Protein 3VK9 (pdb70)

Nearest PDB structures (foldseek):
  3vk9-assembly3_D  TM=1.005E+00  e=9.314E-35  Bombyx mori
  8z3b-assembly1_A  TM=9.893E-01  e=1.493E-28  Plutella xylostella
  3wyw-assembly1_A  TM=9.748E-01  e=7.069E-23  Nilaparvata lugens
  7rhp-assembly1_A  TM=9.775E-01  e=2.392E-22  Apis mellifera
  1jlv-assembly1_A  TM=9.761E-01  e=9.369E-22  Anopheles cracens

CATH classification: 3.40.30.10 (+1 more: 1.20.1050.10)

Secondary structure (DSSP, 8-state):
---EEEE-TT-HHHHHHHHHHHHHT---EEEE--GGGTGGGSHHHHHH-TT--S-EEEETTEEE--HHHHHHHHHHHH-TT-TTS--SHHHHHHHHHHHHHIIIIIHHHHHHHHHHHHHS-PPPPHHHHHHHHHHHHHHHHHTTT-SBTTBSS--HHHHHHHHHHHHGGGTT--GGGSHHHHHHHHHHHHHSTTHIIIIIHHHHHHHHHHHHH-/--EEEE-TT-HHHHHHHHHHHHHT---EEEE--GGGTGGGSHHHHHH-TT--S-EEEETTEEE--HHHHHHHHHHHH-TT-TTS--SHHHHHHHHHHHHHIIIIIHHHHHHHHHHHHHS-PPPPHHHHHHHHHHHHHHHHHTTT-SSSSSSS--HHHHHHHHHHHGGGGSS--GGGSHHHHHHHHHHHHHSTTHIIIIIHHHHHHHHHHHHH-/--EEEEE-TT-HHHHHHHHHHHHHT---EEEE--GGGTGGGSHHHHHH-TT--S-EEEETTEEE--HHHHHHHHHHHHSTT-TTS--SHHHHHHHHHHHHHIIIIIHHHHHHHHHHHHHH-PPPPHHHHHHHHHHHHHHHHHTTT-SBTTBSS--HHHHHHHHHHHHGGGTT--GGGSHHHHHHHHHHHHHSTTHIIIIIHHHHHHHHHHHHHH-/---EEEE-TT-HHHHHHHHHHHHHT---EEEE--GGGTGGGSHHHHHH-TT--S-EEEETTEEE--HHHHHHHHHHHHSTT-TTS--SHHHHHHHHHHHHHIIIIIHHHHHHHHHHHHHS-PPPPHHHHHHHHHHHHHHHHHTTT-SSSSSSS--HHHHHHHHHHHHGGGTT--GGGSHHHHHHHHHHHHHSTTHIIIIIHHHHHHHHHHHHHT-

InterPro domains:
  IPR004045 Glutathione S-transferase, N-terminal [PF13417] (5-79)
  IPR004045 Glutathione S-transferase, N-terminal [PS50404] (1-82)
  IPR004046 Glutathione S-transferase, C-terminal [PF00043] (121-188)
  IPR010987 Glutathione S-transferase, C-terminal-like [PS50405] (88-209)
  IPR036249 Thioredoxin-like superfamily [SSF52833] (2-87)
  IPR036282 Glutathione S-transferase, C-terminal domain superfamily [SSF47616] (73-202)
  IPR040079 Glutathione transferase family [SFLDS00019] (1-214)

Solvent-accessible surface area: 36165 Å² total; per-residue (Å²): 221,84,9,33,0,24,30,26,36,10,23,5,34,0,1,1,0,23,1,0,8,67,24,28,137,41,131,14,66,84,79,118,2,64,45,37,40,3,60,10,37,102,109,137,10,60,158,39,0,88,95,56,50,16,0,0,0,23,17,116,85,77,31,36,66,78,3,30,49,0,0,17,54,0,0,74,95,98,32,155,47,25,58,16,14,28,81,81,106,180,38,54,58,59,0,42,100,22,7,161,20,0,65,48,31,0,36,81,60,0,25,62,4,6,52,49,31,4,66,35,54,34,117,59,58,146,69,91,24,68,102,0,15,70,0,0,65,63,0,30,127,47,0,125,70,78,110,15,2,6,14,110,70,23,2,0,0,0,0,2,0,0,1,2,0,0,0,1,60,19,26,103,6,86,6,83,121,26,76,21,0,95,93,0,0,95,25,0,73,96,60,6,64,34,14,122,108,2,0,42,137,2,0,108,23,13,46,13,26,4,94,37,50,124,151,10,34,0,28,30,27,42,8,23,6,31,0,1,1,0,21,1,0,8,72,25,25,131,37,141,22,68,86,79,118,4,62,44,51,43,4,61,13,23,115,109,132,10,58,173,48,0,92,99,57,53,15,1,0,0,28,14,133,84,62,31,37,67,84,3,34,49,0,0,16,55,0,0,62,94,103,31,159,43,25,61,17,13,30,95,81,106,177,37,55,56,60,0,41,104,23,8,162,20,0,66,48,29,1,30,81,66,0,18,58,4,15,67,44,36,7,70,43,58,35,115,59,59,163,68,91,26,79,100,0,26,57,0,0,72,64,0,30,137,50,0,122,69,80,119,14,3,5,17,110,69,26,3,0,0,0,0,1,0,0,1,3,0,0,1,1,62,20,23,109,6,81,6,75,114,32,70,21,0,89,90,0,0,68,25,0,63,94,59,7,62,32,6,115,110,5,0,34,143,1,0,110,24,20,51,14,24,4,84,32,58,137,230,82,19,22,0,36,20,22,18,8,22,5,36,0,1,1,0,23,1,0,6,88,30,26,129,34,134,22,61,85,84,115,4,61,46,41,51,7,52,15,61,116,104,115,9,64,164,51,0,31,21,76,49,16,1,0,0,32,8,116,85,18,29,0,22,20,3,15,0,0,0,3,1,0,1,18,83,88,28,155,49,29,62,12,3,30,84,82,31,59,39,21,1,45,0,9,2,18,0,4,3,0,17,20,8,0,39,31,52,0,18,57,5,9,55,50,32,4,82,45,61,36,116,58,60,147,70,88,19,72,106,0,16,67,0,0,83,19,0,29,117,18,0,102,72,80,120,15,3,4,16,116,69,27,2,0,0,0,0,2,0,0,1,2,0,0,1,1,58,17,25,106,7,84,8,80,119,26,75,35,0,90,95,0,0,81,23,0,75,92,63,6,60,34,8,116,120,5,0,29,118,2,0,95,22,17,45,10,22,3,74,25,51,100,153,219,85,20,22,0,37,28,22,38,8,22,5,33,0,1,1,0,22,0,0,8,82,31,27,129,35,137,25,59,84,81,119,3,62,42,40,52,6,67,18,66,106,101,122,10,61,184,51,0,40,21,74,53,16,1,0,0,27,8,104,74,17,34,0,23,20,3,14,0,0,0,3,1,0,1,19,84,76,25,158,48,33,60,12,2,25,85,77,20,60,38,19,1,46,0,10,1,17,0,5,1,0,17,20,8,2,40,34,56,1,25,57,4,11,54,46,42,4,82,46,53,35,117,50,59,181,72,88,34,85,104,0,16,71,0,0,71,15,0,28,117,15,0,121,71,80,106,15,2,5,18,114,68,27,2,0,0,0,0,2,0,0,1,4,0,0,0,2,49,19,22,103,6,85,6,77,121,25,78,21,0,85,88,0,0,82,22,0,62,94,65,8,57,33,6,114,100,3,0,28,136,2,0,87,21,19,46,10,23,1,59,23,45,101,143

Sequence (857 aa):
MTIIDLYYVPGSAPCRAVLLTAKKALNLNLNLKLVDLHHGEQLKPEYLKLNPQHTVPTLVDDGLSIWESRAIITYLVNKYAKKGSSLYPEDPKARALVDQRLYFDIGTLLYQRFSDYFYPQVFAGAPADKAKNEKVQEALQLLDKKFLEEGQKYVAGPNLTVADLSLIASVSSLEASDIDFKKYANVKRWYEETVKSSTAPGYQEANEKGLEAFKGLVNSMLTIDLYYVPGSAPCRAVLLTAKALNLNNLNLKLVDLHHGEQLKPEYLKLNPQHTVPTLVDDGLSIWESRAIITYLVNKYAKKGSSLYPEDPKARALVDQRLYFDIGTLYQRFSSDYFYPQVFAGAPADKAKNEKVQEALQLLDKFLEGQKYVAGPNLTVADLSLIASVSSLEASDIDFKKYANVKRWYETVKSTAPGYQEANEKGLEAFKGLVNSMLMTIDLYYVPGSAPCRAVLLTAKALNLNLNLKLVDLHHGEQLKPEYLKLNPQHTVPTLVDDGLSIWESRAIITYLVNKKYAKGSSLYPEDPKARALVDQRLYFDIGTLYQQRFSDYFYPQVFAGAPADKKAKNEKKVQEALQLLDKFLEGQKYVAGPNLTVADLSLIASVSSLEASDIDFKKYANVKRWYETVKSTAPGYQEANEKGLEAFKGLVNSMLKMTIDLYYVPGSAPCRAVLLTAKALNLNLNLKLVDLHHGEQLKKPEYLKLNPQHTVPTLVDDGLSIWESRAIITYLVNKYAKGSSLYPEDPKARALVDQRLYFDIGTLLYQQRFSSDDYFYPQVFAGAPADKAKNEEKVQEALQLLDKFLEGQKYVVAGPNLTVADLSLIASVSSLEASDIDFKKYANVKRWYETVKSTAPGYQEANEKGLEAFKGLVNSMLK

Organism: Bombyx mori (NCBI:txid7091)

Structure (mmCIF, N/CA/C/O backbone):
data_3VK9
#
_entry.id   3VK9
#
_cell.length_a   128.393
_cell.length_b   162.184
_cell.length_c   86.791
_cell.angle_alpha   90.00
_cell.angle_beta   90.00
_cell.angle_gamma   90.00
#
_symmetry.space_group_name_H-M   'C 2 2 21'
#
loop_
_entity.id
_entity.type
_entity.pdbx_description
1 polymer 'Glutathione S-transferase delta'
2 non-polymer GLYCEROL
3 water water
#
loop_
_atom_site.group_PDB
_atom_site.id
_atom_site.type_symbol
_atom_site.label_atom_id
_atom_site.label_alt_id
_atom_site.label_comp_id
_atom_site.label_asym_id
_atom_site.label_entity_id
_atom_site.label_seq_id
_atom_site.pdbx_PDB_ins_code
_atom_site.Cartn_x
_atom_site.Cartn_y
_atom_site.Cartn_z
_atom_site.occupancy
_atom_site.B_iso_or_equiv
_atom_site.auth_seq_id
_atom_site.auth_comp_id
_atom_site.auth_asym_id
_atom_site.auth_atom_id
_atom_site.pdbx_PDB_model_num
ATOM 1 N N . MET A 1 1 ? 22.809 75.309 29.168 1.00 78.26 1 MET A N 1
ATOM 2 C CA . MET A 1 1 ? 22.730 75.853 27.816 1.00 77.02 1 MET A CA 1
ATOM 3 C C . MET A 1 1 ? 22.311 74.780 26.816 1.00 75.94 1 MET A C 1
ATOM 4 O O . MET A 1 1 ? 21.368 74.962 26.038 1.00 70.30 1 MET A O 1
ATOM 9 N N . THR A 1 2 ? 23.011 73.653 26.851 1.00 76.34 2 THR A N 1
ATOM 10 C CA . THR A 1 2 ? 22.780 72.605 25.870 1.00 69.89 2 THR A CA 1
ATOM 11 C C . THR A 1 2 ? 21.790 71.533 26.331 1.00 57.34 2 THR A C 1
ATOM 12 O O . THR A 1 2 ? 21.558 71.299 27.526 1.00 56.80 2 THR A O 1
ATOM 16 N N . ILE A 1 3 ? 21.217 70.885 25.336 1.00 40.18 3 ILE A N 1
ATOM 17 C CA A ILE A 1 3 ? 20.166 69.917 25.548 0.30 32.96 3 ILE A CA 1
ATOM 18 C CA B ILE A 1 3 ? 20.167 69.906 25.545 0.70 32.67 3 ILE A CA 1
ATOM 19 C C . ILE A 1 3 ? 20.646 68.540 25.081 1.00 27.54 3 ILE A C 1
ATOM 20 O O . ILE A 1 3 ? 21.169 68.397 23.970 1.00 16.05 3 ILE A O 1
ATOM 29 N N . ASP A 1 4 ? 20.475 67.534 25.937 1.00 23.62 4 ASP A N 1
ATOM 30 C CA . ASP A 1 4 ? 20.949 66.177 25.644 1.00 13.38 4 ASP A CA 1
ATOM 31 C C . ASP A 1 4 ? 19.861 65.285 25.056 1.00 13.50 4 ASP A C 1
ATOM 32 O O . ASP A 1 4 ? 18.713 65.350 25.479 1.00 14.00 4 ASP A O 1
ATOM 37 N N . LEU A 1 5 ? 20.232 64.464 24.080 1.00 16.61 5 LEU A N 1
ATOM 38 C CA . LEU A 1 5 ? 19.351 63.415 23.577 1.00 15.65 5 LEU A CA 1
ATOM 39 C C . LEU A 1 5 ? 20.040 62.058 23.691 1.00 16.20 5 LEU A C 1
ATOM 40 O O . LEU A 1 5 ? 21.017 61.792 23.000 1.00 12.18 5 LEU A O 1
ATOM 45 N N . TYR A 1 6 ? 19.537 61.213 24.581 1.00 12.38 6 TYR A N 1
ATOM 46 C CA . TYR A 1 6 ? 19.947 59.808 24.637 1.00 14.33 6 TYR A CA 1
ATOM 47 C C . TYR A 1 6 ? 19.184 58.996 23.599 1.00 14.46 6 TYR A C 1
ATOM 48 O O . TYR A 1 6 ? 17.963 59.030 23.577 1.00 14.81 6 TYR A O 1
ATOM 57 N N . TYR A 1 7 ? 19.910 58.256 22.759 1.00 10.99 7 TYR A N 1
ATOM 58 C CA . TYR A 1 7 ? 19.321 57.568 21.624 1.00 11.80 7 TYR A CA 1
ATOM 59 C C . TYR A 1 7 ? 20.179 56.385 21.139 1.00 10.07 7 TYR A C 1
ATOM 60 O O . TYR A 1 7 ? 21.328 56.204 21.565 1.00 12.49 7 TYR A O 1
ATOM 69 N N . VAL A 1 8 ? 19.597 55.591 20.243 1.00 10.97 8 VAL A N 1
ATOM 70 C CA . VAL A 1 8 ? 20.347 54.712 19.352 1.00 13.15 8 VAL A CA 1
ATOM 71 C C . VAL A 1 8 ? 19.793 54.993 17.962 1.00 14.39 8 VAL A C 1
ATOM 72 O O . VAL A 1 8 ? 18.610 55.296 17.826 1.00 12.63 8 VAL A O 1
ATOM 76 N N . PRO A 1 9 ? 20.645 54.916 16.930 1.00 11.31 9 PRO A N 1
ATOM 77 C CA . PRO A 1 9 ? 20.216 55.295 15.575 1.00 13.25 9 PRO A CA 1
ATOM 78 C C . PRO A 1 9 ? 19.176 54.361 14.952 1.00 17.74 9 PRO A C 1
ATOM 79 O O . PRO A 1 9 ? 18.419 54.816 14.106 1.00 18.99 9 PRO A O 1
ATOM 83 N N . GLY A 1 10 ? 19.138 53.091 15.351 1.00 17.18 10 GLY A N 1
ATOM 84 C CA . GLY A 1 10 ? 18.243 52.140 14.714 1.00 14.75 10 GLY A CA 1
ATOM 85 C C . GLY A 1 10 ? 16.787 52.338 15.097 1.00 16.45 10 GLY A C 1
ATOM 86 O O . GLY A 1 10 ? 15.865 51.900 14.389 1.00 18.97 10 GLY A O 1
ATOM 87 N N . SER A 1 11 ? 16.584 53.000 16.229 1.00 15.12 11 SER A N 1
ATOM 88 C CA . SER A 1 11 ? 15.276 53.095 16.859 1.00 13.57 11 SER A CA 1
ATOM 89 C C . SER A 1 11 ? 14.399 54.124 16.164 1.00 9.99 11 SER A C 1
ATOM 90 O O . SER A 1 11 ? 14.774 55.300 16.066 1.00 8.54 11 SER A O 1
ATOM 93 N N . ALA A 1 12 ? 13.239 53.678 15.679 1.00 10.56 12 ALA A N 1
ATOM 94 C CA . ALA A 1 12 ? 12.319 54.572 14.964 1.00 10.87 12 ALA A CA 1
ATOM 95 C C . ALA A 1 12 ? 11.928 55.801 15.790 1.00 8.76 12 ALA A C 1
ATOM 96 O O . ALA A 1 12 ? 11.977 56.924 15.291 1.00 14.19 12 ALA A O 1
ATOM 98 N N . PRO A 1 13 ? 11.537 55.608 17.058 1.00 11.14 13 PRO A N 1
ATOM 99 C CA . PRO A 1 13 ? 11.202 56.839 17.788 1.00 7.74 13 PRO A CA 1
ATOM 100 C C . PRO A 1 13 ? 12.388 57.780 17.913 1.00 14.00 13 PRO A C 1
ATOM 101 O O . PRO A 1 13 ? 12.186 58.987 17.919 1.00 10.44 13 PRO A O 1
ATOM 105 N N . CYS A 1 14 ? 13.608 57.247 17.992 1.00 13.34 14 CYS A N 1
ATOM 106 C CA . CYS A 1 14 ? 14.786 58.104 18.024 1.00 9.12 14 CYS A CA 1
ATOM 107 C C . CYS A 1 14 ? 14.942 58.863 16.716 1.00 9.09 14 CYS A C 1
ATOM 108 O O . CYS A 1 14 ? 15.265 60.034 16.726 1.00 11.12 14 CYS A O 1
ATOM 111 N N . ARG A 1 15 ? 14.745 58.170 15.598 1.00 11.23 15 ARG A N 1
ATOM 112 C CA . ARG A 1 15 ? 14.835 58.789 14.283 1.00 9.76 15 ARG A CA 1
ATOM 113 C C . ARG A 1 15 ? 13.776 59.884 14.083 1.00 12.98 15 ARG A C 1
ATOM 114 O O . ARG A 1 15 ? 13.996 60.841 13.348 1.00 18.45 15 ARG A O 1
ATOM 122 N N . ALA A 1 16 ? 12.618 59.728 14.712 1.00 8.94 16 ALA A N 1
ATOM 123 C CA . ALA A 1 16 ? 11.591 60.767 14.660 1.00 10.81 16 ALA A CA 1
ATOM 124 C C . ALA A 1 16 ? 12.156 62.068 15.224 1.00 11.97 16 ALA A C 1
ATOM 125 O O . ALA A 1 16 ? 11.976 63.156 14.656 1.00 12.97 16 ALA A O 1
ATOM 127 N N . VAL A 1 17 ? 12.871 61.947 16.334 1.00 9.06 17 VAL A N 1
ATOM 128 C CA . VAL A 1 17 ? 13.466 63.117 16.955 1.00 10.30 17 VAL A CA 1
ATOM 129 C C . VAL A 1 17 ? 14.646 63.665 16.142 1.00 6.94 17 VAL A C 1
ATOM 130 O O . VAL A 1 17 ? 14.797 64.876 16.013 1.00 10.84 17 VAL A O 1
ATOM 134 N N . LEU A 1 18 ? 15.492 62.788 15.612 1.00 9.22 18 LEU A N 1
ATOM 135 C CA . LEU A 1 18 ? 16.596 63.257 14.774 1.00 10.46 18 LEU A CA 1
ATOM 136 C C . LEU A 1 18 ? 16.046 64.038 13.577 1.00 12.65 18 LEU A C 1
ATOM 137 O O . LEU A 1 18 ? 16.532 65.105 13.254 1.00 11.98 18 LEU A O 1
ATOM 142 N N . LEU A 1 19 ? 14.996 63.521 12.952 1.00 9.92 19 LEU A N 1
ATOM 143 C CA . LEU A 1 19 ? 14.334 64.237 11.863 1.00 10.40 19 LEU A CA 1
ATOM 144 C C . LEU A 1 19 ? 13.811 65.627 12.260 1.00 14.70 19 LEU A C 1
ATOM 145 O O . LEU A 1 19 ? 13.991 66.608 11.530 1.00 11.25 19 LEU A O 1
ATOM 150 N N . THR A 1 20 ? 13.148 65.695 13.409 1.00 16.95 20 THR A N 1
ATOM 151 C CA . THR A 1 20 ? 12.554 66.938 13.875 1.00 12.27 20 THR A CA 1
ATOM 152 C C . THR A 1 20 ? 13.658 67.942 14.178 1.00 13.61 20 THR A C 1
ATOM 153 O O . THR A 1 20 ? 13.526 69.124 13.878 1.00 13.70 20 THR A O 1
ATOM 157 N N . ALA A 1 21 ? 14.761 67.463 14.745 1.00 16.36 21 ALA A N 1
ATOM 158 C CA . ALA A 1 21 ? 15.887 68.341 15.034 1.00 14.38 21 ALA A CA 1
ATOM 159 C C . ALA A 1 21 ? 16.491 68.910 13.749 1.00 13.88 21 ALA A C 1
ATOM 160 O O . ALA A 1 21 ? 16.854 70.097 13.687 1.00 14.25 21 ALA A O 1
ATOM 162 N N . LYS A 1 22 ? 16.625 68.070 12.728 1.00 12.70 22 LYS A N 1
ATOM 163 C CA A LYS A 1 22 ? 17.127 68.528 11.437 0.32 12.96 22 LYS A CA 1
ATOM 164 C CA B LYS A 1 22 ? 17.129 68.536 11.438 0.68 13.48 22 LYS A CA 1
ATOM 165 C C . LYS A 1 22 ? 16.182 69.551 10.823 1.00 11.11 22 LYS A C 1
ATOM 166 O O . LYS A 1 22 ? 16.616 70.574 10.326 1.00 10.34 22 LYS A O 1
ATOM 177 N N . ALA A 1 23 ? 14.883 69.267 10.868 1.00 12.42 23 ALA A N 1
ATOM 178 C CA . ALA A 1 23 ? 13.887 70.192 10.326 1.00 15.98 23 ALA A CA 1
ATOM 179 C C . ALA A 1 23 ? 13.876 71.564 11.026 1.00 16.34 23 ALA A C 1
ATOM 180 O O . ALA A 1 23 ? 13.550 72.568 10.415 1.00 14.62 23 ALA A O 1
ATOM 182 N N . LEU A 1 24 ? 14.211 71.599 12.312 1.00 9.24 24 LEU A N 1
ATOM 183 C CA . LEU A 1 24 ? 14.310 72.854 13.054 1.00 15.10 24 LEU A CA 1
ATOM 184 C C . LEU A 1 24 ? 15.743 73.437 13.029 1.00 14.23 24 LEU A C 1
ATOM 185 O O . LEU A 1 24 ? 15.997 74.525 13.547 1.00 14.08 24 LEU A O 1
ATOM 190 N N . ASN A 1 25 ? 16.668 72.693 12.436 1.00 10.95 25 ASN A N 1
ATOM 191 C CA . ASN A 1 25 ? 18.093 73.025 12.483 1.00 13.30 25 ASN A CA 1
ATOM 192 C C . ASN A 1 25 ? 18.600 73.282 13.909 1.00 15.62 25 ASN A C 1
ATOM 193 O O . ASN A 1 25 ? 19.266 74.283 14.168 1.00 18.60 25 ASN A O 1
ATOM 198 N N . LEU A 1 26 ? 18.263 72.377 14.826 1.00 10.88 26 LEU A N 1
ATOM 199 C CA . LEU A 1 26 ? 18.765 72.407 16.199 1.00 20.22 26 LEU A CA 1
ATOM 200 C C . LEU A 1 26 ? 20.091 71.677 16.347 1.00 15.44 26 LEU A C 1
ATOM 201 O O . LEU A 1 26 ? 20.419 70.796 15.566 1.00 25.99 26 LEU A O 1
ATOM 206 N N . ASN A 1 27 ? 20.837 72.036 17.379 1.00 22.20 27 ASN A N 1
ATOM 207 C CA . ASN A 1 27 ? 22.033 71.292 17.740 1.00 24.98 27 ASN A CA 1
ATOM 208 C C . ASN A 1 27 ? 21.875 70.603 19.088 1.00 19.25 27 ASN A C 1
ATOM 209 O O . ASN A 1 27 ? 22.224 71.159 20.126 1.00 30.54 27 ASN A O 1
ATOM 214 N N . LEU A 1 28 ? 21.362 69.380 19.063 1.00 12.92 28 LEU A N 1
ATOM 215 C CA . LEU A 1 28 ? 21.266 68.563 20.257 1.00 18.26 28 LEU A CA 1
ATOM 216 C C . LEU A 1 28 ? 22.581 67.856 20.556 1.00 21.03 28 LEU A C 1
ATOM 217 O O . LEU A 1 28 ? 23.305 67.460 19.653 1.00 21.49 28 LEU A O 1
ATOM 222 N N . ASN A 1 29 ? 22.873 67.683 21.836 1.00 16.67 29 ASN A N 1
ATOM 223 C CA . ASN A 1 29 ? 24.022 66.902 22.231 1.00 15.64 29 ASN A CA 1
ATOM 224 C C . ASN A 1 29 ? 23.633 65.432 22.203 1.00 13.16 29 ASN A C 1
ATOM 225 O O . ASN A 1 29 ? 22.945 64.952 23.096 1.00 15.92 29 ASN A O 1
ATOM 230 N N . LEU A 1 30 ? 24.060 64.717 21.169 1.00 16.32 30 LEU A N 1
ATOM 231 C CA . LEU A 1 30 ? 23.640 63.330 21.006 1.00 18.53 30 LEU A CA 1
ATOM 232 C C . LEU A 1 30 ? 24.451 62.434 21.904 1.00 18.24 30 LEU A C 1
ATOM 233 O O . LEU A 1 30 ? 25.669 62.506 21.917 1.00 17.50 30 LEU A O 1
ATOM 238 N N . LYS A 1 31 ? 23.770 61.589 22.660 1.00 19.82 31 LYS A N 1
ATOM 239 C CA . LYS A 1 31 ? 24.447 60.673 23.565 1.00 15.44 31 LYS A CA 1
ATOM 240 C C . LYS A 1 31 ? 24.013 59.242 23.291 1.00 19.73 31 LYS A C 1
ATOM 241 O O . LYS A 1 31 ? 22.926 58.819 23.690 1.00 13.92 31 LYS A O 1
ATOM 247 N N . LEU A 1 32 ? 24.879 58.502 22.611 1.00 17.32 32 LEU A N 1
ATOM 248 C CA . LEU A 1 32 ? 24.573 57.140 22.211 1.00 21.86 32 LEU A CA 1
ATOM 249 C C . LEU A 1 32 ? 24.381 56.293 23.456 1.00 21.73 32 LEU A C 1
ATOM 250 O O . LEU A 1 32 ? 25.199 56.355 24.356 1.00 25.54 32 LEU A O 1
ATOM 255 N N . VAL A 1 33 ? 23.292 55.532 23.545 1.00 21.80 33 VAL A N 1
ATOM 256 C CA . VAL A 1 33 ? 23.185 54.585 24.651 1.00 13.30 33 VAL A CA 1
ATOM 257 C C . VAL A 1 33 ? 23.392 53.124 24.235 1.00 15.53 33 VAL A C 1
ATOM 258 O O . VAL A 1 33 ? 22.897 52.672 23.202 1.00 16.36 33 VAL A O 1
ATOM 262 N N . ASP A 1 34 ? 24.155 52.407 25.056 1.00 14.58 34 ASP A N 1
ATOM 263 C CA . ASP A 1 34 ? 24.472 51.008 24.806 1.00 20.71 34 ASP A CA 1
ATOM 264 C C . ASP A 1 34 ? 23.300 50.104 25.217 1.00 11.54 34 ASP A C 1
ATOM 265 O O . ASP A 1 34 ? 23.377 49.386 26.218 1.00 12.82 34 ASP A O 1
ATOM 270 N N . LEU A 1 35 ? 22.206 50.157 24.458 1.00 17.47 35 LEU A N 1
ATOM 271 C CA . LEU A 1 35 ? 21.034 49.335 24.761 1.00 20.99 35 LEU A CA 1
ATOM 272 C C . LEU A 1 35 ? 21.386 47.857 24.697 1.00 18.13 35 LEU A C 1
ATOM 273 O O . LEU A 1 35 ? 20.931 47.063 25.513 1.00 20.36 35 LEU A O 1
ATOM 278 N N . HIS A 1 36 ? 22.207 47.506 23.713 1.00 18.09 36 HIS A N 1
ATOM 279 C CA . HIS A 1 36 ? 22.596 46.128 23.444 1.00 19.72 36 HIS A CA 1
ATOM 280 C C . HIS A 1 36 ? 23.163 45.434 24.676 1.00 23.31 36 HIS A C 1
ATOM 281 O O . HIS A 1 36 ? 23.027 44.220 24.823 1.00 27.81 36 HIS A O 1
ATOM 288 N N . HIS A 1 37 ? 23.803 46.208 25.550 1.00 20.50 37 HIS A N 1
ATOM 289 C CA . HIS A 1 37 ? 24.380 45.673 26.781 1.00 18.71 37 HIS A CA 1
ATOM 290 C C . HIS A 1 37 ? 23.725 46.295 28.023 1.00 15.81 37 HIS A C 1
ATOM 291 O O . HIS A 1 37 ? 24.320 46.332 29.084 1.00 19.41 37 HIS A O 1
ATOM 298 N N . GLY A 1 38 ? 22.501 46.799 27.870 1.00 16.40 38 GLY A N 1
ATOM 299 C CA . GLY A 1 38 ? 21.684 47.156 29.015 1.00 16.75 38 GLY A CA 1
ATOM 300 C C . GLY A 1 38 ? 22.124 48.374 29.807 1.00 15.50 38 GLY A C 1
ATOM 301 O O . GLY A 1 38 ? 21.845 48.468 31.003 1.00 17.21 38 GLY A O 1
ATOM 302 N N . GLU A 1 39 ? 22.802 49.311 29.151 1.00 15.52 39 GLU A N 1
ATOM 303 C CA . GLU A 1 39 ? 23.182 50.559 29.804 1.00 19.27 39 GLU A CA 1
ATOM 304 C C . GLU A 1 39 ? 21.929 51.277 30.336 1.00 17.52 39 GLU A C 1
ATOM 305 O O . GLU A 1 39 ? 21.977 51.934 31.369 1.00 16.10 39 GLU A O 1
ATOM 311 N N . GLN A 1 40 ? 20.808 51.125 29.633 1.00 10.36 40 GLN A N 1
ATOM 312 C CA . GLN A 1 40 ? 19.566 51.799 30.017 1.00 20.22 40 GLN A CA 1
ATOM 313 C C . GLN A 1 40 ? 18.982 51.260 31.323 1.00 20.81 40 GLN A C 1
ATOM 314 O O . GLN A 1 40 ? 18.051 51.853 31.874 1.00 12.30 40 GLN A O 1
ATOM 320 N N . LEU A 1 41 ? 19.504 50.133 31.802 1.00 10.66 41 LEU A N 1
ATOM 321 C CA . LEU A 1 41 ? 18.943 49.501 32.990 1.00 17.59 41 LEU A CA 1
ATOM 322 C C . LEU A 1 41 ? 19.701 49.894 34.250 1.00 15.07 41 LEU A C 1
ATOM 323 O O . LEU A 1 41 ? 19.276 49.566 35.347 1.00 15.58 41 LEU A O 1
ATOM 328 N N . LYS A 1 42 ? 20.812 50.610 34.097 1.00 17.41 42 LYS A N 1
ATOM 329 C CA . LYS A 1 42 ? 21.624 50.979 35.254 1.00 21.03 42 LYS A CA 1
ATOM 330 C C . LYS A 1 42 ? 20.983 52.178 35.952 1.00 21.11 42 LYS A C 1
ATOM 331 O O . LYS A 1 42 ? 20.284 52.945 35.306 1.00 11.23 42 LYS A O 1
ATOM 337 N N . PRO A 1 43 ? 21.243 52.351 37.264 1.00 14.48 43 PRO A N 1
ATOM 338 C CA . PRO A 1 43 ? 20.601 53.408 38.065 1.00 16.14 43 PRO A CA 1
ATOM 339 C C . PRO A 1 43 ? 20.748 54.811 37.467 1.00 12.28 43 PRO A C 1
ATOM 340 O O . PRO A 1 43 ? 19.789 55.569 37.445 1.00 15.87 43 PRO A O 1
ATOM 344 N N . GLU A 1 44 ? 21.932 55.156 36.982 1.00 15.73 44 GLU A N 1
ATOM 345 C CA . GLU A 1 44 ? 22.136 56.479 36.402 1.00 15.78 44 GLU A CA 1
ATOM 346 C C . GLU A 1 44 ? 21.172 56.778 35.251 1.00 23.37 44 GLU A C 1
ATOM 347 O O . GLU A 1 44 ? 20.683 57.906 35.126 1.00 14.83 44 GLU A O 1
ATOM 353 N N . TYR A 1 45 ? 20.878 55.774 34.425 1.00 16.92 45 TYR A N 1
ATOM 354 C CA . TYR A 1 45 ? 19.904 55.974 33.362 1.00 12.83 45 TYR A CA 1
ATOM 355 C C . TYR A 1 45 ? 18.461 55.954 33.869 1.00 15.57 45 TYR A C 1
ATOM 356 O O . TYR A 1 45 ? 17.621 56.749 33.417 1.00 15.27 45 TYR A O 1
ATOM 365 N N . LEU A 1 46 ? 18.171 55.053 34.802 1.00 15.07 46 LEU A N 1
ATOM 366 C CA . LEU A 1 46 ? 16.833 55.005 35.397 1.00 17.92 46 LEU A CA 1
ATOM 367 C C . LEU A 1 46 ? 16.481 56.330 36.052 1.00 22.04 46 LEU A C 1
ATOM 368 O O . LEU A 1 46 ? 15.330 56.761 35.984 1.00 19.25 46 LEU A O 1
ATOM 373 N N . LYS A 1 47 ? 17.469 56.960 36.692 1.00 12.87 47 LYS A N 1
ATOM 374 C CA . LYS A 1 47 ? 17.295 58.304 37.235 1.00 15.33 47 LYS A CA 1
ATOM 375 C C . LYS A 1 47 ? 16.682 59.251 36.197 1.00 17.79 47 LYS A C 1
ATOM 376 O O . LYS A 1 47 ? 15.765 60.010 36.501 1.00 12.22 47 LYS A O 1
ATOM 382 N N . LEU A 1 48 ? 17.202 59.197 34.972 1.00 12.77 48 LEU A N 1
ATOM 383 C CA . LEU A 1 48 ? 16.743 60.069 33.902 1.00 15.36 48 LEU A CA 1
ATOM 384 C C . LEU A 1 48 ? 15.418 59.569 33.330 1.00 18.05 48 LEU A C 1
ATOM 385 O O . LEU A 1 48 ? 14.523 60.349 33.009 1.00 16.18 48 LEU A O 1
ATOM 390 N N . ASN A 1 49 ? 15.297 58.254 33.222 1.00 15.88 49 ASN A N 1
ATOM 391 C CA . ASN A 1 49 ? 14.148 57.641 32.593 1.00 17.03 49 ASN A CA 1
ATOM 392 C C . ASN A 1 49 ? 13.873 56.280 33.220 1.00 16.81 49 ASN A C 1
ATOM 393 O O . ASN A 1 49 ? 14.494 55.288 32.842 1.00 11.04 49 ASN A O 1
ATOM 398 N N . PRO A 1 50 ? 12.945 56.234 34.186 1.00 10.41 50 PRO A N 1
ATOM 399 C CA . PRO A 1 50 ? 12.614 54.979 34.866 1.00 10.70 50 PRO A CA 1
ATOM 400 C C . PRO A 1 50 ? 11.993 53.937 33.931 1.00 16.85 50 PRO A C 1
ATOM 401 O O . PRO A 1 50 ? 11.937 52.763 34.273 1.00 17.08 50 PRO A O 1
ATOM 405 N N . GLN A 1 51 ? 11.531 54.361 32.761 1.00 12.28 51 GLN A N 1
ATOM 406 C CA . GLN A 1 51 ? 10.982 53.414 31.797 1.00 14.15 51 GLN A CA 1
ATOM 407 C C . GLN A 1 51 ? 12.101 52.804 30.958 1.00 18.38 51 GLN A C 1
ATOM 408 O O . GLN A 1 51 ? 11.851 51.956 30.101 1.00 15.36 51 GLN A O 1
ATOM 414 N N . HIS A 1 52 ? 13.332 53.249 31.214 1.00 13.24 52 HIS A N 1
ATOM 415 C CA . HIS A 1 52 ? 14.516 52.732 30.530 1.00 14.95 52 HIS A CA 1
ATOM 416 C C . HIS A 1 52 ? 14.356 52.502 29.027 1.00 12.17 52 HIS A C 1
ATOM 417 O O . HIS A 1 52 ? 14.672 51.428 28.521 1.00 15.09 52 HIS A O 1
ATOM 424 N N . THR A 1 53 ? 13.884 53.531 28.328 1.00 17.42 53 THR A N 1
ATOM 425 C CA . THR A 1 53 ? 13.742 53.499 26.875 1.00 17.07 53 THR A CA 1
ATOM 426 C C . THR A 1 53 ? 14.569 54.606 26.231 1.00 18.59 53 THR A C 1
ATOM 427 O O . THR A 1 53 ? 15.111 55.486 26.920 1.00 14.95 53 THR A O 1
ATOM 431 N N . VAL A 1 54 ? 14.667 54.553 24.907 1.00 11.18 54 VAL A N 1
ATOM 432 C CA . VAL A 1 54 ? 15.167 55.683 24.130 1.00 10.51 54 VAL A CA 1
ATOM 433 C C . VAL A 1 54 ? 14.084 56.071 23.147 1.00 15.06 54 VAL A C 1
ATOM 434 O O . VAL A 1 54 ? 13.272 55.231 22.765 1.00 18.71 54 VAL A O 1
ATOM 438 N N . PRO A 1 55 ? 14.056 57.350 22.740 1.00 13.71 55 PRO A N 1
ATOM 439 C CA . PRO A 1 55 ? 15.020 58.371 23.158 1.00 16.01 55 PRO A CA 1
ATOM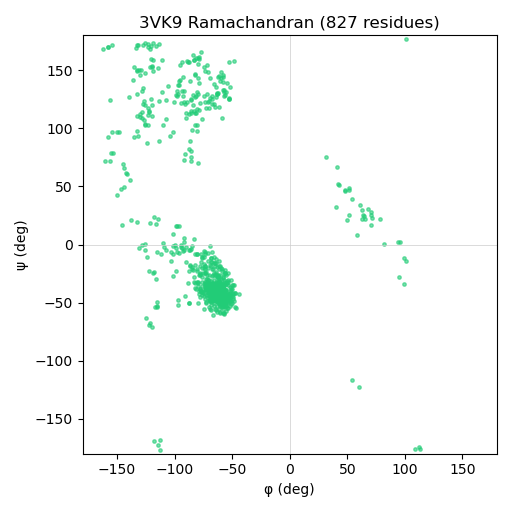 440 C C . PRO A 1 55 ? 14.679 58.961 24.518 1.00 14.17 55 PRO A C 1
ATOM 441 O O . PRO A 1 55 ? 13.531 58.874 24.960 1.00 14.98 55 PRO A O 1
ATOM 445 N N . THR A 1 56 ? 15.657 59.582 25.169 1.00 11.19 56 THR A N 1
ATOM 446 C CA . THR A 1 56 ? 15.354 60.417 26.324 1.00 9.26 56 THR A CA 1
ATOM 447 C C . THR A 1 56 ? 15.987 61.792 26.109 1.00 12.92 56 THR A C 1
ATOM 448 O O . THR A 1 56 ? 17.208 61.916 25.936 1.00 12.97 56 THR A O 1
ATOM 452 N N . LEU A 1 57 ? 15.142 62.814 26.116 1.00 10.54 57 LEU A N 1
ATOM 453 C CA . LEU A 1 57 ? 15.565 64.195 25.943 1.00 10.64 57 LEU A CA 1
ATOM 454 C C . LEU A 1 57 ? 15.794 64.788 27.343 1.00 13.21 57 LEU A C 1
ATOM 455 O O . LEU A 1 57 ? 14.922 64.683 28.195 1.00 12.15 57 LEU A O 1
ATOM 460 N N . VAL A 1 58 ? 16.958 65.380 27.598 1.00 11.78 58 VAL A N 1
ATOM 461 C CA . VAL A 1 58 ? 17.198 65.999 28.907 1.00 11.33 58 VAL A CA 1
ATOM 462 C C . VAL A 1 58 ? 17.540 67.469 28.749 1.00 20.64 58 VAL A C 1
ATOM 463 O O . VAL A 1 58 ? 18.581 67.834 28.189 1.00 18.01 58 VAL A O 1
ATOM 467 N N . ASP A 1 59 ? 16.644 68.310 29.256 1.00 19.67 59 ASP A N 1
ATOM 468 C CA . ASP A 1 59 ? 16.725 69.743 29.050 1.00 21.61 59 ASP A CA 1
ATOM 469 C C . ASP A 1 59 ? 16.744 70.408 30.426 1.00 25.86 59 ASP A C 1
ATOM 470 O O . ASP A 1 59 ? 15.703 70.779 30.963 1.00 21.79 59 ASP A O 1
ATOM 475 N N . ASP A 1 60 ? 17.943 70.541 30.987 1.00 36.90 60 ASP A N 1
ATOM 476 C CA . ASP A 1 60 ? 18.112 70.940 32.378 1.00 48.76 60 ASP A CA 1
ATOM 477 C C . ASP A 1 60 ? 17.319 70.025 33.311 1.00 44.65 60 ASP A C 1
ATOM 478 O O . ASP A 1 60 ? 17.582 68.822 33.391 1.00 38.13 60 ASP A O 1
ATOM 483 N N . GLY A 1 61 ? 16.346 70.598 34.010 1.00 45.79 61 GLY A N 1
ATOM 484 C CA . GLY A 1 61 ? 15.555 69.838 34.960 1.00 46.04 61 GLY A CA 1
ATOM 485 C C . GLY A 1 61 ? 14.533 68.905 34.329 1.00 47.31 61 GLY A C 1
ATOM 486 O O . GLY A 1 61 ? 13.950 68.071 35.022 1.00 51.37 61 GLY A O 1
ATOM 487 N N . LEU A 1 62 ? 14.311 69.033 33.022 1.00 38.51 62 LEU A N 1
ATOM 488 C CA . LEU A 1 62 ? 13.274 68.247 32.362 1.00 30.56 62 LEU A CA 1
ATOM 489 C C . LEU A 1 62 ? 13.813 67.032 31.604 1.00 26.33 62 LEU A C 1
ATOM 490 O O . LEU A 1 62 ? 14.633 67.144 30.688 1.00 22.37 62 LEU A O 1
ATOM 495 N N . SER A 1 63 ? 13.314 65.868 31.983 1.00 21.31 63 SER A N 1
ATOM 496 C CA . SER A 1 63 ? 13.570 64.662 31.234 1.00 26.56 63 SER A CA 1
ATOM 497 C C . SER A 1 63 ? 12.246 64.178 30.635 1.00 26.29 63 SER A C 1
ATOM 498 O O . SER A 1 63 ? 11.273 63.967 31.362 1.00 21.02 63 SER A O 1
ATOM 501 N N . ILE A 1 64 ? 12.191 64.013 29.315 1.00 22.08 64 ILE A N 1
ATOM 502 C CA . ILE A 1 64 ? 11.013 63.394 28.693 1.00 24.56 64 ILE A CA 1
ATOM 503 C C . ILE A 1 64 ? 11.417 62.385 27.628 1.00 24.37 64 ILE A C 1
ATOM 504 O O . ILE A 1 64 ? 12.374 62.609 26.882 1.00 24.32 64 ILE A O 1
ATOM 509 N N . TRP A 1 65 ? 10.690 61.275 27.552 1.00 17.26 65 TRP A N 1
ATOM 510 C CA . TRP A 1 65 ? 11.143 60.167 26.725 1.00 20.48 65 TRP A CA 1
ATOM 511 C C . TRP A 1 65 ? 10.181 59.617 25.658 1.00 22.44 65 TRP A C 1
ATOM 512 O O . TRP A 1 65 ? 10.553 58.732 24.889 1.00 26.03 65 TRP A O 1
ATOM 523 N N . GLU A 1 66 ? 8.960 60.122 25.606 1.00 15.75 66 GLU A N 1
ATOM 524 C CA . GLU A 1 66 ? 8.079 59.733 24.519 1.00 11.16 66 GLU A CA 1
ATOM 525 C C . GLU A 1 66 ? 8.463 60.577 23.304 1.00 13.54 66 GLU A C 1
ATOM 526 O O . GLU A 1 66 ? 8.344 61.800 23.333 1.00 12.51 66 GLU A O 1
ATOM 532 N N . SER A 1 67 ? 8.935 59.917 22.251 1.00 9.71 67 SER A N 1
ATOM 533 C CA . SER A 1 67 ? 9.404 60.603 21.056 1.00 9.91 67 SER A CA 1
ATOM 534 C C . SER A 1 67 ? 8.360 61.624 20.617 1.00 8.73 67 SER A C 1
ATOM 535 O O . SER A 1 67 ? 8.691 62.740 20.243 1.00 9.57 67 SER A O 1
ATOM 538 N N . ARG A 1 68 ? 7.094 61.235 20.683 1.00 6.57 68 ARG A N 1
ATOM 539 C CA . ARG A 1 68 ? 6.019 62.084 20.166 1.00 6.09 68 ARG A CA 1
ATOM 540 C C . ARG A 1 68 ? 5.721 63.308 21.020 1.00 15.66 68 ARG A C 1
ATOM 541 O O . ARG A 1 68 ? 5.192 64.287 20.512 1.00 16.85 68 ARG A O 1
ATOM 549 N N . ALA A 1 69 ? 6.065 63.254 22.310 1.00 9.33 69 ALA A N 1
ATOM 550 C CA . ALA A 1 69 ? 6.072 64.455 23.149 1.00 9.25 69 ALA A CA 1
ATOM 551 C C . ALA A 1 69 ? 7.338 65.310 22.937 1.00 13.72 69 ALA A C 1
ATOM 552 O O . ALA A 1 69 ? 7.293 66.536 23.068 1.00 8.74 69 ALA A O 1
ATOM 554 N N . ILE A 1 70 ? 8.466 64.659 22.646 1.00 10.03 70 ILE A N 1
ATOM 555 C CA . ILE A 1 70 ? 9.722 65.380 22.432 1.00 8.73 70 ILE A CA 1
ATOM 556 C C . ILE A 1 70 ? 9.646 66.238 21.160 1.00 14.52 70 ILE A C 1
ATOM 557 O O . ILE A 1 70 ? 10.065 67.408 21.148 1.00 12.15 70 ILE A O 1
ATOM 562 N N . ILE A 1 71 ? 9.131 65.660 20.079 1.00 8.81 71 ILE A N 1
ATOM 563 C CA . ILE A 1 71 ? 9.118 66.383 18.811 1.00 6.80 71 ILE A CA 1
ATOM 564 C C . ILE A 1 71 ? 8.188 67.592 18.862 1.00 10.64 71 ILE A C 1
ATOM 565 O O . ILE A 1 71 ? 8.496 68.637 18.292 1.00 8.87 71 ILE A O 1
ATOM 570 N N . THR A 1 72 ? 7.057 67.468 19.541 1.00 11.11 72 THR A N 1
ATOM 571 C CA . THR A 1 72 ? 6.183 68.633 19.658 1.00 10.16 72 THR A CA 1
ATOM 572 C C . THR A 1 72 ? 6.807 69.629 20.638 1.00 10.17 72 THR A C 1
ATOM 573 O O . THR A 1 72 ? 6.705 70.838 20.434 1.00 12.89 72 THR A O 1
ATOM 577 N N . TYR A 1 73 ? 7.476 69.127 21.682 1.00 8.67 73 TYR A N 1
ATOM 578 C CA . TYR A 1 73 ? 8.201 70.011 22.605 1.00 10.69 73 TYR A CA 1
ATOM 579 C C . TYR A 1 73 ? 9.277 70.882 21.921 1.00 14.89 73 TYR A C 1
ATOM 580 O O . TYR A 1 73 ? 9.402 72.064 22.217 1.00 10.93 73 TYR A O 1
ATOM 589 N N . LEU A 1 74 ? 10.055 70.283 21.022 1.00 16.60 74 LEU A N 1
ATOM 590 C CA . LEU A 1 74 ? 11.093 71.005 20.276 1.00 14.83 74 LEU A CA 1
ATOM 591 C C . LEU A 1 74 ? 10.535 72.171 19.464 1.00 14.08 74 LEU A C 1
ATOM 592 O O . LEU A 1 74 ? 11.130 73.255 19.431 1.00 13.97 74 LEU A O 1
ATOM 597 N N . VAL A 1 75 ? 9.393 71.945 18.810 1.00 11.73 75 VAL A N 1
ATOM 598 C CA . VAL A 1 75 ? 8.726 73.003 18.076 1.00 14.90 75 VAL A CA 1
ATOM 599 C C . VAL A 1 75 ? 8.147 74.059 19.019 1.00 14.82 75 VAL A C 1
ATOM 600 O O . VAL A 1 75 ? 8.352 75.246 18.793 1.00 15.16 75 VAL A O 1
ATOM 604 N N . ASN A 1 76 ? 7.438 73.624 20.068 1.00 14.69 76 ASN A N 1
ATOM 605 C CA . ASN A 1 76 ? 6.790 74.540 21.014 1.00 10.13 76 ASN A CA 1
ATOM 606 C C . ASN A 1 76 ? 7.815 75.445 21.666 1.00 16.67 76 ASN A C 1
ATOM 607 O O . ASN A 1 76 ? 7.558 76.628 21.906 1.00 14.15 76 ASN A O 1
ATOM 612 N N . LYS A 1 77 ? 8.980 74.869 21.951 1.00 13.33 77 LYS A N 1
ATOM 613 C CA . LYS A 1 77 ? 10.071 75.587 22.588 1.00 10.79 77 LYS A CA 1
ATOM 614 C C . LYS A 1 77 ? 10.768 76.547 21.639 1.00 11.03 77 LYS A C 1
ATOM 615 O O . LYS A 1 77 ? 10.893 77.719 21.946 1.00 15.32 77 LYS A O 1
ATOM 621 N N . TYR A 1 78 ? 11.252 76.034 20.505 1.00 11.37 78 TYR A N 1
ATOM 622 C CA . TYR A 1 78 ? 12.205 76.773 19.667 1.00 10.54 78 TYR A CA 1
ATOM 623 C C . TYR A 1 78 ? 11.581 77.485 18.456 1.00 11.96 78 TYR A C 1
ATOM 624 O O . TYR A 1 78 ? 12.156 78.430 17.931 1.00 16.45 78 TYR A O 1
ATOM 633 N N . ALA A 1 79 ? 10.417 77.026 18.010 1.00 13.18 79 ALA A N 1
ATOM 634 C CA . ALA A 1 79 ? 9.816 77.571 16.790 1.00 19.29 79 ALA A CA 1
ATOM 635 C C . ALA A 1 79 ? 8.301 77.655 16.864 1.00 15.33 79 ALA A C 1
ATOM 636 O O . ALA A 1 79 ? 7.598 77.190 15.969 1.00 11.67 79 ALA A O 1
ATOM 638 N N . LYS A 1 80 ? 7.813 78.240 17.956 1.00 19.39 80 LYS A N 1
ATOM 639 C CA A LYS A 1 80 ? 6.384 78.452 18.147 0.52 20.66 80 LYS A CA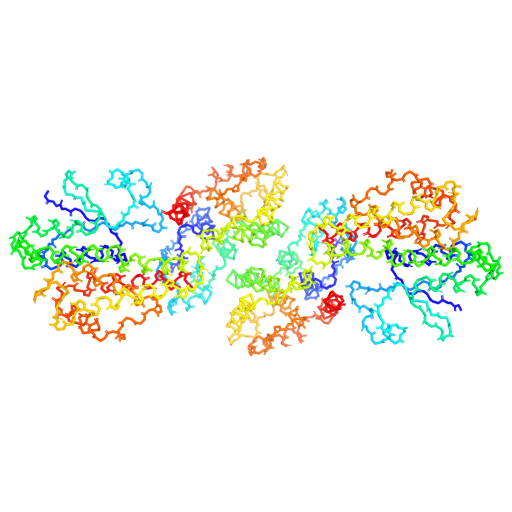 1
ATOM 640 C CA B LYS A 1 80 ? 6.387 78.463 18.158 0.48 19.96 80 LYS A CA 1
ATOM 641 C C . LYS A 1 80 ? 5.807 79.123 16.901 1.00 20.65 80 LYS A C 1
ATOM 642 O O . LYS A 1 80 ? 6.295 80.158 16.462 1.00 21.53 80 LYS A O 1
ATOM 653 N N . GLY A 1 81 ? 4.784 78.506 16.317 1.00 27.42 81 GLY A N 1
ATOM 654 C CA . GLY A 1 81 ? 4.184 79.020 15.096 1.00 34.02 81 GLY A CA 1
ATOM 655 C C . GLY A 1 81 ? 4.694 78.394 13.805 1.00 27.73 81 GLY A C 1
ATOM 656 O O . GLY A 1 81 ? 4.299 78.810 12.714 1.00 27.13 81 GLY A O 1
ATOM 657 N N . SER A 1 82 ? 5.589 77.412 13.924 1.00 14.45 82 SER A N 1
ATOM 658 C CA . SER A 1 82 ? 6.148 76.733 12.762 1.00 12.82 82 SER A CA 1
ATOM 659 C C . SER A 1 82 ? 5.088 75.874 12.071 1.00 17.05 82 SER A C 1
ATOM 660 O O . SER A 1 82 ? 4.259 75.260 12.737 1.00 16.62 82 SER A O 1
ATOM 663 N N . SER A 1 83 ? 5.135 75.821 10.741 1.00 15.56 83 SER A N 1
ATOM 664 C CA . SER A 1 83 ? 4.262 74.943 9.961 1.00 11.35 83 SER A CA 1
ATOM 665 C C . SER A 1 83 ? 4.483 73.471 10.332 1.00 11.49 83 SER A C 1
ATOM 666 O O . SER A 1 83 ? 3.641 72.627 10.073 1.00 12.90 83 SER A O 1
ATOM 669 N N . LEU A 1 84 ? 5.616 73.160 10.954 1.00 12.72 84 LEU A N 1
ATOM 670 C CA . LEU A 1 84 ? 5.855 71.790 11.406 1.00 12.80 84 LEU A CA 1
ATOM 671 C C . LEU A 1 84 ? 4.915 71.368 12.530 1.00 11.75 84 LEU A C 1
ATOM 672 O O . LEU A 1 84 ? 4.754 70.184 12.774 1.00 9.64 84 LEU A O 1
ATOM 677 N N . TYR A 1 85 ? 4.341 72.333 13.242 1.00 13.09 85 TYR A N 1
ATOM 678 C CA . TYR A 1 85 ? 3.384 72.021 14.307 1.00 7.07 85 TYR A CA 1
ATOM 679 C C . TYR A 1 85 ? 2.491 73.238 14.512 1.00 8.57 85 TYR A C 1
ATOM 680 O O . TYR A 1 85 ? 2.633 73.969 15.492 1.00 13.46 85 TYR A O 1
ATOM 689 N N . PRO A 1 86 ? 1.594 73.490 13.545 1.00 18.16 86 PRO A N 1
ATOM 690 C CA . PRO A 1 86 ? 0.826 74.742 13.499 1.00 21.59 86 PRO A CA 1
ATOM 691 C C . PRO A 1 86 ? -0.020 74.944 14.760 1.00 13.82 86 PRO A C 1
ATOM 692 O O . PRO A 1 86 ? -0.543 73.971 15.305 1.00 12.35 86 PRO A O 1
ATOM 696 N N . GLU A 1 87 ? -0.137 76.193 15.206 1.00 10.34 87 GLU A N 1
ATOM 697 C CA . GLU A 1 87 ? -0.916 76.544 16.397 1.00 14.78 87 GLU A CA 1
ATOM 698 C C . GLU A 1 87 ? -2.440 76.538 16.192 1.00 18.93 87 GLU A C 1
ATOM 699 O O . GLU A 1 87 ? -3.208 76.397 17.162 1.00 15.16 87 GLU A O 1
ATOM 705 N N . ASP A 1 88 ? -2.895 76.729 14.956 1.00 11.93 88 ASP A N 1
ATOM 706 C CA . ASP A 1 88 ? -4.328 76.669 14.721 1.00 13.04 88 ASP A CA 1
ATOM 707 C C . ASP A 1 88 ? -4.863 75.356 15.276 1.00 16.47 88 ASP A C 1
ATOM 708 O O . ASP A 1 88 ? -4.380 74.291 14.909 1.00 14.23 88 ASP A O 1
ATOM 713 N N . PRO A 1 89 ? -5.872 75.434 16.153 1.00 18.46 89 PRO A N 1
ATOM 714 C CA . PRO A 1 89 ? -6.420 74.231 16.803 1.00 18.88 89 PRO A CA 1
ATOM 715 C C . PRO A 1 89 ? -6.820 73.107 15.834 1.00 12.53 89 PRO A C 1
ATOM 716 O O . PRO A 1 89 ? -6.373 71.978 16.030 1.00 13.94 89 PRO A O 1
ATOM 720 N N . LYS A 1 90 ? -7.631 73.393 14.822 1.00 14.87 90 LYS A N 1
ATOM 721 C CA . LYS A 1 90 ? -8.002 72.349 13.870 1.00 12.09 90 LYS A CA 1
ATOM 722 C C . LYS A 1 90 ? -6.770 71.763 13.200 1.00 12.29 90 LYS A C 1
ATOM 723 O O . LYS A 1 90 ? -6.616 70.546 13.137 1.00 11.01 90 LYS A O 1
ATOM 729 N N . ALA A 1 91 ? -5.881 72.630 12.727 1.00 9.50 91 ALA A N 1
ATOM 730 C CA . ALA A 1 91 ? -4.654 72.156 12.088 1.00 12.82 91 ALA A CA 1
ATOM 731 C C . ALA A 1 91 ? -3.803 71.342 13.066 1.00 9.44 91 ALA A C 1
ATOM 732 O O . ALA A 1 91 ? -3.237 70.316 12.706 1.00 8.89 91 ALA A O 1
ATOM 734 N N . ARG A 1 92 ? -3.722 71.784 14.317 1.00 9.37 92 ARG A N 1
ATOM 735 C CA . ARG A 1 92 ? -2.905 71.060 15.292 1.00 11.98 92 ARG A CA 1
ATOM 736 C C . ARG A 1 92 ? -3.521 69.708 15.661 1.00 11.16 92 ARG A C 1
ATOM 737 O O . ARG A 1 92 ? -2.815 68.716 15.836 1.00 6.46 92 ARG A O 1
ATOM 745 N N . ALA A 1 93 ? -4.838 69.689 15.808 1.00 11.31 93 ALA A N 1
ATOM 746 C CA . ALA A 1 93 ? -5.558 68.467 16.146 1.00 10.61 93 ALA A CA 1
ATOM 747 C C . ALA A 1 93 ? -5.306 67.375 15.097 1.00 8.76 93 ALA A C 1
ATOM 748 O O . ALA A 1 93 ? -5.194 66.201 15.425 1.00 8.37 93 ALA A O 1
ATOM 750 N N . LEU A 1 94 ? -5.212 67.761 13.828 1.00 12.23 94 LEU A N 1
ATOM 751 C CA . LEU A 1 94 ? -4.943 66.764 12.795 1.00 10.56 94 LEU A CA 1
ATOM 752 C C . LEU A 1 94 ? -3.546 66.153 12.953 1.00 7.76 94 LEU A C 1
ATOM 753 O O . LEU A 1 94 ? -3.359 64.943 12.767 1.00 10.46 94 LEU A O 1
ATOM 758 N N . VAL A 1 95 ? -2.563 66.993 13.268 1.00 8.16 95 VAL A N 1
ATOM 759 C CA . VAL A 1 95 ? -1.211 66.508 13.516 1.00 11.82 95 VAL A CA 1
ATOM 760 C C . VAL A 1 95 ? -1.215 65.579 14.737 1.00 10.61 95 VAL A C 1
ATOM 761 O O . VAL A 1 95 ? -0.735 64.449 14.684 1.00 10.88 95 VAL A O 1
ATOM 765 N N . ASP A 1 96 ? -1.762 66.054 15.842 1.00 8.91 96 ASP A N 1
ATOM 766 C CA . ASP A 1 96 ? -1.893 65.208 17.035 1.00 10.23 96 ASP A CA 1
ATOM 767 C C . ASP A 1 96 ? -2.600 63.872 16.723 1.00 10.48 96 ASP A C 1
ATOM 768 O O . ASP A 1 96 ? -2.144 62.802 17.144 1.00 12.61 96 ASP A O 1
ATOM 773 N N . GLN A 1 97 ? -3.724 63.933 16.008 1.00 15.22 97 GLN A N 1
ATOM 774 C CA . GLN A 1 97 ? -4.423 62.703 15.635 1.00 15.64 97 GLN A CA 1
ATOM 775 C C . GLN A 1 97 ? -3.478 61.729 14.948 1.00 10.18 97 GLN A C 1
ATOM 776 O O . GLN A 1 97 ? -3.440 60.546 15.294 1.00 11.06 97 GLN A O 1
ATOM 782 N N . ARG A 1 98 ? -2.714 62.225 13.978 1.00 9.03 98 ARG A N 1
ATOM 783 C CA . ARG A 1 98 ? -1.812 61.348 13.230 1.00 11.12 98 ARG A CA 1
ATOM 784 C C . ARG A 1 98 ? -0.718 60.786 14.142 1.00 16.56 98 ARG A C 1
ATOM 785 O O . ARG A 1 98 ? -0.292 59.647 13.963 1.00 15.96 98 ARG A O 1
ATOM 793 N N . LEU A 1 99 ? -0.267 61.581 15.116 1.00 8.75 99 LEU A N 1
ATOM 794 C CA . LEU A 1 99 ? 0.724 61.094 16.079 1.00 6.66 99 LEU A CA 1
ATOM 795 C C . LEU A 1 99 ? 0.180 59.927 16.916 1.00 9.83 99 LEU A C 1
ATOM 796 O O . LEU A 1 99 ? 0.876 58.931 17.118 1.00 8.60 99 LEU A O 1
ATOM 801 N N . TYR A 1 100 ? -1.068 60.042 17.377 1.00 6.72 100 TYR A N 1
ATOM 802 C CA . TYR A 1 100 ? -1.697 58.961 18.130 1.00 11.23 100 TYR A CA 1
ATOM 803 C C . TYR A 1 100 ? -1.989 57.727 17.268 1.00 10.76 100 TYR A C 1
ATOM 804 O O . TYR A 1 100 ? -1.868 56.592 17.733 1.00 13.85 100 TYR A O 1
ATOM 813 N N . PHE A 1 101 ? -2.325 57.956 16.006 1.00 11.60 101 PHE A N 1
ATOM 814 C CA . PHE A 1 101 ? -2.442 56.870 15.033 1.00 7.80 101 PHE A CA 1
ATOM 815 C C . PHE A 1 101 ? -1.110 56.126 14.911 1.00 6.01 101 PHE A C 1
ATOM 816 O O . PHE A 1 101 ? -1.063 54.898 14.888 1.00 10.40 101 PHE A O 1
ATOM 824 N N . ASP A 1 102 ? -0.028 56.889 14.814 1.00 9.87 102 ASP A N 1
ATOM 825 C CA . ASP A 1 102 ? 1.312 56.329 14.724 1.00 9.59 102 ASP A CA 1
ATOM 826 C C . ASP A 1 102 ? 1.642 55.408 15.918 1.00 11.12 102 ASP A C 1
ATOM 827 O O . ASP A 1 102 ? 1.925 54.215 15.735 1.00 12.05 102 ASP A O 1
ATOM 832 N N . ILE A 1 103 ? 1.588 55.934 17.138 1.00 12.96 103 ILE A N 1
ATOM 833 C CA . ILE A 1 103 ? 1.959 55.114 18.297 1.00 7.09 103 ILE A CA 1
ATOM 834 C C . ILE A 1 103 ? 0.967 53.963 18.591 1.00 6.58 103 ILE A C 1
ATOM 835 O O . ILE A 1 103 ? 1.379 52.831 18.828 1.00 6.90 103 ILE A O 1
ATOM 840 N N . GLY A 1 104 ? -0.326 54.260 18.568 1.00 6.57 104 GLY A N 1
ATOM 841 C CA . GLY A 1 104 ? -1.337 53.312 19.015 1.00 9.93 104 GLY A CA 1
ATOM 842 C C . GLY A 1 104 ? -1.797 52.310 17.978 1.00 14.18 104 GLY A C 1
ATOM 843 O O . GLY A 1 104 ? -2.329 51.247 18.306 1.00 10.99 104 GLY A O 1
ATOM 844 N N . THR A 1 105 ? -1.585 52.642 16.715 1.00 10.59 105 THR A N 1
ATOM 845 C CA . THR A 1 105 ? -2.075 51.789 15.650 1.00 13.66 105 THR A CA 1
ATOM 846 C C . THR A 1 105 ? -0.973 51.288 14.725 1.00 15.50 105 THR A C 1
ATOM 847 O O . THR A 1 105 ? -0.669 50.097 14.724 1.00 9.71 105 THR A O 1
ATOM 851 N N . LEU A 1 106 ? -0.364 52.182 13.951 1.00 12.70 106 LEU A N 1
ATOM 852 C CA A LEU A 1 106 ? 0.588 51.752 12.936 0.35 15.93 106 LEU A CA 1
ATOM 853 C CA B LEU A 1 106 ? 0.585 51.741 12.935 0.65 16.36 106 LEU A CA 1
ATOM 854 C C . LEU A 1 106 ? 1.814 51.086 13.554 1.00 16.30 106 LEU A C 1
ATOM 855 O O . LEU A 1 106 ? 2.120 49.920 13.276 1.00 13.75 106 LEU A O 1
ATOM 864 N N . TYR A 1 107 ? 2.514 51.817 14.404 1.00 8.79 107 TYR A N 1
ATOM 865 C CA . TYR A 1 107 ? 3.740 51.263 14.942 1.00 7.07 107 TYR A CA 1
ATOM 866 C C . TYR A 1 107 ? 3.452 50.137 15.939 1.00 11.45 107 TYR A C 1
ATOM 867 O O . TYR A 1 107 ? 4.184 49.157 16.016 1.00 14.20 107 TYR A O 1
ATOM 876 N N . GLN A 1 108 ? 2.355 50.252 16.669 1.00 12.39 108 GLN A N 1
ATOM 877 C CA . GLN A 1 108 ? 1.976 49.196 17.597 1.00 17.77 108 GLN A CA 1
ATOM 878 C C . GLN A 1 108 ? 1.742 47.892 16.848 1.00 12.51 108 GLN A C 1
ATOM 879 O O . GLN A 1 108 ? 2.210 46.840 17.258 1.00 13.23 108 GLN A O 1
ATOM 885 N N . ARG A 1 109 ? 1.011 47.968 15.745 1.00 17.25 109 ARG A N 1
ATOM 886 C CA . ARG A 1 109 ? 0.685 46.774 14.987 1.00 17.31 109 ARG A CA 1
ATOM 887 C C . ARG A 1 109 ? 1.934 46.185 14.384 1.00 14.28 109 ARG A C 1
ATOM 888 O O . ARG A 1 109 ? 2.111 44.966 14.398 1.00 12.26 109 ARG A O 1
ATOM 896 N N . PHE A 1 110 ? 2.802 47.057 13.874 1.00 12.81 110 PHE A N 1
ATOM 897 C CA . PHE A 1 110 ? 4.060 46.618 13.296 1.00 9.10 110 PHE A CA 1
ATOM 898 C C . PHE A 1 110 ? 4.923 45.942 14.339 1.00 9.15 110 PHE A C 1
ATOM 899 O O . PHE A 1 110 ? 5.433 44.863 14.110 1.00 13.65 110 PHE A O 1
ATOM 907 N N . SER A 1 111 ? 5.093 46.608 15.474 1.00 11.24 111 SER A N 1
ATOM 908 C CA . SER A 1 111 ? 5.788 46.042 16.616 1.00 13.17 111 SER A CA 1
ATOM 909 C C . SER A 1 111 ? 5.236 44.653 16.958 1.00 19.08 111 SER A C 1
ATOM 910 O O . SER A 1 111 ? 6.002 43.684 17.089 1.00 17.22 111 SER A O 1
ATOM 913 N N . ASP A 1 112 ? 3.913 44.547 17.084 1.00 16.78 112 ASP A N 1
ATOM 914 C CA . ASP A 1 112 ? 3.278 43.274 17.466 1.00 13.03 112 ASP A CA 1
ATOM 915 C C . ASP A 1 112 ? 3.573 42.160 16.475 1.00 12.47 112 ASP A C 1
ATOM 916 O O . ASP A 1 112 ? 3.743 40.988 16.845 1.00 12.74 112 ASP A O 1
ATOM 921 N N . TYR A 1 113 ? 3.635 42.537 15.206 1.00 14.31 113 TYR A N 1
ATOM 922 C CA . TYR A 1 113 ? 3.845 41.586 14.131 1.00 15.28 113 TYR A CA 1
ATOM 923 C C . TYR A 1 113 ? 5.305 41.157 14.024 1.00 15.38 113 TYR A C 1
ATOM 924 O O . TYR A 1 113 ? 5.611 39.967 13.885 1.00 15.61 113 TYR A O 1
ATOM 933 N N . PHE A 1 114 ? 6.195 42.145 14.100 1.00 12.30 114 PHE A N 1
ATOM 934 C CA . PHE A 1 114 ? 7.602 41.977 13.724 1.00 18.75 114 PHE A CA 1
ATOM 935 C C . PHE A 1 114 ? 8.564 41.555 14.840 1.00 23.19 114 PHE A C 1
ATOM 936 O O . PHE A 1 114 ? 9.418 40.700 14.627 1.00 22.69 114 PHE A O 1
ATOM 944 N N . TYR A 1 115 ? 8.447 42.163 16.018 1.00 22.59 115 TYR A N 1
ATOM 945 C CA . TYR A 1 115 ? 9.460 41.964 17.055 1.00 21.12 115 TYR A CA 1
ATOM 946 C C . TYR A 1 115 ? 9.440 40.582 17.716 1.00 25.93 115 TYR A C 1
ATOM 947 O O . TYR A 1 115 ? 10.480 40.098 18.158 1.00 25.75 115 TYR A O 1
ATOM 956 N N . PRO A 1 116 ? 8.264 39.940 17.785 1.00 26.50 116 PRO A N 1
ATOM 957 C CA . PRO A 1 116 ? 8.274 38.525 18.166 1.00 25.05 116 PRO A CA 1
ATOM 958 C C . PRO A 1 116 ? 9.117 37.680 17.205 1.00 29.16 116 PRO A C 1
ATOM 959 O O . PRO A 1 116 ? 9.779 36.743 17.651 1.00 27.71 116 PRO A O 1
ATOM 963 N N . GLN A 1 117 ? 9.094 37.999 15.912 1.00 25.51 117 GLN A N 1
ATOM 964 C CA . GLN A 1 117 ? 9.877 37.231 14.943 1.00 24.84 117 GLN A CA 1
ATOM 965 C C . GLN A 1 117 ? 11.374 37.489 15.094 1.00 22.93 117 GLN A C 1
ATOM 966 O O . GLN A 1 117 ? 12.193 36.579 14.957 1.00 32.58 117 GLN A O 1
ATOM 972 N N . VAL A 1 118 ? 11.727 38.732 15.378 1.00 19.59 118 VAL A N 1
ATOM 973 C CA . VAL A 1 118 ? 13.128 39.127 15.453 1.00 22.19 118 VAL A CA 1
ATOM 974 C C . VAL A 1 118 ? 13.786 38.725 16.774 1.00 33.80 118 VAL A C 1
ATOM 975 O O . VAL A 1 118 ? 14.921 38.246 16.787 1.00 31.17 118 VAL A O 1
ATOM 979 N N . PHE A 1 119 ? 13.075 38.923 17.881 1.00 29.76 119 PHE A N 1
ATOM 980 C CA . PHE A 1 119 ? 13.672 38.726 19.198 1.00 35.18 119 PHE A CA 1
ATOM 981 C C . PHE A 1 119 ? 13.177 37.502 19.962 1.00 37.62 119 PHE A C 1
ATOM 982 O O . PHE A 1 119 ? 13.651 37.234 21.068 1.00 41.91 119 PHE A O 1
ATOM 990 N N . ALA A 1 120 ? 12.230 36.769 19.387 1.00 28.60 120 ALA A N 1
ATOM 991 C CA . ALA A 1 120 ? 11.729 35.549 20.022 1.00 30.83 120 ALA A CA 1
ATOM 992 C C . ALA A 1 120 ? 11.550 34.419 19.016 1.00 29.91 120 ALA A C 1
ATOM 993 O O . ALA A 1 120 ? 10.788 33.483 19.258 1.00 39.21 120 ALA A O 1
ATOM 995 N N . GLY A 1 121 ? 12.247 34.515 17.888 1.00 33.34 121 GLY A N 1
ATOM 996 C CA . GLY A 1 121 ? 12.124 33.533 16.820 1.00 42.65 121 GLY A CA 1
ATOM 997 C C . GLY A 1 121 ? 10.711 33.034 16.541 1.00 40.73 121 GLY A C 1
ATOM 998 O O . GLY A 1 121 ? 10.515 31.882 16.153 1.00 40.57 121 GLY A O 1
ATOM 999 N N . ALA A 1 122 ? 9.721 33.899 16.737 1.00 38.18 122 ALA A N 1
ATOM 1000 C CA . ALA A 1 122 ? 8.336 33.536 16.471 1.00 35.46 122 ALA A CA 1
ATOM 1001 C C . ALA A 1 122 ? 8.111 33.443 14.968 1.00 34.51 122 ALA A C 1
ATOM 1002 O O . ALA A 1 122 ? 8.836 34.056 14.187 1.00 33.45 122 ALA A O 1
ATOM 1004 N N . PRO A 1 123 ? 7.115 32.654 14.549 1.00 41.02 123 PRO A N 1
ATOM 1005 C CA . PRO A 1 123 ? 6.766 32.611 13.126 1.00 39.54 123 PRO A CA 1
ATOM 1006 C C . PRO A 1 123 ? 5.932 33.833 12.752 1.00 36.29 123 PRO A C 1
ATOM 1007 O O . PRO A 1 123 ? 5.353 34.465 13.637 1.00 39.21 123 PRO A O 1
ATOM 1011 N N . ALA A 1 124 ? 5.886 34.172 11.466 1.00 27.80 124 ALA A N 1
ATOM 1012 C CA . ALA A 1 124 ? 5.117 35.328 11.022 1.00 26.85 124 ALA A CA 1
ATOM 1013 C C . ALA A 1 124 ? 3.633 34.993 11.079 1.00 33.39 124 ALA A C 1
ATOM 1014 O O . ALA A 1 124 ? 3.178 34.019 10.475 1.00 38.20 124 ALA A O 1
ATOM 1016 N N . ASP A 1 125 ? 2.887 35.793 11.833 1.00 26.54 125 ASP A N 1
ATOM 1017 C CA . ASP A 1 125 ? 1.481 35.528 12.091 1.00 24.35 125 ASP A CA 1
ATOM 1018 C C . ASP A 1 125 ? 0.654 36.240 11.036 1.00 23.72 125 ASP A C 1
ATOM 1019 O O . ASP A 1 125 ? 0.759 37.452 10.863 1.00 22.82 125 ASP A O 1
ATOM 1024 N N . LYS A 1 126 ? -0.155 35.477 10.319 1.00 25.04 126 LYS A N 1
ATOM 1025 C CA . LYS A 1 126 ? -0.946 36.018 9.226 1.00 26.60 126 LYS A CA 1
ATOM 1026 C C . LYS A 1 126 ? -1.917 37.071 9.735 1.00 20.30 126 LYS A C 1
ATOM 1027 O O . LYS A 1 126 ? -2.079 38.134 9.130 1.00 17.09 126 LYS A O 1
ATOM 1033 N N . ALA A 1 127 ? -2.568 36.779 10.850 1.00 19.75 127 ALA A N 1
ATOM 1034 C CA . ALA A 1 127 ? -3.523 37.729 11.413 1.00 27.16 127 ALA A CA 1
ATOM 1035 C C . ALA A 1 127 ? -2.848 39.052 11.820 1.00 24.41 127 ALA A C 1
ATOM 1036 O O . ALA A 1 127 ? -3.335 40.138 11.488 1.00 16.56 127 ALA A O 1
ATOM 1038 N N . LYS A 1 128 ? -1.720 38.969 12.520 1.00 18.79 128 LYS A N 1
ATOM 1039 C CA . LYS A 1 128 ? -0.980 40.178 12.864 1.00 16.29 128 LYS A CA 1
ATOM 1040 C C . LYS A 1 128 ? -0.486 40.903 11.601 1.00 16.58 128 LYS A C 1
ATOM 1041 O O . LYS A 1 128 ? -0.449 42.130 11.567 1.00 20.71 128 LYS A O 1
ATOM 1047 N N . ASN A 1 129 ? -0.131 40.147 10.560 1.00 19.45 129 ASN A N 1
ATOM 1048 C CA . ASN A 1 129 ? 0.230 40.746 9.272 1.00 18.87 129 ASN A CA 1
ATOM 1049 C C . ASN A 1 129 ? -0.931 41.580 8.752 1.00 18.01 129 ASN A C 1
ATOM 1050 O O . ASN A 1 129 ? -0.762 42.745 8.392 1.00 15.66 129 ASN A O 1
ATOM 1055 N N . GLU A 1 130 ? -2.119 40.979 8.734 1.00 15.62 130 GLU A N 1
ATOM 1056 C CA . GLU A 1 130 ? -3.312 41.675 8.267 1.00 17.79 130 GLU A CA 1
ATOM 1057 C C . GLU A 1 130 ? -3.616 42.964 9.045 1.00 16.88 130 GLU A C 1
ATOM 1058 O O . GLU A 1 130 ? -4.064 43.955 8.467 1.00 21.61 130 GLU A O 1
ATOM 1064 N N . LYS A 1 131 ? -3.361 42.958 10.348 1.00 16.52 131 LYS A N 1
ATOM 1065 C CA . LYS A 1 131 ? -3.582 44.157 11.144 1.00 19.33 131 LYS A CA 1
ATOM 1066 C C . LYS A 1 131 ? -2.647 45.277 10.674 1.00 20.72 131 LYS A C 1
ATOM 1067 O O . LYS A 1 131 ? -3.030 46.447 10.648 1.00 17.61 131 LYS A O 1
ATOM 1073 N N . VAL A 1 132 ? -1.424 44.920 10.296 1.00 14.27 132 VAL A N 1
ATOM 1074 C CA . VAL A 1 132 ? -0.515 45.913 9.735 1.00 15.60 132 VAL A CA 1
ATOM 1075 C C . VAL A 1 132 ? -1.027 46.415 8.375 1.00 18.84 132 VAL A C 1
ATOM 1076 O O . VAL A 1 132 ? -0.985 47.614 8.100 1.00 11.20 132 VAL A O 1
ATOM 1080 N N . GLN A 1 133 ? -1.509 45.497 7.533 1.00 9.78 133 GLN A N 1
ATOM 1081 C CA . GLN A 1 133 ? -2.066 45.890 6.237 1.00 17.79 133 GLN A CA 1
ATOM 1082 C C . GLN A 1 133 ? -3.193 46.907 6.458 1.00 14.61 133 GLN A C 1
ATOM 1083 O O . GLN A 1 133 ? -3.286 47.907 5.746 1.00 15.24 133 GLN A O 1
ATOM 1089 N N . GLU A 1 134 ? -4.051 46.651 7.445 1.00 13.53 134 GLU A N 1
ATOM 1090 C CA . GLU A 1 134 ? -5.175 47.556 7.708 1.00 14.51 134 GLU A CA 1
ATOM 1091 C C . GLU A 1 134 ? -4.688 48.928 8.192 1.00 13.06 134 GLU A C 1
ATOM 1092 O O . GLU A 1 134 ? -5.301 49.952 7.905 1.00 14.96 134 GLU A O 1
ATOM 1098 N N . ALA A 1 135 ? -3.601 48.953 8.953 1.00 14.84 135 ALA A N 1
ATOM 1099 C CA . ALA A 1 135 ? -3.060 50.238 9.375 1.00 16.70 135 ALA A CA 1
ATOM 1100 C C . ALA A 1 135 ? -2.567 51.021 8.144 1.00 15.06 135 ALA A C 1
ATOM 1101 O O . ALA A 1 135 ? -2.783 52.225 8.022 1.00 12.06 135 ALA A O 1
ATOM 1103 N N . LEU A 1 136 ? -1.930 50.313 7.222 1.00 11.55 136 LEU A N 1
ATOM 1104 C CA . LEU A 1 136 ? -1.429 50.925 6.002 1.00 8.26 136 LEU A CA 1
ATOM 1105 C C . LEU A 1 136 ? -2.558 51.387 5.089 1.00 11.79 136 LEU A C 1
ATOM 1106 O O . LEU A 1 136 ? -2.431 52.396 4.407 1.00 13.72 136 LEU A O 1
ATOM 1111 N N . GLN A 1 137 ? -3.644 50.625 5.053 1.00 10.54 137 GLN A N 1
ATOM 1112 C CA . GLN A 1 137 ? -4.822 51.018 4.290 1.00 10.25 137 GLN A CA 1
ATOM 1113 C C . GLN A 1 137 ? -5.419 52.317 4.834 1.00 8.98 137 GLN A C 1
ATOM 1114 O O . GLN A 1 137 ? -5.809 53.196 4.072 1.00 16.33 137 GLN A O 1
ATOM 1120 N N . LEU A 1 138 ? -5.471 52.437 6.153 1.00 9.22 138 LEU A N 1
ATOM 1121 C CA . LEU A 1 138 ? -5.891 53.684 6.797 1.00 9.64 138 LEU A CA 1
ATOM 1122 C C . LEU A 1 138 ? -4.961 54.843 6.420 1.00 12.26 138 LEU A C 1
ATOM 1123 O O . LEU A 1 138 ? -5.423 55.951 6.116 1.00 13.99 138 LEU A O 1
ATOM 1128 N N . LEU A 1 139 ? -3.654 54.586 6.417 1.00 10.72 139 LEU A N 1
ATOM 1129 C CA . LEU A 1 139 ? -2.686 55.629 6.070 1.00 12.21 139 LEU A CA 1
ATOM 1130 C C . LEU A 1 139 ? -2.920 56.042 4.621 1.00 14.75 139 LEU A C 1
ATOM 1131 O O . LEU A 1 139 ? -2.918 57.226 4.277 1.00 10.51 139 LEU A O 1
ATOM 1136 N N . ASP A 1 140 ? -3.140 55.041 3.783 1.00 15.63 140 ASP A N 1
ATOM 1137 C CA . ASP A 1 140 ? -3.324 55.288 2.360 1.00 15.52 140 ASP A CA 1
ATOM 1138 C C . ASP A 1 140 ? -4.584 56.150 2.155 1.00 14.21 140 ASP A C 1
ATOM 1139 O O . ASP A 1 140 ? -4.611 57.022 1.287 1.00 15.56 140 ASP A O 1
ATOM 1144 N N . LYS A 1 141 ? -5.605 55.940 2.985 1.00 16.66 141 LYS A N 1
ATOM 1145 C CA A LYS A 1 141 ? -6.824 56.751 2.932 0.47 17.79 141 LYS A CA 1
ATOM 1146 C CA B LYS A 1 141 ? -6.815 56.763 2.905 0.53 17.21 141 LYS A CA 1
ATOM 1147 C C . LYS A 1 141 ? -6.540 58.193 3.362 1.00 17.28 141 LYS A C 1
ATOM 1148 O O . LYS A 1 141 ? -6.924 59.146 2.675 1.00 20.92 141 LYS A O 1
ATOM 1159 N N . PHE A 1 142 ? -5.866 58.344 4.507 1.00 16.05 142 PHE A N 1
ATOM 1160 C CA . PHE A 1 142 ? -5.479 59.660 5.023 1.00 15.66 142 PHE A CA 1
ATOM 1161 C C . PHE A 1 142 ? -4.764 60.484 3.952 1.00 19.85 142 PHE A C 1
ATOM 1162 O O . PHE A 1 142 ? -4.849 61.708 3.937 1.00 20.52 142 PHE A O 1
ATOM 1170 N N . LEU A 1 143 ? -4.059 59.791 3.063 1.00 8.56 143 LEU A N 1
ATOM 1171 C CA . LEU A 1 143 ? -3.190 60.421 2.081 1.00 9.47 143 LEU A CA 1
ATOM 1172 C C . LEU A 1 143 ? -3.899 60.641 0.741 1.00 13.30 143 LEU A C 1
ATOM 1173 O O . LEU A 1 143 ? -3.327 61.217 -0.192 1.00 20.82 143 LEU A O 1
ATOM 1178 N N . GLU A 1 144 ? -5.151 60.202 0.644 1.00 12.92 144 GLU A N 1
ATOM 1179 C CA A GLU A 1 144 ? -5.884 60.366 -0.609 0.57 15.98 144 GLU A CA 1
ATOM 1180 C CA B GLU A 1 144 ? -5.919 60.367 -0.585 0.43 15.24 144 GLU A CA 1
ATOM 1181 C C . GLU A 1 144 ? -6.100 61.848 -0.905 1.00 14.51 144 GLU A C 1
ATOM 1182 O O . GLU A 1 144 ? -6.713 62.575 -0.135 1.00 16.83 144 GLU A O 1
ATOM 1193 N N . GLY A 1 145 ? -5.559 62.289 -2.036 1.00 17.59 145 GLY A N 1
ATOM 1194 C CA . GLY A 1 145 ? -5.629 63.687 -2.424 1.00 17.60 145 GLY A CA 1
ATOM 1195 C C . GLY A 1 145 ? -4.782 64.623 -1.578 1.00 19.57 145 GLY A C 1
ATOM 1196 O O . GLY A 1 145 ? -4.995 65.832 -1.598 1.00 16.27 145 GLY A O 1
ATOM 1197 N N . GLN A 1 146 ? -3.829 64.069 -0.828 1.00 12.84 146 GLN A N 1
ATOM 1198 C CA . GLN A 1 146 ? -2.994 64.867 0.075 1.00 16.66 146 GLN A CA 1
ATOM 1199 C C . GLN A 1 146 ? -1.495 64.646 -0.120 1.00 17.68 146 GLN A C 1
ATOM 1200 O O . GLN A 1 146 ? -1.029 63.510 -0.211 1.00 19.59 146 GLN A O 1
ATOM 1206 N N . LYS A 1 147 ? -0.737 65.735 -0.158 1.00 14.02 147 LYS A N 1
ATOM 1207 C CA . LYS A 1 147 ? 0.721 65.663 -0.245 1.00 18.19 147 LYS A CA 1
ATOM 1208 C C . LYS A 1 147 ? 1.347 65.106 1.027 1.00 18.12 147 LYS A C 1
ATOM 1209 O O . LYS A 1 147 ? 2.266 64.290 0.975 1.00 14.78 147 LYS A O 1
ATOM 1215 N N . TYR A 1 148 ? 0.862 65.584 2.170 1.00 13.43 148 TYR A N 1
ATOM 1216 C CA . TYR A 1 148 ? 1.388 65.176 3.465 1.00 11.76 148 TYR A CA 1
ATOM 1217 C C . TYR A 1 148 ? 0.264 64.603 4.307 1.00 9.79 148 TYR A C 1
ATOM 1218 O O . TYR A 1 148 ? -0.902 64.671 3.933 1.00 17.40 148 TYR A O 1
ATOM 1227 N N . VAL A 1 149 ? 0.615 64.052 5.459 1.00 8.60 149 VAL A N 1
ATOM 1228 C CA . VAL A 1 149 ? -0.316 63.221 6.206 1.00 16.41 149 VAL A CA 1
ATOM 1229 C C . VAL A 1 149 ? -1.244 64.055 7.098 1.00 14.60 149 VAL A C 1
ATOM 1230 O O . VAL A 1 149 ? -2.301 63.589 7.519 1.00 12.06 149 VAL A O 1
ATOM 1234 N N . ALA A 1 150 ? -0.855 65.292 7.380 1.00 11.87 150 ALA A N 1
ATOM 1235 C CA . ALA A 1 150 ? -1.663 66.130 8.267 1.00 10.44 150 ALA A CA 1
ATOM 1236 C C . ALA A 1 150 ? -1.665 67.580 7.790 1.00 13.08 150 ALA A C 1
ATOM 1237 O O . ALA A 1 150 ? -1.213 68.501 8.483 1.00 15.57 150 ALA A O 1
ATOM 1239 N N . GLY A 1 151 ? -2.176 67.775 6.589 1.00 12.20 151 GLY A N 1
ATOM 1240 C CA . GLY A 1 151 ? -2.300 69.114 6.063 1.00 20.03 151 GLY A CA 1
ATOM 1241 C C . GLY A 1 151 ? -1.380 69.327 4.885 1.00 19.67 151 GLY A C 1
ATOM 1242 O O . GLY A 1 151 ? -0.700 68.399 4.442 1.00 16.62 151 GLY A O 1
ATOM 1243 N N . PRO A 1 152 ? -1.356 70.560 4.375 1.00 19.24 152 PRO A N 1
ATOM 1244 C CA . PRO A 1 152 ? -0.590 70.895 3.174 1.00 23.75 152 PRO A CA 1
ATOM 1245 C C . PRO A 1 152 ? 0.926 70.982 3.397 1.00 18.98 152 PRO A C 1
ATOM 1246 O O . PRO A 1 152 ? 1.662 70.940 2.426 1.00 16.93 152 PRO A O 1
ATOM 1250 N N . ASN A 1 153 ? 1.386 71.099 4.637 1.00 15.65 153 ASN A N 1
ATOM 1251 C CA . ASN A 1 153 ? 2.824 71.210 4.878 1.00 14.37 153 ASN A CA 1
ATOM 1252 C C . ASN A 1 153 ? 3.402 69.974 5.557 1.00 14.57 153 ASN A C 1
ATOM 1253 O O . ASN A 1 153 ? 2.680 69.208 6.198 1.00 16.11 153 ASN A O 1
ATOM 1258 N N . LEU A 1 154 ? 4.711 69.794 5.421 1.00 15.35 154 LEU A N 1
ATOM 1259 C CA . LEU A 1 154 ? 5.428 68.808 6.218 1.00 10.57 154 LEU A CA 1
ATOM 1260 C C . LEU A 1 154 ? 5.209 69.117 7.710 1.00 11.88 154 LEU A C 1
ATOM 1261 O O . LEU A 1 154 ? 5.324 70.270 8.133 1.00 11.56 154 LEU A O 1
ATOM 1266 N N . THR A 1 155 ? 4.874 68.100 8.497 1.00 9.70 155 THR A N 1
ATOM 1267 C CA . THR A 1 155 ? 4.722 68.295 9.955 1.00 10.21 155 THR A CA 1
ATOM 1268 C C . THR A 1 155 ? 5.423 67.200 10.763 1.00 9.51 155 THR A C 1
ATOM 1269 O O . THR A 1 155 ? 5.856 66.183 10.219 1.00 10.53 155 THR A O 1
ATOM 1273 N N . VAL A 1 156 ? 5.531 67.405 12.071 1.00 6.94 156 VAL A N 1
ATOM 1274 C CA . VAL A 1 156 ? 6.109 66.385 12.916 1.00 11.11 156 VAL A CA 1
ATOM 1275 C C . VAL A 1 156 ? 5.373 65.047 12.773 1.00 12.81 156 VAL A C 1
ATOM 1276 O O . VAL A 1 156 ? 5.937 64.002 13.097 1.00 9.89 156 VAL A O 1
ATOM 1280 N N . ALA A 1 157 ? 4.119 65.076 12.308 1.00 7.45 157 ALA A N 1
ATOM 1281 C CA . ALA A 1 157 ? 3.394 63.836 12.039 1.00 5.80 157 ALA A CA 1
ATOM 1282 C C . ALA A 1 157 ? 4.013 63.029 10.892 1.00 10.07 157 ALA A C 1
ATOM 1283 O O . ALA A 1 157 ? 4.131 61.812 10.986 1.00 10.45 157 ALA A O 1
ATOM 1285 N N . ASP A 1 158 ? 4.382 63.698 9.801 1.00 12.71 158 ASP A N 1
ATOM 1286 C CA . ASP A 1 158 ? 5.098 63.013 8.721 1.00 8.73 158 ASP A CA 1
ATOM 1287 C C . ASP A 1 158 ? 6.406 62.391 9.248 1.00 11.61 158 ASP A C 1
ATOM 1288 O O . ASP A 1 158 ? 6.752 61.251 8.948 1.00 9.18 158 ASP A O 1
ATOM 1293 N N . LEU A 1 159 ? 7.141 63.150 10.037 1.00 9.28 159 LEU A N 1
ATOM 1294 C CA . LEU A 1 159 ? 8.460 62.716 10.459 1.00 9.97 159 LEU A CA 1
ATOM 1295 C C . LEU A 1 159 ? 8.392 61.497 11.397 1.00 12.10 159 LEU A C 1
ATOM 1296 O O . LEU A 1 159 ? 9.181 60.558 11.287 1.00 11.53 159 LEU A O 1
ATOM 1301 N N . SER A 1 160 ? 7.445 61.520 12.318 1.00 7.95 160 SER A N 1
ATOM 1302 C CA . SER A 1 160 ? 7.237 60.385 13.214 1.00 11.05 160 SER A CA 1
ATOM 1303 C C . SER A 1 160 ? 6.730 59.175 12.422 1.00 11.26 160 SER A C 1
ATOM 1304 O O . SER A 1 160 ? 7.229 58.065 12.587 1.00 11.23 160 SER A O 1
ATOM 1307 N N . LEU A 1 161 ? 5.750 59.399 11.549 1.00 7.43 161 LEU A N 1
ATOM 1308 C CA . LEU A 1 161 ? 5.189 58.300 10.765 1.00 9.03 161 LEU A CA 1
ATOM 1309 C C . LEU A 1 161 ? 6.196 57.705 9.790 1.00 9.89 161 LEU A C 1
ATOM 1310 O O . LEU A 1 161 ? 6.191 56.495 9.545 1.00 11.39 161 LEU A O 1
ATOM 1315 N N . ILE A 1 162 ? 7.061 58.540 9.222 1.00 8.51 162 ILE A N 1
ATOM 1316 C CA . ILE A 1 162 ? 8.000 57.991 8.273 1.00 8.09 162 ILE A CA 1
ATOM 1317 C C . ILE A 1 162 ? 9.069 57.186 8.989 1.00 10.98 162 ILE A C 1
ATOM 1318 O O . ILE A 1 162 ? 9.502 56.164 8.486 1.00 10.02 162 ILE A O 1
ATOM 1323 N N . ALA A 1 163 ? 9.451 57.605 10.198 1.00 15.36 163 ALA A N 1
ATOM 1324 C CA . ALA A 1 163 ? 10.399 56.815 10.973 1.00 11.82 163 ALA A CA 1
ATOM 1325 C C . ALA A 1 163 ? 9.826 55.423 11.247 1.00 17.82 163 ALA A C 1
ATOM 1326 O O . ALA A 1 163 ? 10.542 54.416 11.165 1.00 16.25 163 ALA A O 1
ATOM 1328 N N . SER A 1 164 ? 8.534 55.366 11.561 1.00 12.89 164 SER A N 1
ATOM 1329 C CA . SER A 1 164 ? 7.849 54.074 11.730 1.00 11.25 164 SER A CA 1
ATOM 1330 C C . SER A 1 164 ? 7.746 53.288 10.413 1.00 9.98 164 SER A C 1
ATOM 1331 O O . SER A 1 164 ? 8.275 52.178 10.302 1.00 13.80 164 SER A O 1
ATOM 1334 N N . VAL A 1 165 ? 7.075 53.873 9.422 1.00 10.12 165 VAL A N 1
ATOM 1335 C CA . VAL A 1 165 ? 6.870 53.222 8.117 1.00 10.12 165 VAL A CA 1
ATOM 1336 C C . VAL A 1 165 ? 8.154 52.728 7.458 1.00 16.74 165 VAL A C 1
ATOM 1337 O O . VAL A 1 165 ? 8.198 51.610 6.932 1.00 14.42 165 VAL A O 1
ATOM 1341 N N . SER A 1 166 ? 9.202 53.548 7.484 1.00 13.79 166 SER A N 1
ATOM 1342 C CA . SER A 1 166 ? 10.485 53.105 6.935 1.00 8.76 166 SER A CA 1
ATOM 1343 C C . SER A 1 166 ? 11.000 51.818 7.610 1.00 12.12 166 SER A C 1
ATOM 1344 O O . SER A 1 166 ? 11.534 50.930 6.941 1.00 14.76 166 SER A O 1
ATOM 1347 N N . SER A 1 167 ? 10.823 51.703 8.926 1.00 9.36 167 SER A N 1
ATOM 1348 C CA . SER A 1 167 ? 11.250 50.494 9.629 1.00 13.59 167 SER A CA 1
ATOM 1349 C C . SER A 1 167 ? 10.671 49.205 9.014 1.00 17.54 167 SER A C 1
ATOM 1350 O O . SER A 1 167 ? 11.249 48.131 9.168 1.00 17.32 167 SER A O 1
ATOM 1353 N N . LEU A 1 168 ? 9.538 49.315 8.317 1.00 14.13 168 LEU A N 1
ATOM 1354 C CA . LEU A 1 168 ? 8.907 48.151 7.687 1.00 12.82 168 LEU A CA 1
ATOM 1355 C C . LEU A 1 168 ? 9.768 47.543 6.577 1.00 17.78 168 LEU A C 1
ATOM 1356 O O . LEU A 1 168 ? 9.547 46.405 6.174 1.00 16.30 168 LEU A O 1
ATOM 1361 N N . GLU A 1 169 ? 10.729 48.309 6.067 1.00 12.31 169 GLU A N 1
ATOM 1362 C CA . GLU A 1 169 ? 11.630 47.797 5.036 1.00 15.14 169 GLU A CA 1
ATOM 1363 C C . GLU A 1 169 ? 12.510 46.663 5.570 1.00 17.28 169 GLU A C 1
ATOM 1364 O O . GLU A 1 169 ? 13.116 45.927 4.807 1.00 17.41 169 GLU A O 1
ATOM 1370 N N . ALA A 1 170 ? 12.585 46.523 6.886 1.00 15.04 170 ALA A N 1
ATOM 1371 C CA . ALA A 1 170 ? 13.357 45.435 7.469 1.00 16.56 170 ALA A CA 1
ATOM 1372 C C . ALA A 1 170 ? 12.561 44.131 7.492 1.00 20.43 170 ALA A C 1
ATOM 1373 O O . ALA A 1 170 ? 13.102 43.084 7.802 1.00 21.26 170 ALA A O 1
ATOM 1375 N N . SER A 1 171 ? 11.277 44.209 7.155 1.00 20.11 171 SER A N 1
ATOM 1376 C CA . SER A 1 171 ? 10.368 43.069 7.254 1.00 17.72 171 SER A CA 1
ATOM 1377 C C . SER A 1 171 ? 9.817 42.702 5.885 1.00 18.75 171 SER A C 1
ATOM 1378 O O . SER A 1 171 ? 10.270 43.209 4.867 1.00 15.57 171 SER A O 1
ATOM 1381 N N . ASP A 1 172 ? 8.809 41.840 5.883 1.00 15.23 172 ASP A N 1
ATOM 1382 C CA . ASP A 1 172 ? 8.173 41.413 4.645 1.00 25.54 172 ASP A CA 1
ATOM 1383 C C . ASP A 1 172 ? 6.877 42.171 4.326 1.00 22.68 172 ASP A C 1
ATOM 1384 O O . ASP A 1 172 ? 6.091 41.745 3.480 1.00 27.12 172 ASP A O 1
ATOM 1389 N N . ILE A 1 173 ? 6.658 43.301 4.989 1.00 17.69 173 ILE A N 1
ATOM 1390 C CA . ILE A 1 173 ? 5.486 44.107 4.690 1.00 13.41 173 ILE A CA 1
ATOM 1391 C C . ILE A 1 173 ? 5.781 45.047 3.526 1.00 17.46 173 ILE A C 1
ATOM 1392 O O . ILE A 1 173 ? 6.608 45.965 3.631 1.00 19.80 173 ILE A O 1
ATOM 1397 N N . ASP A 1 174 ? 5.110 44.809 2.407 1.00 21.19 174 ASP A N 1
ATOM 1398 C CA . ASP A 1 174 ? 5.302 45.623 1.217 1.00 21.14 174 ASP A CA 1
ATOM 1399 C C . ASP A 1 174 ? 4.379 46.835 1.308 1.00 20.71 174 ASP A C 1
ATOM 1400 O O . ASP A 1 174 ? 3.246 46.777 0.847 1.00 25.95 174 ASP A O 1
ATOM 1405 N N . PHE A 1 175 ? 4.846 47.922 1.915 1.00 20.88 175 PHE A N 1
ATOM 1406 C CA . PHE A 1 175 ? 3.978 49.089 2.121 1.00 14.40 175 PHE A CA 1
ATOM 1407 C C . PHE A 1 175 ? 3.864 49.950 0.873 1.00 17.09 175 PHE A C 1
ATOM 1408 O O . PHE A 1 175 ? 2.929 50.736 0.730 1.00 14.84 175 PHE A O 1
ATOM 1416 N N . LYS A 1 176 ? 4.831 49.821 -0.022 1.00 19.81 176 LYS A N 1
ATOM 1417 C CA . LYS A 1 176 ? 4.786 50.589 -1.258 1.00 21.45 176 LYS A CA 1
ATOM 1418 C C . LYS A 1 176 ? 3.660 50.151 -2.196 1.00 20.34 176 LYS A C 1
ATOM 1419 O O . LYS A 1 176 ? 3.368 50.847 -3.182 1.00 19.26 176 LYS A O 1
ATOM 1425 N N . LYS A 1 177 ? 3.030 49.008 -1.905 1.00 13.94 177 LYS A N 1
ATOM 1426 C CA . LYS A 1 177 ? 1.891 48.569 -2.728 1.00 19.58 177 LYS A CA 1
ATOM 1427 C C . LYS A 1 177 ? 0.694 49.495 -2.531 1.00 18.00 177 LYS A C 1
ATOM 1428 O O . LYS A 1 177 ? -0.256 49.484 -3.316 1.00 17.19 177 LYS A O 1
ATOM 1434 N N . TYR A 1 178 ? 0.743 50.296 -1.475 1.00 12.10 178 TYR A N 1
ATOM 1435 C CA . TYR A 1 178 ? -0.269 51.322 -1.267 1.00 17.89 178 TYR A CA 1
ATOM 1436 C C . TYR A 1 178 ? 0.195 52.596 -1.951 1.00 15.96 178 TYR A C 1
ATOM 1437 O O . TYR A 1 178 ? 1.150 53.242 -1.503 1.00 13.43 178 TYR A O 1
ATOM 1446 N N . ALA A 1 179 ? -0.483 52.934 -3.050 1.00 15.48 179 ALA A N 1
ATOM 1447 C CA . ALA A 1 179 ? -0.034 53.984 -3.962 1.00 13.77 179 ALA A CA 1
ATOM 1448 C C . ALA A 1 179 ? 0.150 55.347 -3.298 1.00 19.07 179 ALA A C 1
ATOM 1449 O O . ALA A 1 179 ? 1.166 56.026 -3.519 1.00 16.59 179 ALA A O 1
ATOM 1451 N N . ASN A 1 180 ? -0.821 55.760 -2.485 1.00 10.90 180 ASN A N 1
ATOM 1452 C CA . ASN A 1 180 ? -0.674 57.037 -1.787 1.00 10.43 180 ASN A CA 1
ATOM 1453 C C . ASN A 1 180 ? 0.463 57.015 -0.769 1.00 18.12 180 ASN A C 1
ATOM 1454 O O . ASN A 1 180 ? 1.209 57.996 -0.634 1.00 16.35 180 ASN A O 1
ATOM 1459 N N . VAL A 1 181 ? 0.584 55.906 -0.037 1.00 15.38 181 VAL A N 1
ATOM 1460 C CA . VAL A 1 181 ? 1.682 55.752 0.911 1.00 13.54 181 VAL A CA 1
ATOM 1461 C C . VAL A 1 181 ? 3.019 55.860 0.156 1.00 18.48 181 VAL A C 1
ATOM 1462 O O . VAL A 1 181 ? 3.927 56.586 0.575 1.00 17.90 181 VAL A O 1
ATOM 1466 N N . LYS A 1 182 ? 3.120 55.154 -0.971 1.00 16.25 182 LYS A N 1
ATOM 1467 C CA . LYS A 1 182 ? 4.346 55.166 -1.779 1.00 10.58 182 LYS A CA 1
ATOM 1468 C C . LYS A 1 182 ? 4.701 56.599 -2.197 1.00 18.20 182 LYS A C 1
ATOM 1469 O O . LYS A 1 182 ? 5.847 57.022 -2.054 1.00 16.87 182 LYS A O 1
ATOM 1475 N N . ARG A 1 183 ? 3.708 57.343 -2.697 1.00 16.54 183 ARG A N 1
ATOM 1476 C CA . ARG A 1 183 ? 3.893 58.735 -3.120 1.00 11.88 183 ARG A CA 1
ATOM 1477 C C . ARG A 1 183 ? 4.396 59.610 -1.965 1.00 12.05 183 ARG A C 1
ATOM 1478 O O . ARG A 1 183 ? 5.406 60.308 -2.075 1.00 17.17 183 ARG A O 1
ATOM 1486 N N . TRP A 1 184 ? 3.679 59.558 -0.857 1.00 13.84 184 TRP A N 1
ATOM 1487 C CA . TRP A 1 184 ? 4.055 60.288 0.360 1.00 13.48 184 TRP A CA 1
ATOM 1488 C C . TRP A 1 184 ? 5.467 59.930 0.861 1.00 15.36 184 TRP A C 1
ATOM 1489 O O . TRP A 1 184 ? 6.275 60.811 1.160 1.00 11.54 184 TRP A O 1
ATOM 1500 N N . TYR A 1 185 ? 5.761 58.636 0.952 1.00 17.58 185 TYR A N 1
ATOM 1501 C CA . TYR A 1 185 ? 7.092 58.176 1.342 1.00 12.18 185 TYR A CA 1
ATOM 1502 C C . TYR A 1 185 ? 8.171 58.920 0.560 1.00 17.62 185 TYR A C 1
ATOM 1503 O O . TYR A 1 185 ? 9.098 59.501 1.143 1.00 20.01 185 TYR A O 1
ATOM 1512 N N . GLU A 1 186 ? 8.045 58.902 -0.765 1.00 14.16 186 GLU A N 1
ATOM 1513 C CA A GLU A 1 186 ? 8.994 59.581 -1.646 0.49 12.98 186 GLU A CA 1
ATOM 1514 C CA B GLU A 1 186 ? 9.003 59.580 -1.625 0.51 12.78 186 GLU A CA 1
ATOM 1515 C C . GLU A 1 186 ? 9.062 61.084 -1.375 1.00 14.21 186 GLU A C 1
ATOM 1516 O O . GLU A 1 186 ? 10.139 61.660 -1.313 1.00 13.66 186 GLU A O 1
ATOM 1527 N N . THR A 1 187 ? 7.902 61.716 -1.242 1.00 14.26 187 THR A N 1
ATOM 1528 C CA . THR A 1 187 ? 7.847 63.152 -0.999 1.00 21.91 187 THR A CA 1
ATOM 1529 C C . THR A 1 187 ? 8.604 63.523 0.279 1.00 22.21 187 THR A C 1
ATOM 1530 O O . THR A 1 187 ? 9.390 64.467 0.311 1.00 19.97 187 THR A O 1
ATOM 1534 N N . VAL A 1 188 ? 8.362 62.770 1.340 1.00 19.28 188 VAL A N 1
ATOM 1535 C CA . VAL A 1 188 ? 8.968 63.103 2.622 1.00 16.36 188 VAL A CA 1
ATOM 1536 C C . VAL A 1 188 ? 10.484 62.879 2.576 1.00 16.42 188 VAL A C 1
ATOM 1537 O O . VAL A 1 188 ? 11.249 63.723 3.025 1.00 13.51 188 VAL A O 1
ATOM 1541 N N . LYS A 1 189 ? 10.909 61.781 1.962 1.00 16.04 189 LYS A N 1
ATOM 1542 C CA . LYS A 1 189 ? 12.332 61.513 1.769 1.00 15.51 189 LYS A CA 1
ATOM 1543 C C . LYS A 1 189 ? 13.053 62.699 1.127 1.00 23.84 189 LYS A C 1
ATOM 1544 O O . LYS A 1 189 ? 14.170 63.049 1.518 1.00 22.21 189 LYS A O 1
ATOM 1550 N N . SER A 1 190 ? 12.410 63.315 0.136 1.00 24.14 190 SER A N 1
ATOM 1551 C CA A SER A 1 190 ? 13.058 64.376 -0.624 0.45 24.67 190 SER A CA 1
ATOM 1552 C CA B SER A 1 190 ? 13.025 64.383 -0.645 0.55 24.09 190 SER A CA 1
ATOM 1553 C C . SER A 1 190 ? 12.778 65.773 -0.074 1.00 25.18 190 SER A C 1
ATOM 1554 O O . SER A 1 190 ? 13.293 66.764 -0.599 1.00 30.07 190 SER A O 1
ATOM 1559 N N . THR A 1 191 ? 11.974 65.864 0.977 1.00 15.12 191 THR A N 1
ATOM 1560 C CA . THR A 1 191 ? 11.671 67.187 1.529 1.00 21.13 191 THR A CA 1
ATOM 1561 C C . THR A 1 191 ? 12.030 67.387 3.000 1.00 26.97 191 THR A C 1
ATOM 1562 O O . THR A 1 191 ? 12.215 68.521 3.448 1.00 23.97 191 THR A O 1
ATOM 1566 N N . ALA A 1 192 ? 12.136 66.298 3.756 1.00 19.02 192 ALA A N 1
ATOM 1567 C CA . ALA A 1 192 ? 12.559 66.417 5.143 1.00 14.62 192 ALA A CA 1
ATOM 1568 C C . ALA A 1 192 ? 14.055 66.747 5.202 1.00 15.55 192 ALA A C 1
ATOM 1569 O O . ALA A 1 192 ? 14.880 65.961 4.748 1.00 20.92 192 ALA A O 1
ATOM 1571 N N . PRO A 1 193 ? 14.413 67.920 5.753 1.00 11.68 193 PRO A N 1
ATOM 1572 C CA . PRO A 1 193 ? 15.842 68.249 5.847 1.00 16.50 193 PRO A CA 1
ATOM 1573 C C . PRO A 1 193 ? 16.629 67.141 6.580 1.00 17.63 193 PRO A C 1
ATOM 1574 O O . PRO A 1 193 ? 16.134 66.590 7.569 1.00 17.13 193 PRO A O 1
ATOM 1578 N N . GLY A 1 194 ? 17.820 66.813 6.082 1.00 16.17 194 GLY A N 1
ATOM 1579 C CA . GLY A 1 194 ? 18.712 65.873 6.744 1.00 16.86 194 GLY A CA 1
ATOM 1580 C C . GLY A 1 194 ? 18.186 64.453 6.872 1.00 17.78 194 GLY A C 1
ATOM 1581 O O . GLY A 1 194 ? 18.606 63.706 7.757 1.00 17.60 194 GLY A O 1
ATOM 1582 N N . TYR A 1 195 ? 17.282 64.066 5.976 1.00 16.86 195 TYR A N 1
ATOM 1583 C CA . TYR A 1 195 ? 16.662 62.744 6.048 1.00 18.79 195 TYR A CA 1
ATOM 1584 C C . TYR A 1 195 ? 17.682 61.611 6.022 1.00 16.35 195 TYR A C 1
ATOM 1585 O O . TYR A 1 195 ? 17.551 60.630 6.755 1.00 16.03 195 TYR A O 1
ATOM 1594 N N . GLN A 1 196 ? 18.685 61.741 5.164 1.00 13.19 196 GLN A N 1
ATOM 1595 C CA . GLN A 1 196 ? 19.672 60.681 5.004 1.00 15.15 196 GLN A CA 1
ATOM 1596 C C . GLN A 1 196 ? 20.335 60.408 6.339 1.00 20.40 196 GLN A C 1
ATOM 1597 O O . GLN A 1 196 ? 20.429 59.270 6.776 1.00 20.10 196 GLN A O 1
ATOM 1603 N N . GLU A 1 197 ? 20.804 61.470 6.977 1.00 21.15 197 GLU A N 1
ATOM 1604 C CA . GLU A 1 197 ? 21.536 61.341 8.217 1.00 23.71 197 GLU A CA 1
ATOM 1605 C C . GLU A 1 197 ? 20.613 61.036 9.394 1.00 20.38 197 GLU A C 1
ATOM 1606 O O . GLU A 1 197 ? 20.941 60.198 10.229 1.00 22.11 197 GLU A O 1
ATOM 1612 N N . ALA A 1 198 ? 19.460 61.703 9.454 1.00 14.12 198 ALA A N 1
ATOM 1613 C CA . ALA A 1 198 ? 18.565 61.548 10.602 1.00 12.50 198 ALA A CA 1
ATOM 1614 C C . ALA A 1 198 ? 17.793 60.230 10.567 1.00 17.08 198 ALA A C 1
ATOM 1615 O O . ALA A 1 198 ? 17.547 59.644 11.615 1.00 12.57 198 ALA A O 1
ATOM 1617 N N . ASN A 1 199 ? 17.401 59.767 9.375 1.00 11.98 199 ASN A N 1
ATOM 1618 C CA . ASN A 1 199 ? 16.625 58.518 9.282 1.00 10.16 199 ASN A CA 1
ATOM 1619 C C . ASN A 1 199 ? 17.291 57.351 8.559 1.00 18.24 199 ASN A C 1
ATOM 1620 O O . ASN A 1 199 ? 17.299 56.221 9.062 1.00 15.87 199 ASN A O 1
ATOM 1625 N N . GLU A 1 200 ? 17.824 57.605 7.367 1.00 15.06 200 GLU A N 1
ATOM 1626 C CA . GLU A 1 200 ? 18.306 56.501 6.533 1.00 16.34 200 GLU A CA 1
ATOM 1627 C C . GLU A 1 200 ? 19.499 55.774 7.145 1.00 14.52 200 GLU A C 1
ATOM 1628 O O . GLU A 1 200 ? 19.577 54.552 7.102 1.00 16.51 200 GLU A O 1
ATOM 1634 N N . LYS A 1 201 ? 20.435 56.536 7.694 1.00 15.80 201 LYS A N 1
ATOM 1635 C CA . LYS A 1 201 ? 21.589 55.963 8.369 1.00 16.07 201 LYS A CA 1
ATOM 1636 C C . LYS A 1 201 ? 21.126 55.000 9.471 1.00 15.61 201 LYS A C 1
ATOM 1637 O O . LYS A 1 201 ? 21.477 53.825 9.462 1.00 23.21 201 LYS A O 1
ATOM 1643 N N . GLY A 1 202 ? 20.326 55.496 10.406 1.00 14.35 202 GLY A N 1
ATOM 1644 C CA . GLY A 1 202 ? 19.772 54.646 11.450 1.00 12.18 202 GLY A CA 1
ATOM 1645 C C . GLY A 1 202 ? 18.953 53.461 10.939 1.00 16.16 202 GLY A C 1
ATOM 1646 O O . GLY A 1 202 ? 19.051 52.357 11.474 1.00 21.43 202 GLY A O 1
ATOM 1647 N N . LEU A 1 203 ? 18.136 53.686 9.911 1.00 21.19 203 LEU A N 1
ATOM 1648 C CA . LEU A 1 203 ? 17.346 52.614 9.307 1.00 15.52 203 LEU A CA 1
ATOM 1649 C C . LEU A 1 203 ? 18.272 51.483 8.875 1.00 18.49 203 LEU A C 1
ATOM 1650 O O . LEU A 1 203 ? 17.965 50.289 9.035 1.00 15.19 203 LEU A O 1
ATOM 1655 N N . GLU A 1 204 ? 19.428 51.866 8.340 1.00 13.98 204 GLU A N 1
ATOM 1656 C CA . GLU A 1 204 ? 20.401 50.884 7.891 1.00 24.83 204 GLU A CA 1
ATOM 1657 C C . GLU A 1 204 ? 20.915 50.064 9.066 1.00 31.29 204 GLU A C 1
ATOM 1658 O O . GLU A 1 204 ? 21.076 48.852 8.940 1.00 14.87 204 GLU A O 1
ATOM 1664 N N . ALA A 1 205 ? 21.170 50.726 10.199 1.00 14.18 205 ALA A N 1
ATOM 1665 C CA . ALA A 1 205 ? 21.646 50.049 11.407 1.00 24.93 205 ALA A CA 1
ATOM 1666 C C . ALA A 1 205 ? 20.608 49.044 11.911 1.00 21.86 205 ALA A C 1
ATOM 1667 O O . ALA A 1 205 ? 20.948 47.932 12.315 1.00 22.02 205 ALA A O 1
ATOM 1669 N N . PHE A 1 206 ? 19.345 49.462 11.889 1.00 16.16 206 PHE A N 1
ATOM 1670 C CA . PHE A 1 206 ? 18.206 48.619 12.256 1.00 17.14 206 PHE A CA 1
ATOM 1671 C C . PHE A 1 206 ? 18.124 47.369 11.367 1.00 15.54 206 PHE A C 1
ATOM 1672 O O . PHE A 1 206 ? 17.974 46.256 11.870 1.00 19.97 206 PHE A O 1
ATOM 1680 N N . LYS A 1 207 ? 18.227 47.554 10.052 1.00 16.83 207 LYS A N 1
ATOM 1681 C CA . LYS A 1 207 ? 18.280 46.422 9.136 1.00 15.57 207 LYS A CA 1
ATOM 1682 C C . LYS A 1 207 ? 19.435 45.488 9.505 1.00 21.29 207 LYS A C 1
ATOM 1683 O O . LYS A 1 207 ? 19.291 44.272 9.474 1.00 22.28 207 LYS A O 1
ATOM 1689 N N . GLY A 1 208 ? 20.564 46.073 9.895 1.00 26.76 208 GLY A N 1
ATOM 1690 C CA . GLY A 1 208 ? 21.707 45.323 10.383 1.00 23.47 208 GLY A CA 1
ATOM 1691 C C . GLY A 1 208 ? 21.398 44.472 11.603 1.00 27.67 208 GLY A C 1
ATOM 1692 O O . GLY A 1 208 ? 21.744 43.284 11.641 1.00 24.42 208 GLY A O 1
ATOM 1693 N N . LEU A 1 209 ? 20.748 45.073 12.600 1.00 23.97 209 LEU A N 1
ATOM 1694 C CA . LEU A 1 209 ? 20.375 44.363 13.818 1.00 19.91 209 LEU A CA 1
ATOM 1695 C C . LEU A 1 209 ? 19.426 43.238 13.449 1.00 24.45 209 LEU A C 1
ATOM 1696 O O . LEU A 1 209 ? 19.598 42.106 13.898 1.00 22.00 209 LEU A O 1
ATOM 1701 N N . VAL A 1 210 ? 18.427 43.554 12.624 1.00 22.09 210 VAL A N 1
ATOM 1702 C CA . VAL A 1 210 ? 17.447 42.557 12.178 1.00 20.17 210 VAL A CA 1
ATOM 1703 C C . VAL A 1 210 ? 18.085 41.362 11.474 1.00 23.31 210 VAL A C 1
ATOM 1704 O O . VAL A 1 210 ? 17.823 40.216 11.844 1.00 25.79 210 VAL A O 1
ATOM 1708 N N . ASN A 1 211 ? 18.913 41.614 10.461 1.00 26.63 211 ASN A N 1
ATOM 1709 C CA . ASN A 1 211 ? 19.619 40.521 9.791 1.00 29.29 211 ASN A CA 1
ATOM 1710 C C . ASN A 1 211 ? 20.397 39.644 10.763 1.00 29.82 211 ASN A C 1
ATOM 1711 O O . ASN A 1 211 ? 20.342 38.410 10.704 1.00 28.33 211 ASN A O 1
ATOM 1716 N N . SER A 1 212 ? 21.133 40.293 11.653 1.00 31.30 212 SER A N 1
ATOM 1717 C CA . SER A 1 212 ? 21.944 39.586 12.628 1.00 32.99 212 SER A CA 1
ATOM 1718 C C . SER A 1 212 ? 21.095 38.654 13.496 1.00 36.64 212 SER A C 1
ATOM 1719 O O . SER A 1 212 ? 21.477 37.509 13.738 1.00 41.69 212 SER A O 1
ATOM 1722 N N . MET A 1 213 ? 19.943 39.146 13.948 1.00 30.71 213 MET A N 1
ATOM 1723 C CA . MET A 1 213 ? 19.049 38.387 14.825 1.00 32.42 213 MET A CA 1
ATOM 1724 C C . MET A 1 213 ? 18.312 37.285 14.077 1.00 38.81 213 MET A C 1
ATOM 1725 O O . MET A 1 213 ? 17.989 36.248 14.652 1.00 44.22 213 MET A O 1
ATOM 1730 N N . LEU A 1 214 ? 18.022 37.524 12.804 1.00 37.68 214 LEU A N 1
ATOM 1731 C CA . LEU A 1 214 ? 17.340 36.524 11.986 1.00 44.37 214 LEU A CA 1
ATOM 1732 C C . LEU A 1 214 ? 18.361 35.575 11.366 1.00 52.13 214 LEU A C 1
ATOM 1733 O O . LEU A 1 214 ? 17.991 34.608 10.705 1.00 60.10 214 LEU A O 1
ATOM 1738 N N . THR B 1 2 ? 22.883 -32.084 16.076 1.00 89.45 2 THR B N 1
ATOM 1739 C CA . THR B 1 2 ? 22.386 -31.260 17.174 1.00 85.65 2 THR B CA 1
ATOM 1740 C C . THR B 1 2 ? 21.362 -30.228 16.715 1.00 75.16 2 THR B C 1
ATOM 1741 O O . THR B 1 2 ? 20.687 -30.406 15.698 1.00 80.66 2 THR B O 1
ATOM 1745 N N . ILE B 1 3 ? 21.277 -29.130 17.457 1.00 56.55 3 ILE B N 1
ATOM 1746 C CA . ILE B 1 3 ? 20.113 -28.262 17.375 1.00 43.53 3 ILE B CA 1
ATOM 1747 C C . ILE B 1 3 ? 20.437 -26.829 17.821 1.00 29.24 3 ILE B C 1
ATOM 1748 O O . ILE B 1 3 ? 20.934 -26.602 18.920 1.00 24.84 3 ILE B O 1
ATOM 1753 N N . ASP B 1 4 ? 20.163 -25.867 16.949 1.00 23.91 4 ASP B N 1
ATOM 1754 C CA . ASP B 1 4 ? 20.667 -24.502 17.117 1.00 23.06 4 ASP B CA 1
ATOM 1755 C C . ASP B 1 4 ? 19.673 -23.533 17.744 1.00 21.94 4 ASP B C 1
ATOM 1756 O O . ASP B 1 4 ? 18.525 -23.449 17.318 1.00 19.89 4 ASP B O 1
ATOM 1761 N N . LEU B 1 5 ? 20.132 -22.780 18.739 1.00 17.06 5 LEU B N 1
ATOM 1762 C CA . LEU B 1 5 ? 19.327 -21.701 19.297 1.00 20.33 5 LEU B CA 1
ATOM 1763 C C . LEU B 1 5 ? 20.023 -20.349 19.154 1.00 22.69 5 LEU B C 1
ATOM 1764 O O . LEU B 1 5 ? 21.043 -20.083 19.798 1.00 20.79 5 LEU B O 1
ATOM 1769 N N . TYR B 1 6 ? 19.464 -19.508 18.297 1.00 21.28 6 TYR B N 1
ATOM 1770 C CA . TYR B 1 6 ? 19.925 -18.136 18.152 1.00 21.65 6 TYR B CA 1
ATOM 1771 C C . TYR B 1 6 ? 19.219 -17.269 19.190 1.00 15.31 6 TYR B C 1
ATOM 1772 O O . TYR B 1 6 ? 17.987 -17.241 19.241 1.00 15.70 6 TYR B O 1
ATOM 1781 N N . TYR B 1 7 ? 19.997 -16.570 20.012 1.00 16.26 7 TYR B N 1
ATOM 1782 C CA . TYR B 1 7 ? 19.448 -15.855 21.167 1.00 20.40 7 TYR B CA 1
ATOM 1783 C C . TYR B 1 7 ? 20.310 -14.675 21.597 1.00 19.31 7 TYR B C 1
ATOM 1784 O O . TYR B 1 7 ? 21.410 -14.488 21.107 1.00 19.15 7 TYR B O 1
ATOM 1793 N N . VAL B 1 8 ? 19.781 -13.884 22.522 1.00 22.07 8 VAL B N 1
ATOM 1794 C CA . VAL B 1 8 ? 20.603 -13.074 23.418 1.00 24.61 8 VAL B CA 1
ATOM 1795 C C . VAL B 1 8 ? 20.069 -13.385 24.809 1.00 17.67 8 VAL B C 1
ATOM 1796 O O . VAL B 1 8 ? 18.891 -13.714 24.954 1.00 22.36 8 VAL B O 1
ATOM 1800 N N . PRO B 1 9 ? 20.926 -13.308 25.837 1.00 22.10 9 PRO B N 1
ATOM 1801 C CA . PRO B 1 9 ? 20.503 -13.716 27.185 1.00 26.97 9 PRO B CA 1
ATOM 1802 C C . PRO B 1 9 ? 19.548 -12.748 27.889 1.00 22.37 9 PRO B C 1
ATOM 1803 O O . PRO B 1 9 ? 18.882 -13.150 28.845 1.00 23.35 9 PRO B O 1
ATOM 1807 N N . GLY B 1 10 ? 19.472 -11.502 27.442 1.00 21.39 10 GLY B N 1
ATOM 1808 C CA . GLY B 1 10 ? 18.590 -10.545 28.091 1.00 24.66 10 GLY B CA 1
ATOM 1809 C C . GLY B 1 10 ? 17.122 -10.658 27.685 1.00 22.99 10 GLY B C 1
ATOM 1810 O O . GLY B 1 10 ? 16.233 -10.239 28.424 1.00 24.12 10 GLY B O 1
ATOM 1811 N N . SER B 1 11 ? 16.875 -11.232 26.509 1.00 21.48 11 SER B N 1
ATOM 1812 C CA . SER B 1 11 ? 15.526 -11.343 25.943 1.00 22.22 11 SER B CA 1
ATOM 1813 C C . SER B 1 11 ? 14.630 -12.284 26.744 1.00 23.25 11 SER B C 1
ATOM 1814 O O . SER B 1 11 ? 14.989 -13.444 26.959 1.00 21.61 11 SER B O 1
ATOM 1817 N N . ALA B 1 12 ? 13.465 -11.795 27.172 1.00 22.08 12 ALA B N 1
ATOM 1818 C CA . ALA B 1 12 ? 12.531 -12.618 27.951 1.00 17.72 12 ALA B CA 1
ATOM 1819 C C . ALA B 1 12 ? 12.098 -13.904 27.230 1.00 19.12 12 ALA B C 1
ATOM 1820 O O . ALA B 1 12 ? 12.115 -14.973 27.824 1.00 18.53 12 ALA B O 1
ATOM 1822 N N . PRO B 1 13 ? 11.709 -13.810 25.950 1.00 21.20 13 PRO B N 1
ATOM 1823 C CA . PRO B 1 13 ? 11.384 -15.079 25.282 1.00 22.38 13 PRO B CA 1
ATOM 1824 C C . PRO B 1 13 ? 12.596 -16.011 25.072 1.00 22.12 13 PRO B C 1
ATOM 1825 O O . PRO B 1 13 ? 12.420 -17.219 24.987 1.00 18.13 13 PRO B O 1
ATOM 1829 N N . CYS B 1 14 ? 13.806 -15.468 24.979 1.00 21.65 14 CYS B N 1
ATOM 1830 C CA . CYS B 1 14 ? 14.981 -16.320 24.887 1.00 19.45 14 CYS B CA 1
ATOM 1831 C C . CYS B 1 14 ? 15.148 -17.050 26.206 1.00 17.94 14 CYS B C 1
ATOM 1832 O O . CYS B 1 14 ? 15.417 -18.243 26.229 1.00 18.59 14 CYS B O 1
ATOM 1835 N N . ARG B 1 15 ? 14.967 -16.324 27.301 1.00 15.71 15 ARG B N 1
ATOM 1836 C CA . ARG B 1 15 ? 15.069 -16.907 28.635 1.00 15.30 15 ARG B CA 1
ATOM 1837 C C . ARG B 1 15 ? 14.042 -18.019 28.918 1.00 18.90 15 ARG B C 1
ATOM 1838 O O . ARG B 1 15 ? 14.342 -18.982 29.630 1.00 17.91 15 ARG B O 1
ATOM 1846 N N . ALA B 1 16 ? 12.840 -17.882 28.366 1.00 14.66 16 ALA B N 1
ATOM 1847 C CA . ALA B 1 16 ? 11.836 -18.942 28.440 1.00 14.47 16 ALA B CA 1
ATOM 1848 C C . ALA B 1 16 ? 12.355 -20.250 27.834 1.00 15.97 16 ALA B C 1
ATOM 1849 O O . ALA B 1 16 ? 12.208 -21.328 28.422 1.00 15.39 16 ALA B O 1
ATOM 1851 N N . VAL B 1 17 ? 12.952 -20.150 26.648 1.00 16.90 17 VAL B N 1
ATOM 1852 C CA . VAL B 1 17 ? 13.552 -21.303 25.983 1.00 11.64 17 VAL B CA 1
ATOM 1853 C C . VAL B 1 17 ? 14.733 -21.849 26.794 1.00 18.19 17 VAL B C 1
ATOM 1854 O O . VAL B 1 17 ? 14.823 -23.051 27.035 1.00 16.46 17 VAL B O 1
ATOM 1858 N N . LEU B 1 18 ? 15.633 -20.973 27.231 1.00 18.45 18 LEU B N 1
ATOM 1859 C CA . LEU B 1 18 ? 16.748 -21.418 28.063 1.00 17.50 18 LEU B CA 1
ATOM 1860 C C . LEU B 1 18 ? 16.266 -22.200 29.276 1.00 19.76 18 LEU B C 1
ATOM 1861 O O . LEU B 1 18 ? 16.817 -23.259 29.608 1.00 15.71 18 LEU B O 1
ATOM 1866 N N . LEU B 1 19 ? 15.238 -21.676 29.936 1.00 17.97 19 LEU B N 1
ATOM 1867 C CA . LEU B 1 19 ? 14.681 -22.319 31.118 1.00 13.01 19 LEU B CA 1
ATOM 1868 C C . LEU B 1 19 ? 14.147 -23.713 30.786 1.00 16.02 19 LEU B C 1
ATOM 1869 O O . LEU B 1 19 ? 14.351 -24.667 31.542 1.00 13.59 19 LEU B O 1
ATOM 1874 N N . THR B 1 20 ? 13.436 -23.807 29.664 1.00 13.01 20 THR B N 1
ATOM 1875 C CA . THR B 1 20 ? 12.834 -25.056 29.219 1.00 13.79 20 THR B CA 1
ATOM 1876 C C . THR B 1 20 ? 13.920 -26.069 28.899 1.00 15.20 20 THR B C 1
ATOM 1877 O O . THR B 1 20 ? 13.793 -27.248 29.232 1.00 18.92 20 THR B O 1
ATOM 1881 N N . ALA B 1 21 ? 14.996 -25.613 28.259 1.00 15.49 21 ALA B N 1
ATOM 1882 C CA . ALA B 1 21 ? 16.123 -26.501 28.002 1.00 13.39 21 ALA B CA 1
ATOM 1883 C C . ALA B 1 21 ? 16.716 -27.018 29.322 1.00 19.40 21 ALA B C 1
ATOM 1884 O O . ALA B 1 21 ? 17.035 -28.199 29.434 1.00 18.35 21 ALA B O 1
ATOM 1886 N N . LYS B 1 22 ? 16.868 -26.145 30.320 1.00 16.58 22 LYS B N 1
ATOM 1887 C CA . LYS B 1 22 ? 17.345 -26.602 31.631 1.00 15.66 22 LYS B CA 1
ATOM 1888 C C . LYS B 1 22 ? 16.404 -27.619 32.281 1.00 13.55 22 LYS B C 1
ATOM 1889 O O . LYS B 1 22 ? 16.844 -28.645 32.797 1.00 15.00 22 LYS B O 1
ATOM 1895 N N . ALA B 1 23 ? 15.105 -27.340 32.261 1.00 13.00 23 ALA B N 1
ATOM 1896 C CA . ALA B 1 23 ? 14.145 -28.262 32.862 1.00 13.16 23 ALA B CA 1
ATOM 1897 C C . ALA B 1 23 ? 14.118 -29.628 32.155 1.00 19.33 23 ALA B C 1
ATOM 1898 O O . ALA B 1 23 ? 13.824 -30.639 32.772 1.00 16.67 23 ALA B O 1
ATOM 1900 N N . LEU B 1 24 ? 14.442 -29.664 30.866 1.00 22.88 24 LEU B N 1
ATOM 1901 C CA . LEU B 1 24 ? 14.482 -30.931 30.132 1.00 22.17 24 LEU B CA 1
ATOM 1902 C C . LEU B 1 24 ? 15.883 -31.528 30.135 1.00 21.34 24 LEU B C 1
ATOM 1903 O O . LEU B 1 24 ? 16.109 -32.611 29.600 1.00 20.40 24 LEU B O 1
ATOM 1908 N N . ASN B 1 25 ? 16.821 -30.799 30.727 1.00 14.30 25 ASN B N 1
ATOM 1909 C CA . ASN B 1 25 ? 18.222 -31.165 30.678 1.00 15.80 25 ASN B CA 1
ATOM 1910 C C . ASN B 1 25 ? 18.713 -31.436 29.263 1.00 15.63 25 ASN B C 1
ATOM 1911 O O . ASN B 1 25 ? 19.376 -32.445 29.030 1.00 18.87 25 ASN B O 1
ATOM 1916 N N . LEU B 1 26 ? 18.387 -30.540 28.326 1.00 22.36 26 LEU B N 1
ATOM 1917 C CA . LEU B 1 26 ? 18.879 -30.631 26.945 1.00 25.02 26 LEU B CA 1
ATOM 1918 C C . LEU B 1 26 ? 20.129 -29.791 26.710 1.00 24.10 26 LEU B C 1
ATOM 1919 O O . LEU B 1 26 ? 20.355 -28.795 27.387 1.00 28.00 26 LEU B O 1
ATOM 1924 N N . ASN B 1 27 ? 20.918 -30.192 25.718 1.00 20.48 27 ASN B N 1
ATOM 1925 C CA A ASN B 1 27 ? 22.114 -29.461 25.327 0.47 23.41 27 ASN B CA 1
ATOM 1926 C CA B ASN B 1 27 ? 22.103 -29.442 25.329 0.53 22.75 27 ASN B CA 1
ATOM 1927 C C . ASN B 1 27 ? 21.946 -28.813 23.953 1.00 25.56 27 ASN B C 1
ATOM 1928 O O . ASN B 1 27 ? 22.276 -29.421 22.935 1.00 36.10 27 ASN B O 1
ATOM 1937 N N . LEU B 1 28 ? 21.442 -27.588 23.934 1.00 19.39 28 LEU B N 1
ATOM 1938 C CA . LEU B 1 28 ? 21.250 -26.837 22.702 1.00 19.01 28 LEU B CA 1
ATOM 1939 C C . LEU B 1 28 ? 22.550 -26.153 22.264 1.00 20.76 28 LEU B C 1
ATOM 1940 O O . LEU B 1 28 ? 23.356 -25.747 23.092 1.00 19.47 28 LEU B O 1
ATOM 1945 N N . ASN B 1 29 ? 22.759 -26.041 20.960 1.00 18.79 29 ASN B N 1
ATOM 1946 C CA . ASN B 1 29 ? 23.889 -25.269 20.459 1.00 20.59 29 ASN B CA 1
ATOM 1947 C C . ASN B 1 29 ? 23.545 -23.780 20.469 1.00 23.00 29 ASN B C 1
ATOM 1948 O O . ASN B 1 29 ? 22.897 -23.276 19.555 1.00 21.63 29 ASN B O 1
ATOM 1953 N N . LEU B 1 30 ? 23.986 -23.082 21.509 1.00 21.26 30 LEU B N 1
ATOM 1954 C CA . LEU B 1 30 ? 23.655 -21.677 21.684 1.00 22.75 30 LEU B CA 1
ATOM 1955 C C . LEU B 1 30 ? 24.437 -20.794 20.726 1.00 24.58 30 LEU B C 1
ATOM 1956 O O . LEU B 1 30 ? 25.660 -20.882 20.652 1.00 29.64 30 LEU B O 1
ATOM 1961 N N . LYS B 1 31 ? 23.728 -19.941 19.995 1.00 20.67 31 LYS B N 1
ATOM 1962 C CA . LYS B 1 31 ? 24.375 -19.030 19.063 1.00 21.07 31 LYS B CA 1
ATOM 1963 C C . LYS B 1 31 ? 23.946 -17.589 19.313 1.00 24.81 31 LYS B C 1
ATOM 1964 O O . LYS B 1 31 ? 22.807 -17.191 19.013 1.00 18.37 31 LYS B O 1
ATOM 1970 N N . LEU B 1 32 ? 24.870 -16.818 19.880 1.00 19.32 32 LEU B N 1
ATOM 1971 C CA . LEU 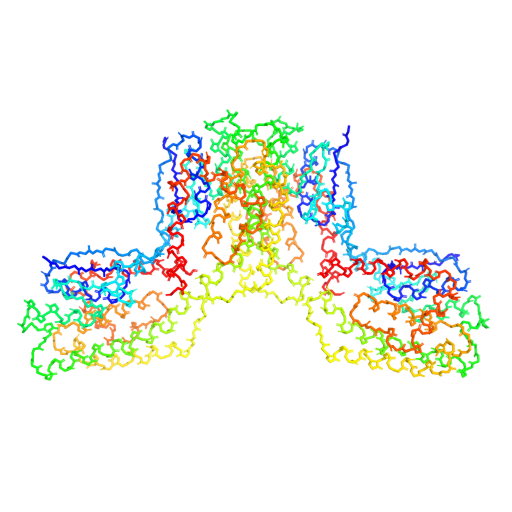B 1 32 ? 24.614 -15.430 20.224 1.00 23.15 32 LEU B CA 1
ATOM 1972 C C . LEU B 1 32 ? 24.383 -14.578 18.973 1.00 26.17 32 LEU B C 1
ATOM 1973 O O . LEU B 1 32 ? 25.079 -14.714 17.951 1.00 20.38 32 LEU B O 1
ATOM 1978 N N . VAL B 1 33 ? 23.395 -13.699 19.051 1.00 22.83 33 VAL B N 1
ATOM 1979 C CA . VAL B 1 33 ? 23.100 -12.806 17.942 1.00 20.48 33 VAL B CA 1
ATOM 1980 C C . VAL B 1 33 ? 23.450 -11.382 18.329 1.00 23.10 33 VAL B C 1
ATOM 1981 O O . VAL B 1 33 ? 23.075 -10.906 19.396 1.00 24.51 33 VAL B O 1
ATOM 1985 N N . ASP B 1 34 ? 24.182 -10.700 17.460 1.00 25.13 34 ASP B N 1
ATOM 1986 C CA . ASP B 1 34 ? 24.547 -9.318 17.720 1.00 31.77 34 ASP B CA 1
ATOM 1987 C C . ASP B 1 34 ? 23.413 -8.411 17.243 1.00 26.12 34 ASP B C 1
ATOM 1988 O O . ASP B 1 34 ? 23.509 -7.778 16.184 1.00 21.50 34 ASP B O 1
ATOM 1993 N N . LEU B 1 35 ? 22.334 -8.375 18.021 1.00 20.81 35 LEU B N 1
ATOM 1994 C CA . LEU B 1 35 ? 21.174 -7.537 17.705 1.00 23.27 35 LEU B CA 1
ATOM 1995 C C . LEU B 1 35 ? 21.540 -6.069 17.751 1.00 26.60 35 LEU B C 1
ATOM 1996 O O . LEU B 1 35 ? 21.047 -5.268 16.947 1.00 30.02 35 LEU B O 1
ATOM 2001 N N . HIS B 1 36 ? 22.388 -5.720 18.719 1.00 24.85 36 HIS B N 1
ATOM 2002 C CA . HIS B 1 36 ? 22.855 -4.345 18.910 1.00 27.99 36 HIS B CA 1
ATOM 2003 C C . HIS B 1 36 ? 23.471 -3.801 17.620 1.00 28.30 36 HIS B C 1
ATOM 2004 O O . HIS B 1 36 ? 23.391 -2.607 17.329 1.00 27.16 36 HIS B O 1
ATOM 2011 N N . HIS B 1 37 ? 24.074 -4.681 16.828 1.00 27.46 37 HIS B N 1
ATOM 2012 C CA . HIS B 1 37 ? 24.651 -4.246 15.557 1.00 25.72 37 HIS B CA 1
ATOM 2013 C C . HIS B 1 37 ? 23.952 -4.839 14.341 1.00 22.96 37 HIS B C 1
ATOM 2014 O O . HIS B 1 37 ? 24.529 -4.913 13.258 1.00 23.31 37 HIS B O 1
ATOM 2021 N N . GLY B 1 38 ? 22.712 -5.271 14.533 1.00 22.13 38 GLY B N 1
ATOM 2022 C CA . GLY B 1 38 ? 21.843 -5.620 13.419 1.00 30.94 38 GLY B CA 1
ATOM 2023 C C . GLY B 1 38 ? 22.227 -6.847 12.612 1.00 28.39 38 GLY B C 1
ATOM 2024 O O . GLY B 1 38 ? 21.952 -6.918 11.415 1.00 25.19 38 GLY B O 1
ATOM 2025 N N . GLU B 1 39 ? 22.863 -7.814 13.259 1.00 24.85 39 GLU B N 1
ATOM 2026 C CA . GLU B 1 39 ? 23.155 -9.087 12.613 1.00 29.55 39 GLU B CA 1
ATOM 2027 C C . GLU B 1 39 ? 21.862 -9.746 12.126 1.00 28.16 39 GLU B C 1
ATOM 2028 O O . GLU B 1 39 ? 21.837 -10.400 11.079 1.00 25.35 39 GLU B O 1
ATOM 2034 N N . GLN B 1 40 ? 20.787 -9.558 12.882 1.00 17.21 40 GLN B N 1
ATOM 2035 C CA . GLN B 1 40 ? 19.508 -10.163 12.534 1.00 23.22 40 GLN B CA 1
ATOM 2036 C C . GLN B 1 40 ? 18.942 -9.635 11.211 1.00 23.55 40 GLN B C 1
ATOM 2037 O O . GLN B 1 40 ? 17.999 -10.208 10.672 1.00 18.10 40 GLN B O 1
ATOM 2043 N N . LEU B 1 41 ? 19.516 -8.554 10.691 1.00 24.00 41 LEU B N 1
ATOM 2044 C CA . LEU B 1 41 ? 18.987 -7.945 9.477 1.00 24.79 41 LEU B CA 1
ATOM 2045 C C . LEU B 1 41 ? 19.734 -8.375 8.217 1.00 26.32 41 LEU B C 1
ATOM 2046 O O . LEU B 1 41 ? 19.331 -8.028 7.110 1.00 19.15 41 LEU B O 1
ATOM 2051 N N . LYS B 1 42 ? 20.816 -9.124 8.387 1.00 26.93 42 LYS B N 1
ATOM 2052 C CA . LYS B 1 42 ? 21.552 -9.649 7.242 1.00 25.93 42 LYS B CA 1
ATOM 2053 C C . LYS B 1 42 ? 20.789 -10.803 6.591 1.00 23.34 42 LYS B C 1
ATOM 2054 O O . LYS B 1 42 ? 20.020 -11.503 7.268 1.00 18.66 42 LYS B O 1
ATOM 2060 N N . PRO B 1 43 ? 21.007 -11.001 5.274 1.00 20.24 43 PRO B N 1
ATOM 2061 C CA . PRO B 1 43 ? 20.329 -12.019 4.461 1.00 23.40 43 PRO B CA 1
ATOM 2062 C C . PRO B 1 43 ? 20.317 -13.414 5.105 1.00 22.98 43 PRO B C 1
ATOM 2063 O O . PRO B 1 43 ? 19.268 -14.046 5.160 1.00 17.80 43 PRO B O 1
ATOM 2067 N N . GLU B 1 44 ? 21.461 -13.893 5.580 1.00 28.40 44 GLU B N 1
ATOM 2068 C CA . GLU B 1 44 ? 21.511 -15.238 6.143 1.00 27.10 44 GLU B CA 1
ATOM 2069 C C . GLU B 1 44 ? 20.539 -15.413 7.302 1.00 22.56 44 GLU B C 1
ATOM 2070 O O . GLU B 1 44 ? 19.901 -16.457 7.411 1.00 20.84 44 GLU B O 1
ATOM 2076 N N . TYR B 1 45 ? 20.415 -14.399 8.158 1.00 18.19 45 TYR B N 1
ATOM 2077 C CA . TY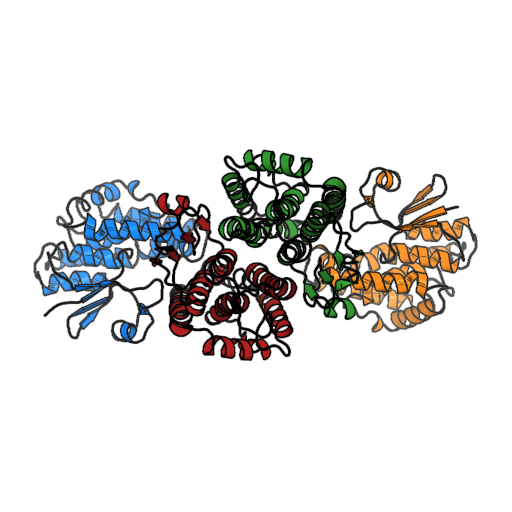R B 1 45 ? 19.489 -14.501 9.289 1.00 20.27 45 TYR B CA 1
ATOM 2078 C C . TYR B 1 45 ? 18.036 -14.335 8.859 1.00 18.56 45 TYR B C 1
ATOM 2079 O O . TYR B 1 45 ? 17.148 -15.030 9.359 1.00 18.92 45 TYR B O 1
ATOM 2088 N N . LEU B 1 46 ? 17.792 -13.394 7.958 1.00 17.07 46 LEU B N 1
ATOM 2089 C CA . LEU B 1 46 ? 16.450 -13.197 7.433 1.00 21.84 46 LEU B CA 1
ATOM 2090 C C . LEU B 1 46 ? 15.932 -14.469 6.753 1.00 24.47 46 LEU B C 1
ATOM 2091 O O . LEU B 1 46 ? 14.732 -14.728 6.735 1.00 24.01 46 LEU B O 1
ATOM 2096 N N . LYS B 1 47 ? 16.847 -15.255 6.202 1.00 17.04 47 LYS B N 1
ATOM 2097 C CA . LYS B 1 47 ? 16.481 -16.485 5.513 1.00 24.34 47 LYS B CA 1
ATOM 2098 C C . LYS B 1 47 ? 15.980 -17.530 6.499 1.00 22.62 47 LYS B C 1
ATOM 2099 O O . LYS B 1 47 ? 15.204 -18.402 6.137 1.00 29.80 47 LYS B O 1
ATOM 2105 N N . LEU B 1 48 ? 16.432 -17.430 7.745 1.00 21.36 48 LEU B N 1
ATOM 2106 C CA . LEU B 1 48 ? 16.018 -18.337 8.816 1.00 18.03 48 LEU B CA 1
ATOM 2107 C C . LEU B 1 48 ? 14.772 -17.823 9.509 1.00 22.23 48 LEU B C 1
ATOM 2108 O O . LEU B 1 48 ? 13.942 -18.600 9.986 1.00 21.36 48 LEU B O 1
ATOM 2113 N N . ASN B 1 49 ? 14.666 -16.501 9.577 1.00 20.28 49 ASN B N 1
ATOM 2114 C CA . ASN B 1 49 ? 13.590 -15.846 10.299 1.00 24.69 49 ASN B CA 1
ATOM 2115 C C . ASN B 1 49 ? 13.332 -14.456 9.738 1.00 18.53 49 ASN B C 1
ATOM 2116 O O . ASN B 1 49 ? 14.034 -13.493 10.078 1.00 18.47 49 ASN B O 1
ATOM 2121 N N . PRO B 1 50 ? 12.338 -14.360 8.848 1.00 22.56 50 PRO B N 1
ATOM 2122 C CA . PRO B 1 50 ? 11.902 -13.145 8.145 1.00 20.61 50 PRO B CA 1
ATOM 2123 C C . PRO B 1 50 ? 11.527 -12.041 9.117 1.00 21.07 50 PRO B C 1
ATOM 2124 O O . PRO B 1 50 ? 11.557 -10.862 8.751 1.00 20.69 50 PRO B O 1
ATOM 2128 N N . GLN B 1 51 ? 11.155 -12.424 10.336 1.00 19.20 51 GLN B N 1
ATOM 2129 C CA . GLN B 1 51 ? 10.726 -11.461 11.336 1.00 24.25 51 GLN B CA 1
ATOM 2130 C C . GLN B 1 51 ? 11.926 -10.903 12.096 1.00 25.73 51 GLN B C 1
ATOM 2131 O O . GLN B 1 51 ? 11.769 -10.009 12.929 1.00 21.12 51 GLN B O 1
ATOM 2137 N N . HIS B 1 52 ? 13.116 -11.430 11.791 1.00 17.84 52 HIS B N 1
ATOM 2138 C CA . HIS B 1 52 ? 14.381 -10.991 12.405 1.00 16.68 52 HIS B CA 1
ATOM 2139 C C . HIS B 1 52 ? 14.369 -10.733 13.921 1.00 16.41 52 HIS B C 1
ATOM 2140 O O . HIS B 1 52 ? 14.829 -9.696 14.393 1.00 17.64 52 HIS B O 1
ATOM 2147 N N . THR B 1 53 ? 13.874 -11.710 14.674 1.00 20.10 53 THR B N 1
ATOM 2148 C CA . THR B 1 53 ? 13.824 -11.641 16.130 1.00 20.11 53 THR B CA 1
ATOM 2149 C C . THR B 1 53 ? 14.644 -12.758 16.776 1.00 20.84 53 THR B C 1
ATOM 2150 O O . THR B 1 53 ? 15.129 -13.668 16.098 1.00 22.32 53 THR B O 1
ATOM 2154 N N . VAL B 1 54 ? 14.779 -12.703 18.095 1.00 21.68 54 VAL B N 1
ATOM 2155 C CA . VAL B 1 54 ? 15.262 -13.849 18.848 1.00 18.47 54 VAL B CA 1
ATOM 2156 C C . VAL B 1 54 ? 14.152 -14.228 19.819 1.00 21.21 54 VAL B C 1
ATOM 2157 O O . VAL B 1 54 ? 13.358 -13.370 20.197 1.00 25.82 54 VAL B O 1
ATOM 2161 N N . PRO B 1 55 ? 14.074 -15.515 20.210 1.00 17.58 55 PRO B N 1
ATOM 2162 C CA . PRO B 1 55 ? 14.968 -16.590 19.760 1.00 17.18 55 PRO B CA 1
ATOM 2163 C C . PRO B 1 55 ? 14.558 -17.200 18.424 1.00 20.44 55 PRO B C 1
ATOM 2164 O O . PRO B 1 55 ? 13.395 -17.108 18.021 1.00 20.90 55 PRO B O 1
ATOM 2168 N N . THR B 1 56 ? 15.514 -17.834 17.748 1.00 17.12 56 THR B N 1
ATOM 2169 C CA . THR B 1 56 ? 15.199 -18.667 16.592 1.00 13.62 56 THR B CA 1
ATOM 2170 C C . THR B 1 56 ? 15.784 -20.050 16.814 1.00 21.44 56 THR B C 1
ATOM 2171 O O . THR B 1 56 ? 16.996 -20.199 16.991 1.00 22.70 56 THR B O 1
ATOM 2175 N N . LEU B 1 57 ? 14.920 -21.059 16.819 1.00 22.42 57 LEU B N 1
ATOM 2176 C CA . LEU B 1 57 ? 15.379 -22.434 16.875 1.00 22.80 57 LEU B CA 1
ATOM 2177 C C . LEU B 1 57 ? 15.528 -22.969 15.455 1.00 19.76 57 LEU B C 1
ATOM 2178 O O . LEU B 1 57 ? 14.640 -22.804 14.632 1.00 21.77 57 LEU B O 1
ATOM 2183 N N . VAL B 1 58 ? 16.659 -23.602 15.161 1.00 19.12 58 VAL B N 1
ATOM 2184 C CA . VAL B 1 58 ? 16.814 -24.265 13.876 1.00 19.14 58 VAL B CA 1
ATOM 2185 C C . VAL B 1 58 ? 17.147 -25.731 14.084 1.00 23.95 58 VAL B C 1
ATOM 2186 O O . VAL B 1 58 ? 18.191 -26.064 14.655 1.00 26.10 58 VAL B O 1
ATOM 2190 N N . ASP B 1 59 ? 16.262 -26.604 13.616 1.00 22.49 59 ASP B N 1
ATOM 2191 C CA . ASP B 1 59 ? 16.404 -28.039 13.851 1.00 24.18 59 ASP B CA 1
ATOM 2192 C C . ASP B 1 59 ? 16.204 -28.778 12.535 1.00 31.41 59 ASP B C 1
ATOM 2193 O O . ASP B 1 59 ? 15.076 -29.074 12.139 1.00 33.28 59 ASP B O 1
ATOM 2198 N N . ASP B 1 60 ? 17.314 -29.042 11.853 1.00 37.16 60 ASP B N 1
ATOM 2199 C CA . ASP B 1 60 ? 17.324 -29.707 10.546 1.00 50.39 60 ASP B CA 1
ATOM 2200 C C . ASP B 1 60 ? 16.097 -29.421 9.673 1.00 48.95 60 ASP B C 1
ATOM 2201 O O . ASP B 1 60 ? 15.213 -30.262 9.521 1.00 46.28 60 ASP B O 1
ATOM 2206 N N . GLY B 1 61 ? 16.052 -28.228 9.093 1.00 53.01 61 GLY B N 1
ATOM 2207 C CA . GLY B 1 61 ? 14.956 -27.875 8.213 1.00 53.51 61 GLY B CA 1
ATOM 2208 C C . GLY B 1 61 ? 13.855 -27.115 8.924 1.00 51.73 61 GLY B C 1
ATOM 2209 O O . GLY B 1 61 ? 13.142 -26.323 8.308 1.00 53.95 61 GLY B O 1
ATOM 2210 N N . LEU B 1 62 ? 13.708 -27.356 10.222 1.00 41.33 62 LEU B N 1
ATOM 2211 C CA . LEU B 1 62 ? 12.698 -26.653 10.996 1.00 35.66 62 LEU B CA 1
ATOM 2212 C C . LEU B 1 62 ? 13.293 -25.360 11.555 1.00 31.92 62 LEU B C 1
ATOM 2213 O O . LEU B 1 62 ? 14.310 -25.379 12.237 1.00 21.15 62 LEU B O 1
ATOM 2218 N N . SER B 1 63 ? 12.666 -24.235 11.231 1.00 31.02 63 SER B N 1
ATOM 2219 C CA . SER B 1 63 ? 13.053 -22.958 11.801 1.00 31.43 63 SER B CA 1
ATOM 2220 C C . SER B 1 63 ? 11.829 -22.260 12.391 1.00 34.02 63 SER B C 1
ATOM 2221 O O . SER B 1 63 ? 10.956 -21.795 11.658 1.00 36.57 63 SER B O 1
ATOM 2224 N N . ILE B 1 64 ? 11.765 -22.191 13.716 1.00 27.38 64 ILE B N 1
ATOM 2225 C CA . ILE B 1 64 ? 10.668 -21.514 14.386 1.00 28.08 64 ILE B CA 1
ATOM 2226 C C . ILE B 1 64 ? 11.235 -20.464 15.336 1.00 25.31 64 ILE B C 1
ATOM 2227 O O . ILE B 1 64 ? 12.316 -20.648 15.900 1.00 24.43 64 ILE B O 1
ATOM 2232 N N . TRP B 1 65 ? 10.510 -19.362 15.507 1.00 18.17 65 TRP B N 1
ATOM 2233 C CA . TRP B 1 65 ? 11.008 -18.256 16.321 1.00 24.51 65 TRP B CA 1
ATOM 2234 C C . TRP B 1 65 ? 10.035 -17.715 17.366 1.00 25.48 65 TRP B C 1
ATOM 2235 O O . TRP B 1 65 ? 10.385 -16.817 18.149 1.00 27.70 65 TRP B O 1
ATOM 2246 N N . GLU B 1 66 ? 8.820 -18.249 17.393 1.00 19.96 66 GLU B N 1
ATOM 2247 C CA . GLU B 1 66 ? 7.927 -17.925 18.493 1.00 20.49 66 GLU B CA 1
ATOM 2248 C C . GLU B 1 66 ? 8.352 -18.765 19.685 1.00 20.03 66 GLU B C 1
ATOM 2249 O O . GLU B 1 66 ? 8.285 -19.998 19.636 1.00 20.97 66 GLU B O 1
ATOM 2255 N N . SER B 1 67 ? 8.802 -18.100 20.748 1.00 20.49 67 SER B N 1
ATOM 2256 C CA . SER B 1 67 ? 9.303 -18.783 21.946 1.00 20.94 67 SER B CA 1
ATOM 2257 C C . SER B 1 67 ? 8.319 -19.806 22.537 1.00 22.66 67 SER B C 1
ATOM 2258 O O . SER B 1 67 ? 8.725 -20.835 23.081 1.00 18.82 67 SER B O 1
ATOM 2261 N N . ARG B 1 68 ? 7.032 -19.517 22.447 1.00 16.53 68 ARG B N 1
ATOM 2262 C CA . ARG B 1 68 ? 6.060 -20.377 23.100 1.00 19.10 68 ARG B CA 1
ATOM 2263 C C . ARG B 1 68 ? 5.736 -21.610 22.253 1.00 17.76 68 ARG B C 1
ATOM 2264 O O . ARG B 1 68 ? 5.252 -22.605 22.778 1.00 18.10 68 ARG B O 1
ATOM 2272 N N . ALA B 1 69 ? 6.060 -21.552 20.959 1.00 12.75 69 ALA B N 1
ATOM 2273 C CA . ALA B 1 69 ? 6.035 -22.735 20.102 1.00 12.61 69 ALA B CA 1
ATOM 2274 C C . ALA B 1 69 ? 7.327 -23.539 20.249 1.00 17.83 69 ALA B C 1
ATOM 2275 O O . ALA B 1 69 ? 7.330 -24.751 20.061 1.00 16.94 69 ALA B O 1
ATOM 2277 N N . ILE B 1 70 ? 8.426 -22.866 20.582 1.00 14.94 70 ILE B N 1
ATOM 2278 C CA . ILE B 1 70 ? 9.692 -23.557 20.759 1.00 14.45 70 ILE B CA 1
ATOM 2279 C C . ILE B 1 70 ? 9.660 -24.429 22.015 1.00 21.60 70 ILE B C 1
ATOM 2280 O O . ILE B 1 70 ? 10.072 -25.591 21.983 1.00 17.40 70 ILE B O 1
ATOM 2285 N N . ILE B 1 71 ? 9.140 -23.876 23.111 1.00 12.81 71 ILE B N 1
ATOM 2286 C CA . ILE B 1 71 ? 9.182 -24.578 24.389 1.00 12.92 71 ILE B CA 1
ATOM 2287 C C . ILE B 1 71 ? 8.267 -25.803 24.452 1.00 19.66 71 ILE B C 1
ATOM 2288 O O . ILE B 1 71 ? 8.567 -26.766 25.158 1.00 21.72 71 ILE B O 1
ATOM 2293 N N . THR B 1 72 ? 7.161 -25.769 23.717 1.00 13.15 72 THR B N 1
ATOM 2294 C CA . THR B 1 72 ? 6.311 -26.951 23.572 1.00 12.73 72 THR B CA 1
ATOM 2295 C C . THR B 1 72 ? 6.910 -27.953 22.569 1.00 16.31 72 THR B C 1
ATOM 2296 O O . THR B 1 72 ? 6.855 -29.173 22.767 1.00 15.84 72 THR B O 1
ATOM 2300 N N . TYR B 1 73 ? 7.506 -27.441 21.501 1.00 12.67 73 TYR B N 1
ATOM 2301 C CA . TYR B 1 73 ? 8.229 -28.303 20.568 1.00 14.22 73 TYR B CA 1
ATOM 2302 C C . TYR B 1 73 ? 9.323 -29.144 21.253 1.00 14.35 73 TYR B C 1
ATOM 2303 O O . TYR B 1 73 ? 9.448 -30.341 20.994 1.00 16.28 73 TYR B O 1
ATOM 2312 N N . LEU B 1 74 ? 10.123 -28.514 22.109 1.00 18.59 74 LEU B N 1
ATOM 2313 C CA . LEU B 1 74 ? 11.193 -29.236 22.807 1.00 19.45 74 LEU B CA 1
ATOM 2314 C C . LEU B 1 74 ? 10.656 -30.374 23.675 1.00 17.81 74 LEU B C 1
ATOM 2315 O O . LEU B 1 74 ? 11.246 -31.460 23.722 1.00 14.30 74 LEU B O 1
ATOM 2320 N N . VAL B 1 75 ? 9.544 -30.128 24.373 1.00 17.42 75 VAL B N 1
ATOM 2321 C CA . VAL B 1 75 ? 8.906 -31.191 25.147 1.00 23.14 75 VAL B CA 1
ATOM 2322 C C . VAL B 1 75 ? 8.268 -32.239 24.226 1.00 20.54 75 VAL B C 1
ATOM 2323 O O . VAL B 1 75 ? 8.440 -33.433 24.424 1.00 20.60 75 VAL B O 1
ATOM 2327 N N . ASN B 1 76 ? 7.511 -31.789 23.236 1.00 21.35 76 ASN B N 1
ATOM 2328 C CA . ASN B 1 76 ? 6.888 -32.711 22.294 1.00 19.27 76 ASN B CA 1
ATOM 2329 C C . ASN B 1 76 ? 7.896 -33.613 21.610 1.00 15.71 76 ASN B C 1
ATOM 2330 O O . ASN B 1 76 ? 7.603 -34.774 21.334 1.00 14.24 76 ASN B O 1
ATOM 2335 N N . LYS B 1 77 ? 9.080 -33.072 21.348 1.00 13.74 77 LYS B N 1
ATOM 2336 C CA . LYS B 1 77 ? 10.103 -33.802 20.618 1.00 21.18 77 LYS B CA 1
ATOM 2337 C C . LYS B 1 77 ? 10.827 -34.782 21.521 1.00 17.57 77 LYS B C 1
ATOM 2338 O O . LYS B 1 77 ? 10.957 -35.950 21.180 1.00 14.77 77 LYS B O 1
ATOM 2344 N N . TYR B 1 78 ? 11.288 -34.294 22.670 1.00 14.31 78 TYR B N 1
ATOM 2345 C CA . TYR B 1 78 ? 12.242 -35.034 23.507 1.00 24.00 78 TYR B CA 1
ATOM 2346 C C . TYR B 1 78 ? 11.648 -35.742 24.722 1.00 23.87 78 TYR B C 1
ATOM 2347 O O . TYR B 1 78 ? 12.212 -36.717 25.207 1.00 20.28 78 TYR B O 1
ATOM 2356 N N . ALA B 1 79 ? 10.535 -35.230 25.240 1.00 22.30 79 ALA B N 1
ATOM 2357 C CA . ALA B 1 79 ? 9.944 -35.818 26.439 1.00 24.27 79 ALA B CA 1
ATOM 2358 C C . ALA B 1 79 ? 8.419 -35.901 26.358 1.00 26.78 79 ALA B C 1
ATOM 2359 O O . ALA B 1 79 ? 7.699 -35.374 27.228 1.00 20.90 79 ALA B O 1
ATOM 2361 N N . LYS B 1 80 ? 7.935 -36.552 25.306 1.00 19.47 80 LYS B N 1
ATOM 2362 C CA A LYS B 1 80 ? 6.503 -36.787 25.161 0.36 24.86 80 LYS B CA 1
ATOM 2363 C CA B LYS B 1 80 ? 6.507 -36.788 25.153 0.64 25.55 80 LYS B CA 1
ATOM 2364 C C . LYS B 1 80 ? 5.938 -37.324 26.461 1.00 22.61 80 LYS B C 1
ATOM 2365 O O . LYS B 1 80 ? 6.395 -38.346 26.964 1.00 30.49 80 LYS B O 1
ATOM 2376 N N . GLY B 1 81 ? 4.952 -36.622 27.010 1.00 29.58 81 GLY B N 1
ATOM 2377 C CA . GLY B 1 81 ? 4.308 -37.055 28.237 1.00 33.81 81 GLY B CA 1
ATOM 2378 C C . GLY B 1 81 ? 4.877 -36.450 29.506 1.00 31.41 81 GLY B C 1
ATOM 2379 O O . GLY B 1 81 ? 4.440 -36.783 30.607 1.00 40.47 81 GLY B O 1
ATOM 2380 N N . SER B 1 82 ? 5.860 -35.569 29.368 1.00 22.96 82 SER B N 1
ATOM 2381 C CA . SER B 1 82 ? 6.416 -34.902 30.540 1.00 21.47 82 SER B CA 1
ATOM 2382 C C . SER B 1 82 ? 5.331 -34.090 31.234 1.00 16.49 82 SER B C 1
ATOM 2383 O O . SER B 1 82 ? 4.458 -33.508 30.589 1.00 17.78 82 SER B O 1
ATOM 2386 N N . SER B 1 83 ? 5.393 -34.037 32.552 1.00 23.65 83 SER B N 1
ATOM 2387 C CA . SER B 1 83 ? 4.516 -33.154 33.299 1.00 23.19 83 SER B CA 1
ATOM 2388 C C . SER B 1 83 ? 4.775 -31.690 32.913 1.00 20.84 83 SER B C 1
ATOM 2389 O O . SER B 1 83 ? 3.978 -30.815 33.230 1.00 23.83 83 SER B O 1
ATOM 2392 N N . LEU B 1 84 ? 5.883 -31.415 32.228 1.00 18.30 84 LEU B N 1
ATOM 2393 C CA . LEU B 1 84 ? 6.164 -30.034 31.811 1.00 19.95 84 LEU B CA 1
ATOM 2394 C C . LEU B 1 84 ? 5.153 -29.570 30.771 1.00 18.95 84 LEU B C 1
ATOM 2395 O O . LEU B 1 84 ? 4.958 -28.377 30.560 1.00 18.16 84 LEU B O 1
ATOM 2400 N N . TYR B 1 85 ? 4.511 -30.528 30.117 1.00 19.95 85 TYR B N 1
ATOM 2401 C CA . TYR B 1 85 ? 3.565 -30.209 29.071 1.00 16.15 85 TYR B CA 1
ATOM 2402 C C . TYR B 1 85 ? 2.665 -31.426 28.871 1.00 18.77 85 TYR B C 1
ATOM 2403 O O . TYR B 1 85 ? 2.765 -32.138 27.862 1.00 15.76 85 TYR B O 1
ATOM 2412 N N . PRO B 1 86 ? 1.785 -31.672 29.847 1.00 19.95 86 PRO B N 1
ATOM 2413 C CA . PRO B 1 86 ? 0.998 -32.914 29.874 1.00 23.70 86 PRO B CA 1
ATOM 2414 C C . PRO B 1 86 ? 0.164 -33.103 28.610 1.00 21.97 86 PRO B C 1
ATOM 2415 O O . PRO B 1 86 ? -0.291 -32.125 28.026 1.00 22.44 86 PRO B O 1
ATOM 2419 N N . GLU B 1 87 ? 0.003 -34.354 28.189 1.00 22.55 87 GLU B N 1
ATOM 2420 C CA . GLU B 1 87 ? -0.755 -34.715 26.988 1.00 16.98 87 GLU B CA 1
ATOM 2421 C C . GLU B 1 87 ? -2.279 -34.699 27.188 1.00 19.33 87 GLU B C 1
ATOM 2422 O O . GLU B 1 87 ? -3.035 -34.545 26.228 1.00 19.45 87 GLU B O 1
ATOM 2428 N N . ASP B 1 88 ? -2.732 -34.893 28.421 1.00 15.44 88 ASP B N 1
ATOM 2429 C CA . ASP B 1 88 ? -4.164 -34.875 28.691 1.00 15.64 88 ASP B CA 1
ATOM 2430 C C . ASP B 1 88 ? -4.737 -33.552 28.210 1.00 15.79 88 ASP B C 1
ATOM 2431 O O . ASP B 1 88 ? -4.211 -32.491 28.540 1.00 15.53 88 ASP B O 1
ATOM 2436 N N . PRO B 1 89 ? -5.805 -33.614 27.404 1.00 20.55 89 PRO B N 1
ATOM 2437 C CA . PRO B 1 89 ? -6.310 -32.413 26.722 1.00 21.57 89 PRO B CA 1
ATOM 2438 C C . PRO B 1 89 ? -6.668 -31.257 27.667 1.00 16.15 89 PRO B C 1
ATOM 2439 O O . PRO B 1 89 ? -6.261 -30.127 27.400 1.00 22.88 89 PRO B O 1
ATOM 2443 N N . LYS B 1 90 ? -7.400 -31.530 28.740 1.00 16.47 90 LYS B N 1
ATOM 2444 C CA . LYS B 1 90 ? -7.773 -30.467 29.680 1.00 18.26 90 LYS B CA 1
ATOM 2445 C C . LYS B 1 90 ? -6.536 -29.922 30.371 1.00 18.78 90 LYS B C 1
ATOM 2446 O O . LYS B 1 90 ? -6.411 -28.716 30.562 1.00 15.64 90 LYS B O 1
ATOM 2452 N N . ALA B 1 91 ? -5.620 -30.820 30.744 1.00 17.10 91 ALA B N 1
ATOM 2453 C CA . ALA B 1 91 ? -4.388 -30.402 31.404 1.00 22.15 91 ALA B CA 1
ATOM 2454 C C . ALA B 1 91 ? -3.550 -29.559 30.454 1.00 22.39 91 ALA B C 1
ATOM 2455 O O . ALA B 1 91 ? -3.009 -28.536 30.859 1.00 17.15 91 ALA B O 1
ATOM 2457 N N . ARG B 1 92 ? -3.459 -29.977 29.191 1.00 17.20 92 ARG B N 1
ATOM 2458 C CA . ARG B 1 92 ? -2.701 -29.205 28.204 1.00 18.65 92 ARG B CA 1
ATOM 2459 C C . ARG B 1 92 ? -3.412 -27.891 27.871 1.00 18.13 92 ARG B C 1
ATOM 2460 O O . ARG B 1 92 ? -2.767 -26.869 27.658 1.00 18.33 92 ARG B O 1
ATOM 2468 N N . ALA B 1 93 ? -4.741 -27.930 27.829 1.00 19.31 93 ALA B N 1
ATOM 2469 C CA . ALA B 1 93 ? -5.519 -26.745 27.505 1.00 20.55 93 ALA B CA 1
ATOM 2470 C C . ALA B 1 93 ? -5.160 -25.590 28.435 1.00 20.91 93 ALA B C 1
ATOM 2471 O O . ALA B 1 93 ? -5.022 -24.446 28.001 1.00 16.05 93 ALA B O 1
ATOM 2473 N N . LEU B 1 94 ? -5.007 -25.903 29.716 1.00 21.63 94 LEU B N 1
ATOM 2474 C CA . LEU B 1 94 ? -4.711 -24.895 30.721 1.00 22.17 94 LEU B CA 1
ATOM 2475 C C . LEU B 1 94 ? -3.308 -24.316 30.538 1.00 20.34 94 LEU B C 1
ATOM 2476 O O . LEU B 1 94 ? -3.125 -23.103 30.620 1.00 17.28 94 LEU B O 1
ATOM 2481 N N . VAL B 1 95 ? -2.322 -25.179 30.296 1.00 15.18 95 VAL B N 1
ATOM 2482 C CA . VAL B 1 95 ? -0.978 -24.699 29.985 1.00 14.41 95 VAL B CA 1
ATOM 2483 C C . VAL B 1 95 ? -1.018 -23.791 28.753 1.00 19.41 95 VAL B C 1
ATOM 2484 O O . VAL B 1 95 ? -0.586 -22.646 28.819 1.00 16.44 95 VAL B O 1
ATOM 2488 N N . ASP B 1 96 ? -1.553 -24.286 27.639 1.00 13.98 96 ASP B N 1
ATOM 2489 C CA . ASP B 1 96 ? -1.706 -23.438 26.451 1.00 20.16 96 ASP B CA 1
ATOM 2490 C C . ASP B 1 96 ? -2.384 -22.080 26.767 1.00 20.14 96 ASP B C 1
ATOM 2491 O O . ASP B 1 96 ? -1.916 -21.024 26.338 1.00 15.45 96 ASP B O 1
ATOM 2496 N N . GLN B 1 97 ? -3.488 -22.107 27.513 1.00 20.97 97 GLN B N 1
ATOM 2497 C CA . GLN B 1 97 ? -4.172 -20.862 27.868 1.00 20.09 97 GLN B CA 1
ATOM 2498 C C . GLN B 1 97 ? -3.250 -19.873 28.584 1.00 18.30 97 GLN B C 1
ATOM 2499 O O . GLN B 1 97 ? -3.280 -18.676 28.312 1.00 19.49 97 GLN B O 1
ATOM 2505 N N . ARG B 1 98 ? -2.449 -20.378 29.514 1.00 20.23 98 ARG B N 1
ATOM 2506 C CA . ARG B 1 98 ? -1.530 -19.536 30.252 1.00 17.46 98 ARG B CA 1
ATOM 2507 C C . ARG B 1 98 ? -0.462 -18.969 29.325 1.00 19.72 98 ARG B C 1
ATOM 2508 O O . ARG B 1 98 ? -0.020 -17.840 29.508 1.00 20.10 98 ARG B O 1
ATOM 2516 N N . LEU B 1 99 ? -0.056 -19.746 28.323 1.00 19.69 99 LEU B N 1
ATOM 2517 C CA . LEU B 1 99 ? 0.935 -19.272 27.359 1.00 23.73 99 LEU B CA 1
ATOM 2518 C C . LEU B 1 99 ? 0.358 -18.135 26.513 1.00 21.89 99 LEU B C 1
ATOM 2519 O O . LEU B 1 99 ? 1.048 -17.155 26.234 1.00 19.01 99 LEU B O 1
ATOM 2524 N N . TYR B 1 100 ? -0.909 -18.261 26.112 1.00 17.83 100 TYR B N 1
ATOM 2525 C CA . TYR B 1 100 ? -1.552 -17.210 25.321 1.00 18.85 100 TYR B CA 1
ATOM 2526 C C . TYR B 1 100 ? -1.782 -15.953 26.162 1.00 21.93 100 TYR B C 1
ATOM 2527 O O . TYR B 1 100 ? -1.626 -14.828 25.685 1.00 19.49 100 TYR B O 1
ATOM 2536 N N . PHE B 1 101 ? -2.114 -16.162 27.431 1.00 22.44 101 PHE B N 1
ATOM 2537 C CA . PHE B 1 101 ? -2.165 -15.086 28.398 1.00 21.88 101 PHE B CA 1
ATOM 2538 C C . PHE B 1 101 ? -0.821 -14.339 28.483 1.00 23.88 101 PHE B C 1
ATOM 2539 O O . PHE B 1 101 ? -0.774 -13.110 28.542 1.00 24.72 101 PHE B O 1
ATOM 2547 N N . ASP B 1 102 ? 0.269 -15.095 28.501 1.00 21.38 102 ASP B N 1
ATOM 2548 C CA . ASP B 1 102 ? 1.613 -14.534 28.571 1.00 19.93 102 ASP B CA 1
ATOM 2549 C C . ASP B 1 102 ? 1.906 -13.574 27.411 1.00 23.38 102 ASP B C 1
ATOM 2550 O O . ASP B 1 102 ? 2.208 -12.394 27.619 1.00 22.97 102 ASP B O 1
ATOM 2555 N N . ILE B 1 103 ? 1.816 -14.086 26.188 1.00 22.17 103 ILE B N 1
ATOM 2556 C CA . ILE B 1 103 ? 2.153 -13.308 25.009 1.00 24.40 103 ILE B CA 1
ATOM 2557 C C . ILE B 1 103 ? 1.097 -12.239 24.756 1.00 25.67 103 ILE B C 1
ATOM 2558 O O . ILE B 1 103 ? 1.429 -11.081 24.501 1.00 20.03 103 ILE B O 1
ATOM 2563 N N . GLY B 1 104 ? -0.171 -12.637 24.844 1.00 22.47 104 GLY B N 1
ATOM 2564 C CA . GLY B 1 104 ? -1.270 -11.781 24.438 1.00 26.49 104 GLY B CA 1
ATOM 2565 C C . GLY B 1 104 ? -1.645 -10.714 25.444 1.00 29.58 104 GLY B C 1
ATOM 2566 O O . GLY B 1 104 ? -2.191 -9.679 25.076 1.00 28.20 104 GLY B O 1
ATOM 2567 N N . THR B 1 105 ? -1.362 -10.961 26.717 1.00 26.71 105 THR B N 1
ATOM 2568 C CA . THR B 1 105 ? -1.820 -10.062 27.762 1.00 27.29 105 THR B CA 1
ATOM 2569 C C . THR B 1 105 ? -0.722 -9.536 28.671 1.00 27.73 105 THR B C 1
ATOM 2570 O O . THR B 1 105 ? -0.489 -8.338 28.724 1.00 31.57 105 THR B O 1
ATOM 2574 N N . LEU B 1 106 ? -0.067 -10.424 29.409 1.00 27.28 106 LEU B N 1
ATOM 2575 C CA . LEU B 1 106 ? 0.889 -9.968 30.397 1.00 28.42 106 LEU B CA 1
ATOM 2576 C C . LEU B 1 106 ? 2.123 -9.348 29.735 1.00 28.14 106 LEU B C 1
ATOM 2577 O O . LEU B 1 106 ? 2.465 -8.208 30.026 1.00 28.88 106 LEU B O 1
ATOM 2582 N N . TYR B 1 107 ? 2.755 -10.047 28.814 1.00 27.73 107 TYR B N 1
ATOM 2583 C CA . TYR B 1 107 ? 3.922 -9.476 28.186 1.00 28.21 107 TYR B CA 1
ATOM 2584 C C . TYR B 1 107 ? 3.573 -8.394 27.225 1.00 34.75 107 TYR B C 1
ATOM 2585 O O . TYR B 1 107 ? 4.310 -7.473 27.123 1.00 32.90 107 TYR B O 1
ATOM 2594 N N . GLN B 1 108 ? 2.490 -8.544 26.485 1.00 32.20 108 GLN B N 1
ATOM 2595 C CA . GLN B 1 108 ? 2.095 -7.532 25.516 1.00 34.56 108 GLN B CA 1
ATOM 2596 C C . GLN B 1 108 ? 1.934 -6.178 26.195 1.00 38.22 108 GLN B C 1
ATOM 2597 O O . GLN B 1 108 ? 2.383 -5.154 25.674 1.00 30.85 108 GLN B O 1
ATOM 2603 N N . ARG B 1 109 ? 1.296 -6.182 27.359 1.00 35.11 109 ARG B N 1
ATOM 2604 C CA . ARG B 1 109 ? 1.055 -4.942 28.087 1.00 38.33 109 ARG B CA 1
ATOM 2605 C C . ARG B 1 109 ? 2.338 -4.413 28.717 1.00 38.20 109 ARG B C 1
ATOM 2606 O O . ARG B 1 109 ? 2.533 -3.206 28.815 1.00 37.48 109 ARG B O 1
ATOM 2614 N N . PHE B 1 110 ? 3.225 -5.314 29.125 1.00 38.10 110 PHE B N 1
ATOM 2615 C CA . PHE B 1 110 ? 4.529 -4.879 29.609 1.00 35.05 110 PHE B CA 1
ATOM 2616 C C . PHE B 1 110 ? 5.320 -4.198 28.491 1.00 33.84 110 PHE B C 1
ATOM 2617 O O . PHE B 1 110 ? 5.842 -3.101 28.686 1.00 37.66 110 PHE B O 1
ATOM 2625 N N . SER B 1 111 ? 5.391 -4.831 27.320 1.00 31.31 111 SER B N 1
ATOM 2626 C CA A SER B 1 111 ? 6.127 -4.258 26.193 0.43 37.97 111 SER B CA 1
ATOM 2627 C CA B SER B 1 111 ? 6.111 -4.264 26.173 0.57 38.16 111 SER B CA 1
ATOM 2628 C C . SER B 1 111 ? 5.611 -2.869 25.810 1.00 38.19 111 SER B C 1
ATOM 2629 O O . SER B 1 111 ? 6.407 -1.953 25.618 1.00 36.23 111 SER B O 1
ATOM 2634 N N . ASP B 1 112 ? 4.284 -2.726 25.704 1.00 43.38 112 ASP B N 1
ATOM 2635 C CA . ASP B 1 112 ? 3.640 -1.446 25.365 1.00 44.34 112 ASP B CA 1
ATOM 2636 C C . ASP B 1 112 ? 3.980 -0.356 26.363 1.00 42.96 112 ASP B C 1
ATOM 2637 O O . ASP B 1 112 ? 4.128 0.811 26.002 1.00 44.02 112 ASP B O 1
ATOM 2642 N N . TYR B 1 113 ? 4.061 -0.737 27.630 1.00 40.53 113 TYR B N 1
ATOM 2643 C CA . TYR B 1 113 ? 4.336 0.211 28.695 1.00 43.11 113 TYR B CA 1
ATOM 2644 C C . TYR B 1 113 ? 5.828 0.579 28.798 1.00 48.66 113 TYR B C 1
ATOM 2645 O O . TYR B 1 113 ? 6.173 1.747 29.013 1.00 45.58 113 TYR B O 1
ATOM 2654 N N . PHE B 1 114 ? 6.702 -0.413 28.621 1.00 44.84 114 PHE B N 1
ATOM 2655 C CA . PHE B 1 114 ? 8.129 -0.261 28.939 1.00 40.16 114 PHE B CA 1
ATOM 2656 C C . PHE B 1 114 ? 9.015 0.088 27.741 1.00 35.18 114 PHE B C 1
ATOM 2657 O O . PHE B 1 114 ? 9.838 1.003 27.821 1.00 43.54 114 PHE B O 1
ATOM 2665 N N . TYR B 1 115 ? 8.868 -0.612 26.643 1.00 39.97 115 TYR B N 1
ATOM 2666 C CA . TYR B 1 115 ? 9.710 -0.417 25.493 1.00 47.22 115 TYR B CA 1
ATOM 2667 C C . TYR B 1 115 ? 9.635 0.938 24.734 1.00 49.93 115 TYR B C 1
ATOM 2668 O O . TYR B 1 115 ? 10.563 1.298 24.032 1.00 48.03 115 TYR B O 1
ATOM 2677 N N . PRO B 1 116 ? 8.529 1.651 24.826 1.00 52.99 116 PRO B N 1
ATOM 2678 C CA . PRO B 1 116 ? 8.536 3.047 24.380 1.00 58.16 116 PRO B CA 1
ATOM 2679 C C . PRO B 1 116 ? 9.541 3.879 25.171 1.00 62.29 116 PRO B C 1
ATOM 2680 O O . PRO B 1 116 ? 10.224 4.734 24.606 1.00 67.67 116 PRO B O 1
ATOM 2684 N N . GLN B 1 117 ? 9.630 3.616 26.471 1.00 58.17 117 GLN B N 1
ATOM 2685 C CA . GLN B 1 117 ? 10.519 4.361 27.352 1.00 51.24 117 GLN B CA 1
ATOM 2686 C C . GLN B 1 117 ? 11.995 4.022 27.131 1.00 48.03 117 GLN B C 1
ATOM 2687 O O . GLN B 1 117 ? 12.861 4.886 27.247 1.00 48.13 117 GLN B O 1
ATOM 2693 N N . VAL B 1 118 ? 12.278 2.765 26.811 1.00 39.92 118 VAL B N 1
ATOM 2694 C CA . VAL B 1 118 ? 13.654 2.321 26.659 1.00 44.60 118 VAL B CA 1
ATOM 2695 C C . VAL B 1 118 ? 14.247 2.644 25.285 1.00 50.64 118 VAL B C 1
ATOM 2696 O O . VAL B 1 118 ? 15.426 2.998 25.182 1.00 45.23 118 VAL B O 1
ATOM 2700 N N . PHE B 1 119 ? 13.436 2.532 24.236 1.00 53.14 119 PHE B N 1
ATOM 2701 C CA . PHE B 1 119 ? 13.957 2.648 22.870 1.00 62.49 119 PHE B CA 1
ATOM 2702 C C . PHE B 1 119 ? 13.523 3.893 22.084 1.00 64.20 119 PHE B C 1
ATOM 2703 O O . PHE B 1 119 ? 14.026 4.139 20.985 1.00 63.83 119 PHE B O 1
ATOM 2711 N N . ALA B 1 120 ? 12.596 4.669 22.637 1.00 62.98 120 ALA B N 1
ATOM 2712 C CA . ALA B 1 120 ? 12.167 5.907 21.996 1.00 63.79 120 ALA B CA 1
ATOM 2713 C C . ALA B 1 120 ? 12.340 7.092 22.940 1.00 67.07 120 ALA B C 1
ATOM 2714 O O . ALA B 1 120 ? 12.218 8.247 22.531 1.00 66.54 120 ALA B O 1
ATOM 2716 N N . GLY B 1 121 ? 12.628 6.792 24.205 1.00 69.90 121 GLY B N 1
ATOM 2717 C CA . GLY B 1 121 ? 12.787 7.813 25.226 1.00 70.10 121 GLY B CA 1
ATOM 2718 C C . GLY B 1 121 ? 11.466 8.287 25.804 1.00 65.30 121 GLY B C 1
ATOM 2719 O O . GLY B 1 121 ? 11.439 9.155 26.675 1.00 65.16 121 GLY B O 1
ATOM 2720 N N . ALA B 1 122 ? 10.369 7.713 25.318 1.00 62.07 122 ALA B N 1
ATOM 2721 C CA . ALA B 1 122 ? 9.027 8.092 25.754 1.00 56.23 122 ALA B CA 1
ATOM 2722 C C . ALA B 1 122 ? 8.909 8.146 27.272 1.00 53.93 122 ALA B C 1
ATOM 2723 O O . ALA B 1 122 ? 9.701 7.535 27.985 1.00 59.73 122 ALA B O 1
ATOM 2725 N N . PRO B 1 123 ? 7.915 8.889 27.772 1.00 53.64 123 PRO B N 1
ATOM 2726 C CA . PRO B 1 123 ? 7.660 8.961 29.209 1.00 60.47 123 PRO B CA 1
ATOM 2727 C C . PRO B 1 123 ? 6.713 7.846 29.628 1.00 67.00 123 PRO B C 1
ATOM 2728 O O . PRO B 1 123 ? 5.962 7.335 28.795 1.00 67.16 123 PRO B O 1
ATOM 2732 N N . ALA B 1 124 ? 6.746 7.471 30.901 1.00 70.48 124 ALA B N 1
ATOM 2733 C CA . ALA B 1 124 ? 5.852 6.440 31.402 1.00 67.21 124 ALA B CA 1
ATOM 2734 C C . ALA B 1 124 ? 4.404 6.895 31.266 1.00 68.49 124 ALA B C 1
ATOM 2735 O O . ALA B 1 124 ? 4.053 8.011 31.660 1.00 71.60 124 ALA B O 1
ATOM 2737 N N . ASP B 1 125 ? 3.573 6.029 30.695 1.00 62.47 125 ASP B N 1
ATOM 2738 C CA . ASP B 1 125 ? 2.146 6.298 30.541 1.00 57.48 125 ASP B CA 1
ATOM 2739 C C . ASP B 1 125 ? 1.392 5.627 31.683 1.00 56.43 125 ASP B C 1
ATOM 2740 O O . ASP B 1 125 ? 1.594 4.443 31.948 1.00 58.83 125 ASP B O 1
ATOM 2745 N N . LYS B 1 126 ? 0.527 6.374 32.360 1.00 48.70 126 LYS B N 1
ATOM 2746 C CA . LYS B 1 126 ? -0.197 5.837 33.510 1.00 49.85 126 LYS B CA 1
ATOM 2747 C C . LYS B 1 126 ? -1.282 4.844 33.086 1.00 49.72 126 LYS B C 1
ATOM 2748 O O . LYS B 1 126 ? -1.629 3.917 33.827 1.00 49.51 126 LYS B O 1
ATOM 2754 N N . ALA B 1 127 ? -1.822 5.042 31.891 1.00 42.54 127 ALA B N 1
ATOM 2755 C CA . ALA B 1 127 ? -2.836 4.131 31.387 1.00 45.20 127 ALA B CA 1
ATOM 2756 C C . ALA B 1 127 ? -2.190 2.798 30.998 1.00 46.19 127 ALA B C 1
ATOM 2757 O O . ALA B 1 127 ? -2.650 1.737 31.417 1.00 43.68 127 ALA B O 1
ATOM 2759 N N . LYS B 1 128 ? -1.117 2.868 30.211 1.00 46.96 128 LYS B N 1
ATOM 2760 C CA . LYS B 1 128 ? -0.375 1.679 29.802 1.00 44.89 128 LYS B CA 1
ATOM 2761 C C . LYS B 1 128 ? 0.124 0.913 31.020 1.00 44.34 128 LYS B C 1
ATOM 2762 O O . LYS B 1 128 ? 0.189 -0.319 31.017 1.00 48.97 128 LYS B O 1
ATOM 2768 N N . ASN B 1 129 ? 0.467 1.663 32.059 1.00 42.34 129 ASN B N 1
ATOM 2769 C CA . ASN B 1 129 ? 0.885 1.111 33.338 1.00 43.40 129 ASN B CA 1
ATOM 2770 C C . ASN B 1 129 ? -0.239 0.319 33.963 1.00 46.88 129 ASN B C 1
ATOM 2771 O O . ASN B 1 129 ? -0.098 -0.867 34.244 1.00 51.01 129 ASN B O 1
ATOM 2776 N N . GLU B 1 130 ? -1.362 0.993 34.179 1.00 49.74 130 GLU B N 1
ATOM 2777 C CA . GLU B 1 130 ? -2.526 0.381 34.800 1.00 48.18 130 GLU B CA 1
ATOM 2778 C C . GLU B 1 130 ? -2.891 -0.960 34.155 1.00 45.41 130 GLU B C 1
ATOM 2779 O O . GLU B 1 130 ? -3.218 -1.921 34.850 1.00 31.48 130 GLU B O 1
ATOM 2785 N N . LYS B 1 131 ? -2.833 -1.013 32.828 1.00 47.17 131 LYS B N 1
ATOM 2786 C CA . LYS B 1 131 ? -3.069 -2.248 32.091 1.00 43.95 131 LYS B CA 1
ATOM 2787 C C . LYS B 1 131 ? -2.146 -3.382 32.552 1.00 47.53 131 LYS B C 1
ATOM 2788 O O . LYS B 1 131 ? -2.571 -4.540 32.648 1.00 45.23 131 LYS B O 1
ATOM 2794 N N . VAL B 1 132 ? -0.886 -3.057 32.835 1.00 44.69 132 VAL B N 1
ATOM 2795 C CA . VAL B 1 132 ? 0.055 -4.062 33.328 1.00 40.00 132 VAL B CA 1
ATOM 2796 C C . VAL B 1 132 ? -0.349 -4.528 34.728 1.00 39.63 132 VAL B C 1
ATOM 2797 O O . VAL B 1 132 ? -0.150 -5.690 35.089 1.00 29.73 132 VAL B O 1
ATOM 2801 N N . GLN B 1 133 ? -0.930 -3.623 35.510 1.00 33.95 133 GLN B N 1
ATOM 2802 C CA . GLN B 1 133 ? -1.391 -3.977 36.846 1.00 36.90 133 GLN B CA 1
ATOM 2803 C C . GLN B 1 133 ? -2.576 -4.929 36.745 1.00 37.41 133 GLN B C 1
ATOM 2804 O O . GLN B 1 133 ? -2.741 -5.812 37.584 1.00 37.03 133 GLN B O 1
ATOM 2810 N N . GLU B 1 134 ? -3.405 -4.735 35.723 1.00 39.92 134 GLU B N 1
ATOM 2811 C CA . GLU B 1 134 ? -4.582 -5.573 35.528 1.00 47.06 134 GLU B CA 1
ATOM 2812 C C . GLU B 1 134 ? -4.143 -6.990 35.217 1.00 42.46 134 GLU B C 1
ATOM 2813 O O . GLU B 1 134 ? -4.741 -7.956 35.680 1.00 38.73 134 GLU B O 1
ATOM 2819 N N . ALA B 1 135 ? -3.087 -7.099 34.419 1.00 42.07 135 ALA B N 1
ATOM 2820 C CA . ALA B 1 135 ? -2.553 -8.395 34.027 1.00 36.22 135 ALA B CA 1
ATOM 2821 C C . ALA B 1 135 ? -1.996 -9.139 35.238 1.00 30.12 135 ALA B C 1
ATOM 2822 O O . ALA B 1 135 ? -2.166 -10.344 35.364 1.00 30.54 135 ALA B O 1
ATOM 2824 N N . LEU B 1 136 ? -1.347 -8.411 36.139 1.00 31.56 136 LEU B N 1
ATOM 2825 C CA . LEU B 1 136 ? -0.792 -9.015 37.347 1.00 30.12 136 LEU B CA 1
ATOM 2826 C C . LEU B 1 136 ? -1.877 -9.436 38.330 1.00 33.55 136 LEU B C 1
ATOM 2827 O O . LEU B 1 136 ? -1.704 -10.388 39.090 1.00 34.43 136 LEU B O 1
ATOM 2832 N N . GLN B 1 137 ? -2.990 -8.713 38.324 1.00 33.41 137 GLN B N 1
ATOM 2833 C CA . GLN B 1 137 ? -4.104 -9.059 39.184 1.00 35.74 137 GLN B CA 1
ATOM 2834 C C . GLN B 1 137 ? -4.686 -10.366 38.673 1.00 35.93 137 GLN B C 1
ATOM 2835 O O . GLN B 1 137 ? -5.033 -11.253 39.448 1.00 35.72 137 GLN B O 1
ATOM 2841 N N . LEU B 1 138 ? -4.773 -10.480 37.354 1.00 30.58 138 LEU B N 1
ATOM 2842 C CA . LEU B 1 138 ? -5.278 -11.691 36.733 1.00 31.08 138 LEU B CA 1
ATOM 2843 C C . LEU B 1 138 ? -4.410 -12.881 37.111 1.00 31.11 138 LEU B C 1
ATOM 2844 O O . LEU B 1 138 ? -4.924 -13.917 37.528 1.00 32.47 138 LEU B O 1
ATOM 2849 N N . LEU B 1 139 ? -3.095 -12.720 36.972 1.00 31.21 139 LEU B N 1
ATOM 2850 C CA . LEU B 1 139 ? -2.147 -13.769 37.317 1.00 30.12 139 LEU B CA 1
ATOM 2851 C C . LEU B 1 139 ? -2.327 -14.148 38.779 1.00 31.74 139 LEU B C 1
ATOM 2852 O O . LEU B 1 139 ? -2.284 -15.323 39.152 1.00 25.94 139 LEU B O 1
ATOM 2857 N N . ASP B 1 140 ? -2.531 -13.135 39.611 1.00 29.40 140 ASP B N 1
ATOM 2858 C CA . ASP B 1 140 ? -2.725 -13.365 41.030 1.00 30.76 140 ASP B CA 1
ATOM 2859 C C . ASP B 1 140 ? -3.977 -14.222 41.282 1.00 31.79 140 ASP B C 1
ATOM 2860 O O . ASP B 1 140 ? -3.975 -15.100 42.146 1.00 32.09 140 ASP B O 1
ATOM 2865 N N . LYS B 1 141 ? -5.035 -13.971 40.516 1.00 28.67 141 LYS B N 1
ATOM 2866 C CA . LYS B 1 141 ? -6.236 -14.803 40.571 1.00 29.15 141 LYS B CA 1
ATOM 2867 C C . LYS B 1 141 ? -5.931 -16.248 40.171 1.00 31.78 141 LYS B C 1
ATOM 2868 O O . LYS B 1 141 ? -6.301 -17.183 40.889 1.00 29.37 141 LYS B O 1
ATOM 2874 N N . PHE B 1 142 ? -5.261 -16.420 39.026 1.00 29.70 142 PHE B N 1
ATOM 2875 C CA . PHE B 1 142 ? -4.902 -17.748 38.512 1.00 30.53 142 PHE B CA 1
ATOM 2876 C C . PHE B 1 142 ? -4.137 -18.563 39.552 1.00 32.11 142 PHE B C 1
ATOM 2877 O O . PHE B 1 142 ? -4.224 -19.797 39.590 1.00 31.60 142 PHE B O 1
ATOM 2885 N N . LEU B 1 143 ? -3.366 -17.863 40.376 1.00 27.45 143 LEU B N 1
ATOM 2886 C CA . LEU B 1 143 ? -2.530 -18.504 41.383 1.00 30.04 143 LEU B CA 1
ATOM 2887 C C . LEU B 1 143 ? -3.219 -18.702 42.747 1.00 30.78 143 LEU B C 1
ATOM 2888 O O . LEU B 1 143 ? -2.636 -19.272 43.667 1.00 27.44 143 LEU B O 1
ATOM 2893 N N . GLU B 1 144 ? -4.460 -18.245 42.869 1.00 34.11 144 GLU B N 1
ATOM 2894 C CA . GLU B 1 144 ? -5.209 -18.401 44.120 1.00 38.25 144 GLU B CA 1
ATOM 2895 C C . GLU B 1 144 ? -5.350 -19.877 44.515 1.00 39.52 144 GLU B C 1
ATOM 2896 O O . GLU B 1 144 ? -6.067 -20.643 43.864 1.00 40.50 144 GLU B O 1
ATOM 2902 N N . GLY B 1 145 ? -4.646 -20.275 45.571 1.00 37.21 145 GLY B N 1
ATOM 2903 C CA . GLY B 1 145 ? -4.698 -21.644 46.050 1.00 37.32 145 GLY B CA 1
ATOM 2904 C C . GLY B 1 145 ? -3.994 -22.634 45.133 1.00 37.99 145 GLY B C 1
ATOM 2905 O O . GLY B 1 145 ? -4.281 -23.836 45.152 1.00 32.76 145 GLY B O 1
ATOM 2906 N N . GLN B 1 146 ? -3.070 -22.129 44.325 1.00 36.79 146 GLN B N 1
ATOM 2907 C CA . GLN B 1 146 ? -2.327 -22.971 43.392 1.00 35.47 146 GLN B CA 1
ATOM 2908 C C . GLN B 1 146 ? -0.824 -22.758 43.551 1.00 34.79 146 GLN B C 1
ATOM 2909 O O . GLN B 1 146 ? -0.339 -21.615 43.595 1.00 30.54 146 GLN B O 1
ATOM 2915 N N . LYS B 1 147 ? -0.090 -23.861 43.643 1.00 26.71 147 LYS B N 1
ATOM 2916 C CA . LYS B 1 147 ? 1.357 -23.789 43.768 1.00 30.77 147 LYS B CA 1
ATOM 2917 C C . LYS B 1 147 ? 1.966 -23.331 42.452 1.00 34.29 147 LYS B C 1
ATOM 2918 O O . LYS B 1 147 ? 2.971 -22.624 42.439 1.00 33.33 147 LYS B O 1
ATOM 2924 N N . TYR B 1 148 ? 1.351 -23.740 41.344 1.00 30.16 148 TYR B N 1
ATOM 2925 C CA . TYR B 1 148 ? 1.829 -23.351 40.022 1.00 26.23 148 TYR B CA 1
ATOM 2926 C C . TYR B 1 148 ? 0.710 -22.708 39.200 1.00 23.72 148 TYR B C 1
ATOM 2927 O O . TYR B 1 148 ? -0.434 -22.696 39.626 1.00 26.48 148 TYR B O 1
ATOM 2936 N N . VAL B 1 149 ? 1.053 -22.188 38.023 1.00 20.11 149 VAL B N 1
ATOM 2937 C CA . VAL B 1 149 ? 0.130 -21.382 37.220 1.00 21.57 149 VAL B CA 1
ATOM 2938 C C . VAL B 1 149 ? -0.782 -22.208 36.294 1.00 24.80 149 VAL B C 1
ATOM 2939 O O . VAL B 1 149 ? -1.815 -21.713 35.813 1.00 22.24 149 VAL B O 1
ATOM 2943 N N . ALA B 1 150 ? -0.410 -23.461 36.054 1.00 18.91 150 ALA B N 1
ATOM 2944 C CA . ALA B 1 150 ? -1.217 -24.329 35.194 1.00 20.58 150 ALA B CA 1
ATOM 2945 C C . ALA B 1 150 ? -1.215 -25.781 35.667 1.00 20.46 150 ALA B C 1
ATOM 2946 O O . ALA B 1 150 ? -0.696 -26.674 34.992 1.00 23.00 150 ALA B O 1
ATOM 2948 N N . GLY B 1 151 ? -1.801 -26.021 36.830 1.00 22.77 151 GLY B N 1
ATOM 2949 C CA . GLY B 1 151 ? -1.816 -27.361 37.385 1.00 24.03 151 GLY B CA 1
ATOM 2950 C C . GLY B 1 151 ? -0.902 -27.511 38.588 1.00 25.98 151 GLY B C 1
ATOM 2951 O O . GLY B 1 151 ? -0.293 -26.542 39.043 1.00 27.13 151 GLY B O 1
ATOM 2952 N N . PRO B 1 152 ? -0.799 -28.740 39.104 1.00 27.56 152 PRO B N 1
ATOM 2953 C CA . PRO B 1 152 ? -0.064 -29.052 40.332 1.00 28.16 152 PRO B CA 1
ATOM 2954 C C . PRO B 1 152 ? 1.447 -29.175 40.110 1.00 30.67 152 PRO B C 1
ATOM 2955 O O . PRO B 1 152 ? 2.197 -29.276 41.083 1.00 31.66 152 PRO B O 1
ATOM 2959 N N . ASN B 1 153 ? 1.877 -29.152 38.850 1.00 21.90 153 ASN B N 1
ATOM 2960 C CA . ASN B 1 153 ? 3.285 -29.321 38.506 1.00 23.35 153 ASN B CA 1
ATOM 2961 C C . ASN B 1 153 ? 3.836 -28.116 37.760 1.00 28.59 153 ASN B C 1
ATOM 2962 O O . ASN B 1 153 ? 3.086 -27.339 37.166 1.00 23.23 153 ASN B O 1
ATOM 2967 N N . LEU B 1 154 ? 5.161 -27.988 37.780 1.00 26.24 154 LEU B N 1
ATOM 2968 C CA . LEU B 1 154 ? 5.860 -26.992 36.987 1.00 22.46 154 LEU B CA 1
ATOM 2969 C C . LEU B 1 154 ? 5.615 -27.283 35.514 1.00 23.67 154 LEU B C 1
ATOM 2970 O O . LEU B 1 154 ? 5.800 -28.422 35.078 1.00 21.69 154 LEU B O 1
ATOM 2975 N N . THR B 1 155 ? 5.195 -26.274 34.753 1.00 14.12 155 THR B N 1
ATOM 2976 C CA . THR B 1 155 ? 5.001 -26.446 33.309 1.00 14.35 155 THR B CA 1
ATOM 2977 C C . THR B 1 155 ? 5.755 -25.375 32.528 1.00 20.85 155 THR B C 1
ATOM 2978 O O . THR B 1 155 ? 6.289 -24.420 33.107 1.00 21.20 155 THR B O 1
ATOM 2982 N N . VAL B 1 156 ? 5.797 -25.530 31.212 1.00 16.04 156 VAL B N 1
ATOM 2983 C CA . VAL B 1 156 ? 6.378 -24.501 30.366 1.00 17.74 156 VAL B CA 1
ATOM 2984 C C . VAL B 1 156 ? 5.652 -23.146 30.534 1.00 16.85 156 VAL B C 1
ATOM 2985 O O . VAL B 1 156 ? 6.225 -22.097 30.259 1.00 20.18 156 VAL B O 1
ATOM 2989 N N . ALA B 1 157 ? 4.400 -23.175 30.997 1.00 14.58 157 ALA B N 1
ATOM 2990 C CA . ALA B 1 157 ? 3.672 -21.938 31.331 1.00 18.11 157 ALA B CA 1
ATOM 2991 C C . ALA B 1 157 ? 4.371 -21.138 32.430 1.00 17.54 157 ALA B C 1
ATOM 2992 O O . ALA B 1 157 ? 4.504 -19.909 32.333 1.00 20.13 157 ALA B O 1
ATOM 2994 N N . ASP B 1 158 ? 4.786 -21.836 33.485 1.00 17.14 158 ASP B N 1
ATOM 2995 C CA . ASP B 1 158 ? 5.556 -21.219 34.564 1.00 18.74 158 ASP B CA 1
ATOM 2996 C C . ASP B 1 158 ? 6.879 -20.652 34.033 1.00 22.86 158 ASP B C 1
ATOM 2997 O O . ASP B 1 158 ? 7.265 -19.522 34.342 1.00 18.00 158 ASP B O 1
ATOM 3002 N N . LEU B 1 159 ? 7.572 -21.450 33.232 1.00 25.76 159 LEU B N 1
ATOM 3003 C CA . LEU B 1 159 ? 8.853 -21.035 32.674 1.00 31.32 159 LEU B CA 1
ATOM 3004 C C . LEU B 1 159 ? 8.707 -19.783 31.806 1.00 24.74 159 LEU B C 1
ATOM 3005 O O . LEU B 1 159 ? 9.442 -18.805 31.982 1.00 18.28 159 LEU B O 1
ATOM 3010 N N . SER B 1 160 ? 7.742 -19.809 30.893 1.00 14.75 160 SER B N 1
ATOM 3011 C CA . SER B 1 160 ? 7.487 -18.670 30.021 1.00 20.25 160 SER B CA 1
ATOM 3012 C C . SER B 1 160 ? 6.995 -17.460 30.830 1.00 26.29 160 SER B C 1
ATOM 3013 O O . SER B 1 160 ? 7.533 -16.351 30.707 1.00 24.05 160 SER B O 1
ATOM 3016 N N . LEU B 1 161 ? 5.992 -17.674 31.677 1.00 19.27 161 LEU B N 1
ATOM 3017 C CA . LEU B 1 161 ? 5.472 -16.571 32.479 1.00 21.97 161 LEU B CA 1
ATOM 3018 C C . LEU B 1 161 ? 6.521 -15.926 33.365 1.00 18.42 161 LEU B C 1
ATOM 3019 O O . LEU B 1 161 ? 6.503 -14.714 33.551 1.00 21.27 161 LEU B O 1
ATOM 3024 N N . ILE B 1 162 ? 7.432 -16.718 33.919 1.00 18.20 162 ILE B N 1
ATOM 3025 C CA . ILE B 1 162 ? 8.387 -16.150 34.855 1.00 19.00 162 ILE B CA 1
ATOM 3026 C C . ILE B 1 162 ? 9.474 -15.370 34.115 1.00 20.61 162 ILE B C 1
ATOM 3027 O O . ILE B 1 162 ? 9.970 -14.368 34.612 1.00 25.62 162 ILE B O 1
ATOM 3032 N N . ALA B 1 163 ? 9.822 -15.816 32.917 1.00 18.71 163 ALA B N 1
ATOM 3033 C CA . ALA B 1 163 ? 10.747 -15.063 32.081 1.00 22.63 163 ALA B CA 1
ATOM 3034 C C . ALA B 1 163 ? 10.170 -13.679 31.785 1.00 26.80 163 ALA B C 1
ATOM 3035 O O . ALA B 1 163 ? 10.888 -12.667 31.814 1.00 21.48 163 ALA B O 1
ATOM 3037 N N . SER B 1 164 ? 8.872 -13.646 31.489 1.00 26.98 164 SER B N 1
ATOM 3038 C CA . SER B 1 164 ? 8.161 -12.389 31.252 1.00 24.04 164 SER B CA 1
ATOM 3039 C C . SER B 1 164 ? 8.129 -11.562 32.524 1.00 20.41 164 SER B C 1
ATOM 3040 O O . SER B 1 164 ? 8.563 -10.403 32.546 1.00 24.47 164 SER B O 1
ATOM 3043 N N . VAL B 1 165 ? 7.618 -12.172 33.587 1.00 21.46 165 VAL B N 1
ATOM 3044 C CA . VAL B 1 165 ? 7.365 -11.452 34.829 1.00 26.19 165 VAL B CA 1
ATOM 3045 C C . VAL B 1 165 ? 8.645 -10.955 35.479 1.00 25.92 165 VAL B C 1
ATOM 3046 O O . VAL B 1 165 ? 8.657 -9.882 36.075 1.00 26.82 165 VAL B O 1
ATOM 3050 N N . SER B 1 166 ? 9.713 -11.738 35.373 1.00 26.87 166 SER B N 1
ATOM 3051 C CA . SER B 1 166 ? 10.978 -11.368 35.990 1.00 26.30 166 SER B CA 1
ATOM 3052 C C . SER B 1 166 ? 11.537 -10.107 35.333 1.00 29.04 166 SER B C 1
ATOM 3053 O O . SER B 1 166 ? 12.286 -9.356 35.956 1.00 27.32 166 SER B O 1
ATOM 3056 N N . SER B 1 167 ? 11.160 -9.882 34.076 1.00 30.11 167 SER B N 1
ATOM 3057 C CA . SER B 1 167 ? 11.649 -8.732 33.326 1.00 27.25 167 SER B CA 1
ATOM 3058 C C . SER B 1 167 ? 11.195 -7.440 33.992 1.00 30.77 167 SER B C 1
ATOM 3059 O O . SER B 1 167 ? 11.851 -6.404 33.868 1.00 26.72 167 SER B O 1
ATOM 3062 N N . LEU B 1 168 ? 10.073 -7.513 34.704 1.00 34.63 168 LEU B N 1
ATOM 3063 C CA . LEU B 1 168 ? 9.509 -6.345 35.377 1.00 40.44 168 LEU B CA 1
ATOM 3064 C C . LEU B 1 168 ? 10.413 -5.755 36.447 1.00 40.36 168 LEU B C 1
ATOM 3065 O O . LEU B 1 168 ? 10.324 -4.558 36.722 1.00 39.90 168 LEU B O 1
ATOM 3070 N N . GLU B 1 169 ? 11.273 -6.567 37.061 1.00 37.75 169 GLU B N 1
ATOM 3071 C CA . GLU B 1 169 ? 12.110 -6.013 38.124 1.00 44.93 169 GLU B CA 1
ATOM 3072 C C . GLU B 1 169 ? 13.169 -5.028 37.601 1.00 39.51 169 GLU B C 1
ATOM 3073 O O . GLU B 1 169 ? 13.918 -4.436 38.376 1.00 33.90 169 GLU B O 1
ATOM 3079 N N . ALA B 1 170 ? 13.188 -4.842 36.283 1.00 38.47 170 ALA B N 1
ATOM 3080 C CA . ALA B 1 170 ? 13.995 -3.805 35.651 1.00 38.75 170 ALA B CA 1
ATOM 3081 C C . ALA B 1 170 ? 13.164 -2.536 35.481 1.00 44.84 170 ALA B C 1
ATOM 3082 O O . ALA B 1 170 ? 13.670 -1.504 35.041 1.00 44.68 170 ALA B O 1
ATOM 3084 N N . SER B 1 171 ? 11.882 -2.625 35.814 1.00 44.39 171 SER B N 1
ATOM 3085 C CA . SER B 1 171 ? 10.976 -1.490 35.693 1.00 41.35 171 SER B CA 1
ATOM 3086 C C . SER B 1 171 ? 10.555 -1.057 37.076 1.00 42.83 171 SER B C 1
ATOM 3087 O O . SER B 1 171 ? 11.112 -1.512 38.073 1.00 39.70 171 SER B O 1
ATOM 3090 N N . ASP B 1 172 ? 9.550 -0.189 37.130 1.00 48.40 172 ASP B N 1
ATOM 3091 C CA . ASP B 1 172 ? 9.062 0.337 38.396 1.00 51.79 172 ASP B CA 1
ATOM 3092 C C . ASP B 1 172 ? 7.774 -0.344 38.857 1.00 47.92 172 ASP B C 1
ATOM 3093 O O . ASP B 1 172 ? 7.137 0.102 39.813 1.00 50.53 172 ASP B O 1
ATOM 3098 N N . ILE B 1 173 ? 7.388 -1.417 38.176 1.00 42.69 173 ILE B N 1
ATOM 3099 C CA . ILE B 1 173 ? 6.195 -2.161 38.558 1.00 40.29 173 ILE B CA 1
ATOM 3100 C C . ILE B 1 173 ? 6.497 -3.168 39.670 1.00 43.61 173 ILE B C 1
ATOM 3101 O O . ILE B 1 173 ? 7.330 -4.059 39.504 1.00 46.60 173 ILE B O 1
ATOM 3106 N N . ASP B 1 174 ? 5.827 -3.012 40.808 1.00 44.68 174 ASP B N 1
ATOM 3107 C CA . ASP B 1 174 ? 6.064 -3.876 41.961 1.00 47.53 174 ASP B CA 1
ATOM 3108 C C . ASP B 1 174 ? 5.136 -5.087 41.943 1.00 47.48 174 ASP B C 1
ATOM 3109 O O . ASP B 1 174 ? 4.147 -5.128 42.675 1.00 49.65 174 ASP B O 1
ATOM 3114 N N . PHE B 1 175 ? 5.461 -6.076 41.114 1.00 43.14 175 PHE B N 1
ATOM 3115 C CA . PHE B 1 175 ? 4.625 -7.263 40.994 1.00 41.78 175 PHE B CA 1
ATOM 3116 C C . PHE B 1 175 ? 4.612 -8.076 42.284 1.00 42.23 175 PHE B C 1
ATOM 3117 O O . PHE B 1 175 ? 3.745 -8.928 42.486 1.00 37.64 175 PHE B O 1
ATOM 3125 N N . LYS B 1 176 ? 5.566 -7.806 43.167 1.00 38.47 176 LYS B N 1
ATOM 3126 C CA . LYS B 1 176 ? 5.674 -8.602 44.381 1.00 40.83 176 LYS B CA 1
ATOM 3127 C C . LYS B 1 176 ? 4.622 -8.227 45.429 1.00 44.85 176 LYS B C 1
ATOM 3128 O O . LYS B 1 176 ? 4.382 -8.985 46.369 1.00 43.57 176 LYS B O 1
ATOM 3134 N N . LYS B 1 177 ? 3.979 -7.074 45.247 1.00 48.56 177 LYS B N 1
ATOM 3135 C CA . LYS B 1 177 ? 2.887 -6.662 46.131 1.00 54.21 177 LYS B CA 1
ATOM 3136 C C . LYS B 1 177 ? 1.701 -7.610 45.981 1.00 54.66 177 LYS B C 1
ATOM 3137 O O . LYS B 1 177 ? 0.943 -7.826 46.929 1.00 54.84 177 LYS B O 1
ATOM 3143 N N . TYR B 1 178 ? 1.549 -8.173 44.784 1.00 49.07 178 TYR B N 1
ATOM 3144 C CA . TYR B 1 178 ? 0.520 -9.178 44.531 1.00 42.68 178 TYR B CA 1
ATOM 3145 C C . TYR B 1 178 ? 0.973 -10.506 45.126 1.00 42.80 178 TYR B C 1
ATOM 3146 O O . TYR B 1 178 ? 1.884 -11.158 44.605 1.00 43.49 178 TYR B O 1
ATOM 3155 N N . ALA B 1 179 ? 0.324 -10.899 46.217 1.00 36.83 179 ALA B N 1
ATOM 3156 C CA . ALA B 1 179 ? 0.822 -11.963 47.086 1.00 39.64 179 ALA B CA 1
ATOM 3157 C C . ALA B 1 179 ? 0.966 -13.347 46.450 1.00 39.38 179 ALA B C 1
ATOM 3158 O O . ALA B 1 179 ? 1.932 -14.049 46.725 1.00 38.50 179 ALA B O 1
ATOM 3160 N N . ASN B 1 180 ? 0.004 -13.749 45.624 1.00 41.19 180 ASN B N 1
ATOM 3161 C CA . ASN B 1 180 ? 0.074 -15.057 44.974 1.00 41.84 180 ASN B CA 1
ATOM 3162 C C . ASN B 1 180 ? 1.170 -15.088 43.916 1.00 37.05 180 ASN B C 1
ATOM 3163 O O . ASN B 1 180 ? 1.904 -16.075 43.786 1.00 36.16 180 ASN B O 1
ATOM 3168 N N . VAL B 1 181 ? 1.268 -13.991 43.170 1.00 31.95 181 VAL B N 1
ATOM 3169 C CA . VAL B 1 181 ? 2.316 -13.805 42.182 1.00 32.99 181 VAL B CA 1
ATOM 3170 C C . VAL B 1 181 ? 3.668 -13.890 42.889 1.00 34.22 181 VAL B C 1
ATOM 3171 O O . VAL B 1 181 ? 4.576 -14.588 42.434 1.00 31.32 181 VAL B O 1
ATOM 3175 N N . LYS B 1 182 ? 3.782 -13.208 44.026 1.00 36.11 182 LYS B N 1
ATOM 3176 C CA . LYS B 1 182 ? 5.015 -13.229 44.803 1.00 39.43 182 LYS B CA 1
ATOM 3177 C C . LYS B 1 182 ? 5.413 -14.633 45.260 1.00 32.83 182 LYS B C 1
ATOM 3178 O O . LYS B 1 182 ? 6.565 -15.038 45.111 1.00 35.51 182 LYS B O 1
ATOM 3184 N N . ARG B 1 183 ? 4.465 -15.362 45.836 1.00 32.83 183 ARG B N 1
ATOM 3185 C CA . ARG B 1 183 ? 4.722 -16.718 46.319 1.00 35.07 183 ARG B CA 1
ATOM 3186 C C . ARG B 1 183 ? 5.116 -17.653 45.184 1.00 35.96 183 ARG B C 1
ATOM 3187 O O . ARG B 1 183 ? 6.023 -18.477 45.319 1.00 41.84 183 ARG B O 1
ATOM 3195 N N . TRP B 1 184 ? 4.419 -17.520 44.066 1.00 31.86 184 TRP B N 1
ATOM 3196 C CA . TRP B 1 184 ? 4.702 -18.328 42.891 1.00 30.64 184 TRP B CA 1
ATOM 3197 C C . TRP B 1 184 ? 6.096 -18.023 42.340 1.00 33.83 184 TRP B C 1
ATOM 3198 O O . TRP B 1 184 ? 6.867 -18.928 42.033 1.00 34.51 184 TRP B O 1
ATOM 3209 N N . TYR B 1 185 ? 6.416 -16.742 42.226 1.00 36.22 185 TYR B N 1
ATOM 3210 C CA . TYR B 1 185 ? 7.746 -16.312 41.807 1.00 24.97 185 TYR B CA 1
ATOM 3211 C C . TYR B 1 185 ? 8.834 -17.074 42.567 1.00 26.25 185 TYR B C 1
ATOM 3212 O O . TYR B 1 185 ? 9.718 -17.698 41.962 1.00 28.32 185 TYR B O 1
ATOM 3221 N N . GLU B 1 186 ? 8.762 -17.032 43.893 1.00 31.50 186 GLU B N 1
ATOM 3222 C CA . GLU B 1 186 ? 9.782 -17.647 44.732 1.00 30.94 186 GLU B CA 1
ATOM 3223 C C . GLU B 1 186 ? 9.844 -19.143 44.501 1.00 31.96 186 GLU B C 1
ATOM 3224 O O . GLU B 1 186 ? 10.927 -19.713 44.423 1.00 32.64 186 GLU B O 1
ATOM 3230 N N . THR B 1 187 ? 8.674 -19.771 44.406 1.00 31.83 187 THR B N 1
ATOM 3231 C CA . THR B 1 187 ? 8.582 -21.204 44.172 1.00 33.79 187 THR B CA 1
ATOM 3232 C C . THR B 1 187 ? 9.278 -21.605 42.875 1.00 34.37 187 THR B C 1
ATOM 3233 O O . THR B 1 187 ? 10.098 -22.525 42.860 1.00 36.91 187 THR B O 1
ATOM 3237 N N . VAL B 1 188 ? 8.951 -20.913 41.788 1.00 31.42 188 VAL B N 1
ATOM 3238 C CA . VAL B 1 188 ? 9.555 -21.220 40.490 1.00 28.12 188 VAL B CA 1
ATOM 3239 C C . VAL B 1 188 ? 11.057 -20.917 40.479 1.00 28.84 188 VAL B C 1
ATOM 3240 O O . VAL B 1 188 ? 11.848 -21.702 39.962 1.00 28.07 188 VAL B O 1
ATOM 3244 N N . LYS B 1 189 ? 11.444 -19.788 41.073 1.00 30.73 189 LYS B N 1
ATOM 3245 C CA . LYS B 1 189 ? 12.855 -19.441 41.230 1.00 31.86 189 LYS B CA 1
ATOM 3246 C C . LYS B 1 189 ? 13.661 -20.586 41.839 1.00 36.44 189 LYS B C 1
ATOM 3247 O O . LYS B 1 189 ? 14.829 -20.787 41.502 1.00 30.99 189 LYS B O 1
ATOM 3253 N N . SER B 1 190 ? 13.042 -21.339 42.743 1.00 37.98 190 SER B N 1
ATOM 3254 C CA . SER B 1 190 ? 13.806 -22.302 43.523 1.00 42.88 190 SER B CA 1
ATOM 3255 C C . SER B 1 190 ? 13.497 -23.742 43.163 1.00 43.28 190 SER B C 1
ATOM 3256 O O . SER B 1 190 ? 14.051 -24.665 43.755 1.00 49.15 190 SER B O 1
ATOM 3259 N N . THR B 1 191 ? 12.623 -23.938 42.187 1.00 39.88 191 THR B N 1
ATOM 3260 C CA . THR B 1 191 ? 12.348 -25.287 41.720 1.00 37.41 191 THR B CA 1
ATOM 3261 C C . THR B 1 191 ? 12.701 -25.457 40.246 1.00 35.80 191 THR B C 1
ATOM 3262 O O . THR B 1 191 ? 12.973 -26.567 39.790 1.00 36.64 191 THR B O 1
ATOM 3266 N N . ALA B 1 192 ? 12.699 -24.360 39.498 1.00 29.58 192 ALA B N 1
ATOM 3267 C CA . ALA B 1 192 ? 13.101 -24.427 38.101 1.00 27.47 192 ALA B CA 1
ATOM 3268 C C . ALA B 1 192 ? 14.607 -24.688 38.017 1.00 29.37 192 ALA B C 1
ATOM 3269 O O . ALA B 1 192 ? 15.411 -23.897 38.511 1.00 35.79 192 ALA B O 1
ATOM 3271 N N . PRO B 1 193 ? 14.992 -25.828 37.428 1.00 22.65 193 PRO B N 1
ATOM 3272 C CA . PRO B 1 193 ? 16.413 -26.161 37.290 1.00 21.03 193 PRO B CA 1
ATOM 3273 C C . PRO B 1 193 ? 17.169 -25.090 36.510 1.00 23.37 193 PRO B C 1
ATOM 3274 O O . PRO B 1 193 ? 16.618 -24.489 35.589 1.00 24.35 193 PRO B O 1
ATOM 3278 N N . GLY B 1 194 ? 18.418 -24.846 36.897 1.00 20.97 194 GLY B N 1
ATOM 3279 C CA . GLY B 1 194 ? 19.244 -23.848 36.251 1.00 20.09 194 GLY B CA 1
ATOM 3280 C C . GLY B 1 194 ? 18.641 -22.460 36.111 1.00 24.80 194 GLY B C 1
ATOM 3281 O O . GLY B 1 194 ? 19.027 -21.711 35.215 1.00 28.52 194 GLY B O 1
ATOM 3282 N N . TYR B 1 195 ? 17.705 -22.102 36.989 1.00 22.74 195 TYR B N 1
ATOM 3283 C CA . TYR B 1 195 ? 17.114 -20.764 36.947 1.00 23.25 195 TYR B CA 1
ATOM 3284 C C . TYR B 1 195 ? 18.175 -19.661 36.947 1.00 26.29 195 TYR B C 1
ATOM 3285 O O . TYR B 1 195 ? 18.077 -18.687 36.204 1.00 28.58 195 TYR B O 1
ATOM 3294 N N . GLN B 1 196 ? 19.193 -19.813 37.783 1.00 27.83 196 GLN B N 1
ATOM 3295 C CA . GLN B 1 196 ? 20.232 -18.793 37.873 1.00 27.13 196 GLN B CA 1
ATOM 3296 C C . GLN B 1 196 ? 20.926 -18.537 36.536 1.00 27.82 196 GLN B C 1
ATOM 3297 O O . GLN B 1 196 ? 21.073 -17.385 36.106 1.00 25.49 196 GLN B O 1
ATOM 3303 N N . GLU B 1 197 ? 21.334 -19.612 35.874 1.00 21.83 197 GLU B N 1
ATOM 3304 C CA . GLU B 1 197 ? 22.081 -19.490 34.629 1.00 27.97 197 GLU B CA 1
ATOM 3305 C C . GLU B 1 197 ? 21.177 -19.118 33.460 1.00 24.76 197 GLU B C 1
ATOM 3306 O O . GLU B 1 197 ? 21.549 -18.296 32.626 1.00 28.43 197 GLU B O 1
ATOM 3312 N N . ALA B 1 198 ? 19.992 -19.721 33.408 1.00 20.36 198 ALA B N 1
ATOM 3313 C CA . ALA B 1 198 ? 19.091 -19.545 32.268 1.00 16.81 198 ALA B CA 1
ATOM 3314 C C . ALA B 1 198 ? 18.309 -18.237 32.312 1.00 18.18 198 ALA B C 1
ATOM 3315 O O . ALA B 1 198 ? 18.032 -17.640 31.271 1.00 17.84 198 ALA B O 1
ATOM 3317 N N . ASN B 1 199 ? 17.924 -17.810 33.511 1.00 14.94 199 ASN B N 1
ATOM 3318 C CA . ASN B 1 199 ? 17.124 -16.593 33.649 1.00 17.17 199 ASN B CA 1
ATOM 3319 C C . ASN B 1 199 ? 17.790 -15.428 34.381 1.00 17.70 199 ASN B C 1
ATOM 3320 O O . ASN B 1 199 ? 17.804 -14.319 33.871 1.00 24.60 199 ASN B O 1
ATOM 3325 N N . GLU B 1 200 ? 18.305 -15.673 35.581 1.00 19.91 200 GLU B N 1
ATOM 3326 C CA . GLU B 1 200 ? 18.828 -14.582 36.403 1.00 28.74 200 GLU B CA 1
ATOM 3327 C C . GLU B 1 200 ? 20.008 -13.880 35.743 1.00 27.02 200 GLU B C 1
ATOM 3328 O O . GLU B 1 200 ? 20.098 -12.655 35.749 1.00 28.23 200 GLU B O 1
ATOM 3334 N N . LYS B 1 201 ? 20.912 -14.669 35.174 1.00 24.99 201 LYS B N 1
ATOM 3335 C CA . LYS B 1 201 ? 22.082 -14.129 34.503 1.00 27.65 201 LYS B CA 1
ATOM 3336 C C . LYS B 1 201 ? 21.672 -13.210 33.356 1.00 28.50 201 LYS B C 1
ATOM 3337 O O . LYS B 1 201 ? 22.273 -12.156 33.150 1.00 24.39 201 LYS B O 1
ATOM 3343 N N . GLY B 1 202 ? 20.659 -13.624 32.600 1.00 23.51 202 GLY B N 1
ATOM 3344 C CA . GLY B 1 202 ? 20.211 -12.850 31.454 1.00 27.13 202 GLY B CA 1
ATOM 3345 C C . GLY B 1 202 ? 19.399 -11.651 31.894 1.00 25.84 202 GLY B C 1
ATOM 3346 O O . GLY B 1 202 ? 19.351 -10.622 31.218 1.00 27.48 202 GLY B O 1
ATOM 3347 N N . LEU B 1 203 ? 18.755 -11.796 33.044 1.00 23.45 203 LEU B N 1
ATOM 3348 C CA . LEU B 1 203 ? 17.964 -10.729 33.628 1.00 23.37 203 LEU B CA 1
ATOM 3349 C C . LEU B 1 203 ? 18.908 -9.609 34.047 1.00 27.44 203 LEU B C 1
ATOM 3350 O O . LEU B 1 203 ? 18.609 -8.421 33.891 1.00 24.01 203 LEU B O 1
ATOM 3355 N N . GLU B 1 204 ? 20.058 -10.009 34.573 1.00 24.01 204 GLU B N 1
ATOM 3356 C CA . GLU B 1 204 ? 21.077 -9.063 34.994 1.00 24.22 204 GLU B CA 1
ATOM 3357 C C . GLU B 1 204 ? 21.564 -8.245 33.791 1.00 28.19 204 GLU B C 1
ATOM 3358 O O . GLU B 1 204 ? 21.705 -7.026 33.888 1.00 28.79 204 GLU B O 1
ATOM 3364 N N . ALA B 1 205 ? 21.797 -8.906 32.656 1.00 24.16 205 ALA B N 1
ATOM 3365 C CA . ALA B 1 205 ? 22.212 -8.196 31.445 1.00 26.99 205 ALA B CA 1
ATOM 3366 C C . ALA B 1 205 ? 21.093 -7.284 30.950 1.00 29.73 205 ALA B C 1
ATOM 3367 O O . ALA B 1 205 ? 21.336 -6.152 30.537 1.00 31.15 205 ALA B O 1
ATOM 3369 N N . PHE B 1 206 ? 19.866 -7.786 30.998 1.00 25.48 206 PHE B N 1
ATOM 3370 C CA . PHE B 1 206 ? 18.698 -6.985 30.649 1.00 23.46 206 PHE B CA 1
ATOM 3371 C C . PHE B 1 206 ? 18.620 -5.690 31.464 1.00 23.14 206 PHE B C 1
ATOM 3372 O O . PHE B 1 206 ? 18.423 -4.612 30.909 1.00 22.04 206 PHE B O 1
ATOM 3380 N N . LYS B 1 207 ? 18.775 -5.805 32.776 1.00 21.19 207 LYS B N 1
ATOM 3381 C CA . LYS B 1 207 ? 18.755 -4.642 33.653 1.00 27.89 207 LYS B CA 1
ATOM 3382 C C . LYS B 1 207 ? 19.859 -3.647 33.284 1.00 30.41 207 LYS B C 1
ATOM 3383 O O . LYS B 1 207 ? 19.686 -2.436 33.423 1.00 29.65 207 LYS B O 1
ATOM 3389 N N . GLY B 1 208 ? 20.987 -4.167 32.807 1.00 25.62 208 GLY B N 1
ATOM 3390 C CA . GLY B 1 208 ? 22.107 -3.331 32.411 1.00 23.90 208 GLY B CA 1
ATOM 3391 C C . GLY B 1 208 ? 21.790 -2.548 31.152 1.00 27.17 208 GLY B C 1
ATOM 3392 O O . GLY B 1 208 ? 22.116 -1.360 31.051 1.00 30.47 208 GLY B O 1
ATOM 3393 N N . LEU B 1 209 ? 21.142 -3.213 30.197 1.00 26.06 209 LEU B N 1
ATOM 3394 C CA . LEU B 1 209 ? 20.677 -2.557 28.978 1.00 31.27 209 LEU B CA 1
ATOM 3395 C C . LEU B 1 209 ? 19.665 -1.475 29.326 1.00 32.12 209 LEU B C 1
ATOM 3396 O O . LEU B 1 209 ? 19.656 -0.406 28.719 1.00 38.53 209 LEU B O 1
ATOM 3401 N N . VAL B 1 210 ? 18.817 -1.748 30.308 1.00 31.10 210 VAL B N 1
ATOM 3402 C CA . VAL B 1 210 ? 17.816 -0.767 30.711 1.00 38.93 210 VAL B CA 1
ATOM 3403 C C . VAL B 1 210 ? 18.486 0.510 31.216 1.00 40.20 210 VAL B C 1
ATOM 3404 O O . VAL B 1 210 ? 18.215 1.600 30.712 1.00 42.56 210 VAL B O 1
ATOM 3408 N N . ASN B 1 211 ? 19.362 0.373 32.205 1.00 39.58 211 ASN B N 1
ATOM 3409 C CA . ASN B 1 211 ? 20.100 1.517 32.721 1.00 45.39 211 ASN B CA 1
ATOM 3410 C C . ASN B 1 211 ? 20.855 2.257 31.614 1.00 43.48 211 ASN B C 1
ATOM 3411 O O . ASN B 1 211 ? 20.786 3.483 31.519 1.00 40.20 211 ASN B O 1
ATOM 3416 N N . SER B 1 212 ? 21.561 1.508 30.774 1.00 41.92 212 SER B N 1
ATOM 3417 C CA . SER B 1 212 ? 22.335 2.101 29.690 1.00 43.57 212 SER B CA 1
ATOM 3418 C C . SER B 1 212 ? 21.482 2.975 28.774 1.00 50.19 212 SER B C 1
ATOM 3419 O O . SER B 1 212 ? 21.844 4.119 28.494 1.00 46.75 212 SER B O 1
ATOM 3422 N N . MET B 1 213 ? 20.360 2.436 28.299 1.00 50.83 213 MET B N 1
ATOM 3423 C CA . MET B 1 213 ? 19.495 3.179 27.387 1.00 48.78 213 MET B CA 1
ATOM 3424 C C . MET B 1 213 ? 18.781 4.299 28.130 1.00 54.13 213 MET B C 1
ATOM 3425 O O . MET B 1 213 ? 18.314 5.259 27.518 1.00 57.54 213 MET B O 1
ATOM 3430 N N . LEU B 1 214 ? 18.707 4.170 29.452 1.00 56.42 214 LEU B N 1
ATOM 3431 C CA . LEU B 1 214 ? 18.230 5.250 30.311 1.00 57.35 214 LEU B CA 1
ATOM 3432 C C . LEU B 1 214 ? 19.375 6.218 30.584 1.00 62.68 214 LEU B C 1
ATOM 3433 O O . LEU B 1 214 ? 19.213 7.207 31.295 1.00 68.72 214 LEU B O 1
ATOM 3438 N N . MET C 1 1 ? 52.425 -1.084 31.898 1.00 59.25 1 MET C N 1
ATOM 3439 C CA . MET C 1 1 ? 53.336 -0.822 30.786 1.00 55.81 1 MET C CA 1
ATOM 3440 C C . MET C 1 1 ? 52.618 -0.809 29.431 1.00 44.60 1 MET C C 1
ATOM 3441 O O . MET C 1 1 ? 53.165 -0.314 28.437 1.00 43.31 1 MET C O 1
ATOM 3446 N N . THR C 1 2 ? 51.401 -1.359 29.395 1.00 27.42 2 THR C N 1
ATOM 3447 C CA . THR C 1 2 ? 50.571 -1.320 28.194 1.00 18.05 2 THR C CA 1
ATOM 3448 C C . THR C 1 2 ? 49.879 0.038 28.065 1.00 21.09 2 THR C C 1
ATOM 3449 O O . THR C 1 2 ? 49.746 0.767 29.041 1.00 23.03 2 THR C O 1
ATOM 3453 N N . ILE C 1 3 ? 49.425 0.368 26.861 1.00 14.13 3 ILE C N 1
ATOM 3454 C CA . ILE C 1 3 ? 48.577 1.543 26.662 1.00 12.60 3 ILE C CA 1
ATOM 3455 C C . ILE C 1 3 ? 47.154 1.039 26.375 1.00 14.85 3 ILE C C 1
ATOM 3456 O O . ILE C 1 3 ? 46.896 0.494 25.317 1.00 15.72 3 ILE C O 1
ATOM 3461 N N . ASP C 1 4 ? 46.241 1.212 27.327 1.00 11.79 4 ASP C N 1
ATOM 3462 C CA . ASP C 1 4 ? 44.930 0.602 27.219 1.00 11.91 4 ASP C CA 1
ATOM 3463 C C . ASP C 1 4 ? 43.940 1.553 26.576 1.00 15.99 4 ASP C C 1
ATOM 3464 O O . ASP C 1 4 ? 44.004 2.756 26.788 1.00 14.27 4 ASP C O 1
ATOM 3469 N N . LEU C 1 5 ? 43.036 0.997 25.782 1.00 10.31 5 LEU C N 1
ATOM 3470 C CA . LEU C 1 5 ? 41.973 1.767 25.153 1.00 15.56 5 LEU C CA 1
ATOM 3471 C C . LEU C 1 5 ? 40.640 1.057 25.341 1.00 15.05 5 LEU C C 1
ATOM 3472 O O . LEU C 1 5 ? 40.398 -0.017 24.771 1.00 12.52 5 LEU C O 1
ATOM 3477 N N . TYR C 1 6 ? 39.784 1.663 26.150 1.00 14.16 6 TYR C N 1
ATOM 3478 C CA . TYR C 1 6 ? 38.412 1.209 26.301 1.00 10.84 6 TYR C CA 1
ATOM 3479 C C . TYR C 1 6 ? 37.615 1.873 25.175 1.00 12.64 6 TYR C C 1
ATOM 3480 O O . TYR C 1 6 ? 37.657 3.085 25.031 1.00 13.54 6 TYR C O 1
ATOM 3489 N N . TYR C 1 7 ? 36.922 1.073 24.367 1.00 12.08 7 TYR C N 1
ATOM 3490 C CA . TYR C 1 7 ? 36.388 1.554 23.101 1.00 14.00 7 TYR C CA 1
ATOM 3491 C C . TYR C 1 7 ? 35.231 0.676 22.657 1.00 18.22 7 TYR C C 1
ATOM 3492 O O . TYR C 1 7 ? 34.996 -0.382 23.228 1.00 16.48 7 TYR C O 1
ATOM 3501 N N . VAL C 1 8 ? 34.522 1.114 21.623 1.00 19.20 8 VAL C N 1
ATOM 3502 C CA . VAL C 1 8 ? 33.717 0.204 20.824 1.00 15.02 8 VAL C CA 1
ATOM 3503 C C . VAL C 1 8 ? 33.988 0.581 19.377 1.00 17.02 8 VAL C C 1
ATOM 3504 O O . VAL C 1 8 ? 34.324 1.724 19.094 1.00 14.41 8 VAL C O 1
ATOM 3508 N N . PRO C 1 9 ? 33.856 -0.385 18.462 1.00 17.03 9 PRO C N 1
ATOM 3509 C CA . PRO C 1 9 ? 34.269 -0.207 17.062 1.00 19.34 9 PRO C CA 1
ATOM 3510 C C . PRO C 1 9 ? 33.442 0.850 16.349 1.00 16.26 9 PRO C C 1
ATOM 3511 O O . PRO C 1 9 ? 33.982 1.586 15.530 1.00 19.02 9 PRO C O 1
ATOM 3515 N N . GLY C 1 10 ? 32.154 0.930 16.663 1.00 13.51 10 GLY C N 1
ATOM 3516 C CA . GLY C 1 10 ? 31.250 1.773 15.903 1.00 19.39 10 GLY C CA 1
ATOM 3517 C C . GLY C 1 10 ? 31.437 3.250 16.166 1.00 20.07 10 GLY C C 1
ATOM 3518 O O . GLY C 1 10 ? 31.128 4.097 15.332 1.00 16.03 10 GLY C O 1
ATOM 3519 N N . SER C 1 11 ? 31.969 3.549 17.340 1.00 20.64 11 SER C N 1
ATOM 3520 C CA . SER C 1 11 ? 32.043 4.906 17.824 1.00 19.28 11 SER C CA 1
ATOM 3521 C C . SER C 1 11 ? 33.055 5.749 17.047 1.00 15.80 11 SER C C 1
ATOM 3522 O O . SER C 1 11 ? 34.234 5.407 16.966 1.00 16.06 11 SER C O 1
ATOM 3525 N N . ALA C 1 12 ? 32.590 6.856 16.487 1.00 14.70 12 ALA C N 1
ATOM 3526 C CA . ALA C 1 12 ? 33.464 7.746 15.726 1.00 17.20 12 ALA C CA 1
ATOM 3527 C C . ALA C 1 12 ? 34.721 8.201 16.504 1.00 18.14 12 ALA C C 1
ATOM 3528 O O . ALA C 1 12 ? 35.841 8.076 16.000 1.00 14.68 12 ALA C O 1
ATOM 3530 N N . PRO C 1 13 ? 34.547 8.709 17.741 1.00 13.65 13 PRO C N 1
ATOM 3531 C CA . PRO C 1 13 ? 35.753 9.154 18.461 1.00 15.63 13 PRO C CA 1
ATOM 3532 C C . PRO C 1 13 ? 36.728 8.016 18.747 1.00 13.53 13 PRO C C 1
ATOM 3533 O O . PRO C 1 13 ? 37.944 8.229 18.737 1.00 13.86 13 PRO C O 1
ATOM 3537 N N . CYS C 1 14 ? 36.215 6.815 18.977 1.00 14.57 14 CYS C N 1
ATOM 3538 C CA . CYS C 1 14 ? 37.094 5.644 19.057 1.00 16.53 14 CYS C CA 1
ATOM 3539 C C . CYS C 1 14 ? 37.823 5.390 17.730 1.00 14.38 14 CYS C C 1
ATOM 3540 O O . CYS C 1 14 ? 39.033 5.144 17.719 1.00 13.38 14 CYS C O 1
ATOM 3543 N N . ARG C 1 15 ? 37.093 5.433 16.615 1.00 12.49 15 ARG C N 1
ATOM 3544 C CA . ARG C 1 15 ? 37.727 5.238 15.297 1.00 13.12 15 ARG C CA 1
ATOM 3545 C C . ARG C 1 15 ? 38.825 6.272 15.017 1.00 11.57 15 ARG C C 1
ATOM 3546 O O . ARG C 1 15 ? 39.865 5.955 14.435 1.00 13.66 15 ARG C O 1
ATOM 3554 N N . ALA C 1 16 ? 38.602 7.508 15.446 1.00 15.14 16 ALA C N 1
ATOM 3555 C CA . ALA C 1 16 ? 39.646 8.521 15.325 1.00 14.10 16 ALA C CA 1
ATOM 3556 C C . ALA C 1 16 ? 40.915 8.043 16.034 1.00 9.62 16 ALA C C 1
ATOM 3557 O O . ALA C 1 16 ? 42.025 8.130 15.483 1.00 13.75 16 ALA C O 1
ATOM 3559 N N . VAL C 1 17 ? 40.753 7.504 17.242 1.00 13.83 17 VAL C N 1
ATOM 3560 C CA . VAL C 1 17 ? 41.905 7.032 18.008 1.00 14.99 17 VAL C CA 1
ATOM 3561 C C . VAL C 1 17 ? 42.552 5.825 17.325 1.00 15.41 17 VAL C C 1
ATOM 3562 O O . VAL C 1 17 ? 43.767 5.785 17.161 1.00 14.77 17 VAL C O 1
ATOM 3566 N N . LEU C 1 18 ? 41.746 4.856 16.912 1.00 13.57 18 LEU C N 1
ATOM 3567 C CA . LEU C 1 18 ? 42.291 3.678 16.229 1.00 8.51 18 LEU C CA 1
ATOM 3568 C C . LEU C 1 18 ? 43.072 4.071 14.955 1.00 15.50 18 LEU C C 1
ATOM 3569 O O . LEU C 1 18 ? 44.160 3.533 14.691 1.00 12.32 18 LEU C O 1
ATOM 3574 N N . LEU C 1 19 ? 42.529 5.015 14.184 1.00 11.11 19 LEU C N 1
ATOM 3575 C CA . LEU C 1 19 ? 43.215 5.516 13.003 1.00 13.15 19 LEU C CA 1
ATOM 3576 C C . LEU C 1 19 ? 44.571 6.145 13.370 1.00 11.57 19 LEU C C 1
ATOM 3577 O O . LEU C 1 19 ? 45.551 5.949 12.676 1.00 11.26 19 LEU C O 1
ATOM 3582 N N . THR C 1 20 ? 44.609 6.896 14.467 1.00 15.15 20 THR C N 1
ATOM 3583 C CA . THR C 1 20 ? 45.827 7.580 14.904 1.00 16.44 20 THR C CA 1
ATOM 3584 C C . THR C 1 20 ? 46.888 6.571 15.379 1.00 13.47 20 THR C C 1
ATOM 3585 O O . THR C 1 20 ? 48.083 6.720 15.107 1.00 13.64 20 THR C O 1
ATOM 3589 N N . ALA C 1 21 ? 46.445 5.535 16.082 1.00 12.53 21 ALA C N 1
ATOM 3590 C CA . ALA C 1 21 ? 47.355 4.470 16.499 1.00 15.39 21 ALA C CA 1
ATOM 3591 C C . ALA C 1 21 ? 47.981 3.752 15.288 1.00 13.55 21 ALA C C 1
ATOM 3592 O O . ALA C 1 21 ? 49.175 3.441 15.287 1.00 17.20 21 ALA C O 1
ATOM 3594 N N . LYS C 1 22 ? 47.170 3.461 14.272 1.00 12.50 22 LYS C N 1
ATOM 3595 C CA . LYS C 1 22 ? 47.686 2.822 13.056 1.00 15.31 22 LYS C CA 1
ATOM 3596 C C . LYS C 1 22 ? 48.723 3.711 12.381 1.00 16.52 22 LYS C C 1
ATOM 3597 O O . LYS C 1 22 ? 49.786 3.248 11.987 1.00 18.07 22 LYS C O 1
ATOM 3603 N N . ALA C 1 23 ? 48.401 4.995 12.243 1.00 17.18 23 ALA C N 1
ATOM 3604 C CA . ALA C 1 23 ? 49.290 5.933 11.555 1.00 13.18 23 ALA C CA 1
ATOM 3605 C C . ALA C 1 23 ? 50.625 6.049 12.284 1.00 20.86 23 ALA C C 1
ATOM 3606 O O . ALA C 1 23 ? 51.658 6.326 11.672 1.00 19.20 23 ALA C O 1
ATOM 3608 N N . LEU C 1 24 ? 50.600 5.807 13.593 1.00 13.28 24 LEU C N 1
ATOM 3609 C CA . LEU C 1 24 ? 51.791 5.948 14.421 1.00 20.95 24 LEU C CA 1
ATOM 3610 C C . LEU C 1 24 ? 52.469 4.598 14.676 1.00 20.91 24 LEU C C 1
ATOM 3611 O O . LEU C 1 24 ? 53.514 4.539 15.317 1.00 20.97 24 LEU C O 1
ATOM 3616 N N . ASN C 1 25 ? 51.865 3.521 14.181 1.00 19.65 25 ASN C N 1
ATOM 3617 C CA . ASN C 1 25 ? 52.385 2.175 14.429 1.00 20.14 25 ASN C CA 1
ATOM 3618 C C . ASN C 1 25 ? 52.397 1.843 15.924 1.00 21.85 25 ASN C C 1
ATOM 3619 O O . ASN C 1 25 ? 53.278 1.127 16.402 1.00 21.26 25 ASN C O 1
ATOM 3624 N N . LEU C 1 26 ? 51.407 2.362 16.650 1.00 13.64 26 LEU C N 1
ATOM 3625 C CA . LEU C 1 26 ? 51.275 2.088 18.074 1.00 21.60 26 LEU C CA 1
ATOM 3626 C C . LEU C 1 26 ? 50.307 0.947 18.307 1.00 16.35 26 LEU C C 1
ATOM 3627 O O . LEU C 1 26 ? 49.237 0.886 17.702 1.00 15.00 26 LEU C O 1
ATOM 3632 N N . ASN C 1 27 ? 50.685 0.054 19.211 1.00 18.48 27 ASN C N 1
ATOM 3633 C CA . ASN C 1 27 ? 49.862 -1.098 19.551 1.00 16.51 27 ASN C CA 1
ATOM 3634 C C . ASN C 1 27 ? 49.111 -0.873 20.853 1.00 14.39 27 ASN C C 1
ATOM 3635 O O . ASN C 1 27 ? 49.663 -1.053 21.940 1.00 24.02 27 ASN C O 1
ATOM 3640 N N . LEU C 1 28 ? 47.858 -0.449 20.730 1.00 11.21 28 LEU C N 1
ATOM 3641 C CA . LEU C 1 28 ? 46.991 -0.234 21.882 1.00 17.86 28 LEU C CA 1
ATOM 3642 C C . LEU C 1 28 ? 46.452 -1.572 22.385 1.00 19.66 28 LEU C C 1
ATOM 3643 O O . LEU C 1 28 ? 46.111 -2.451 21.586 1.00 16.14 28 LEU C O 1
ATOM 3648 N N . ASN C 1 29 ? 46.408 -1.731 23.705 1.00 11.29 29 ASN C N 1
ATOM 3649 C CA . ASN C 1 29 ? 45.760 -2.890 24.317 1.00 15.48 29 ASN C CA 1
ATOM 3650 C C . ASN C 1 29 ? 44.256 -2.609 24.342 1.00 14.30 29 ASN C C 1
ATOM 3651 O O . ASN C 1 29 ? 43.783 -1.831 25.159 1.00 11.82 29 ASN C O 1
ATOM 3656 N N . LEU C 1 30 ? 43.516 -3.220 23.422 1.00 13.45 30 LEU C N 1
ATOM 3657 C CA . LEU C 1 30 ? 42.096 -2.914 23.230 1.00 13.07 30 LEU C CA 1
ATOM 3658 C C . LEU C 1 30 ? 41.184 -3.610 24.237 1.00 10.50 30 LEU C C 1
ATOM 3659 O O . LEU C 1 30 ? 41.289 -4.817 24.475 1.00 12.62 30 LEU C O 1
ATOM 3664 N N . LYS C 1 31 ? 40.298 -2.819 24.824 1.00 13.49 31 LYS C N 1
ATOM 3665 C CA . LYS C 1 31 ? 39.319 -3.304 25.789 1.00 18.31 31 LYS C CA 1
ATOM 3666 C C . LYS C 1 31 ? 37.912 -2.912 25.367 1.00 15.87 31 LYS C C 1
ATOM 3667 O O . LYS C 1 31 ? 37.493 -1.756 25.491 1.00 10.90 31 LYS C O 1
ATOM 3673 N N . LEU C 1 32 ? 37.197 -3.895 24.836 1.00 17.50 32 LEU C N 1
ATOM 3674 C CA . LEU C 1 32 ? 35.872 -3.676 24.298 1.00 21.27 32 LEU C CA 1
ATOM 3675 C C . LEU C 1 32 ? 34.932 -3.414 25.461 1.00 21.61 32 LEU C C 1
ATOM 3676 O O . LEU C 1 32 ? 34.841 -4.244 26.374 1.00 20.64 32 LEU C O 1
ATOM 3681 N N . VAL C 1 33 ? 34.250 -2.264 25.448 1.00 15.78 33 VAL C N 1
ATOM 3682 C CA . VAL C 1 33 ? 33.308 -1.930 26.530 1.00 19.44 33 VAL C CA 1
ATOM 3683 C C . VAL C 1 33 ? 31.922 -2.371 26.111 1.00 19.68 33 VAL C C 1
ATOM 3684 O O . VAL C 1 33 ? 31.501 -2.103 24.990 1.00 23.93 33 VAL C O 1
ATOM 3688 N N . ASP C 1 34 ? 31.214 -3.065 26.993 1.00 21.52 34 ASP C N 1
ATOM 3689 C CA . ASP C 1 34 ? 29.847 -3.473 26.679 1.00 20.97 34 ASP C CA 1
ATOM 3690 C C . ASP C 1 34 ? 28.875 -2.353 27.043 1.00 19.66 34 ASP C C 1
ATOM 3691 O O . ASP C 1 34 ? 28.245 -2.373 28.103 1.00 20.64 34 ASP C O 1
ATOM 3696 N N . LEU C 1 35 ? 28.778 -1.366 26.158 1.00 20.06 35 LEU C N 1
ATOM 3697 C CA . LEU C 1 35 ? 27.872 -0.242 26.352 1.00 22.25 35 LEU C CA 1
ATOM 3698 C C . LEU C 1 35 ? 26.414 -0.684 26.307 1.00 23.57 35 LEU C C 1
ATOM 3699 O O . LEU C 1 35 ? 25.568 -0.144 27.017 1.00 23.41 35 LEU C O 1
ATOM 3704 N N . HIS C 1 36 ? 26.135 -1.658 25.449 1.00 32.13 36 HIS C N 1
ATOM 3705 C CA . HIS C 1 36 ? 24.782 -2.172 25.245 1.00 37.66 36 HIS C CA 1
ATOM 3706 C C . HIS C 1 36 ? 24.167 -2.677 26.550 1.00 30.19 36 HIS C C 1
ATOM 3707 O O . HIS C 1 36 ? 22.947 -2.707 26.697 1.00 27.75 36 HIS C O 1
ATOM 3714 N N . HIS C 1 37 ? 25.013 -3.074 27.497 1.00 27.01 37 HIS C N 1
ATOM 3715 C CA . HIS C 1 37 ? 24.529 -3.555 28.792 1.00 21.69 37 HIS C CA 1
ATOM 3716 C C . HIS C 1 37 ? 25.070 -2.734 29.959 1.00 23.38 37 HIS C C 1
ATOM 3717 O O . HIS C 1 37 ? 25.060 -3.181 31.109 1.00 22.48 37 HIS C O 1
ATOM 3724 N N . GLY C 1 38 ? 25.554 -1.532 29.667 1.00 24.03 38 GLY C N 1
ATOM 3725 C CA . GLY C 1 38 ? 25.914 -0.610 30.724 1.00 23.52 38 GLY C CA 1
ATOM 3726 C C . GLY C 1 38 ? 27.143 -0.939 31.552 1.00 29.43 38 GLY C C 1
ATOM 3727 O O . GLY C 1 38 ? 27.252 -0.480 32.697 1.00 26.48 38 GLY C O 1
ATOM 3728 N N . GLU C 1 39 ? 28.080 -1.702 30.985 1.00 22.18 39 GLU C N 1
ATOM 3729 C CA . GLU C 1 39 ? 29.368 -1.896 31.636 1.00 28.91 39 GLU C CA 1
ATOM 3730 C C . GLU C 1 39 ? 29.958 -0.553 32.074 1.00 26.77 39 GLU C C 1
ATOM 3731 O O . GLU C 1 39 ? 30.617 -0.454 33.111 1.00 19.17 39 GLU C O 1
ATOM 3737 N N . GLN C 1 40 ? 29.715 0.481 31.275 1.00 23.07 40 GLN C N 1
ATOM 3738 C CA . GLN C 1 40 ? 30.337 1.782 31.508 1.00 25.66 40 GLN C CA 1
ATOM 3739 C C . GLN C 1 40 ? 29.794 2.503 32.744 1.00 22.15 40 GLN C C 1
ATOM 3740 O O . GLN C 1 40 ? 30.328 3.535 33.146 1.00 20.55 40 GLN C O 1
ATOM 3746 N N . LEU C 1 41 ? 28.748 1.952 33.350 1.00 23.34 41 LEU C N 1
ATOM 3747 C CA . LEU C 1 41 ? 28.143 2.555 34.534 1.00 25.75 41 LEU C CA 1
ATOM 3748 C C . LEU C 1 41 ? 28.559 1.870 35.835 1.00 29.04 41 LEU C C 1
ATOM 3749 O O . LEU C 1 41 ? 28.143 2.284 36.912 1.00 33.26 41 LEU C O 1
ATOM 3754 N N . LYS C 1 42 ? 29.375 0.823 35.726 1.00 31.08 42 LYS C N 1
ATOM 3755 C CA . LYS C 1 42 ? 29.907 0.117 36.890 1.00 36.88 42 LYS C CA 1
ATOM 3756 C C . LYS C 1 42 ? 30.971 0.973 37.554 1.00 31.35 42 LYS C C 1
ATOM 3757 O O . LYS C 1 42 ? 31.664 1.720 36.874 1.00 29.53 42 LYS C O 1
ATOM 3763 N N . PRO C 1 43 ? 31.120 0.843 38.883 1.00 32.80 43 PRO C N 1
ATOM 3764 C CA . PRO C 1 43 ? 32.035 1.664 39.677 1.00 26.19 43 PRO C CA 1
ATOM 3765 C C . PRO C 1 43 ? 33.448 1.656 39.116 1.00 27.36 43 PRO C C 1
ATOM 3766 O O . PRO C 1 43 ? 34.099 2.699 39.060 1.00 25.56 43 PRO C O 1
ATOM 3770 N N . GLU C 1 44 ? 33.929 0.491 38.706 1.00 29.12 44 GLU C N 1
ATOM 3771 C CA . GLU C 1 44 ? 35.301 0.415 38.220 1.00 29.81 44 GLU C CA 1
ATOM 3772 C C . GLU C 1 44 ? 35.510 1.227 36.945 1.00 24.22 44 GLU C C 1
ATOM 3773 O O . GLU C 1 44 ? 36.577 1.802 36.751 1.00 20.05 44 GLU C O 1
ATOM 3779 N N . TYR C 1 45 ? 34.498 1.300 36.087 1.00 22.73 45 TYR C N 1
ATOM 3780 C CA . TYR C 1 45 ? 34.634 2.120 34.885 1.00 21.22 45 TYR C CA 1
ATOM 3781 C C . TYR C 1 45 ? 34.574 3.598 35.236 1.00 21.69 45 TYR C C 1
ATOM 3782 O O . TYR C 1 45 ? 35.425 4.383 34.806 1.00 18.77 45 TYR C O 1
ATOM 3791 N N . LEU C 1 46 ? 33.563 3.973 36.015 1.00 26.19 46 LEU C N 1
ATOM 3792 C CA . LEU C 1 46 ? 33.415 5.345 36.501 1.00 27.10 46 LEU C CA 1
ATOM 3793 C C . LEU C 1 46 ? 34.699 5.856 37.165 1.00 30.98 46 LEU C C 1
ATOM 3794 O O . LEU C 1 46 ? 35.045 7.036 37.053 1.00 23.02 46 LEU C O 1
ATOM 3799 N N . LYS C 1 47 ? 35.380 4.957 37.874 1.00 29.41 47 L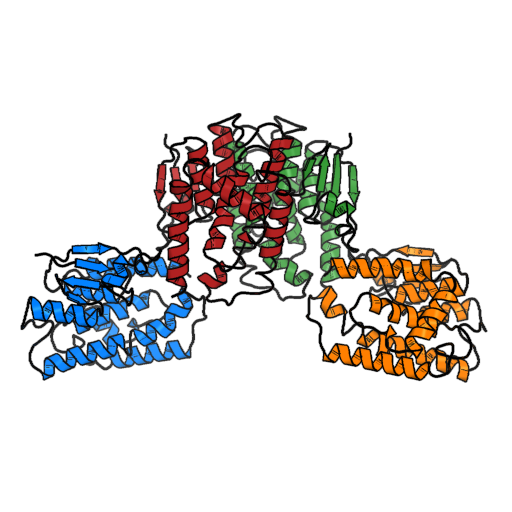YS C N 1
ATOM 3800 C CA . LYS C 1 47 ? 36.657 5.255 38.502 1.00 27.35 47 LYS C CA 1
ATOM 3801 C C . LYS C 1 47 ? 37.636 5.805 37.456 1.00 29.04 47 LYS C C 1
ATOM 3802 O O . LYS C 1 47 ? 38.331 6.792 37.703 1.00 30.25 47 LYS C O 1
ATOM 3808 N N . LEU C 1 48 ? 37.676 5.169 36.286 1.00 20.41 48 LEU C N 1
ATOM 3809 C CA . LEU C 1 48 ? 38.552 5.605 35.193 1.00 21.40 48 LEU C CA 1
ATOM 3810 C C . LEU C 1 48 ? 37.993 6.830 34.485 1.00 21.96 48 LEU C C 1
ATOM 3811 O O . LEU C 1 48 ? 38.730 7.744 34.131 1.00 19.81 48 LEU C O 1
ATOM 3816 N N . ASN C 1 49 ? 36.682 6.830 34.289 1.00 12.31 49 ASN C N 1
ATOM 3817 C CA . ASN C 1 49 ? 36.014 7.860 33.532 1.00 18.14 49 ASN C CA 1
ATOM 3818 C C . ASN C 1 49 ? 34.600 8.103 34.060 1.00 14.26 49 ASN C C 1
ATOM 3819 O O . ASN C 1 49 ? 33.666 7.377 33.720 1.00 12.12 49 ASN C O 1
ATOM 3824 N N . PRO C 1 50 ? 34.446 9.125 34.910 1.00 14.53 50 PRO C N 1
ATOM 3825 C CA . PRO C 1 50 ? 33.150 9.442 35.523 1.00 24.16 50 PRO C CA 1
ATOM 3826 C C . PRO C 1 50 ? 32.143 9.938 34.497 1.00 23.91 50 PRO C C 1
ATOM 3827 O O . PRO C 1 50 ? 30.952 9.973 34.803 1.00 22.20 50 PRO C O 1
ATOM 3831 N N . GLN C 1 51 ? 32.608 10.319 33.308 1.00 18.97 51 GLN C N 1
ATOM 3832 C CA . GLN C 1 51 ? 31.694 10.707 32.236 1.00 18.09 51 GLN C CA 1
ATOM 3833 C C . GLN C 1 51 ? 31.129 9.462 31.535 1.00 15.55 51 GLN C C 1
ATOM 3834 O O . GLN C 1 51 ? 30.215 9.555 30.726 1.00 18.18 51 GLN C O 1
ATOM 3840 N N . HIS C 1 52 ? 31.677 8.298 31.881 1.00 17.44 52 HIS C N 1
ATOM 3841 C CA . HIS C 1 52 ? 31.213 6.990 31.385 1.00 16.54 52 HIS C CA 1
ATOM 3842 C C . HIS C 1 52 ? 30.997 6.917 29.874 1.00 17.72 52 HIS C C 1
ATOM 3843 O O . HIS C 1 52 ? 29.995 6.406 29.389 1.00 21.12 52 HIS C O 1
ATOM 3850 N N . THR C 1 53 ? 31.981 7.420 29.147 1.00 20.37 53 THR C N 1
ATOM 3851 C CA . THR C 1 53 ? 31.977 7.407 27.694 1.00 19.78 53 THR C CA 1
ATOM 3852 C C . THR C 1 53 ? 33.135 6.545 27.181 1.00 15.33 53 THR C C 1
ATOM 3853 O O . THR C 1 53 ? 34.004 6.129 27.951 1.00 18.25 53 THR C O 1
ATOM 3857 N N . VAL C 1 54 ? 33.147 6.282 25.878 1.00 15.11 54 VAL C N 1
ATOM 3858 C CA . VAL C 1 54 ? 34.340 5.769 25.202 1.00 11.79 54 VAL C CA 1
ATOM 3859 C C . VAL C 1 54 ? 34.719 6.778 24.128 1.00 17.21 54 VAL C C 1
ATOM 3860 O O . VAL C 1 54 ? 33.857 7.484 23.611 1.00 13.74 54 VAL C O 1
ATOM 3864 N N . PRO C 1 55 ? 36.006 6.826 23.754 1.00 19.29 55 PRO C N 1
ATOM 3865 C CA . PRO C 1 55 ? 37.072 5.941 24.230 1.00 15.13 55 PRO C CA 1
ATOM 3866 C C . PRO C 1 55 ? 37.624 6.441 25.546 1.00 18.20 55 PRO C C 1
ATOM 3867 O O . PRO C 1 55 ? 37.461 7.617 25.845 1.00 15.66 55 PRO C O 1
ATOM 3871 N N . THR C 1 56 ? 38.255 5.560 26.311 1.00 14.86 56 THR C N 1
ATOM 3872 C CA . THR C 1 56 ? 39.088 5.982 27.437 1.00 17.19 56 THR C CA 1
ATOM 3873 C C . THR C 1 56 ? 40.473 5.377 27.312 1.00 14.62 56 THR C C 1
ATOM 3874 O O . THR C 1 56 ? 40.625 4.153 27.242 1.00 11.04 56 THR C O 1
ATOM 3878 N N . LEU C 1 57 ? 41.474 6.249 27.304 1.00 16.22 57 LEU C N 1
ATOM 3879 C CA . LEU C 1 57 ? 42.871 5.865 27.196 1.00 13.74 57 LEU C CA 1
ATOM 3880 C C . LEU C 1 57 ? 43.420 5.850 28.616 1.00 15.28 57 LEU C C 1
ATOM 3881 O O . LEU C 1 57 ? 43.241 6.807 29.361 1.00 14.12 57 LEU C O 1
ATOM 3886 N N . VAL C 1 58 ? 44.043 4.741 28.996 1.00 14.69 58 VAL C N 1
ATOM 3887 C CA . VAL C 1 58 ? 44.726 4.635 30.273 1.00 13.05 58 VAL C CA 1
ATOM 3888 C C . VAL C 1 58 ? 46.185 4.284 29.988 1.00 18.68 58 VAL C C 1
ATOM 3889 O O . VAL C 1 58 ? 46.492 3.219 29.450 1.00 14.98 58 VAL C O 1
ATOM 3893 N N . ASP C 1 59 ? 47.070 5.217 30.328 1.00 15.91 59 ASP C N 1
ATOM 3894 C CA . ASP C 1 59 ? 48.497 5.095 30.078 1.00 19.59 59 ASP C CA 1
ATOM 3895 C C . ASP C 1 59 ? 49.250 5.462 31.346 1.00 24.52 59 ASP C C 1
ATOM 3896 O O . ASP C 1 59 ? 49.426 6.644 31.631 1.00 22.90 59 ASP C O 1
ATOM 3901 N N . ASP C 1 60 ? 49.658 4.460 32.121 1.00 30.20 60 ASP C N 1
ATOM 3902 C CA . ASP C 1 60 ? 50.526 4.680 33.274 1.00 40.88 60 ASP C CA 1
ATOM 3903 C C . ASP C 1 60 ? 50.158 5.933 34.091 1.00 39.97 60 ASP C C 1
ATOM 3904 O O . ASP C 1 60 ? 50.921 6.904 34.136 1.00 44.61 60 ASP C O 1
ATOM 3909 N N . GLY C 1 61 ? 48.992 5.912 34.729 1.00 29.62 61 GLY C N 1
ATOM 3910 C CA . GLY C 1 61 ? 48.578 7.012 35.589 1.00 29.34 61 GLY C CA 1
ATOM 3911 C C . GLY C 1 61 ? 47.622 7.982 34.916 1.00 34.07 61 GLY C C 1
ATOM 3912 O O . GLY C 1 61 ? 46.727 8.549 35.557 1.00 34.00 61 GLY C O 1
ATOM 3913 N N . LEU C 1 62 ? 47.815 8.177 33.616 1.00 22.98 62 LEU C N 1
ATOM 3914 C CA . LEU C 1 62 ? 46.927 9.029 32.846 1.00 21.14 62 LEU C CA 1
ATOM 3915 C C . LEU C 1 62 ? 45.689 8.269 32.387 1.00 25.56 62 LEU C C 1
ATOM 3916 O O . LEU C 1 62 ? 45.785 7.199 31.776 1.00 21.63 62 LEU C O 1
ATOM 3921 N N . SER C 1 63 ? 44.532 8.855 32.669 1.00 25.66 63 SER C N 1
ATOM 3922 C CA . SER C 1 63 ? 43.277 8.403 32.108 1.00 22.46 63 SER C CA 1
ATOM 3923 C C . SER C 1 63 ? 42.550 9.600 31.491 1.00 21.97 63 SER C C 1
ATOM 3924 O O . SER C 1 63 ? 42.151 10.539 32.191 1.00 24.01 63 SER C O 1
ATOM 3927 N N . ILE C 1 64 ? 42.398 9.567 30.172 1.00 11.54 64 ILE C N 1
ATOM 3928 C CA . ILE C 1 64 ? 41.692 10.625 29.459 1.00 17.72 64 ILE C CA 1
ATOM 3929 C C . ILE C 1 64 ? 40.695 10.016 28.483 1.00 16.22 64 ILE C C 1
ATOM 3930 O O . ILE C 1 64 ? 40.920 8.918 27.955 1.00 18.83 64 ILE C O 1
ATOM 3935 N N . TRP C 1 65 ? 39.596 10.723 28.237 1.00 18.43 65 TRP C N 1
ATOM 3936 C CA . TRP C 1 65 ? 38.539 10.173 27.396 1.00 18.40 65 TRP C CA 1
ATOM 3937 C C . TRP C 1 65 ? 38.064 11.071 26.247 1.00 20.09 65 TRP C C 1
ATOM 3938 O O . TRP C 1 65 ? 37.182 10.681 25.489 1.00 18.09 65 TRP C O 1
ATOM 3949 N 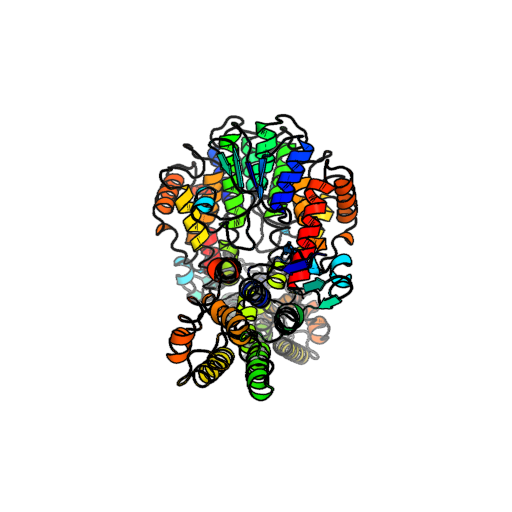N . GLU C 1 66 ? 38.637 12.257 26.112 1.00 14.50 66 GLU C N 1
ATOM 3950 C CA . GLU C 1 66 ? 38.385 13.046 24.913 1.00 13.44 66 GLU C CA 1
ATOM 3951 C C . GLU C 1 66 ? 39.295 12.533 23.803 1.00 14.78 66 GLU C C 1
ATOM 3952 O O . GLU C 1 66 ? 40.517 12.659 23.888 1.00 12.19 66 GLU C O 1
ATOM 3958 N N . SER C 1 67 ? 38.680 11.937 22.781 1.00 8.31 67 SER C N 1
ATOM 3959 C CA . SER C 1 67 ? 39.391 11.410 21.618 1.00 11.64 67 SER C CA 1
ATOM 3960 C C . SER C 1 67 ? 40.389 12.408 21.068 1.00 12.24 67 SER C C 1
ATOM 3961 O O . SER C 1 67 ? 41.514 12.044 20.714 1.00 13.24 67 SER C O 1
ATOM 3964 N N . ARG C 1 68 ? 39.988 13.668 21.006 1.00 7.80 68 ARG C N 1
ATOM 3965 C CA . ARG C 1 68 ? 40.841 14.671 20.369 1.00 17.48 68 ARG C CA 1
ATOM 3966 C C . ARG C 1 68 ? 42.040 15.116 21.230 1.00 16.27 68 ARG C C 1
ATOM 3967 O O . ARG C 1 68 ? 43.025 15.636 20.703 1.00 12.42 68 ARG C O 1
ATOM 3975 N N . ALA C 1 69 ? 41.958 14.886 22.542 1.00 11.87 69 ALA C N 1
ATOM 3976 C CA . ALA C 1 69 ? 43.102 15.045 23.440 1.00 12.78 69 ALA C CA 1
ATOM 3977 C C . ALA C 1 69 ? 43.986 13.784 23.361 1.00 14.09 69 ALA C C 1
ATOM 3978 O O . ALA C 1 69 ? 45.223 13.857 23.378 1.00 13.10 69 ALA C O 1
ATOM 3980 N N . ILE C 1 70 ? 43.333 12.628 23.252 1.00 10.54 70 ILE C N 1
ATOM 3981 C CA . ILE C 1 70 ? 44.037 11.365 23.082 1.00 9.20 70 ILE C CA 1
ATOM 3982 C C . ILE C 1 70 ? 44.934 11.342 21.846 1.00 9.29 70 ILE C C 1
ATOM 3983 O O . ILE C 1 70 ? 46.084 10.918 21.925 1.00 9.78 70 ILE C O 1
ATOM 3988 N N . ILE C 1 71 ? 44.412 11.777 20.701 1.00 16.26 71 ILE C N 1
ATOM 3989 C CA . ILE C 1 71 ? 45.155 11.589 19.446 1.00 18.22 71 ILE C CA 1
ATOM 3990 C C . ILE C 1 71 ? 46.391 12.494 19.358 1.00 17.77 71 ILE C C 1
ATOM 3991 O O . ILE C 1 71 ? 47.422 12.104 18.778 1.00 13.96 71 ILE C O 1
ATOM 3996 N N . THR C 1 72 ? 46.299 13.687 19.941 1.00 10.04 72 THR C N 1
ATOM 3997 C CA . THR C 1 72 ? 47.477 14.558 20.031 1.00 14.06 72 THR C CA 1
ATOM 3998 C C . THR C 1 72 ? 48.484 14.063 21.076 1.00 11.72 72 THR C C 1
ATOM 3999 O O . THR C 1 72 ? 49.705 14.166 20.878 1.00 14.83 72 THR C O 1
ATOM 4003 N N . TYR C 1 73 ? 47.974 13.562 22.194 1.00 9.78 73 TYR C N 1
ATOM 4004 C CA . TYR C 1 73 ? 48.818 12.937 23.215 1.00 10.38 73 TYR C CA 1
ATOM 4005 C C . TYR C 1 73 ? 49.689 11.819 22.652 1.00 10.97 73 TYR C C 1
ATOM 4006 O O . TYR C 1 73 ? 50.875 11.721 22.980 1.00 11.61 73 TYR C O 1
ATOM 4015 N N . LEU C 1 74 ? 49.097 10.955 21.832 1.00 17.13 74 LEU C N 1
ATOM 4016 C CA . LEU C 1 74 ? 49.849 9.824 21.292 1.00 19.62 74 LEU C CA 1
ATOM 4017 C C . LEU C 1 74 ? 51.025 10.336 20.466 1.00 20.56 74 LEU C C 1
ATOM 4018 O O . LEU C 1 74 ? 52.125 9.776 20.520 1.00 22.10 74 LEU C O 1
ATOM 4023 N N . VAL C 1 75 ? 50.795 11.407 19.712 1.00 14.29 75 VAL C N 1
ATOM 4024 C CA . VAL C 1 75 ? 51.879 12.006 18.953 1.00 18.31 75 VAL C CA 1
ATOM 4025 C C . VAL C 1 75 ? 52.875 12.654 19.909 1.00 19.25 75 VAL C C 1
ATOM 4026 O O . VAL C 1 75 ? 54.048 12.310 19.894 1.00 15.08 75 VAL C O 1
ATOM 4030 N N . ASN C 1 76 ? 52.401 13.561 20.762 1.00 14.51 76 ASN C N 1
ATOM 4031 C CA . ASN C 1 76 ? 53.288 14.279 21.678 1.00 13.53 76 ASN C CA 1
ATOM 4032 C C . ASN C 1 76 ? 54.213 13.368 22.476 1.00 16.92 76 ASN C C 1
ATOM 4033 O O . ASN C 1 76 ? 55.366 13.713 22.712 1.00 15.67 76 ASN C O 1
ATOM 4038 N N . LYS C 1 77 ? 53.709 12.214 22.901 1.00 13.07 77 LYS C N 1
ATOM 4039 C CA A LYS C 1 77 ? 54.494 11.306 23.731 0.38 17.53 77 LYS C CA 1
ATOM 4040 C CA B LYS C 1 77 ? 54.512 11.320 23.728 0.62 17.49 77 LYS C CA 1
ATOM 4041 C C . LYS C 1 77 ? 55.254 10.246 22.928 1.00 18.21 77 LYS C C 1
ATOM 4042 O O . LYS C 1 77 ? 56.404 9.942 23.231 1.00 19.11 77 LYS C O 1
ATOM 4053 N N . TYR C 1 78 ? 54.596 9.670 21.918 1.00 17.43 78 TYR C N 1
ATOM 4054 C CA . TYR C 1 78 ? 55.150 8.510 21.214 1.00 15.13 78 TYR C CA 1
ATOM 4055 C C . TYR C 1 78 ? 55.766 8.769 19.831 1.00 22.82 78 TYR C C 1
ATOM 4056 O O . TYR C 1 78 ? 56.485 7.915 19.313 1.00 19.55 78 TYR C O 1
ATOM 4065 N N . ALA C 1 79 ? 55.509 9.936 19.242 1.00 17.97 79 ALA C N 1
ATOM 4066 C CA . ALA C 1 79 ? 56.098 10.249 17.934 1.00 19.91 79 ALA C CA 1
ATOM 4067 C C . ALA C 1 79 ? 56.401 11.729 17.786 1.00 20.33 79 ALA C C 1
ATOM 4068 O O . ALA C 1 79 ? 56.077 12.340 16.771 1.00 17.69 79 ALA C O 1
ATOM 4070 N N . LYS C 1 80 ? 57.034 12.307 18.797 1.00 23.36 80 LYS C N 1
ATOM 4071 C CA . LYS C 1 80 ? 57.314 13.733 18.766 1.00 22.96 80 LYS C CA 1
ATOM 4072 C C . LYS C 1 80 ? 58.094 14.074 17.494 1.00 25.27 80 LYS C C 1
ATOM 4073 O O . LYS C 1 80 ? 59.077 13.402 17.153 1.00 20.64 80 LYS C O 1
ATOM 4079 N N . GLY C 1 81 ? 57.644 15.103 16.783 1.00 21.48 81 GLY C N 1
ATOM 4080 C CA . GLY C 1 81 ? 58.257 15.472 15.517 1.00 23.74 81 GLY C CA 1
ATOM 4081 C C . GLY C 1 81 ? 57.502 14.969 14.292 1.00 23.53 81 GLY C C 1
ATOM 4082 O O . GLY C 1 81 ? 57.794 15.384 13.174 1.00 23.55 81 GLY C O 1
ATOM 4083 N N . SER C 1 82 ? 56.541 14.069 14.494 1.00 19.77 82 SER C N 1
ATOM 4084 C CA . SER C 1 82 ? 55.747 13.523 13.386 1.00 17.93 82 SER C CA 1
ATOM 4085 C C . SER C 1 82 ? 54.958 14.588 12.623 1.00 16.80 82 SER C C 1
ATOM 4086 O O . SER C 1 82 ? 54.392 15.487 13.227 1.00 24.33 82 SER C O 1
ATOM 4089 N N . SER C 1 83 ? 54.894 14.471 11.300 1.00 17.37 83 SER C N 1
ATOM 4090 C CA . SER C 1 83 ? 54.059 15.378 10.506 1.00 21.86 83 SER C CA 1
ATOM 4091 C C . SER C 1 83 ? 52.561 15.183 10.812 1.00 24.75 83 SER C C 1
ATOM 4092 O O . SER C 1 83 ? 51.715 15.983 10.394 1.00 17.85 83 SER C O 1
ATOM 4095 N N . LEU C 1 84 ? 52.234 14.119 11.538 1.00 13.14 84 LEU C N 1
ATOM 4096 C CA . LEU C 1 84 ? 50.841 13.873 11.938 1.00 12.30 84 LEU C CA 1
ATOM 4097 C C . LEU C 1 84 ? 50.300 14.966 12.882 1.00 15.45 84 LEU C C 1
ATOM 4098 O O . LEU C 1 84 ? 49.095 15.195 12.973 1.00 14.82 84 LEU C O 1
ATOM 4103 N N . TYR C 1 85 ? 51.201 15.627 13.595 1.00 12.57 85 TYR C N 1
ATOM 4104 C CA . TYR C 1 85 ? 50.821 16.722 14.478 1.00 15.21 85 TYR C CA 1
ATOM 4105 C C . TYR C 1 85 ? 52.052 17.601 14.617 1.00 18.97 85 TYR C C 1
ATOM 4106 O O . TYR C 1 85 ? 52.762 17.533 15.626 1.00 16.61 85 TYR C O 1
ATOM 4115 N N . PRO C 1 86 ? 52.306 18.428 13.589 1.00 13.73 86 PRO C N 1
ATOM 4116 C CA . PRO C 1 86 ? 53.564 19.172 13.453 1.00 17.65 86 PRO C CA 1
ATOM 4117 C C . PRO C 1 86 ? 53.788 20.105 14.645 1.00 21.16 86 PRO C C 1
ATOM 4118 O O . PRO C 1 86 ? 52.825 20.611 15.218 1.00 12.15 86 PRO C O 1
ATOM 4122 N N . GLU C 1 87 ? 55.049 20.333 14.999 1.00 21.38 87 GLU C N 1
ATOM 4123 C CA . GLU C 1 87 ? 55.381 21.103 16.197 1.00 24.23 87 GLU C CA 1
ATOM 4124 C C . GLU C 1 87 ? 55.377 22.607 15.987 1.00 19.57 87 GLU C C 1
ATOM 4125 O O . GLU C 1 87 ? 55.276 23.359 16.950 1.00 24.76 87 GLU C O 1
ATOM 4131 N N . ASP C 1 88 ? 55.535 23.044 14.742 1.00 18.14 88 ASP C N 1
ATOM 4132 C CA . ASP C 1 88 ? 55.547 24.474 14.437 1.00 21.75 88 ASP C CA 1
ATOM 4133 C C . ASP C 1 88 ? 54.245 25.108 14.932 1.00 14.09 88 ASP C C 1
ATOM 4134 O O . ASP C 1 88 ? 53.162 24.613 14.647 1.00 13.69 88 ASP C O 1
ATOM 4139 N N . PRO C 1 89 ? 54.352 26.175 15.720 1.00 20.33 89 PRO C N 1
ATOM 4140 C CA . PRO C 1 89 ? 53.121 26.737 16.289 1.00 17.15 89 PRO C CA 1
ATOM 4141 C C . PRO C 1 89 ? 52.005 27.019 15.270 1.00 17.60 89 PRO C C 1
ATOM 4142 O O . PRO C 1 89 ? 50.876 26.608 15.524 1.00 14.08 89 PRO C O 1
ATOM 4146 N N . LYS C 1 90 ? 52.300 27.691 14.159 1.00 16.30 90 LYS C N 1
ATOM 4147 C CA . LYS C 1 90 ? 51.265 27.977 13.168 1.00 17.27 90 LYS C CA 1
ATOM 4148 C C . LYS C 1 90 ? 50.620 26.721 12.579 1.00 16.50 90 LYS C C 1
ATOM 4149 O O . LYS C 1 90 ? 49.404 26.592 12.554 1.00 17.86 90 LYS C O 1
ATOM 4155 N N . ALA C 1 91 ? 51.437 25.799 12.097 1.00 17.39 91 ALA C N 1
ATOM 4156 C CA . ALA C 1 91 ? 50.903 24.573 11.518 1.00 14.97 91 ALA C CA 1
ATOM 4157 C C . ALA C 1 91 ? 50.087 23.811 12.566 1.00 14.11 91 ALA C C 1
ATOM 4158 O O . ALA C 1 91 ? 49.017 23.284 12.261 1.00 14.12 91 ALA C O 1
ATOM 4160 N N . ARG C 1 92 ? 50.576 23.760 13.804 1.00 12.29 92 ARG C N 1
ATOM 4161 C CA . ARG C 1 92 ? 49.796 23.131 14.878 1.00 14.44 92 ARG C CA 1
ATOM 4162 C C . ARG C 1 92 ? 48.461 23.824 15.168 1.00 15.00 92 ARG C C 1
ATOM 4163 O O . ARG C 1 92 ? 47.428 23.158 15.351 1.00 12.67 92 ARG C O 1
ATOM 4171 N N . ALA C 1 93 ? 48.477 25.151 15.217 1.00 10.97 93 ALA C N 1
ATOM 4172 C CA . ALA C 1 93 ? 47.233 25.911 15.402 1.00 17.90 93 ALA C CA 1
ATOM 4173 C C . ALA C 1 93 ? 46.144 25.509 14.404 1.00 10.37 93 ALA C C 1
ATOM 4174 O O . ALA C 1 93 ? 44.966 25.423 14.753 1.00 11.30 93 ALA C O 1
ATOM 4176 N N . LEU C 1 94 ? 46.533 25.280 13.156 1.00 16.54 94 LEU C N 1
ATOM 4177 C CA . LEU C 1 94 ? 45.553 24.935 12.133 1.00 13.88 94 LEU C CA 1
ATOM 4178 C C . LEU C 1 94 ? 44.977 23.543 12.371 1.00 11.87 94 LEU C C 1
ATOM 4179 O O . LEU C 1 94 ? 43.789 23.319 12.161 1.00 13.69 94 LEU C O 1
ATOM 4184 N N . VAL C 1 95 ? 45.821 22.604 12.795 1.00 12.83 95 VAL C N 1
ATOM 4185 C CA . VAL C 1 95 ? 45.345 21.278 13.163 1.00 14.25 95 VAL C CA 1
ATOM 4186 C C . VAL C 1 95 ? 44.377 21.391 14.350 1.00 8.86 95 VAL C C 1
ATOM 4187 O O . VAL C 1 95 ? 43.283 20.816 14.336 1.00 8.54 95 VAL C O 1
ATOM 4191 N N . ASP C 1 96 ? 44.795 22.118 15.384 1.00 13.60 96 ASP C N 1
ATOM 4192 C CA . ASP C 1 96 ? 43.973 22.276 16.582 1.00 8.54 96 ASP C CA 1
ATOM 4193 C C . ASP C 1 96 ? 42.627 22.911 16.209 1.00 13.91 96 ASP C C 1
ATOM 4194 O O . ASP C 1 96 ? 41.581 22.498 16.702 1.00 12.90 96 ASP C O 1
ATOM 4199 N N . GLN C 1 97 ? 42.674 23.931 15.354 1.00 9.78 97 GLN C N 1
ATOM 4200 C CA . GLN C 1 97 ? 41.463 24.636 14.945 1.00 13.12 97 GLN C CA 1
ATOM 4201 C C . GLN C 1 97 ? 40.514 23.664 14.249 1.00 14.36 97 GLN C C 1
ATOM 4202 O O . GLN C 1 97 ? 39.320 23.685 14.500 1.00 10.37 97 GLN C O 1
ATOM 4208 N N . ARG C 1 98 ? 41.049 22.833 13.356 1.00 9.57 98 ARG C N 1
ATOM 4209 C CA . ARG C 1 98 ? 40.232 21.834 12.670 1.00 8.66 98 ARG C CA 1
ATOM 4210 C C . ARG C 1 98 ? 39.643 20.811 13.659 1.00 12.74 98 ARG C C 1
ATOM 4211 O O . ARG C 1 98 ? 38.495 20.391 13.522 1.00 9.19 98 ARG C O 1
ATOM 4219 N N . LEU C 1 99 ? 40.415 20.425 14.673 1.00 14.70 99 LEU C N 1
ATOM 4220 C CA . LEU C 1 99 ? 39.879 19.540 15.700 1.00 13.84 99 LEU C CA 1
ATOM 4221 C C . LEU C 1 99 ? 38.702 20.184 16.453 1.00 11.34 99 LEU C C 1
ATOM 4222 O O . LEU C 1 99 ? 37.709 19.512 16.768 1.00 7.97 99 LEU C O 1
ATOM 4227 N N . TYR C 1 100 ? 38.796 21.473 16.744 1.00 8.85 100 TYR C N 1
ATOM 4228 C CA . TYR C 1 100 ? 37.698 22.105 17.474 1.00 14.36 100 TYR C CA 1
ATOM 4229 C C . TYR C 1 100 ? 36.461 22.284 16.590 1.00 11.86 100 TYR C C 1
ATOM 4230 O O . TYR C 1 100 ? 35.320 22.155 17.065 1.00 12.55 100 TYR C O 1
ATOM 4239 N N . PHE C 1 101 ? 36.702 22.543 15.308 1.00 8.11 101 PHE C N 1
ATOM 4240 C CA . PHE C 1 101 ? 35.636 22.575 14.302 1.00 17.50 101 PHE C CA 1
ATOM 4241 C C . PHE C 1 101 ? 34.922 21.227 14.288 1.00 16.10 101 PHE C C 1
ATOM 4242 O O . PHE C 1 101 ? 33.689 21.172 14.254 1.00 11.09 101 PHE C O 1
ATOM 4250 N N . ASP C 1 102 ? 35.712 20.149 14.340 1.00 12.90 102 ASP C N 1
ATOM 4251 C CA . ASP C 1 102 ? 35.182 18.792 14.330 1.00 8.04 102 ASP C CA 1
ATOM 4252 C C . ASP C 1 102 ? 34.203 18.558 15.469 1.00 13.42 102 ASP C C 1
ATOM 4253 O O . ASP C 1 102 ? 33.044 18.217 15.231 1.00 14.91 102 ASP C O 1
ATOM 4258 N N . ILE C 1 103 ? 34.667 18.727 16.705 1.00 11.24 103 ILE C N 1
ATOM 4259 C CA . ILE C 1 103 ? 33.828 18.418 17.865 1.00 12.26 103 ILE C CA 1
ATOM 4260 C C . ILE C 1 103 ? 32.708 19.440 18.019 1.00 12.96 103 ILE C C 1
ATOM 4261 O O . ILE C 1 103 ? 31.562 19.092 18.307 1.00 14.34 103 ILE C O 1
ATOM 4266 N N . GLY C 1 104 ? 33.037 20.702 17.797 1.00 7.99 104 GLY C N 1
ATOM 4267 C CA . GLY C 1 104 ? 32.128 21.783 18.122 1.00 9.80 104 GLY C CA 1
ATOM 4268 C C . GLY C 1 104 ? 31.129 22.163 17.054 1.00 8.73 104 GLY C C 1
ATOM 4269 O O . GLY C 1 104 ? 30.107 22.735 17.361 1.00 9.12 104 GLY C O 1
ATOM 4270 N N . THR C 1 105 ? 31.431 21.852 15.799 1.00 19.69 105 THR C N 1
ATOM 4271 C CA . THR C 1 105 ? 30.569 22.261 14.700 1.00 12.23 105 THR C CA 1
ATOM 4272 C C . THR C 1 105 ? 30.109 21.057 13.900 1.00 10.82 105 THR C C 1
ATOM 4273 O O . THR C 1 105 ? 28.939 20.694 13.939 1.00 10.95 105 THR C O 1
ATOM 4277 N N . LEU C 1 106 ? 31.037 20.427 13.187 1.00 15.85 106 LEU C N 1
ATOM 4278 C CA . LEU C 1 106 ? 30.662 19.355 12.292 1.00 10.65 106 LEU C CA 1
ATOM 4279 C C . LEU C 1 106 ? 29.987 18.184 13.004 1.00 15.21 106 LEU C C 1
ATOM 4280 O O . LEU C 1 106 ? 28.853 17.831 12.665 1.00 11.50 106 LEU C O 1
ATOM 4285 N N . TYR C 1 107 ? 30.670 17.576 13.976 1.00 14.25 107 TYR C N 1
ATOM 4286 C CA . TYR C 1 107 ? 30.099 16.393 14.638 1.00 14.21 107 TYR C CA 1
ATOM 4287 C C . TYR C 1 107 ? 28.940 16.753 15.576 1.00 13.12 107 TYR C C 1
ATOM 4288 O O . TYR C 1 107 ? 27.987 15.992 15.693 1.00 12.49 107 TYR C O 1
ATOM 4297 N N . GLN C 1 108 ? 29.054 17.885 16.267 1.00 14.91 108 GLN C N 1
ATOM 4298 C CA A GLN C 1 108 ? 27.973 18.347 17.123 0.71 11.53 108 GLN C CA 1
ATOM 4299 C CA B GLN C 1 108 ? 27.983 18.391 17.116 0.29 16.72 108 GLN C CA 1
ATOM 4300 C C . GLN C 1 108 ? 26.672 18.441 16.327 1.00 11.04 108 GLN C C 1
ATOM 4301 O O . GLN C 1 108 ? 25.658 17.896 16.733 1.00 11.40 108 GLN C O 1
ATOM 4312 N N . ARG C 1 109 ? 26.721 19.120 15.185 1.00 12.89 109 ARG C N 1
ATOM 4313 C CA . ARG C 1 109 ? 25.552 19.270 14.320 1.00 17.34 109 ARG C CA 1
ATOM 4314 C C . ARG C 1 109 ? 25.043 17.953 13.769 1.00 12.78 109 ARG C C 1
ATOM 4315 O O . ARG C 1 109 ? 23.842 17.714 13.737 1.00 16.39 109 ARG C O 1
ATOM 4323 N N . PHE C 1 110 ? 25.954 17.087 13.347 1.00 20.66 110 PHE C N 1
ATOM 4324 C CA . PHE C 1 110 ? 25.526 15.785 12.858 1.00 15.87 110 PHE C CA 1
ATOM 4325 C C . PHE C 1 110 ? 24.793 14.991 13.936 1.00 13.81 110 PHE C C 1
ATOM 4326 O O . PHE C 1 110 ? 23.741 14.387 13.691 1.00 17.35 110 PHE C O 1
ATOM 4334 N N . SER C 1 111 ? 25.341 14.981 15.141 1.00 14.63 111 SER C N 1
ATOM 4335 C CA . SER C 1 111 ? 24.677 14.223 16.187 1.00 18.93 111 SER C CA 1
ATOM 4336 C C . SER C 1 111 ? 23.326 14.856 16.551 1.00 14.56 111 SER C C 1
ATOM 4337 O O . SER C 1 111 ? 22.337 14.156 16.719 1.00 14.67 111 SER C O 1
ATOM 4340 N N . ASP C 1 112 ? 23.284 16.177 16.668 1.00 19.59 112 ASP C N 1
ATOM 4341 C CA . ASP C 1 112 ? 22.018 16.880 16.920 1.00 19.87 112 ASP C CA 1
ATOM 4342 C C . ASP C 1 112 ? 20.949 16.456 15.913 1.00 20.36 112 ASP C C 1
ATOM 4343 O O . ASP C 1 112 ? 19.794 16.204 16.272 1.00 19.21 112 ASP C O 1
ATOM 4348 N N . TYR C 1 113 ? 21.342 16.404 14.642 1.00 14.91 113 TYR C N 1
ATOM 4349 C CA . TYR C 1 113 ? 20.446 16.011 13.571 1.00 14.23 113 TYR C CA 1
ATOM 4350 C C . TYR C 1 113 ? 20.049 14.519 13.653 1.00 22.94 113 TYR C C 1
ATOM 4351 O O . TYR C 1 113 ? 18.859 14.156 13.618 1.00 14.18 113 TYR C O 1
ATOM 4360 N N . PHE C 1 114 ? 21.059 13.666 13.804 1.00 21.09 114 PHE C N 1
ATOM 4361 C CA . PHE C 1 114 ? 20.916 12.230 13.562 1.00 24.23 114 PHE C CA 1
ATOM 4362 C C . PHE C 1 114 ? 20.439 11.413 14.756 1.00 20.87 114 PHE C C 1
ATOM 4363 O O . PHE C 1 114 ? 19.497 10.625 14.647 1.00 20.18 114 PHE C O 1
ATOM 4371 N N . TYR C 1 115 ? 21.088 11.592 15.900 1.00 20.27 115 TYR C N 1
ATOM 4372 C CA . TYR C 1 115 ? 20.859 10.694 17.030 1.00 22.05 115 TYR C CA 1
ATOM 4373 C C . TYR C 1 115 ? 19.429 10.664 17.587 1.00 23.49 115 TYR C C 1
ATOM 4374 O O . TYR C 1 115 ? 18.971 9.618 18.031 1.00 31.56 115 TYR C O 1
ATOM 4383 N N . PRO C 1 116 ? 18.722 11.801 17.560 1.00 18.07 116 PRO C N 1
ATOM 4384 C CA . PRO C 1 116 ? 17.319 11.813 18.003 1.00 23.77 116 PRO C CA 1
ATOM 4385 C C . PRO C 1 116 ? 16.428 10.912 17.148 1.00 25.53 116 PRO C C 1
ATOM 4386 O O . PRO C 1 116 ? 15.473 10.320 17.668 1.00 27.71 116 PRO C O 1
ATOM 4390 N N . GLN C 1 117 ? 16.735 10.828 15.853 1.00 27.00 117 GLN C N 1
ATOM 4391 C CA . GLN C 1 117 ? 16.041 9.918 14.951 1.00 29.42 117 GLN C CA 1
ATOM 4392 C C . GLN C 1 117 ? 16.410 8.483 15.305 1.00 31.72 117 GLN C C 1
ATOM 4393 O O . GLN C 1 117 ? 15.539 7.615 15.415 1.00 32.63 117 GLN C O 1
ATOM 4399 N N . VAL C 1 118 ? 17.703 8.236 15.502 1.00 29.81 118 VAL C N 1
ATOM 4400 C CA . VAL C 1 118 ? 18.171 6.870 15.749 1.00 32.68 118 VAL C CA 1
ATOM 4401 C C . VAL C 1 118 ? 17.724 6.317 17.096 1.00 32.37 118 VAL C C 1
ATOM 4402 O O . VAL C 1 118 ? 17.288 5.164 17.188 1.00 28.35 118 VAL C O 1
ATOM 4406 N N . PHE C 1 119 ? 17.820 7.149 18.131 1.00 28.48 119 PHE C N 1
ATOM 4407 C CA . PHE C 1 119 ? 17.647 6.699 19.507 1.00 34.77 119 PHE C CA 1
ATOM 4408 C C . PHE C 1 119 ? 16.347 7.141 20.174 1.00 41.79 119 PHE C C 1
ATOM 4409 O O . PHE C 1 119 ? 16.067 6.754 21.315 1.00 45.25 119 PHE C O 1
ATOM 4417 N N . ALA C 1 120 ? 15.559 7.957 19.484 1.00 42.23 120 ALA C N 1
ATOM 4418 C CA . ALA C 1 120 ? 14.305 8.435 20.059 1.00 43.87 120 ALA C CA 1
ATOM 4419 C C . ALA C 1 120 ? 13.226 8.590 18.998 1.00 44.70 120 ALA C C 1
ATOM 4420 O O . ALA C 1 120 ? 12.215 9.255 19.215 1.00 49.78 120 ALA C O 1
ATOM 4422 N N . GLY C 1 121 ? 13.458 7.969 17.847 1.00 44.66 121 GLY C N 1
ATOM 4423 C CA . GLY C 1 121 ? 12.464 7.880 16.797 1.00 45.78 121 GLY C CA 1
ATOM 4424 C C . GLY C 1 121 ? 11.953 9.207 16.278 1.00 48.14 121 GLY C C 1
ATOM 4425 O O . GLY C 1 121 ? 11.000 9.242 15.497 1.00 49.15 121 GLY C O 1
ATOM 4426 N N . ALA C 1 122 ? 12.578 10.301 16.706 1.00 43.12 122 ALA C N 1
ATOM 4427 C CA . ALA C 1 122 ? 12.224 11.622 16.200 1.00 38.18 122 ALA C CA 1
ATOM 4428 C C . ALA C 1 122 ? 12.252 11.636 14.679 1.00 39.44 122 ALA C C 1
ATOM 4429 O O . ALA C 1 122 ? 12.917 10.807 14.053 1.00 34.41 122 ALA C O 1
ATOM 4431 N N . PRO C 1 123 ? 11.521 12.580 14.075 1.00 48.54 123 PRO C N 1
ATOM 4432 C CA . PRO C 1 123 ? 11.560 12.754 12.623 1.00 47.37 123 PRO C CA 1
ATOM 4433 C C . PRO C 1 123 ? 12.744 13.630 12.266 1.00 42.00 123 PRO C C 1
ATOM 4434 O O . PRO C 1 123 ? 13.289 14.297 13.148 1.00 43.86 123 PRO C O 1
ATOM 4438 N N . ALA C 1 124 ? 13.143 13.622 11.000 1.00 36.33 124 ALA C N 1
ATOM 4439 C CA . ALA C 1 124 ? 14.249 14.460 10.547 1.00 35.45 124 ALA C CA 1
ATOM 4440 C C . ALA C 1 124 ? 13.873 15.935 10.612 1.00 31.84 124 ALA C C 1
ATOM 4441 O O . ALA C 1 124 ? 12.830 16.347 10.089 1.00 35.28 124 ALA C O 1
ATOM 4443 N N . ASP C 1 125 ? 14.721 16.727 11.259 1.00 22.27 125 ASP C N 1
ATOM 4444 C CA . ASP C 1 125 ? 14.479 18.162 11.381 1.00 29.27 125 ASP C CA 1
ATOM 4445 C C . ASP C 1 125 ? 15.220 18.861 10.252 1.00 26.39 125 ASP C C 1
ATOM 4446 O O . ASP C 1 125 ? 16.434 18.735 10.131 1.00 20.48 125 ASP C O 1
ATOM 4451 N N . LYS C 1 126 ? 14.482 19.594 9.424 1.00 26.59 126 LYS C N 1
ATOM 4452 C CA A LYS C 1 126 ? 15.041 20.234 8.239 0.50 26.74 126 LYS C CA 1
ATOM 4453 C CA B LYS C 1 126 ? 15.084 20.193 8.247 0.50 26.68 126 LYS C CA 1
ATOM 4454 C C . LYS C 1 126 ? 16.062 21.302 8.605 1.00 25.58 126 LYS C C 1
ATOM 4455 O O . LYS C 1 126 ? 17.072 21.478 7.920 1.00 19.03 126 LYS C O 1
ATOM 4466 N N . ALA C 1 127 ? 15.776 22.023 9.686 1.00 20.92 127 ALA C N 1
ATOM 4467 C CA . ALA C 1 127 ? 16.662 23.096 10.144 1.00 24.20 127 ALA C CA 1
ATOM 4468 C C . ALA C 1 127 ? 17.983 22.519 10.637 1.00 20.61 127 ALA C C 1
ATOM 4469 O O . ALA C 1 127 ? 19.050 23.063 10.378 1.00 19.27 127 ALA C O 1
ATOM 4471 N N . LYS C 1 128 ? 17.906 21.403 11.345 1.00 21.06 128 LYS C N 1
ATOM 4472 C CA . LYS C 1 128 ? 19.106 20.750 11.846 1.00 18.35 128 LYS C CA 1
ATOM 4473 C C . LYS C 1 128 ? 19.921 20.173 10.696 1.00 20.04 128 LYS C C 1
ATOM 4474 O O . LYS C 1 128 ? 21.148 20.167 10.748 1.00 20.26 128 LYS C O 1
ATOM 4480 N N . ASN C 1 129 ? 19.223 19.672 9.678 1.00 23.59 129 ASN C N 1
ATOM 4481 C CA . ASN C 1 129 ? 19.857 19.179 8.459 1.00 21.90 129 ASN C CA 1
ATOM 4482 C C . ASN C 1 129 ? 20.692 20.301 7.867 1.00 21.37 129 ASN C C 1
ATOM 4483 O O . ASN C 1 129 ? 21.848 20.112 7.509 1.00 20.33 129 ASN C O 1
ATOM 4488 N N . GLU C 1 130 ? 20.102 21.486 7.791 1.00 16.69 130 GLU C N 1
ATOM 4489 C CA . GLU C 1 130 ? 20.770 22.605 7.154 1.00 17.89 130 GLU C CA 1
ATOM 4490 C C . GLU C 1 130 ? 22.012 23.027 7.943 1.00 14.93 130 GLU C C 1
ATOM 4491 O O . GLU C 1 130 ? 22.994 23.474 7.358 1.00 12.29 130 GLU C O 1
ATOM 4497 N N . LYS C 1 131 ? 21.966 22.904 9.270 1.00 19.18 131 LYS C N 1
ATOM 4498 C CA A LYS C 1 131 ? 23.129 23.205 10.102 0.37 17.74 131 LYS C CA 1
ATOM 4499 C CA B LYS C 1 131 ? 23.128 23.206 10.105 0.63 17.42 131 LYS C CA 1
ATOM 4500 C C . LYS C 1 131 ? 24.286 22.269 9.739 1.00 17.09 131 LYS C C 1
ATOM 4501 O O . LYS C 1 131 ? 25.451 22.688 9.662 1.00 16.28 131 LYS C O 1
ATOM 4512 N N . VAL C 1 132 ? 23.964 21.003 9.507 1.00 14.32 132 VAL C N 1
ATOM 4513 C CA . VAL C 1 132 ? 24.953 20.032 9.033 1.00 19.97 132 VAL C CA 1
ATOM 4514 C C . VAL C 1 132 ? 25.444 20.419 7.620 1.00 17.29 132 VAL C C 1
ATOM 4515 O O . VAL C 1 132 ? 26.636 20.332 7.307 1.00 17.47 132 VAL C O 1
ATOM 4519 N N . GLN C 1 133 ? 24.527 20.856 6.768 1.00 20.46 133 GLN C N 1
ATOM 4520 C CA . GLN C 1 133 ? 24.913 21.296 5.429 1.00 18.72 133 GLN C CA 1
ATOM 4521 C C . GLN C 1 133 ? 25.952 22.414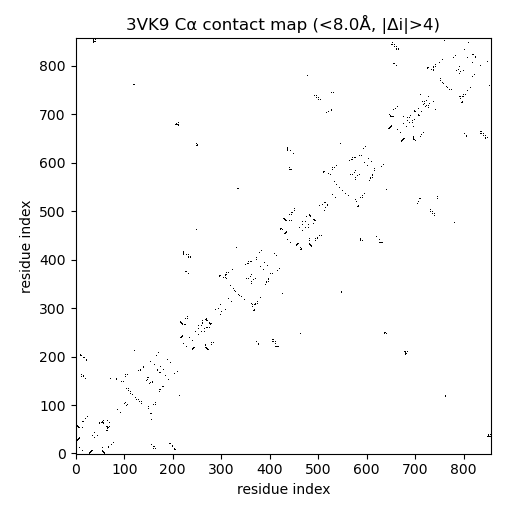 5.511 1.00 17.50 133 GLN C C 1
ATOM 4522 O O . GLN C 1 133 ? 26.941 22.402 4.784 1.00 15.99 133 GLN C O 1
ATOM 4528 N N . GLU C 1 134 ? 25.722 23.370 6.408 1.00 10.44 134 GLU C N 1
ATOM 4529 C CA . GLU C 1 134 ? 26.615 24.505 6.586 1.00 10.75 134 GLU C CA 1
ATOM 4530 C C . GLU C 1 134 ? 27.971 24.043 7.099 1.00 15.50 134 GLU C C 1
ATOM 4531 O O . GLU C 1 134 ? 29.004 24.557 6.672 1.00 11.05 134 GLU C O 1
ATOM 4537 N N . ALA C 1 135 ? 27.973 23.092 8.024 1.00 15.62 135 ALA C N 1
ATOM 4538 C CA . ALA C 1 135 ? 29.243 22.563 8.514 1.00 15.05 135 ALA C CA 1
ATOM 4539 C C . ALA C 1 135 ? 30.017 21.946 7.353 1.00 17.57 135 ALA C C 1
ATOM 4540 O O . ALA C 1 135 ? 31.225 22.158 7.221 1.00 12.55 135 ALA C O 1
ATOM 4542 N N . LEU C 1 136 ? 29.310 21.215 6.487 1.00 13.91 136 LEU C N 1
ATOM 4543 C CA . LEU C 1 136 ? 29.954 20.588 5.337 1.00 13.65 136 LEU C CA 1
ATOM 4544 C C . LEU C 1 136 ? 30.443 21.630 4.328 1.00 20.48 136 LEU C C 1
ATOM 4545 O O . LEU C 1 136 ? 31.464 21.429 3.681 1.00 12.72 136 LEU C O 1
ATOM 4550 N N . GLN C 1 137 ? 29.727 22.746 4.205 1.00 13.48 137 GLN C N 1
ATOM 4551 C CA . GLN C 1 137 ? 30.148 23.797 3.284 1.00 19.04 137 GLN C CA 1
ATOM 4552 C C . GLN C 1 137 ? 31.444 24.471 3.770 1.00 16.44 137 GLN C C 1
ATOM 4553 O O . GLN C 1 137 ? 32.314 24.836 2.977 1.00 14.62 137 GLN C O 1
ATOM 4559 N N . LEU C 1 138 ? 31.564 24.622 5.081 1.00 13.12 138 LEU C N 1
ATOM 4560 C CA . LEU C 1 138 ? 32.788 25.125 5.685 1.00 11.86 138 LEU C CA 1
ATOM 4561 C C . LEU C 1 138 ? 33.952 24.177 5.423 1.00 10.73 138 LEU C C 1
ATOM 4562 O O . LEU C 1 138 ? 35.038 24.605 4.991 1.00 10.08 138 LEU C O 1
ATOM 4567 N N . LEU C 1 139 ? 33.716 22.890 5.681 1.00 9.78 139 LEU C N 1
ATOM 4568 C CA . LEU C 1 139 ? 34.729 21.880 5.446 1.00 9.38 139 LEU C CA 1
ATOM 4569 C C . LEU C 1 139 ? 35.181 21.971 3.991 1.00 10.00 139 LEU C C 1
ATOM 4570 O O . LEU C 1 139 ? 36.367 21.996 3.708 1.00 12.89 139 LEU C O 1
ATOM 4575 N N . ASP C 1 140 ? 34.207 22.042 3.084 1.00 14.14 140 ASP C N 1
ATOM 4576 C CA . ASP C 1 140 ? 34.466 22.152 1.651 1.00 17.47 140 ASP C CA 1
ATOM 4577 C C . ASP C 1 140 ? 35.344 23.368 1.345 1.00 17.61 140 ASP C C 1
ATOM 4578 O O . ASP C 1 140 ? 36.238 23.299 0.516 1.00 13.05 140 ASP C O 1
ATOM 4583 N N . LYS C 1 141 ? 35.089 24.471 2.037 1.00 14.38 141 LYS C N 1
ATOM 4584 C CA . LYS C 1 141 ? 35.889 25.682 1.867 1.00 18.77 141 LYS C CA 1
ATOM 4585 C C . LYS C 1 141 ? 37.316 25.495 2.391 1.00 14.45 141 LYS C C 1
ATOM 4586 O O . LYS C 1 141 ? 38.287 25.878 1.728 1.00 17.04 141 LYS C O 1
ATOM 4592 N N . PHE C 1 142 ? 37.443 24.878 3.564 1.00 11.08 142 PHE C N 1
ATOM 4593 C CA . PHE C 1 142 ? 38.754 24.628 4.153 1.00 16.87 142 PHE C CA 1
ATOM 4594 C C . PHE C 1 142 ? 39.599 23.820 3.170 1.00 16.56 142 PHE C C 1
ATOM 4595 O O . PHE C 1 142 ? 40.824 23.948 3.119 1.00 17.65 142 PHE C O 1
ATOM 4603 N N . LEU C 1 143 ? 38.923 23.002 2.371 1.00 14.52 143 LEU C N 1
ATOM 4604 C CA . LEU C 1 143 ? 39.577 22.046 1.478 1.00 14.73 143 LEU C CA 1
ATOM 4605 C C . LEU C 1 143 ? 39.793 22.560 0.059 1.00 10.10 143 LEU C C 1
ATOM 4606 O O . LEU C 1 143 ? 40.351 21.858 -0.772 1.00 18.36 143 LEU C O 1
ATOM 4611 N N . GLU C 1 144 ? 39.370 23.793 -0.202 1.00 11.98 144 GLU C N 1
ATOM 4612 C CA . GLU C 1 144 ? 39.619 24.425 -1.488 1.00 12.45 144 GLU C CA 1
ATOM 4613 C C . GLU C 1 144 ? 41.112 24.574 -1.783 1.00 17.09 144 GLU C C 1
ATOM 4614 O O . GLU C 1 144 ? 41.844 25.275 -1.074 1.00 13.65 144 GLU C O 1
ATOM 4620 N N . GLY C 1 145 ? 41.560 23.940 -2.857 1.00 13.52 145 GLY C N 1
ATOM 4621 C CA . GLY C 1 145 ? 42.968 23.982 -3.204 1.00 12.65 145 GLY C CA 1
ATOM 4622 C C . GLY C 1 145 ? 43.854 23.306 -2.167 1.00 10.80 145 GLY C C 1
ATOM 4623 O O . GLY C 1 145 ? 45.044 23.605 -2.066 1.00 15.33 145 GLY C O 1
ATOM 4624 N N . GLN C 1 146 ? 43.274 22.382 -1.407 1.00 13.68 146 GLN C N 1
ATOM 4625 C CA . GLN C 1 146 ? 44.010 21.674 -0.362 1.00 16.71 146 GLN C CA 1
ATOM 4626 C C . GLN C 1 146 ? 43.776 20.178 -0.427 1.00 18.38 146 GLN C C 1
ATOM 4627 O O . GLN C 1 146 ? 42.633 19.722 -0.472 1.00 16.53 146 GLN C O 1
ATOM 4633 N N . LYS C 1 147 ? 44.862 19.413 -0.426 1.00 14.36 147 LYS C N 1
ATOM 4634 C CA . LYS C 1 147 ? 44.754 17.957 -0.386 1.00 11.77 147 LYS C CA 1
ATOM 4635 C C . LYS C 1 147 ? 44.232 17.461 0.975 1.00 16.47 147 LYS C C 1
ATOM 4636 O O . LYS C 1 147 ? 43.438 16.507 1.039 1.00 14.59 147 LYS C O 1
ATOM 4642 N N . TYR C 1 148 ? 44.712 18.093 2.051 1.00 14.26 148 TYR C N 1
ATOM 4643 C CA . TYR C 1 148 ? 44.329 17.742 3.426 1.00 16.06 148 TYR C CA 1
ATOM 4644 C C . TYR C 1 148 ? 43.711 18.936 4.151 1.00 15.26 148 TYR C C 1
ATOM 4645 O O . TYR C 1 148 ? 43.770 20.071 3.676 1.00 11.36 148 TYR C O 1
ATOM 4654 N N . VAL C 1 149 ? 43.120 18.664 5.310 1.00 16.10 149 VAL C N 1
ATOM 4655 C CA . VAL C 1 149 ? 42.322 19.652 6.030 1.00 14.47 149 VAL C CA 1
ATOM 4656 C C . VAL C 1 149 ? 43.179 20.681 6.791 1.00 16.20 149 VAL C C 1
ATOM 4657 O O . VAL C 1 149 ? 42.739 21.805 7.045 1.00 15.71 149 VAL C O 1
ATOM 4661 N N . ALA C 1 150 ? 44.404 20.298 7.128 1.00 13.42 150 ALA C N 1
ATOM 4662 C CA . ALA C 1 150 ? 45.261 21.129 7.969 1.00 13.13 150 ALA C CA 1
ATOM 4663 C C . ALA C 1 150 ? 46.722 21.093 7.522 1.00 18.84 150 ALA C C 1
ATOM 4664 O O . ALA C 1 150 ? 47.603 20.685 8.277 1.00 11.28 150 ALA C O 1
ATOM 4666 N N . GLY C 1 151 ? 46.975 21.528 6.288 1.00 14.46 151 GLY C N 1
ATOM 4667 C CA . GLY C 1 151 ? 48.339 21.616 5.790 1.00 16.97 151 GLY C CA 1
ATOM 4668 C C . GLY C 1 151 ? 48.588 20.612 4.679 1.00 15.52 151 GLY C C 1
ATOM 4669 O O . GLY C 1 151 ? 47.659 19.922 4.248 1.00 14.17 151 GLY C O 1
ATOM 4670 N N . PRO C 1 152 ? 49.845 20.512 4.222 1.00 16.96 152 PRO C N 1
ATOM 4671 C CA . PRO C 1 152 ? 50.198 19.670 3.076 1.00 19.22 152 PRO C CA 1
ATOM 4672 C C . PRO C 1 152 ? 50.255 18.176 3.418 1.00 21.15 152 PRO C C 1
ATOM 4673 O O . PRO C 1 152 ? 50.341 17.350 2.511 1.00 15.38 152 PRO C O 1
ATOM 4677 N N . ASN C 1 153 ? 50.208 17.831 4.702 1.00 12.29 153 ASN C N 1
ATOM 4678 C CA . ASN C 1 153 ? 50.314 16.430 5.099 1.00 15.79 153 ASN C CA 1
ATOM 4679 C C . ASN C 1 153 ? 49.080 15.930 5.842 1.00 18.22 153 ASN C C 1
ATOM 4680 O O . ASN C 1 153 ? 48.320 16.727 6.388 1.00 14.71 153 ASN C O 1
ATOM 4685 N N . LEU C 1 154 ? 48.895 14.610 5.845 1.00 20.05 154 LEU C N 1
ATOM 4686 C CA . LEU C 1 154 ? 47.905 13.955 6.694 1.00 16.73 154 LEU C CA 1
ATOM 4687 C C . LEU C 1 154 ? 48.192 14.317 8.140 1.00 15.15 154 LEU C C 1
ATOM 4688 O O . LEU C 1 154 ? 49.338 14.201 8.594 1.00 14.02 154 LEU C O 1
ATOM 4693 N N . THR C 1 155 ? 47.158 14.741 8.866 1.00 9.38 155 THR C N 1
ATOM 4694 C CA . THR C 1 155 ? 47.299 15.008 10.299 1.00 13.38 155 THR C CA 1
ATOM 4695 C C . THR C 1 155 ? 46.183 14.356 11.109 1.00 8.14 155 THR C C 1
ATOM 4696 O O . THR C 1 155 ? 45.235 13.816 10.550 1.00 11.31 155 THR C O 1
ATOM 4700 N N . VAL C 1 156 ? 46.307 14.400 12.433 1.00 11.36 156 VAL C N 1
ATOM 4701 C CA . VAL C 1 156 ? 45.244 13.904 13.314 1.00 9.59 156 VAL C CA 1
ATOM 4702 C C . VAL C 1 156 ? 43.909 14.594 13.014 1.00 14.26 156 VAL C C 1
ATOM 4703 O O . VAL C 1 156 ? 42.832 14.041 13.282 1.00 17.22 156 VAL C O 1
ATOM 4707 N N . ALA C 1 157 ? 43.970 15.811 12.479 1.00 11.58 157 ALA C N 1
ATOM 4708 C CA . ALA C 1 157 ? 42.741 16.510 12.102 1.00 15.48 157 ALA C CA 1
ATOM 4709 C C . ALA C 1 157 ? 41.981 15.759 11.002 1.00 12.58 157 ALA C C 1
ATOM 4710 O O . ALA C 1 157 ? 40.751 15.662 11.056 1.00 13.55 157 ALA C O 1
ATOM 4712 N N . ASP C 1 158 ? 42.706 15.232 10.010 1.00 12.98 158 ASP C N 1
ATOM 4713 C CA . ASP C 1 158 ? 42.064 14.440 8.956 1.00 15.17 158 ASP C CA 1
ATOM 4714 C C . ASP C 1 158 ? 41.484 13.157 9.542 1.00 13.29 158 ASP C C 1
ATOM 4715 O O . ASP C 1 158 ? 40.412 12.716 9.129 1.00 9.87 158 ASP C O 1
ATOM 4720 N N . LEU C 1 159 ? 42.205 12.546 10.483 1.00 13.54 159 LEU C N 1
ATOM 4721 C CA . LEU C 1 159 ? 41.782 11.257 11.038 1.00 15.83 159 LEU C CA 1
ATOM 4722 C C . LEU C 1 159 ? 40.564 11.448 11.934 1.00 16.06 159 LEU C C 1
ATOM 4723 O O . LEU C 1 159 ? 39.636 10.626 11.928 1.00 15.55 159 LEU C O 1
ATOM 4728 N N . SER C 1 160 ? 40.541 12.549 12.674 1.00 11.34 160 SER C N 1
ATOM 4729 C CA . SER C 1 160 ? 39.366 12.838 13.495 1.00 9.54 160 SER C CA 1
ATOM 4730 C C . SER C 1 160 ? 38.193 13.194 12.586 1.00 13.34 160 SER C C 1
ATOM 4731 O O . SER C 1 160 ? 37.105 12.647 12.717 1.00 13.23 160 SER C O 1
ATOM 4734 N N . LEU C 1 161 ? 38.423 14.084 11.634 1.00 8.25 161 LEU C N 1
ATOM 4735 C CA . LEU C 1 161 ? 37.334 14.509 10.770 1.00 10.00 161 LEU C CA 1
ATOM 4736 C C . LEU C 1 161 ? 36.791 13.369 9.887 1.00 15.66 161 LEU C C 1
ATOM 4737 O O . LEU C 1 161 ? 35.591 13.285 9.676 1.00 18.95 161 LEU C O 1
ATOM 4742 N N . ILE C 1 162 ? 37.652 12.480 9.397 1.00 14.27 162 ILE C N 1
ATOM 4743 C CA . ILE C 1 162 ? 37.143 11.368 8.591 1.00 16.90 162 ILE C CA 1
ATOM 4744 C C . ILE C 1 162 ? 36.308 10.384 9.419 1.00 17.95 162 ILE C C 1
ATOM 4745 O O . ILE C 1 162 ? 35.340 9.823 8.908 1.00 9.67 162 ILE C O 1
ATOM 4750 N N . ALA C 1 163 ? 36.678 10.175 10.687 1.00 12.28 163 ALA C N 1
ATOM 4751 C CA . ALA C 1 163 ? 35.864 9.357 11.585 1.00 13.59 163 ALA C CA 1
ATOM 4752 C C . ALA C 1 163 ? 34.454 9.947 11.697 1.00 16.54 163 ALA C C 1
ATOM 4753 O O . ALA C 1 163 ? 33.457 9.234 11.632 1.00 12.56 163 ALA C O 1
ATOM 4755 N N . SER C 1 164 ? 34.381 11.260 11.854 1.00 13.91 164 SER C N 1
ATOM 4756 C CA . SER C 1 164 ? 33.093 11.952 11.935 1.00 14.97 164 SER C CA 1
ATOM 4757 C C . SER C 1 164 ? 32.329 11.929 10.606 1.00 15.89 164 SER C C 1
ATOM 4758 O O . SER C 1 164 ? 31.186 11.465 10.537 1.00 10.60 164 SER C O 1
ATOM 4761 N N . VAL C 1 165 ? 32.963 12.430 9.550 1.00 13.13 165 VAL C N 1
ATOM 4762 C CA . VAL C 1 165 ? 32.307 12.501 8.244 1.00 12.43 165 VAL C CA 1
ATOM 4763 C C . VAL C 1 165 ? 31.833 11.133 7.762 1.00 14.59 165 VAL C C 1
ATOM 4764 O O . VAL C 1 165 ? 30.741 11.013 7.199 1.00 16.03 165 VAL C O 1
ATOM 4768 N N . SER C 1 166 ? 32.657 10.104 7.976 1.00 19.19 166 SER C N 1
ATOM 4769 C CA . SER C 1 166 ? 32.326 8.752 7.520 1.00 18.70 166 SER C CA 1
ATOM 4770 C C . SER C 1 166 ? 31.056 8.243 8.188 1.00 16.41 166 SER C C 1
ATOM 4771 O O . SER C 1 166 ? 30.319 7.450 7.601 1.00 17.18 166 SER C O 1
ATOM 4774 N N . SER C 1 167 ? 30.807 8.706 9.413 1.00 15.13 167 SER C N 1
ATOM 4775 C CA . SER C 1 167 ? 29.580 8.385 10.138 1.00 13.62 167 SER C CA 1
ATOM 4776 C C . SER C 1 167 ? 28.320 8.824 9.363 1.00 16.68 167 SER C C 1
ATOM 4777 O O . SER C 1 167 ? 27.248 8.207 9.493 1.00 12.35 167 SER C O 1
ATOM 4780 N N . LEU C 1 168 ? 28.459 9.877 8.560 1.00 11.88 168 LEU C N 1
ATOM 4781 C CA . LEU C 1 168 ? 27.352 10.371 7.726 1.00 18.52 168 LEU C CA 1
ATOM 4782 C C . LEU C 1 168 ? 26.852 9.347 6.696 1.00 16.27 168 LEU C C 1
ATOM 4783 O O . LEU C 1 168 ? 25.733 9.462 6.198 1.00 13.62 168 LEU C O 1
ATOM 4788 N N . GLU C 1 169 ? 27.674 8.344 6.409 1.00 11.07 169 GLU C N 1
ATOM 4789 C CA . GLU C 1 169 ? 27.294 7.287 5.480 1.00 16.98 169 GLU C CA 1
ATOM 4790 C C . GLU C 1 169 ? 26.075 6.517 5.984 1.00 18.57 169 GLU C C 1
ATOM 4791 O O . GLU C 1 169 ? 25.372 5.874 5.204 1.00 13.05 169 GLU C O 1
ATOM 4797 N N . ALA C 1 170 ? 25.830 6.585 7.289 1.00 18.88 170 ALA C N 1
ATOM 4798 C CA . ALA C 1 170 ? 24.687 5.888 7.897 1.00 14.38 170 ALA C CA 1
ATOM 4799 C C . ALA C 1 170 ? 23.405 6.734 7.852 1.00 19.08 170 ALA C C 1
ATOM 4800 O O . ALA C 1 170 ? 22.337 6.268 8.244 1.00 21.11 170 ALA C O 1
ATOM 4802 N N . SER C 1 171 ? 23.528 7.972 7.371 1.00 18.27 171 SER C N 1
ATOM 4803 C CA . SER C 1 171 ? 22.421 8.929 7.326 1.00 24.78 171 SER C CA 1
ATOM 4804 C C . SER C 1 171 ? 22.035 9.265 5.893 1.00 24.87 171 SER C C 1
ATOM 4805 O O . SER C 1 171 ? 22.559 8.686 4.945 1.00 24.85 171 SER C O 1
ATOM 4808 N N . ASP C 1 172 ? 21.146 10.244 5.751 1.00 22.01 172 ASP C N 1
ATOM 4809 C CA . ASP C 1 172 ? 20.730 10.724 4.435 1.00 30.25 172 ASP C CA 1
ATOM 4810 C C . ASP C 1 172 ? 21.465 12.002 4.040 1.00 27.70 172 ASP C C 1
ATOM 4811 O O . ASP C 1 172 ? 21.029 12.722 3.138 1.00 30.21 172 ASP C O 1
ATOM 4816 N N . ILE C 1 173 ? 22.556 12.305 4.737 1.00 24.14 173 ILE C N 1
ATOM 4817 C CA . ILE C 1 173 ? 23.360 13.468 4.391 1.00 19.20 173 ILE C CA 1
ATOM 4818 C C . ILE C 1 173 ? 24.281 13.081 3.245 1.00 19.44 173 ILE C C 1
ATOM 4819 O O . ILE C 1 173 ? 25.159 12.228 3.407 1.00 22.07 173 ILE C O 1
ATOM 4824 N N . ASP C 1 174 ? 24.059 13.681 2.083 1.00 21.06 174 ASP C N 1
ATOM 4825 C CA . ASP C 1 174 ? 24.856 13.387 0.896 1.00 20.03 174 ASP C CA 1
ATOM 4826 C C . ASP C 1 174 ? 26.117 14.254 0.903 1.00 20.54 174 ASP C C 1
ATOM 4827 O O . ASP C 1 174 ? 26.234 15.196 0.116 1.00 22.41 174 ASP C O 1
ATOM 4832 N N . PHE C 1 175 ? 27.057 13.951 1.799 1.00 12.40 175 PHE C N 1
ATOM 4833 C CA . PHE C 1 175 ? 28.251 14.795 1.939 1.00 11.39 175 PHE C CA 1
ATOM 4834 C C . PHE C 1 175 ? 29.148 14.825 0.695 1.00 17.46 175 PHE C C 1
ATOM 4835 O O . PHE C 1 175 ? 29.904 15.782 0.498 1.00 23.12 175 PHE C O 1
ATOM 4843 N N . LYS C 1 176 ? 29.074 13.791 -0.139 1.00 15.93 176 LYS C N 1
ATOM 4844 C CA . LYS C 1 176 ? 29.953 13.721 -1.308 1.00 17.62 176 LYS C CA 1
ATOM 4845 C C . LYS C 1 176 ? 29.532 14.698 -2.410 1.00 21.43 176 LYS C C 1
ATOM 4846 O O . LYS C 1 176 ? 30.240 14.865 -3.401 1.00 22.30 176 LYS C O 1
ATOM 4852 N N . LYS C 1 177 ? 28.372 15.326 -2.243 1.00 15.50 177 LYS C N 1
ATOM 4853 C CA . LYS C 1 177 ? 27.919 16.335 -3.187 1.00 22.66 177 LYS C CA 1
ATOM 4854 C C . LYS C 1 177 ? 28.800 17.554 -3.053 1.00 21.07 177 LYS C C 1
ATOM 4855 O O . LYS C 1 177 ? 28.837 18.403 -3.941 1.00 18.60 177 LYS C O 1
ATOM 4861 N N . TYR C 1 178 ? 29.519 17.646 -1.938 1.00 13.04 178 TYR C N 1
ATOM 4862 C CA . TYR C 1 178 ? 30.506 18.706 -1.809 1.00 17.36 178 TYR C CA 1
ATOM 4863 C C . TYR C 1 178 ? 31.842 18.215 -2.399 1.00 17.83 178 TYR C C 1
ATOM 4864 O O . TYR C 1 178 ? 32.477 17.315 -1.857 1.00 14.53 178 TYR C O 1
ATOM 4873 N N . ALA C 1 179 ? 32.255 18.812 -3.512 1.00 13.15 179 ALA C N 1
ATOM 4874 C CA . ALA C 1 179 ? 33.316 18.227 -4.348 1.00 17.70 179 ALA C CA 1
ATOM 4875 C C . ALA C 1 179 ? 34.691 18.133 -3.683 1.00 14.25 179 ALA C C 1
ATOM 4876 O O . ALA C 1 179 ? 35.410 17.147 -3.854 1.00 15.25 179 ALA C O 1
ATOM 4878 N N . ASN C 1 180 ? 35.060 19.164 -2.940 1.00 12.14 180 ASN C N 1
ATOM 4879 C CA . ASN C 1 180 ? 36.320 19.149 -2.224 1.00 18.26 180 ASN C CA 1
ATOM 4880 C C . ASN C 1 180 ? 36.267 18.128 -1.095 1.00 13.81 180 ASN C C 1
ATOM 4881 O O . ASN C 1 180 ? 37.225 17.408 -0.860 1.00 18.39 180 ASN C O 1
ATOM 4886 N N . VAL C 1 181 ? 35.136 18.067 -0.404 1.00 15.61 181 VAL C N 1
ATOM 4887 C CA . VAL C 1 181 ? 34.955 17.072 0.638 1.00 14.78 181 VAL C CA 1
ATOM 4888 C C . VAL C 1 181 ? 35.042 15.665 0.054 1.00 12.65 181 VAL C C 1
ATOM 4889 O O . VAL C 1 181 ? 35.662 14.778 0.639 1.00 15.49 181 VAL C O 1
ATOM 4893 N N . LYS C 1 182 ? 34.408 15.460 -1.097 1.00 15.54 182 LYS C N 1
ATOM 4894 C CA . LYS C 1 182 ? 34.459 14.156 -1.735 1.00 14.61 182 LYS C CA 1
ATOM 4895 C C . LYS C 1 182 ? 35.910 13.777 -2.046 1.00 15.47 182 LYS C C 1
ATOM 4896 O O . LYS C 1 182 ? 36.336 12.651 -1.789 1.00 14.39 182 LYS C O 1
ATOM 4902 N N . ARG C 1 183 ? 36.672 14.723 -2.589 1.00 15.71 183 ARG C N 1
ATOM 4903 C CA . ARG C 1 183 ? 38.043 14.433 -2.999 1.00 16.49 183 ARG C CA 1
ATOM 4904 C C . ARG C 1 183 ? 38.923 14.114 -1.769 1.00 14.69 183 ARG C C 1
ATOM 4905 O O . ARG C 1 183 ? 39.674 13.126 -1.754 1.00 14.88 183 ARG C O 1
ATOM 4913 N N . TRP C 1 184 ? 38.816 14.945 -0.738 1.00 11.23 184 TRP C N 1
ATOM 4914 C CA . TRP C 1 184 ? 39.547 14.719 0.513 1.00 11.25 184 TRP C CA 1
ATOM 4915 C C . TRP C 1 184 ? 39.197 13.358 1.129 1.00 17.38 184 TRP C C 1
ATOM 4916 O O . TRP C 1 184 ? 40.077 12.617 1.600 1.00 15.37 184 TRP C O 1
ATOM 4927 N N . TYR C 1 185 ? 37.905 13.044 1.128 1.00 15.03 185 TYR C N 1
ATOM 4928 C CA . TYR C 1 185 ? 37.414 11.793 1.692 1.00 15.65 185 TYR C CA 1
ATOM 4929 C C . TYR C 1 185 ? 38.068 10.593 1.020 1.00 16.82 185 TYR C C 1
ATOM 4930 O O . TYR C 1 185 ? 38.512 9.662 1.691 1.00 21.23 185 TYR C O 1
ATOM 4939 N N . GLU C 1 186 ? 38.126 10.619 -0.308 1.00 15.61 186 GLU C N 1
ATOM 4940 C CA . GLU C 1 186 ? 38.729 9.528 -1.051 1.00 14.82 186 GLU C CA 1
ATOM 4941 C C . GLU C 1 186 ? 40.242 9.467 -0.861 1.00 19.67 186 GLU C C 1
ATOM 4942 O O . GLU C 1 186 ? 40.823 8.383 -0.805 1.00 23.08 186 GLU C O 1
ATOM 4948 N N . THR C 1 187 ? 40.875 10.629 -0.745 1.00 14.11 187 THR C N 1
ATOM 4949 C CA . THR C 1 187 ? 42.300 10.690 -0.453 1.00 11.91 187 THR C CA 1
ATOM 4950 C C . THR C 1 187 ? 42.608 10.016 0.904 1.00 21.91 187 THR C C 1
ATOM 4951 O O . THR C 1 187 ? 43.454 9.113 1.000 1.00 17.07 187 THR C O 1
ATOM 4955 N N . VAL C 1 188 ? 41.906 10.437 1.950 1.00 10.89 188 VAL C N 1
ATOM 4956 C CA . VAL C 1 188 ? 42.205 9.937 3.284 1.00 20.27 188 VAL C CA 1
ATOM 4957 C C . VAL C 1 188 ? 41.897 8.437 3.404 1.00 19.99 188 VAL C C 1
ATOM 4958 O O . VAL C 1 188 ? 42.651 7.699 4.031 1.00 16.83 188 VAL C O 1
ATOM 4962 N N . LYS C 1 189 ? 40.805 7.996 2.785 1.00 13.18 189 LYS C N 1
ATOM 4963 C CA . LYS C 1 189 ? 40.462 6.575 2.754 1.00 20.06 189 LYS C CA 1
ATOM 4964 C C . LYS C 1 189 ? 41.545 5.764 2.062 1.00 19.23 189 LYS C C 1
ATOM 4965 O O . LYS C 1 189 ? 41.797 4.612 2.413 1.00 21.36 189 LYS C O 1
ATOM 4971 N N . SER C 1 190 ? 42.176 6.352 1.054 1.00 22.10 190 SER C N 1
ATOM 4972 C CA . SER C 1 190 ? 43.158 5.602 0.285 1.00 21.46 190 SER C CA 1
ATOM 4973 C C . SER C 1 190 ? 44.568 5.728 0.862 1.00 25.34 190 SER C C 1
ATOM 4974 O O . SER C 1 190 ? 45.442 4.926 0.540 1.00 29.19 190 SER C O 1
ATOM 4977 N N . THR C 1 191 ? 44.789 6.700 1.743 1.00 23.23 191 THR C N 1
ATOM 4978 C CA . THR C 1 191 ? 46.143 6.92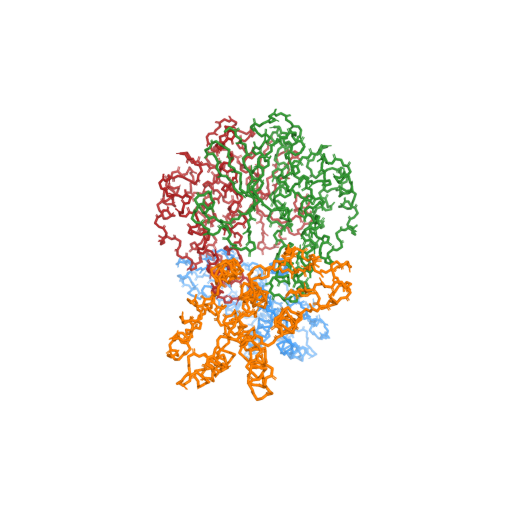4 2.250 1.00 28.29 191 THR C CA 1
ATOM 4979 C C . THR C 1 191 ? 46.335 6.733 3.757 1.00 27.00 191 THR C C 1
ATOM 4980 O O . THR C 1 191 ? 47.453 6.475 4.201 1.00 27.37 191 THR C O 1
ATOM 4984 N N . ALA C 1 192 ? 45.279 6.867 4.552 1.00 21.10 192 ALA C N 1
ATOM 4985 C CA . ALA C 1 192 ? 45.446 6.674 5.987 1.00 14.95 192 ALA C CA 1
ATOM 4986 C C . ALA C 1 192 ? 45.778 5.216 6.289 1.00 11.20 192 ALA C C 1
ATOM 4987 O O . ALA C 1 192 ? 44.995 4.319 5.984 1.00 18.55 192 ALA C O 1
ATOM 4989 N N . PRO C 1 193 ? 46.932 4.973 6.913 1.00 14.08 193 PRO C N 1
ATOM 4990 C CA . PRO C 1 193 ? 47.310 3.591 7.239 1.00 16.56 193 PRO C CA 1
ATOM 4991 C C . PRO C 1 193 ? 46.189 2.851 7.997 1.00 19.05 193 PRO C C 1
ATOM 4992 O O . PRO C 1 193 ? 45.590 3.420 8.915 1.00 17.02 193 PRO C O 1
ATOM 4996 N N . GLY C 1 194 ? 45.906 1.610 7.606 1.00 19.90 194 GLY C N 1
ATOM 4997 C CA . GLY C 1 194 ? 44.935 0.781 8.303 1.00 21.81 194 GLY C CA 1
ATOM 4998 C C . GLY C 1 194 ? 43.489 1.275 8.316 1.00 16.80 194 GLY C C 1
ATOM 4999 O O . GLY C 1 194 ? 42.706 0.881 9.184 1.00 22.37 194 GLY C O 1
ATOM 5000 N N . TYR C 1 195 ? 43.120 2.133 7.367 1.00 14.03 195 TYR C N 1
ATOM 5001 C CA . TYR C 1 195 ? 41.767 2.710 7.359 1.00 15.11 195 TYR C CA 1
ATOM 5002 C C . TYR C 1 195 ? 40.673 1.634 7.395 1.00 19.66 195 TYR C C 1
ATOM 5003 O O . TYR C 1 195 ? 39.682 1.768 8.103 1.00 15.02 195 TYR C O 1
ATOM 5012 N N . GLN C 1 196 ? 40.862 0.570 6.623 1.00 20.55 196 GLN C N 1
ATOM 5013 C CA . GLN C 1 196 ? 39.906 -0.533 6.580 1.00 25.44 196 GLN C CA 1
ATOM 5014 C C . GLN C 1 196 ? 39.613 -1.134 7.950 1.00 23.38 196 GLN C C 1
ATOM 5015 O O . GLN C 1 196 ? 38.456 -1.276 8.337 1.00 23.81 196 GLN C O 1
ATOM 5021 N N . GLU C 1 197 ? 40.676 -1.501 8.656 1.00 19.71 197 GLU C N 1
ATOM 5022 C CA . GLU C 1 197 ? 40.593 -2.097 9.986 1.00 16.42 197 GLU C CA 1
ATOM 5023 C C . GLU C 1 197 ? 40.095 -1.113 11.035 1.00 21.97 197 GLU C C 1
ATOM 5024 O O . GLU C 1 197 ? 39.208 -1.438 11.833 1.00 26.64 197 GLU C O 1
ATOM 5030 N N . ALA C 1 198 ? 40.687 0.079 11.037 1.00 17.48 198 ALA C N 1
ATOM 5031 C CA . ALA C 1 198 ? 40.481 1.053 12.109 1.00 15.60 198 ALA C CA 1
ATOM 5032 C C . ALA C 1 198 ? 39.189 1.842 11.964 1.00 19.87 198 ALA C C 1
ATOM 5033 O O . ALA C 1 198 ? 38.592 2.207 12.967 1.00 13.47 198 ALA C O 1
ATOM 5035 N N . ASN C 1 199 ? 38.756 2.104 10.727 1.00 18.12 199 ASN C N 1
ATOM 5036 C CA . ASN C 1 199 ? 37.530 2.872 10.521 1.00 16.67 199 ASN C CA 1
ATOM 5037 C C . ASN C 1 199 ? 36.395 2.095 9.849 1.00 13.40 199 ASN C C 1
ATOM 5038 O O . ASN C 1 199 ? 35.273 2.068 10.345 1.00 18.20 199 ASN C O 1
ATOM 5043 N N . GLU C 1 200 ? 36.692 1.504 8.699 1.00 15.48 200 GLU C N 1
ATOM 5044 C CA . GLU C 1 200 ? 35.659 0.906 7.861 1.00 15.72 200 GLU C CA 1
ATOM 5045 C C . GLU C 1 200 ? 34.939 -0.212 8.593 1.00 15.74 200 GLU C C 1
ATOM 5046 O O . GLU C 1 200 ? 33.722 -0.296 8.555 1.00 18.89 200 GLU C O 1
ATOM 5052 N N . LYS C 1 201 ? 35.696 -1.068 9.268 1.00 20.26 201 LYS C N 1
ATOM 5053 C CA . LYS C 1 201 ? 35.104 -2.190 9.974 1.00 18.16 201 LYS C CA 1
ATOM 5054 C C . LYS C 1 201 ? 34.171 -1.701 11.071 1.00 22.03 201 LYS C C 1
ATOM 5055 O O . LYS C 1 201 ? 33.098 -2.263 11.287 1.00 22.34 201 LYS C O 1
ATOM 5061 N N . GLY C 1 202 ? 34.581 -0.650 11.766 1.00 16.21 202 GLY C N 1
ATOM 5062 C CA . GLY C 1 202 ? 33.767 -0.092 12.819 1.00 13.68 202 GLY C CA 1
ATOM 5063 C C . GLY C 1 202 ? 32.572 0.633 12.231 1.00 18.22 202 GLY C C 1
ATOM 5064 O O . GLY C 1 202 ? 31.489 0.640 12.819 1.00 18.85 202 GLY C O 1
ATOM 5065 N N . LEU C 1 203 ? 32.761 1.239 11.061 1.00 12.96 203 LEU C N 1
ATOM 5066 C CA . LEU C 1 203 ? 31.665 1.936 10.395 1.00 15.93 203 LEU C CA 1
ATOM 5067 C C . LEU C 1 203 ? 30.553 0.940 10.062 1.00 10.70 203 LEU C C 1
ATOM 5068 O O . LEU C 1 203 ? 29.374 1.257 10.117 1.00 16.56 203 LEU C O 1
ATOM 5073 N N . GLU C 1 204 ? 30.940 -0.274 9.714 1.00 12.28 204 GLU C N 1
ATOM 5074 C CA . GLU C 1 204 ? 29.963 -1.291 9.373 1.00 18.91 204 GLU C CA 1
ATOM 5075 C C . GLU C 1 204 ? 29.101 -1.642 10.588 1.00 21.44 204 GLU C C 1
ATOM 5076 O O . GLU C 1 204 ? 27.877 -1.745 10.474 1.00 18.18 204 GLU C O 1
ATOM 5082 N N . ALA C 1 205 ? 29.745 -1.782 11.752 1.00 17.22 205 ALA C N 1
ATOM 5083 C CA . ALA C 1 205 ? 29.043 -1.993 13.019 1.00 20.22 205 ALA C CA 1
ATOM 5084 C C . ALA C 1 205 ? 28.106 -0.829 13.370 1.00 11.16 205 ALA C C 1
ATOM 5085 O O . ALA C 1 205 ? 27.005 -1.034 13.872 1.00 22.41 205 ALA C O 1
ATOM 5087 N N . PHE C 1 206 ? 28.547 0.387 13.091 1.00 11.73 206 PHE C N 1
ATOM 5088 C CA . PHE C 1 206 ? 27.717 1.569 13.309 1.00 18.41 206 PHE C CA 1
ATOM 5089 C C . PHE C 1 206 ? 26.488 1.543 12.402 1.00 16.01 206 PHE C C 1
ATOM 5090 O O . PHE C 1 206 ? 25.383 1.799 12.862 1.00 14.40 206 PHE C O 1
ATOM 5098 N N . LYS C 1 207 ? 26.689 1.230 11.118 1.00 16.27 207 LYS C N 1
ATOM 5099 C CA . LYS C 1 207 ? 25.583 1.114 10.166 1.00 16.00 207 LYS C CA 1
ATOM 5100 C C . LYS C 1 207 ? 24.592 0.013 10.579 1.00 19.16 207 LYS C C 1
ATOM 5101 O O . LYS C 1 207 ? 23.373 0.185 10.488 1.00 16.33 207 LYS C O 1
ATOM 5107 N N . GLY C 1 208 ? 25.121 -1.114 11.037 1.00 20.08 208 GLY C N 1
ATOM 5108 C CA . GLY C 1 208 ? 24.292 -2.192 11.552 1.00 23.37 208 GLY C CA 1
ATOM 5109 C C . GLY C 1 208 ? 23.492 -1.767 12.769 1.00 21.77 208 GLY C C 1
ATOM 5110 O O . GLY C 1 208 ? 22.333 -2.149 12.934 1.00 15.78 208 GLY C O 1
ATOM 5111 N N . LEU C 1 209 ? 24.107 -0.970 13.633 1.00 23.04 209 LEU C N 1
ATOM 5112 C CA . LEU C 1 209 ? 23.412 -0.465 14.805 1.00 18.50 209 LEU C CA 1
ATOM 5113 C C . LEU C 1 209 ? 22.278 0.494 14.426 1.00 20.40 209 LEU C C 1
ATOM 5114 O O . LEU C 1 209 ? 21.160 0.376 14.941 1.00 19.05 209 LEU C O 1
ATOM 5119 N N . VAL C 1 210 ? 22.549 1.458 13.549 1.00 17.14 210 VAL C N 1
ATOM 5120 C CA . VAL C 1 210 ? 21.480 2.392 13.189 1.00 19.67 210 VAL C CA 1
ATOM 5121 C C . VAL C 1 210 ? 20.363 1.661 12.446 1.00 25.74 210 VAL C C 1
ATOM 5122 O O . VAL C 1 210 ? 19.190 1.890 12.721 1.00 24.83 210 VAL C O 1
ATOM 5126 N N . ASN C 1 211 ? 20.726 0.771 11.523 1.00 24.18 211 ASN C N 1
ATOM 5127 C CA . ASN C 1 211 ? 19.727 -0.051 10.853 1.00 23.40 211 ASN C CA 1
ATOM 5128 C C . ASN C 1 211 ? 18.885 -0.847 11.849 1.00 21.27 211 ASN C C 1
ATOM 5129 O O . ASN C 1 211 ? 17.659 -0.849 11.778 1.00 30.31 211 ASN C O 1
ATOM 5134 N N . SER C 1 212 ? 19.552 -1.512 12.784 1.00 25.50 212 SER C N 1
ATOM 5135 C CA . SER C 1 212 ? 18.871 -2.273 13.831 1.00 29.51 212 SER C CA 1
ATOM 5136 C C . SER C 1 212 ? 17.962 -1.368 14.670 1.00 32.87 212 SER C C 1
ATOM 5137 O O . SER C 1 212 ? 16.870 -1.767 15.080 1.00 29.16 212 SER C O 1
ATOM 5140 N N . MET C 1 213 ? 18.421 -0.144 14.914 1.00 32.21 213 MET C N 1
ATOM 5141 C CA . MET C 1 213 ? 17.677 0.829 15.708 1.00 26.04 213 MET C CA 1
ATOM 5142 C C . MET C 1 213 ? 16.493 1.400 14.930 1.00 32.08 213 MET C C 1
ATOM 5143 O O . MET C 1 213 ? 15.384 1.502 15.461 1.00 35.49 213 MET C O 1
ATOM 5148 N N . LEU C 1 214 ? 16.723 1.752 13.668 1.00 25.30 214 LEU C N 1
ATOM 5149 C CA . LEU C 1 214 ? 15.671 2.337 12.840 1.00 29.55 214 LEU C CA 1
ATOM 5150 C C . LEU C 1 214 ? 14.608 1.307 12.483 1.00 46.78 214 LEU C C 1
ATOM 5151 O O . LEU C 1 214 ? 13.421 1.531 12.715 1.00 57.31 214 LEU C O 1
ATOM 5156 N N . LYS C 1 215 ? 15.028 0.181 11.917 1.00 50.23 215 LYS C N 1
ATOM 5157 C CA . LYS C 1 215 ? 14.094 -0.902 11.639 1.00 57.32 215 LYS C CA 1
ATOM 5158 C C . LYS C 1 215 ? 13.445 -1.394 12.930 1.00 62.70 215 LYS C C 1
ATOM 5159 O O . LYS C 1 215 ? 13.372 -2.596 13.184 1.00 67.18 215 LYS C O 1
ATOM 5165 N N . MET D 1 1 ? 54.823 43.412 13.274 1.00 59.25 1 MET D N 1
ATOM 5166 C CA . MET D 1 1 ? 53.433 43.119 12.929 1.00 54.15 1 MET D CA 1
ATOM 5167 C C . MET D 1 1 ? 52.584 42.888 14.183 1.00 42.70 1 MET D C 1
ATOM 5168 O O . MET D 1 1 ? 53.041 42.252 15.146 1.00 37.40 1 MET D O 1
ATOM 5173 N N . THR D 1 2 ? 51.351 43.396 14.164 1.00 26.73 2 THR D N 1
ATOM 5174 C CA . THR D 1 2 ? 50.449 43.265 15.309 1.00 23.80 2 THR D CA 1
ATOM 5175 C C . THR D 1 2 ? 49.827 41.886 15.341 1.00 24.18 2 THR D C 1
ATOM 5176 O O . THR D 1 2 ? 49.836 41.181 14.343 1.00 24.12 2 THR D O 1
ATOM 5180 N N . ILE D 1 3 ? 49.304 41.508 16.500 1.00 22.03 3 ILE D N 1
ATOM 5181 C CA . ILE D 1 3 ? 48.511 40.293 16.643 1.00 20.48 3 ILE D CA 1
ATOM 5182 C C . ILE D 1 3 ? 47.075 40.748 16.882 1.00 14.94 3 ILE D C 1
ATOM 5183 O O . ILE D 1 3 ? 46.737 41.198 17.975 1.00 14.87 3 ILE D O 1
ATOM 5188 N N . ASP D 1 4 ? 46.248 40.669 15.841 1.00 16.85 4 ASP D N 1
ATOM 5189 C CA . ASP D 1 4 ? 44.904 41.246 15.875 1.00 12.73 4 ASP D CA 1
ATOM 5190 C C . ASP D 1 4 ? 43.910 40.271 16.459 1.00 16.40 4 ASP D C 1
ATOM 5191 O O . ASP D 1 4 ? 43.978 39.061 16.200 1.00 17.46 4 ASP D O 1
ATOM 5196 N N . LEU D 1 5 ? 42.991 40.801 17.257 1.00 14.47 5 LEU D N 1
ATOM 5197 C CA . LEU D 1 5 ? 41.907 40.003 17.807 1.00 14.94 5 LEU D CA 1
ATOM 5198 C C . LEU D 1 5 ? 40.577 40.684 17.580 1.00 18.25 5 LEU D C 1
ATOM 5199 O O . LEU D 1 5 ? 40.273 41.714 18.195 1.00 16.94 5 LEU D O 1
ATOM 5204 N N . TYR D 1 6 ? 39.795 40.092 16.688 1.00 15.96 6 TYR D N 1
ATOM 5205 C CA . TYR D 1 6 ? 38.417 40.481 16.468 1.00 16.01 6 TYR D CA 1
ATOM 5206 C C . TYR D 1 6 ? 37.612 39.800 17.556 1.00 21.30 6 TYR D C 1
ATOM 5207 O O . TYR D 1 6 ? 37.741 38.584 17.773 1.00 13.88 6 TYR D O 1
ATOM 5216 N N . TYR D 1 7 ? 36.816 40.592 18.270 1.00 13.32 7 TYR D N 1
ATOM 5217 C CA . TYR D 1 7 ? 36.180 40.115 19.483 1.00 11.06 7 TYR D CA 1
ATOM 5218 C C . TYR D 1 7 ? 35.015 41.011 19.876 1.00 14.62 7 TYR D C 1
ATOM 5219 O O . TYR D 1 7 ? 34.843 42.098 19.326 1.00 15.47 7 TYR D O 1
ATOM 5228 N N . VAL D 1 8 ? 34.217 40.535 20.828 1.00 14.44 8 VAL D N 1
ATOM 5229 C CA . VAL D 1 8 ? 33.361 41.399 21.627 1.00 10.46 8 VAL D CA 1
ATOM 5230 C C . VAL D 1 8 ? 33.606 41.007 23.081 1.00 14.59 8 VAL D C 1
ATOM 5231 O O . VAL D 1 8 ? 33.963 39.866 23.357 1.00 13.56 8 VAL D O 1
ATOM 5235 N N . PRO D 1 9 ? 33.469 41.959 24.011 1.00 18.23 9 PRO D N 1
ATOM 5236 C CA . PRO D 1 9 ? 33.895 41.649 25.386 1.00 20.26 9 PRO D CA 1
ATOM 5237 C C . PRO D 1 9 ? 32.957 40.706 26.146 1.00 13.93 9 PRO D C 1
ATOM 5238 O O . PRO D 1 9 ? 33.403 40.033 27.076 1.00 19.59 9 PRO D O 1
ATOM 5242 N N . GLY D 1 10 ? 31.691 40.653 25.756 1.00 16.22 10 GLY D N 1
ATOM 5243 C CA . GLY D 1 10 ? 30.739 39.746 26.384 1.00 16.75 10 GLY D CA 1
ATOM 5244 C C . GLY D 1 10 ? 30.931 38.264 26.052 1.00 20.23 10 GLY D C 1
ATOM 5245 O O . GLY D 1 10 ? 30.550 37.396 26.839 1.00 19.02 10 GLY D O 1
ATOM 5246 N N . SER D 1 11 ? 31.516 37.983 24.885 1.00 17.53 11 SER D N 1
ATOM 5247 C CA . SER D 1 11 ? 31.683 36.624 24.365 1.00 10.06 11 SER D CA 1
ATOM 5248 C C . SER D 1 11 ? 32.626 35.783 25.218 1.00 9.70 11 SER D C 1
ATOM 5249 O O . SER D 1 11 ? 33.786 36.144 25.394 1.00 16.17 11 SER D O 1
ATOM 5252 N N . ALA D 1 12 ? 32.121 34.668 25.746 1.00 10.51 12 ALA D N 1
ATOM 5253 C CA . ALA D 1 12 ? 32.920 33.780 26.604 1.00 10.15 12 ALA D CA 1
ATOM 5254 C C . ALA D 1 12 ? 34.219 33.302 25.941 1.00 11.93 12 ALA D C 1
ATOM 5255 O O . ALA D 1 12 ? 35.288 33.386 26.548 1.00 13.29 12 ALA D O 1
ATOM 5257 N N . PRO D 1 13 ? 34.132 32.784 24.701 1.00 14.08 13 PRO D N 1
ATOM 5258 C CA . PRO D 1 13 ? 35.379 32.378 24.040 1.00 15.69 13 PRO D CA 1
ATOM 5259 C C . PRO D 1 13 ? 36.335 33.554 23.858 1.00 13.20 13 PRO D C 1
ATOM 5260 O O . PRO D 1 13 ? 37.546 33.350 23.935 1.00 16.27 13 PRO D O 1
ATOM 5264 N N . CYS D 1 14 ? 35.815 34.759 23.637 1.00 8.39 14 CYS D N 1
ATOM 5265 C CA . CYS D 1 14 ? 36.682 35.927 23.550 1.00 8.33 14 CYS D CA 1
ATOM 5266 C C . CYS D 1 14 ? 37.362 36.188 24.884 1.00 12.22 14 CYS D C 1
ATOM 5267 O O . CYS D 1 14 ? 38.577 36.466 24.955 1.00 10.92 14 CYS D O 1
ATOM 5270 N N . ARG D 1 15 ? 36.582 36.117 25.953 1.00 10.07 15 ARG D N 1
ATOM 5271 C CA . ARG D 1 15 ? 37.157 36.337 27.272 1.00 9.48 15 ARG D CA 1
ATOM 5272 C C . ARG D 1 15 ? 38.253 35.308 27.591 1.00 10.60 15 ARG D C 1
ATOM 5273 O O . ARG D 1 15 ? 39.245 35.621 28.261 1.00 14.05 15 ARG D O 1
ATOM 5281 N N . ALA D 1 16 ? 38.089 34.088 27.097 1.00 13.13 16 ALA D N 1
ATOM 5282 C CA . ALA D 1 16 ? 39.149 33.095 27.256 1.00 15.12 16 ALA D CA 1
ATOM 5283 C C . ALA D 1 16 ? 40.459 33.580 26.630 1.00 11.49 16 ALA D C 1
ATOM 5284 O O . ALA D 1 16 ? 41.528 33.415 27.223 1.00 14.11 16 ALA D O 1
ATOM 5286 N N . VAL D 1 17 ? 40.369 34.187 25.446 1.00 10.67 17 VAL D N 1
ATOM 5287 C CA . VAL D 1 17 ? 41.555 34.692 24.753 1.00 11.73 17 VAL D CA 1
ATOM 5288 C C . VAL D 1 17 ? 42.127 35.908 25.479 1.00 14.88 17 VAL D C 1
ATOM 5289 O O . VAL D 1 17 ? 43.329 35.987 25.678 1.00 16.26 17 VAL D O 1
ATOM 5293 N N . LEU D 1 18 ? 41.260 36.824 25.906 1.00 13.87 18 LEU D N 1
ATOM 5294 C CA . LEU D 1 18 ? 41.689 37.979 26.689 1.00 18.38 18 LEU D CA 1
ATOM 5295 C C . LEU D 1 18 ? 42.375 37.549 28.003 1.00 16.25 18 LEU D C 1
ATOM 5296 O O . LEU D 1 18 ? 43.405 38.108 28.392 1.00 13.19 18 LEU D O 1
ATOM 5301 N N . LEU D 1 19 ? 41.821 36.542 28.671 1.00 14.19 19 LEU D N 1
ATOM 5302 C CA . LEU D 1 19 ? 42.420 36.056 29.922 1.00 11.76 19 LEU D CA 1
ATOM 5303 C C . LEU D 1 19 ? 43.812 35.488 29.676 1.00 18.01 19 LEU D C 1
ATOM 5304 O O . LEU D 1 19 ? 44.743 35.706 30.465 1.00 20.21 19 LEU D O 1
ATOM 5309 N N . THR D 1 20 ? 43.949 34.752 28.579 1.00 12.22 20 THR D N 1
ATOM 5310 C CA . THR D 1 20 ? 45.211 34.120 28.259 1.00 17.68 20 THR D CA 1
ATOM 5311 C C . THR D 1 20 ? 46.255 35.177 27.922 1.00 17.94 20 THR D C 1
ATOM 5312 O O . THR D 1 20 ? 47.383 35.113 28.394 1.00 15.27 20 THR D O 1
ATOM 5316 N N . ALA D 1 21 ? 45.872 36.161 27.123 1.00 15.88 21 ALA D N 1
ATOM 5317 C CA . ALA D 1 21 ? 46.780 37.258 26.807 1.00 15.46 21 ALA D CA 1
ATOM 5318 C C . ALA D 1 21 ? 47.296 37.940 28.078 1.00 13.38 21 ALA D C 1
ATOM 5319 O O . ALA D 1 21 ? 48.480 38.230 28.194 1.00 14.12 21 ALA D O 1
ATOM 5321 N N . LYS D 1 22 ? 46.404 38.201 29.025 1.00 11.97 22 LYS D N 1
ATOM 5322 C CA . LYS D 1 22 ? 46.801 38.812 30.299 1.00 17.36 22 LYS D CA 1
ATOM 5323 C C . LYS D 1 22 ? 47.811 37.939 31.047 1.00 18.87 22 LYS D C 1
ATOM 5324 O O . LYS D 1 22 ? 48.851 38.417 31.487 1.00 23.61 22 LYS D O 1
ATOM 5330 N N . ALA D 1 23 ? 47.486 36.662 31.207 1.00 14.02 23 ALA D N 1
ATOM 5331 C CA . ALA D 1 23 ? 48.375 35.732 31.884 1.00 19.79 23 ALA D CA 1
ATOM 5332 C C . ALA D 1 23 ? 49.741 35.667 31.189 1.00 20.16 23 ALA D C 1
ATOM 5333 O O . ALA D 1 23 ? 50.753 35.383 31.813 1.00 15.98 23 ALA D O 1
ATOM 5335 N N . LEU D 1 24 ? 49.767 35.926 29.889 1.00 12.08 24 LEU D N 1
ATOM 5336 C CA . LEU D 1 24 ? 51.022 35.829 29.149 1.00 13.54 24 LEU D CA 1
ATOM 5337 C C . LEU D 1 24 ? 51.667 37.205 28.937 1.00 18.32 24 LEU D C 1
ATOM 5338 O O . LEU D 1 24 ? 52.723 37.299 28.333 1.00 14.16 24 LEU D O 1
ATOM 5343 N N . ASN D 1 25 ? 51.022 38.263 29.421 1.00 19.14 25 ASN D N 1
ATOM 5344 C CA . ASN D 1 25 ? 51.507 39.620 29.181 1.00 19.17 25 ASN D CA 1
ATOM 5345 C C . ASN D 1 25 ? 51.700 39.889 27.688 1.00 20.26 25 ASN D C 1
ATOM 5346 O O . ASN D 1 25 ? 52.666 40.535 27.292 1.00 21.07 25 ASN D O 1
ATOM 5351 N N . LEU D 1 26 ? 50.783 39.386 26.867 1.00 21.24 26 LEU D N 1
ATOM 5352 C CA . LEU D 1 26 ? 50.816 39.644 25.428 1.00 17.95 26 LEU D CA 1
ATOM 5353 C C . LEU D 1 26 ? 49.902 40.818 25.107 1.00 22.48 26 LEU D C 1
ATOM 5354 O O . LEU D 1 26 ? 48.832 40.960 25.691 1.00 22.04 26 LEU D O 1
ATOM 5359 N N . ASN D 1 27 ? 50.337 41.660 24.178 1.00 18.42 27 ASN D N 1
ATOM 5360 C CA . ASN D 1 27 ? 49.586 42.857 23.839 1.00 16.97 27 ASN D CA 1
ATOM 5361 C C . ASN D 1 27 ? 48.851 42.670 22.510 1.00 13.15 27 ASN D C 1
ATOM 5362 O O . ASN D 1 27 ? 49.420 42.863 21.436 1.00 24.51 27 ASN D O 1
ATOM 5367 N N . LEU D 1 28 ? 47.599 42.245 22.593 1.00 15.67 28 LEU D N 1
ATOM 5368 C CA . LEU D 1 28 ? 46.792 42.014 21.403 1.00 14.54 28 LEU D CA 1
ATOM 5369 C C . LEU D 1 28 ? 46.235 43.330 20.868 1.00 15.32 28 LEU D C 1
ATOM 5370 O O . LEU D 1 28 ? 45.878 44.226 21.634 1.00 15.03 28 LEU D O 1
ATOM 5375 N N . ASN D 1 29 ? 46.163 43.441 19.548 1.00 18.44 29 ASN D N 1
ATOM 5376 C CA . ASN D 1 29 ? 45.516 44.588 18.932 1.00 18.76 29 ASN D CA 1
ATOM 5377 C C . ASN D 1 29 ? 44.028 44.284 18.860 1.00 19.37 29 ASN D C 1
ATOM 5378 O O . ASN D 1 29 ? 43.581 43.557 17.964 1.00 13.77 29 ASN D O 1
ATOM 5383 N N . LEU D 1 30 ? 43.268 44.811 19.821 1.00 15.76 30 LEU D N 1
ATOM 5384 C CA . LEU D 1 30 ? 41.836 44.523 19.897 1.00 16.98 30 LEU D CA 1
ATOM 5385 C C . LEU D 1 30 ? 41.037 45.216 18.797 1.00 15.56 30 LEU D C 1
ATOM 5386 O O . LEU D 1 30 ? 41.159 46.419 18.572 1.00 16.85 30 LEU D O 1
ATOM 5391 N N . LYS D 1 31 ? 40.222 44.432 18.113 1.00 16.19 31 LYS D N 1
ATOM 5392 C CA . LYS D 1 31 ? 39.311 44.957 17.114 1.00 17.29 31 LYS D CA 1
ATOM 5393 C C . LYS D 1 31 ? 37.867 44.574 17.430 1.00 19.68 31 LYS D C 1
ATOM 5394 O O . LYS D 1 31 ? 37.431 43.446 17.196 1.00 18.30 31 LYS D O 1
ATOM 5400 N N . LEU D 1 32 ? 37.124 45.536 17.947 1.00 12.07 32 LEU D N 1
ATOM 5401 C CA . LEU D 1 32 ? 35.733 45.313 18.293 1.00 20.90 32 LEU D CA 1
ATOM 5402 C C . LEU D 1 32 ? 34.897 45.007 17.044 1.00 24.14 32 LEU D C 1
ATOM 5403 O O . LEU D 1 32 ? 34.933 45.746 16.052 1.00 21.20 32 LEU D O 1
ATOM 5408 N N . VAL D 1 33 ? 34.169 43.892 17.072 1.00 18.56 33 VAL D N 1
ATOM 5409 C CA . VAL D 1 33 ? 33.255 43.572 15.975 1.00 13.39 33 VAL D CA 1
ATOM 5410 C C . VAL D 1 33 ? 31.848 44.026 16.352 1.00 16.97 33 VAL D C 1
ATOM 5411 O O . VAL D 1 33 ? 31.408 43.808 17.476 1.00 23.11 33 VAL D O 1
ATOM 5415 N N . ASP D 1 34 ? 31.129 44.638 15.422 1.00 14.12 34 ASP D N 1
ATOM 5416 C CA . ASP D 1 34 ? 29.763 45.091 15.704 1.00 14.92 34 ASP D CA 1
ATOM 5417 C C . ASP D 1 34 ? 28.745 44.000 15.325 1.00 17.71 34 ASP D C 1
ATOM 5418 O O . ASP D 1 34 ? 28.027 44.100 14.330 1.00 19.07 34 ASP D O 1
ATOM 5423 N N . LEU D 1 35 ? 28.716 42.948 16.133 1.00 14.31 35 LEU D N 1
ATOM 5424 C CA . LEU D 1 35 ? 27.810 41.828 15.942 1.00 18.87 35 LEU D CA 1
ATOM 5425 C C . LEU D 1 35 ? 26.365 42.296 16.076 1.00 21.20 35 LEU D C 1
ATOM 5426 O O . LEU D 1 35 ? 25.464 41.772 15.423 1.00 24.14 35 LEU D O 1
ATOM 5431 N N . HIS D 1 36 ? 26.156 43.277 16.947 1.00 22.31 36 HIS D N 1
ATOM 5432 C CA . HIS D 1 36 ? 24.822 43.817 17.212 1.00 30.99 36 HIS D CA 1
ATOM 5433 C C . HIS D 1 36 ? 24.167 44.271 15.918 1.00 30.43 36 HIS D C 1
ATOM 5434 O O . HIS D 1 36 ? 22.952 44.184 15.767 1.00 31.80 36 HIS D O 1
ATOM 5441 N N . HIS D 1 37 ? 24.976 44.754 14.982 1.00 23.99 37 HIS D N 1
ATOM 5442 C CA . HIS D 1 37 ? 24.457 45.207 13.698 1.00 22.30 37 HIS D CA 1
ATOM 5443 C C . HIS D 1 37 ? 24.949 44.392 12.502 1.00 23.28 37 HIS D C 1
ATOM 5444 O O . HIS D 1 37 ? 24.879 44.859 11.366 1.00 24.98 37 HIS D O 1
ATOM 5451 N N . GLY D 1 38 ? 25.466 43.193 12.760 1.00 26.22 38 GLY D N 1
ATOM 5452 C CA . GLY D 1 38 ? 25.779 42.247 11.697 1.00 25.76 38 GLY D CA 1
ATOM 5453 C C . GLY D 1 38 ? 27.051 42.461 10.890 1.00 26.08 38 GLY D C 1
ATOM 5454 O O . GLY D 1 38 ? 27.172 41.966 9.754 1.00 20.35 38 GLY D O 1
ATOM 5455 N N . GLU D 1 39 ? 28.008 43.187 11.460 1.00 20.83 39 GLU D N 1
ATOM 5456 C CA . GLU D 1 39 ? 29.275 43.423 10.781 1.00 20.78 39 GLU D CA 1
ATOM 5457 C C . GLU D 1 39 ? 29.965 42.097 10.404 1.00 21.77 39 GLU D C 1
ATOM 5458 O O . GLU D 1 39 ? 30.643 42.007 9.383 1.00 26.12 39 GLU D O 1
ATOM 5464 N N . GLN D 1 40 ? 29.781 41.070 11.227 1.00 18.38 40 GLN D N 1
ATOM 5465 C CA . GLN D 1 40 ? 30.441 39.790 11.008 1.00 19.71 40 GLN D CA 1
ATOM 5466 C C . GLN D 1 40 ? 29.928 39.064 9.767 1.00 23.00 40 GLN D C 1
ATOM 5467 O O . GLN D 1 40 ? 30.590 38.151 9.248 1.00 21.08 40 GLN D O 1
ATOM 5473 N N . LEU D 1 41 ? 28.750 39.466 9.300 1.00 21.73 41 LEU D N 1
ATOM 5474 C CA . LEU D 1 41 ? 28.128 38.827 8.140 1.00 29.93 41 LEU D CA 1
ATOM 5475 C C . LEU D 1 41 ? 28.498 39.508 6.826 1.00 34.18 41 LEU D C 1
ATOM 5476 O O . LEU D 1 41 ? 27.968 39.150 5.775 1.00 29.30 41 LEU D O 1
ATOM 5481 N N . LYS D 1 42 ? 29.404 40.482 6.889 1.00 36.35 42 LYS D N 1
ATOM 5482 C CA A LYS D 1 42 ? 29.829 41.206 5.695 0.56 34.95 42 LYS D CA 1
ATOM 5483 C CA B LYS D 1 42 ? 29.840 41.214 5.699 0.44 34.92 42 LYS D CA 1
ATOM 5484 C C . LYS D 1 42 ? 31.021 40.536 5.008 1.00 30.35 42 LYS D C 1
ATOM 5485 O O . LYS D 1 42 ? 31.827 39.876 5.649 1.00 24.91 42 LYS D O 1
ATOM 5496 N N . PRO D 1 43 ? 31.130 40.707 3.684 1.00 32.92 43 PRO D N 1
ATOM 5497 C CA . PRO D 1 43 ? 32.209 40.100 2.894 1.00 33.75 43 PRO D CA 1
ATOM 5498 C C . PRO D 1 43 ? 33.603 40.208 3.527 1.00 33.83 43 PRO D C 1
ATOM 5499 O O . PRO D 1 43 ? 34.359 39.237 3.500 1.00 34.80 43 PRO D O 1
ATOM 5503 N N . GLU D 1 44 ? 33.948 41.360 4.088 1.00 29.39 44 GLU D N 1
ATOM 5504 C CA . GLU D 1 44 ? 35.298 41.532 4.615 1.00 35.86 44 GLU D CA 1
ATOM 5505 C C . GLU D 1 44 ? 35.558 40.654 5.840 1.00 28.80 44 GLU D C 1
ATOM 5506 O O . GLU D 1 44 ? 36.658 40.117 6.004 1.00 28.74 44 GLU D O 1
ATOM 5512 N N . TYR D 1 45 ? 34.551 40.486 6.692 1.00 22.44 45 TYR D N 1
ATOM 5513 C CA . TYR D 1 45 ? 34.739 39.623 7.856 1.00 22.45 45 TYR D CA 1
ATOM 5514 C C . TYR D 1 45 ? 34.745 38.158 7.438 1.00 23.35 45 TYR D C 1
ATOM 5515 O O . TYR D 1 45 ? 35.623 37.390 7.842 1.00 30.41 45 TYR D O 1
ATOM 5524 N N . LEU D 1 46 ? 33.770 37.785 6.622 1.00 24.31 46 LEU D N 1
ATOM 5525 C CA . LEU D 1 46 ? 33.667 36.418 6.115 1.00 32.51 46 LEU D CA 1
ATOM 5526 C C . LEU D 1 46 ? 34.987 35.961 5.503 1.00 33.73 46 LEU D C 1
ATOM 5527 O O . LEU D 1 46 ? 35.400 34.813 5.662 1.00 27.32 46 LEU D O 1
ATOM 5532 N N . LYS D 1 47 ? 35.667 36.885 4.838 1.00 36.56 47 LYS D N 1
ATOM 5533 C CA . LYS D 1 47 ? 36.969 36.599 4.257 1.00 38.58 47 LYS D CA 1
ATOM 5534 C C . LYS D 1 47 ? 38.003 36.186 5.320 1.00 35.74 47 LYS D C 1
ATOM 5535 O O . LYS D 1 47 ? 38.865 35.350 5.061 1.00 40.26 47 LYS D O 1
ATOM 5541 N N . LEU D 1 48 ? 37.920 36.766 6.512 1.00 34.04 48 LEU D N 1
ATOM 5542 C CA . LEU D 1 48 ? 38.815 36.365 7.596 1.00 31.02 48 LEU D CA 1
ATOM 5543 C C . LEU D 1 48 ? 38.336 35.074 8.246 1.00 28.10 48 LEU D C 1
ATOM 5544 O O . LEU D 1 48 ? 39.135 34.259 8.714 1.00 24.99 48 LEU D O 1
ATOM 5549 N N . ASN D 1 49 ? 37.019 34.903 8.267 1.00 21.92 49 ASN D N 1
ATOM 5550 C CA . ASN D 1 49 ? 36.391 33.835 9.018 1.00 21.07 49 ASN D CA 1
ATOM 5551 C C . ASN D 1 49 ? 34.998 33.525 8.467 1.00 27.69 49 ASN D C 1
ATOM 5552 O O . ASN D 1 49 ? 34.012 34.153 8.883 1.00 20.92 49 ASN D O 1
ATOM 5557 N N . PRO D 1 50 ? 34.915 32.553 7.534 1.00 24.46 50 PRO D N 1
ATOM 5558 C CA . PRO D 1 50 ? 33.656 32.154 6.886 1.00 23.03 50 PRO D CA 1
ATOM 5559 C C . PRO D 1 50 ? 32.608 31.666 7.889 1.00 18.19 50 PRO D C 1
ATOM 5560 O O . PRO D 1 50 ? 31.418 31.667 7.583 1.00 21.94 50 PRO D O 1
ATOM 5564 N N . GLN D 1 51 ? 33.047 31.252 9.069 1.00 17.00 51 GLN D N 1
ATOM 5565 C CA . GLN D 1 51 ? 32.123 30.890 10.136 1.00 25.09 51 GLN D CA 1
ATOM 5566 C C . GLN D 1 51 ? 31.505 32.118 10.809 1.00 24.20 51 GLN D C 1
ATOM 5567 O O . GLN D 1 51 ? 30.549 32.005 11.587 1.00 21.29 51 GLN D O 1
ATOM 5573 N N . HIS D 1 52 ? 32.062 33.286 10.503 1.00 23.08 52 HIS D N 1
ATOM 5574 C CA . HIS D 1 52 ? 31.541 34.565 10.984 1.00 23.20 52 HIS D CA 1
ATOM 5575 C C . HIS D 1 52 ? 31.235 34.587 12.478 1.00 21.11 52 HIS D C 1
ATOM 5576 O O . HIS D 1 52 ? 30.185 35.076 12.913 1.00 23.63 52 HIS D O 1
ATOM 5583 N N . THR D 1 53 ? 32.184 34.076 13.254 1.00 14.97 53 THR D N 1
ATOM 5584 C CA . THR D 1 53 ? 32.115 34.143 14.705 1.00 20.61 53 THR D CA 1
ATOM 5585 C C . THR D 1 53 ? 33.224 35.031 15.274 1.00 20.55 53 THR D C 1
ATOM 5586 O O . THR D 1 53 ? 34.104 35.482 14.541 1.00 15.90 53 THR D O 1
ATOM 5590 N N . VAL D 1 54 ? 33.156 35.275 16.581 1.00 16.80 54 VAL D N 1
ATOM 5591 C CA . VAL D 1 54 ? 34.273 35.799 17.353 1.00 16.22 54 VAL D CA 1
ATOM 5592 C C . VAL D 1 54 ? 34.655 34.787 18.444 1.00 19.84 54 VAL D C 1
ATOM 5593 O O . VAL D 1 54 ? 33.795 34.058 18.969 1.00 18.43 54 VAL D O 1
ATOM 5597 N N . PRO D 1 55 ? 35.944 34.751 18.809 1.00 11.12 55 PRO D N 1
ATOM 5598 C CA . PRO D 1 55 ? 36.982 35.665 18.332 1.00 10.96 55 PRO D CA 1
ATOM 5599 C C . PRO D 1 55 ? 37.662 35.159 17.070 1.00 16.20 55 PRO D C 1
ATOM 5600 O O . PRO D 1 55 ? 37.626 33.959 16.794 1.00 19.31 55 PRO D O 1
ATOM 5604 N N . THR D 1 56 ? 38.262 36.071 16.308 1.00 9.85 56 THR D N 1
ATOM 5605 C CA . THR D 1 56 ? 39.165 35.692 15.235 1.00 18.39 56 THR D CA 1
ATOM 5606 C C . THR D 1 56 ? 40.523 36.326 15.533 1.00 22.55 56 THR D C 1
ATOM 5607 O O . THR D 1 56 ? 40.630 37.542 15.732 1.00 15.86 56 THR D O 1
ATOM 5611 N N . LEU D 1 57 ? 41.552 35.494 15.578 1.00 22.03 57 LEU D N 1
ATOM 5612 C CA . LEU D 1 57 ? 42.914 35.954 15.767 1.00 20.11 57 LEU D CA 1
ATOM 5613 C C . LEU D 1 57 ? 43.571 35.998 14.396 1.00 17.16 57 LEU D C 1
ATOM 5614 O O . LEU D 1 57 ? 43.513 35.029 13.657 1.00 16.88 57 LEU D O 1
ATOM 5619 N N . VAL D 1 58 ? 44.186 37.126 14.056 1.00 19.90 58 VAL D N 1
ATOM 5620 C CA . VAL D 1 58 ? 44.976 37.221 12.840 1.00 18.66 58 VAL D CA 1
ATOM 5621 C C . VAL D 1 58 ? 46.422 37.571 13.201 1.00 22.09 58 VAL D C 1
ATOM 5622 O O . VAL D 1 58 ? 46.696 38.604 13.820 1.00 14.49 58 VAL D O 1
ATOM 5626 N N . ASP D 1 59 ? 47.338 36.687 12.814 1.00 25.61 59 ASP D N 1
ATOM 5627 C CA . ASP D 1 59 ? 48.757 36.824 13.129 1.00 26.98 59 ASP D CA 1
ATOM 5628 C C . ASP D 1 59 ? 49.573 36.529 11.879 1.00 29.33 59 ASP D C 1
ATOM 5629 O O . ASP D 1 59 ? 49.910 35.368 11.609 1.00 32.60 59 ASP D O 1
ATOM 5634 N N . ASP D 1 60 ? 49.884 37.576 11.121 1.00 36.80 60 ASP D N 1
ATOM 5635 C CA . ASP D 1 60 ? 50.499 37.426 9.803 1.00 48.03 60 ASP D CA 1
ATOM 5636 C C . ASP D 1 60 ? 49.586 36.611 8.881 1.00 44.15 60 ASP D C 1
ATOM 5637 O O . ASP D 1 60 ? 48.428 36.979 8.648 1.00 42.99 60 ASP D O 1
ATOM 5642 N N . GLY D 1 61 ? 50.104 35.504 8.363 1.00 38.39 61 GLY D N 1
ATOM 5643 C CA . GLY D 1 61 ? 49.345 34.691 7.434 1.00 40.29 61 GLY D CA 1
ATOM 5644 C C . GLY D 1 61 ? 48.393 33.740 8.133 1.00 46.97 61 GLY D C 1
ATOM 5645 O O . GLY D 1 61 ? 47.736 32.929 7.480 1.00 51.16 61 GLY D O 1
ATOM 5646 N N . LEU D 1 62 ? 48.308 33.844 9.460 1.00 36.36 62 LEU D N 1
ATOM 5647 C CA . LEU D 1 62 ? 47.500 32.917 10.238 1.00 32.17 62 LEU D CA 1
ATOM 5648 C C . LEU D 1 62 ? 46.229 33.590 10.752 1.00 32.32 62 LEU D C 1
ATOM 5649 O O . LEU D 1 62 ? 46.275 34.631 11.426 1.00 21.06 62 LEU D O 1
ATOM 5654 N N . SER D 1 63 ? 45.101 32.972 10.416 1.00 25.97 63 SER D N 1
ATOM 5655 C CA . SER D 1 63 ? 43.796 33.408 10.865 1.00 24.35 63 SER D CA 1
ATOM 5656 C C . SER D 1 63 ? 43.071 32.200 11.441 1.00 24.88 63 SER D C 1
ATOM 5657 O O . SER D 1 63 ? 42.735 31.261 10.718 1.00 22.59 63 SER D O 1
ATOM 5660 N N . ILE D 1 64 ? 42.843 32.206 12.749 1.00 14.69 64 ILE D N 1
ATOM 5661 C CA . ILE D 1 64 ? 42.078 31.127 13.360 1.00 19.18 64 ILE D CA 1
ATOM 5662 C C . ILE D 1 64 ? 41.010 31.694 14.292 1.00 20.15 64 ILE D C 1
ATOM 5663 O O . ILE D 1 64 ? 41.195 32.777 14.865 1.00 16.13 64 ILE D O 1
ATOM 5668 N N . TRP D 1 65 ? 39.893 30.975 14.429 1.00 14.48 65 TRP D N 1
ATOM 5669 C CA . TRP D 1 65 ? 38.759 31.484 15.193 1.00 16.21 65 TRP D CA 1
ATOM 5670 C C . TRP D 1 65 ? 38.224 30.581 16.316 1.00 25.57 65 TRP D C 1
ATOM 5671 O O . TRP D 1 65 ? 37.255 30.922 17.001 1.00 24.73 65 TRP D O 1
ATOM 5682 N N . GLU D 1 66 ? 38.835 29.429 16.499 1.00 16.08 66 GLU D N 1
ATOM 5683 C CA . GLU D 1 66 ? 38.457 28.606 17.626 1.00 14.27 66 GLU D CA 1
ATOM 5684 C C . GLU D 1 66 ? 39.251 29.076 18.834 1.00 12.03 66 GLU D C 1
ATOM 5685 O O . GLU D 1 66 ? 40.482 28.950 18.869 1.00 11.18 66 GLU D O 1
ATOM 5691 N N . SER D 1 67 ? 38.542 29.613 19.822 1.00 16.80 67 SER D N 1
ATOM 5692 C CA . SER D 1 67 ? 39.186 30.206 20.991 1.00 13.92 67 SER D CA 1
ATOM 5693 C C . SER D 1 67 ? 40.195 29.251 21.585 1.00 11.48 67 SER D C 1
ATOM 5694 O O . SER D 1 67 ? 41.270 29.658 22.006 1.00 16.45 67 SER D O 1
ATOM 5697 N N . ARG D 1 68 ? 39.858 27.973 21.613 1.00 9.04 68 ARG D N 1
ATOM 5698 C CA . ARG D 1 68 ? 40.711 27.002 22.300 1.00 9.66 68 ARG D CA 1
ATOM 5699 C C . ARG D 1 68 ? 41.950 26.599 21.495 1.00 9.80 68 ARG D C 1
ATOM 5700 O O . ARG D 1 68 ? 42.933 26.111 22.055 1.00 11.81 68 ARG D O 1
ATOM 5708 N N . ALA D 1 69 ? 41.921 26.851 20.192 1.00 7.43 69 ALA D N 1
ATOM 5709 C CA . ALA D 1 69 ? 43.128 26.709 19.376 1.00 9.63 69 ALA D CA 1
ATOM 5710 C C . ALA D 1 69 ? 43.990 27.976 19.514 1.00 9.76 69 ALA D C 1
ATOM 5711 O O . ALA D 1 69 ? 45.219 27.916 19.498 1.00 8.91 69 ALA D O 1
ATOM 5713 N N . ILE D 1 70 ? 43.332 29.121 19.676 1.00 9.79 70 ILE D N 1
ATOM 5714 C CA . ILE D 1 70 ? 44.025 30.394 19.835 1.00 10.93 70 ILE D CA 1
ATOM 5715 C C . ILE D 1 70 ? 44.870 30.433 21.117 1.00 15.03 70 ILE D C 1
ATOM 5716 O O . ILE D 1 70 ? 46.024 30.843 21.094 1.00 12.21 70 ILE D O 1
ATOM 5721 N N . ILE D 1 71 ? 44.292 30.021 22.238 1.00 13.13 71 ILE D N 1
ATOM 5722 C CA . ILE D 1 71 ? 44.981 30.209 23.516 1.00 13.55 71 ILE D CA 1
ATOM 5723 C C . ILE D 1 71 ? 46.188 29.268 23.631 1.00 12.00 71 ILE D C 1
ATOM 5724 O O . ILE D 1 71 ? 47.231 29.658 24.148 1.00 11.44 71 ILE D O 1
ATOM 5729 N N . THR D 1 72 ? 46.055 28.046 23.124 1.00 12.72 72 THR D N 1
ATOM 5730 C CA . THR D 1 72 ? 47.208 27.149 23.037 1.00 14.86 72 THR D CA 1
ATOM 5731 C C . THR D 1 72 ? 48.266 27.694 22.082 1.00 13.17 72 THR D C 1
ATOM 5732 O O . THR D 1 72 ? 49.468 27.619 22.362 1.00 11.04 72 THR D O 1
ATOM 5736 N N . TYR D 1 73 ? 47.823 28.263 20.963 1.00 13.98 73 TYR D N 1
ATOM 5737 C CA . TYR D 1 73 ? 48.752 28.839 19.988 1.00 15.26 73 TYR D CA 1
ATOM 5738 C C . TYR D 1 73 ? 49.584 29.973 20.577 1.00 17.59 73 TYR D C 1
ATOM 5739 O O . TYR D 1 73 ? 50.782 30.091 20.303 1.00 14.79 73 TYR D O 1
ATOM 5748 N N . LEU D 1 74 ? 48.934 30.827 21.359 1.00 16.20 74 LEU D N 1
ATOM 5749 C CA . LEU D 1 74 ? 49.632 31.942 21.990 1.00 21.24 74 LEU D CA 1
ATOM 5750 C C . LEU D 1 74 ? 50.795 31.453 22.858 1.00 22.87 74 LEU D C 1
ATOM 5751 O O . LEU D 1 74 ? 51.912 31.982 22.782 1.00 17.02 74 LEU D O 1
ATOM 5756 N N . VAL D 1 75 ? 50.534 30.434 23.666 1.00 21.02 75 VAL D N 1
ATOM 5757 C CA . VAL D 1 75 ? 51.582 29.816 24.458 1.00 10.81 75 VAL D CA 1
ATOM 5758 C C . VAL D 1 75 ? 52.638 29.153 23.575 1.00 13.01 75 VAL D C 1
ATOM 5759 O O . VAL D 1 75 ? 53.816 29.474 23.668 1.00 15.42 75 VAL D O 1
ATOM 5763 N N . ASN D 1 76 ? 52.218 28.235 22.712 1.00 15.24 76 ASN D N 1
ATOM 5764 C CA . ASN D 1 76 ? 53.156 27.557 21.806 1.00 14.25 76 ASN D CA 1
ATOM 5765 C C . ASN D 1 76 ? 54.104 28.524 21.084 1.00 21.33 76 ASN D C 1
ATOM 5766 O O . ASN D 1 76 ? 55.294 28.242 20.921 1.00 20.27 76 ASN D O 1
ATOM 5771 N N . LYS D 1 77 ? 53.560 29.648 20.627 1.00 18.32 77 LYS D N 1
ATOM 5772 C CA . LYS D 1 77 ? 54.329 30.602 19.836 1.00 12.82 77 LYS D CA 1
ATOM 5773 C C . LYS D 1 77 ? 55.078 31.611 20.698 1.00 22.17 77 LYS D C 1
ATOM 5774 O O . LYS D 1 77 ? 56.275 31.817 20.515 1.00 25.85 77 LYS D O 1
ATOM 5780 N N . TYR D 1 78 ? 54.361 32.233 21.630 1.00 20.09 78 TYR D N 1
ATOM 5781 C CA . TYR D 1 78 ? 54.868 33.387 22.361 1.00 20.36 78 TYR D CA 1
ATOM 5782 C C . TYR D 1 78 ? 55.369 33.110 23.775 1.00 21.75 78 TYR D C 1
ATOM 5783 O O . TYR D 1 78 ? 55.968 33.988 24.396 1.00 21.86 78 TYR D O 1
ATOM 5792 N N . ALA D 1 79 ? 55.153 31.898 24.278 1.00 17.56 79 ALA D N 1
ATOM 5793 C CA . ALA D 1 79 ? 55.540 31.594 25.654 1.00 21.00 79 ALA D CA 1
ATOM 5794 C C . ALA D 1 79 ? 55.899 30.133 25.841 1.00 24.64 79 ALA D C 1
ATOM 5795 O O . ALA D 1 79 ? 55.515 29.517 26.838 1.00 24.10 79 ALA D O 1
ATOM 5797 N N . LYS D 1 80 ? 56.636 29.587 24.882 1.00 22.72 80 LYS D N 1
ATOM 5798 C CA . LYS D 1 80 ? 57.016 28.179 24.917 1.00 27.06 80 LYS D CA 1
ATOM 5799 C C . LYS D 1 80 ? 57.681 27.837 26.246 1.00 25.83 80 LYS D C 1
ATOM 5800 O O . LYS D 1 80 ? 58.650 28.488 26.655 1.00 19.66 80 LYS D O 1
ATOM 5806 N N . GLY D 1 81 ? 57.151 26.812 26.910 1.00 24.01 81 GLY D N 1
ATOM 5807 C CA . GLY D 1 81 ? 57.656 26.380 28.204 1.00 27.38 81 GLY D CA 1
ATOM 5808 C C . GLY D 1 81 ? 56.820 26.863 29.383 1.00 28.93 81 GLY D C 1
ATOM 5809 O O . GLY D 1 81 ? 56.985 26.379 30.503 1.00 28.28 81 GLY D O 1
ATOM 5810 N N . SER D 1 82 ? 55.930 27.826 29.145 1.00 20.87 82 SER D N 1
ATOM 5811 C CA . SER D 1 82 ? 55.048 28.307 30.206 1.00 18.94 82 SER D CA 1
ATOM 5812 C C . SER D 1 82 ? 54.187 27.180 30.798 1.00 19.35 82 SER D C 1
ATOM 5813 O O . SER D 1 82 ? 53.667 26.324 30.072 1.00 20.62 82 SER D O 1
ATOM 5816 N N . SER D 1 83 ? 54.021 27.195 32.114 1.00 16.74 83 SER D N 1
ATOM 5817 C CA . SER D 1 83 ? 53.152 26.228 32.792 1.00 23.74 83 SER D CA 1
ATOM 5818 C C . SER D 1 83 ? 51.650 26.397 32.467 1.00 19.91 83 SER D C 1
ATOM 5819 O O . SER D 1 83 ? 50.811 25.589 32.868 1.00 15.34 83 SER D O 1
ATOM 5822 N N . LEU D 1 84 ? 51.314 27.452 31.740 1.00 14.04 84 LEU D N 1
ATOM 5823 C CA . LEU D 1 84 ? 49.928 27.699 31.370 1.00 12.57 84 LEU D CA 1
ATOM 5824 C C . LEU D 1 84 ? 49.490 26.707 30.273 1.00 19.54 84 LEU D C 1
ATOM 5825 O O . LEU D 1 84 ? 48.299 26.493 30.036 1.00 17.51 84 LEU D O 1
ATOM 5830 N N . TYR D 1 85 ? 50.476 26.112 29.607 1.00 15.89 85 TYR D N 1
ATOM 5831 C CA . TYR D 1 85 ? 50.245 25.045 28.656 1.00 10.67 85 TYR D CA 1
ATOM 5832 C C . TYR D 1 85 ? 51.524 24.233 28.634 1.00 13.24 85 TYR D C 1
ATOM 5833 O O . TYR D 1 85 ? 52.349 24.383 27.732 1.00 13.59 85 TYR D O 1
ATOM 5842 N N . PRO D 1 86 ? 51.701 23.378 29.656 1.00 16.88 86 PRO D N 1
ATOM 5843 C CA . PRO D 1 86 ? 52.946 22.646 29.911 1.00 18.04 86 PRO D CA 1
ATOM 5844 C C . PRO D 1 86 ? 53.308 21.694 28.773 1.00 20.78 86 PRO D C 1
ATOM 5845 O O . PRO D 1 86 ? 52.431 21.088 28.148 1.00 17.10 86 PRO D O 1
ATOM 5849 N N . GLU D 1 87 ? 54.604 21.570 28.512 1.00 22.30 87 GLU D N 1
ATOM 5850 C CA . GLU D 1 87 ? 55.081 20.777 27.383 1.00 24.73 87 GLU D CA 1
ATOM 5851 C C . GLU D 1 87 ? 55.051 19.265 27.639 1.00 20.89 87 GLU D C 1
ATOM 5852 O O . GLU D 1 87 ? 54.952 18.468 26.706 1.00 18.44 87 GLU D O 1
ATOM 5858 N N . ASP D 1 88 ? 55.140 18.868 28.901 1.00 19.13 88 ASP D N 1
ATOM 5859 C CA . ASP D 1 88 ? 55.089 17.452 29.239 1.00 23.34 88 ASP D CA 1
ATOM 5860 C C . ASP D 1 88 ? 53.842 16.807 28.622 1.00 23.45 88 ASP D C 1
ATOM 5861 O O . ASP D 1 88 ? 52.738 17.287 28.833 1.00 20.61 88 ASP D O 1
ATOM 5866 N N . PRO D 1 89 ? 54.019 15.724 27.844 1.00 14.05 89 PRO D N 1
ATOM 5867 C CA . PRO D 1 89 ? 52.865 15.133 27.154 1.00 20.22 89 PRO D CA 1
ATOM 5868 C C . PRO D 1 89 ? 51.689 14.811 28.074 1.00 17.11 89 PRO D C 1
ATOM 5869 O O . PRO D 1 89 ? 50.561 15.177 27.743 1.00 16.34 89 PRO D O 1
ATOM 5873 N N . LYS D 1 90 ? 51.939 14.146 29.199 1.00 14.91 90 LYS D N 1
ATOM 5874 C CA . LYS D 1 90 ? 50.849 13.778 30.093 1.00 14.98 90 LYS D CA 1
ATOM 5875 C C . LYS D 1 90 ? 50.162 15.007 30.675 1.00 13.65 90 LYS D C 1
ATOM 5876 O O . LYS D 1 90 ? 48.931 15.075 30.727 1.00 16.12 90 LYS D O 1
ATOM 5882 N N . ALA D 1 91 ? 50.957 15.983 31.097 1.00 15.06 91 ALA D N 1
ATOM 5883 C CA . ALA D 1 91 ? 50.414 17.213 31.656 1.00 15.69 91 ALA D CA 1
ATOM 5884 C C . ALA D 1 91 ? 49.601 17.951 30.603 1.00 19.19 91 ALA D C 1
ATOM 5885 O O . ALA D 1 91 ? 48.512 18.452 30.892 1.00 16.31 91 ALA D O 1
ATOM 5887 N N . ARG D 1 92 ? 50.124 18.009 29.379 1.00 14.34 92 ARG D N 1
ATOM 5888 C CA . ARG D 1 92 ? 49.420 18.688 28.299 1.00 14.95 92 ARG D CA 1
ATOM 5889 C C . ARG D 1 92 ? 48.117 17.967 27.939 1.00 9.87 92 ARG D C 1
ATOM 5890 O O . ARG D 1 92 ? 47.093 18.608 27.719 1.00 13.11 92 ARG D O 1
ATOM 5898 N N . ALA D 1 93 ? 48.172 16.641 27.868 1.00 10.30 93 ALA D N 1
ATOM 5899 C CA . ALA D 1 93 ? 46.979 15.827 27.608 1.00 10.03 93 ALA D CA 1
ATOM 5900 C C . ALA D 1 93 ? 45.810 16.196 28.529 1.00 16.05 93 ALA D C 1
ATOM 5901 O O . ALA D 1 93 ? 44.664 16.331 28.076 1.00 12.33 93 ALA D O 1
ATOM 5903 N N . LEU D 1 94 ? 46.092 16.374 29.816 1.00 15.46 94 LEU D N 1
ATOM 5904 C CA . LEU D 1 94 ? 45.031 16.720 30.756 1.00 11.37 94 LEU D CA 1
ATOM 5905 C C . LEU D 1 94 ? 44.450 18.108 30.500 1.00 11.42 94 LEU D C 1
ATOM 5906 O O . LEU D 1 94 ? 43.257 18.321 30.665 1.00 13.83 94 LEU D O 1
ATOM 5911 N N . VAL D 1 95 ? 45.297 19.063 30.125 1.00 10.69 95 VAL D N 1
ATOM 5912 C CA . VAL D 1 95 ? 44.799 20.384 29.775 1.00 9.79 95 VAL D CA 1
ATOM 5913 C C . VAL D 1 95 ? 43.955 20.310 28.481 1.00 10.94 95 VAL D C 1
ATOM 5914 O O . VAL D 1 95 ? 42.891 20.912 28.383 1.00 9.57 95 VAL D O 1
ATOM 5918 N N . ASP D 1 96 ? 44.441 19.587 27.488 1.00 9.78 96 ASP D N 1
ATOM 5919 C CA . ASP D 1 96 ? 43.676 19.408 26.258 1.00 11.10 96 ASP D CA 1
ATOM 5920 C C . ASP D 1 96 ? 42.334 18.758 26.570 1.00 7.52 96 ASP D C 1
ATOM 5921 O O . ASP D 1 96 ? 41.301 19.197 26.103 1.00 9.13 96 ASP D O 1
ATOM 5926 N N . GLN D 1 97 ? 42.354 17.712 27.381 1.00 8.54 97 GLN D N 1
ATOM 5927 C CA . GLN D 1 97 ? 41.118 17.058 27.797 1.00 15.49 97 GLN D CA 1
ATOM 5928 C C . GLN D 1 97 ? 40.106 18.070 28.356 1.00 15.29 97 GLN D C 1
ATOM 5929 O O . GLN D 1 97 ? 38.945 18.095 27.943 1.00 17.61 97 GLN D O 1
ATOM 5935 N N . ARG D 1 98 ? 40.542 18.896 29.296 1.00 10.69 98 ARG D N 1
ATOM 5936 C CA . ARG D 1 98 ? 39.638 19.884 29.891 1.00 7.62 98 ARG D CA 1
ATOM 5937 C C . ARG D 1 98 ? 39.100 20.884 28.863 1.00 10.56 98 ARG D C 1
ATOM 5938 O O . ARG D 1 98 ? 37.971 21.318 28.964 1.00 13.97 98 ARG D O 1
ATOM 5946 N N . LEU D 1 99 ? 39.912 21.244 27.877 1.00 12.52 99 LEU D N 1
ATOM 5947 C CA . LEU D 1 99 ? 39.437 22.149 26.834 1.00 15.93 99 LEU D CA 1
ATOM 5948 C C . LEU D 1 99 ? 38.338 21.511 25.992 1.00 12.55 99 LEU D C 1
ATOM 5949 O O . LEU D 1 99 ? 37.360 22.173 25.669 1.00 10.47 99 LEU D O 1
ATOM 5954 N N . TYR D 1 100 ? 38.495 20.236 25.629 1.00 10.25 100 TYR D N 1
ATOM 5955 C CA . TYR D 1 100 ? 37.443 19.569 24.858 1.00 13.53 100 TYR D CA 1
ATOM 5956 C C . TYR D 1 100 ? 36.198 19.343 25.721 1.00 12.24 100 TYR D C 1
ATOM 5957 O O . TYR D 1 100 ? 35.065 19.424 25.233 1.00 13.81 100 TYR D O 1
ATOM 5966 N N . PHE D 1 101 ? 36.418 19.080 27.004 1.00 6.78 101 PHE D N 1
ATOM 5967 C CA . PHE D 1 101 ? 35.309 19.051 27.961 1.00 9.52 101 PHE D CA 1
ATOM 5968 C C . PHE D 1 101 ? 34.534 20.365 27.867 1.00 8.16 101 PHE D C 1
ATOM 5969 O O . PHE D 1 101 ? 33.297 20.390 27.797 1.00 11.62 101 PHE D O 1
ATOM 5977 N N . ASP D 1 102 ? 35.273 21.466 27.851 1.00 7.44 102 ASP D N 1
ATOM 5978 C CA . ASP D 1 102 ? 34.656 22.793 27.854 1.00 8.33 102 ASP D CA 1
ATOM 5979 C C . ASP D 1 102 ? 33.772 22.965 26.613 1.00 10.04 102 ASP D C 1
ATOM 5980 O O . ASP D 1 102 ? 32.555 23.180 26.714 1.00 8.14 102 ASP D O 1
ATOM 5985 N N . ILE D 1 103 ? 34.368 22.840 25.432 1.00 10.90 103 ILE D N 1
ATOM 5986 C CA . ILE D 1 103 ? 33.587 23.076 24.216 1.00 6.60 103 ILE D CA 1
ATOM 5987 C C . ILE D 1 103 ? 32.481 22.036 23.981 1.00 15.21 103 ILE D C 1
ATOM 5988 O O . ILE D 1 103 ? 31.339 22.388 23.637 1.00 18.35 103 ILE D O 1
ATOM 5993 N N . GLY D 1 104 ? 32.806 20.757 24.148 1.00 10.54 104 GLY D N 1
ATOM 5994 C CA . GLY D 1 104 ? 31.890 19.692 23.746 1.00 9.69 104 GLY D CA 1
ATOM 5995 C C . GLY D 1 104 ? 30.852 19.279 24.782 1.00 10.27 104 GLY D C 1
ATOM 5996 O O . GLY D 1 104 ? 29.855 18.651 24.457 1.00 10.50 104 GLY D O 1
ATOM 5997 N N . THR D 1 105 ? 31.097 19.615 26.036 1.00 12.70 105 THR D N 1
ATOM 5998 C CA . THR D 1 105 ? 30.188 19.234 27.099 1.00 11.47 105 THR D CA 1
ATOM 5999 C C . THR D 1 105 ? 29.595 20.427 27.842 1.00 13.28 105 THR D C 1
ATOM 6000 O O . THR D 1 105 ? 28.415 20.719 27.692 1.00 11.15 105 THR D O 1
ATOM 6004 N N . LEU D 1 106 ? 30.425 21.111 28.625 1.00 15.25 106 LEU D N 1
ATOM 6005 C CA A LEU D 1 106 ? 29.962 22.164 29.525 0.38 15.20 106 LEU D CA 1
ATOM 6006 C CA B LEU D 1 106 ? 29.943 22.154 29.522 0.62 15.18 106 LEU D CA 1
ATOM 6007 C C . LEU D 1 106 ? 29.371 23.367 28.785 1.00 13.58 106 LEU D C 1
ATOM 6008 O O . LEU D 1 106 ? 28.222 23.720 28.984 1.00 13.54 106 LEU D O 1
ATOM 6017 N N . TYR D 1 107 ? 30.156 24.005 27.925 1.00 17.82 107 TYR D N 1
ATOM 6018 C CA . TYR D 1 107 ? 29.610 25.168 27.216 1.00 13.20 107 TYR D CA 1
ATOM 6019 C C . TYR D 1 107 ? 28.523 24.783 26.205 1.00 11.99 107 TYR D C 1
ATOM 6020 O O . TYR D 1 107 ? 27.556 25.523 25.995 1.00 14.16 107 TYR D O 1
ATOM 6029 N N . GLN D 1 108 ? 28.672 23.623 25.585 1.00 10.57 108 GLN D N 1
ATOM 6030 C CA A GLN D 1 108 ? 27.688 23.193 24.605 0.51 14.96 108 GLN D CA 1
ATOM 6031 C CA B GLN D 1 108 ? 27.698 23.146 24.615 0.49 14.90 108 GLN D CA 1
ATOM 6032 C C . GLN D 1 108 ? 26.313 23.067 25.267 1.00 18.47 108 GLN D C 1
ATOM 6033 O O . GLN D 1 108 ? 25.323 23.529 24.721 1.00 18.40 108 GLN D O 1
ATOM 6044 N N . ARG D 1 109 ? 26.264 22.465 26.450 1.00 15.73 109 ARG D N 1
ATOM 6045 C CA . ARG D 1 109 ? 25.001 22.245 27.146 1.00 17.85 109 ARG D CA 1
ATOM 6046 C C . ARG D 1 109 ? 24.410 23.518 27.742 1.00 13.82 109 ARG D C 1
ATOM 6047 O O . ARG D 1 109 ? 23.195 23.674 27.771 1.00 11.76 109 ARG D O 1
ATOM 6055 N N . PHE D 1 110 ? 25.272 24.397 28.244 1.00 13.78 110 PHE D N 1
ATOM 6056 C CA . PHE D 1 110 ? 24.834 25.707 28.691 1.00 13.06 110 PHE D CA 1
ATOM 6057 C C . PHE D 1 110 ? 24.192 26.471 27.552 1.00 10.61 110 PHE D C 1
ATOM 6058 O O . PHE D 1 110 ? 23.100 27.004 27.691 1.00 16.66 110 PHE D O 1
ATOM 6066 N N . SER D 1 111 ? 24.887 26.526 26.421 1.00 12.26 111 SER D N 1
ATOM 6067 C CA A SER D 1 111 ? 24.373 27.207 25.240 0.60 16.77 111 SER D CA 1
ATOM 6068 C CA B SER D 1 111 ? 24.373 27.203 25.236 0.40 16.31 111 SER D CA 1
ATOM 6069 C C . SER D 1 111 ? 23.003 26.661 24.823 1.00 20.08 111 SER D C 1
ATOM 6070 O O . SER D 1 111 ? 22.062 27.421 24.615 1.00 18.52 111 SER D O 1
ATOM 6075 N N . ASP D 1 112 ? 22.889 25.342 24.703 1.00 17.76 112 ASP D N 1
ATOM 6076 C CA A ASP D 1 112 ? 21.613 24.716 24.348 0.54 17.90 112 ASP D CA 1
ATOM 6077 C CA B ASP D 1 112 ? 21.610 24.734 24.341 0.46 17.43 112 ASP D CA 1
ATOM 6078 C C . ASP D 1 112 ? 20.497 25.068 25.340 1.00 13.57 112 ASP D C 1
ATOM 6079 O O . ASP D 1 112 ? 19.345 25.255 24.955 1.00 19.14 112 ASP D O 1
ATOM 6088 N N . TYR D 1 113 ? 20.844 25.132 26.621 1.00 12.31 113 TYR D N 1
ATOM 6089 C CA . TYR D 1 113 ? 19.871 25.450 27.670 1.00 14.44 113 TYR D CA 1
ATOM 6090 C C . TYR D 1 113 ? 19.451 26.915 27.631 1.00 18.45 113 TYR D C 1
ATOM 6091 O O . TYR D 1 113 ? 18.266 27.247 27.764 1.00 16.49 113 TYR D O 1
ATOM 6100 N N . PHE D 1 114 ? 20.432 27.790 27.444 1.00 13.65 114 PHE D N 1
ATOM 6101 C CA . PHE D 1 114 ? 20.245 29.194 27.777 1.00 15.71 114 PHE D CA 1
ATOM 6102 C C . PHE D 1 114 ? 19.870 30.060 26.579 1.00 19.89 114 PHE D C 1
ATOM 6103 O O . PHE D 1 114 ? 18.869 30.777 26.604 1.00 21.56 114 PHE D O 1
ATOM 6111 N N . TYR D 1 115 ? 20.650 29.980 25.511 1.00 21.59 115 TYR D N 1
ATOM 6112 C CA . TYR D 1 115 ? 20.451 30.900 24.389 1.00 25.76 115 TYR D CA 1
ATOM 6113 C C . TYR D 1 115 ? 19.055 30.896 23.741 1.00 28.26 115 TYR D C 1
ATOM 6114 O O . TYR D 1 115 ? 18.567 31.951 23.330 1.00 34.67 115 TYR D O 1
ATOM 6123 N N . PRO D 1 116 ? 18.397 29.728 23.665 1.00 24.62 116 PRO D N 1
ATOM 6124 C CA . PRO D 1 116 ? 17.008 29.741 23.188 1.00 28.14 116 PRO D CA 1
ATOM 6125 C C . PRO D 1 116 ? 16.091 30.579 24.079 1.00 27.64 116 PRO D C 1
ATOM 6126 O O . PRO D 1 116 ? 15.076 31.086 23.614 1.00 30.64 116 PRO D O 1
ATOM 6130 N N . GLN D 1 117 ? 16.450 30.724 25.347 1.00 28.13 117 GLN D N 1
ATOM 6131 C CA . GLN D 1 117 ? 15.647 31.514 26.257 1.00 19.72 117 GLN D CA 1
ATOM 6132 C C . GLN D 1 117 ? 15.885 32.982 25.977 1.00 19.87 117 GLN D C 1
ATOM 6133 O O . GLN D 1 117 ? 14.956 33.785 25.937 1.00 19.47 117 GLN D O 1
ATOM 6139 N N . VAL D 1 118 ? 17.146 33.332 25.786 1.00 21.84 118 VAL D N 1
ATOM 6140 C CA . VAL D 1 118 ? 17.497 34.717 25.560 1.00 26.87 118 VAL D CA 1
ATOM 6141 C C . VAL D 1 118 ? 17.054 35.152 24.166 1.00 35.98 118 VAL D C 1
ATOM 6142 O O . VAL D 1 118 ? 16.571 36.269 23.991 1.00 40.47 118 VAL D O 1
ATOM 6146 N N . PHE D 1 119 ? 17.180 34.261 23.182 1.00 34.07 119 PHE D N 1
ATOM 6147 C CA . PHE D 1 119 ? 17.019 34.665 21.778 1.00 28.19 119 PHE D CA 1
ATOM 6148 C C . PHE D 1 119 ? 15.845 34.070 21.010 1.00 30.70 119 PHE D C 1
ATOM 6149 O O . PHE D 1 119 ? 15.599 34.448 19.868 1.00 38.86 119 PHE D O 1
ATOM 6157 N N . ALA D 1 120 ? 15.127 33.136 21.613 1.00 34.53 120 ALA D N 1
ATOM 6158 C CA . ALA D 1 120 ? 13.991 32.537 20.935 1.00 38.68 120 ALA D CA 1
ATOM 6159 C C . ALA D 1 120 ? 12.786 32.495 21.859 1.00 37.08 120 ALA D C 1
ATOM 6160 O O . ALA D 1 120 ? 11.848 31.724 21.639 1.00 37.67 120 ALA D O 1
ATOM 6162 N N . GLY D 1 121 ? 12.819 33.327 22.897 1.00 32.68 121 GLY D N 1
ATOM 6163 C CA . GLY D 1 121 ? 11.739 33.378 23.867 1.00 39.95 121 GLY D CA 1
ATOM 6164 C C . GLY D 1 121 ? 11.313 32.021 24.410 1.00 45.10 121 GLY D C 1
ATOM 6165 O O . GLY D 1 121 ? 10.200 31.868 24.922 1.00 49.16 121 GLY D O 1
ATOM 6166 N N . ALA D 1 122 ? 12.197 31.031 24.311 1.00 36.47 122 ALA D N 1
ATOM 6167 C CA . ALA D 1 122 ? 11.869 29.686 24.769 1.00 34.11 122 ALA D CA 1
ATOM 6168 C C . ALA D 1 122 ? 11.791 29.625 26.298 1.00 29.10 122 ALA D C 1
ATOM 6169 O O . ALA D 1 122 ? 12.496 30.352 26.990 1.00 26.09 122 ALA D O 1
ATOM 6171 N N . PRO D 1 123 ? 10.927 28.755 26.833 1.00 38.67 123 PRO D N 1
ATOM 6172 C CA . PRO D 1 123 ? 10.916 28.598 28.289 1.00 39.78 123 PRO D CA 1
ATOM 6173 C C . PRO D 1 123 ? 12.110 27.744 28.711 1.00 36.31 123 PRO D C 1
ATOM 6174 O O . PRO D 1 123 ? 12.742 27.118 27.852 1.00 33.37 123 PRO D O 1
ATOM 6178 N N . ALA D 1 124 ? 12.436 27.730 30.000 1.00 30.84 124 ALA D N 1
ATOM 6179 C CA . ALA D 1 124 ? 13.530 26.894 30.476 1.00 27.87 124 ALA D CA 1
ATOM 6180 C C . ALA D 1 124 ? 13.136 25.415 30.379 1.00 32.38 124 ALA D C 1
ATOM 6181 O O . ALA D 1 124 ? 12.081 25.006 30.874 1.00 35.49 124 ALA D O 1
ATOM 6183 N N . ASP D 1 125 ? 13.967 24.625 29.708 1.00 28.40 125 ASP D N 1
ATOM 6184 C CA . ASP D 1 125 ? 13.712 23.192 29.568 1.00 30.10 125 ASP D CA 1
ATOM 6185 C C . ASP D 1 125 ? 14.377 22.417 30.704 1.00 26.09 125 ASP D C 1
ATOM 6186 O O . ASP D 1 125 ? 15.599 22.470 30.868 1.00 22.50 125 ASP D O 1
ATOM 6191 N N . LYS D 1 126 ? 13.582 21.685 31.477 1.00 22.62 126 LYS D N 1
ATOM 6192 C CA . LYS D 1 126 ? 14.110 20.974 32.638 1.00 30.05 126 LYS D CA 1
ATOM 6193 C C . LYS D 1 126 ? 15.172 19.955 32.250 1.00 28.17 126 LYS D C 1
ATOM 6194 O O . LYS D 1 126 ? 16.200 19.844 32.918 1.00 19.29 126 LYS D O 1
ATOM 6200 N N . ALA D 1 127 ? 14.925 19.219 31.170 1.00 25.16 127 ALA D N 1
ATOM 6201 C CA . ALA D 1 127 ? 15.894 18.237 30.691 1.00 18.51 127 ALA D CA 1
ATOM 6202 C C . ALA D 1 127 ? 17.223 18.877 30.289 1.00 19.51 127 ALA D C 1
ATOM 6203 O O . ALA D 1 127 ? 18.285 18.365 30.643 1.00 16.86 127 ALA D O 1
ATOM 6205 N N . LYS D 1 128 ? 17.175 19.983 29.546 1.00 18.88 128 LYS D N 1
ATOM 6206 C CA . LYS D 1 128 ? 18.407 20.703 29.191 1.00 15.81 128 LYS D CA 1
ATOM 6207 C C . LYS D 1 128 ? 19.096 21.250 30.438 1.00 14.61 128 LYS D C 1
ATOM 6208 O O . LYS D 1 128 ? 20.327 21.239 30.545 1.00 17.22 128 LYS D O 1
ATOM 6214 N N . ASN D 1 129 ? 18.299 21.748 31.375 1.00 17.37 129 ASN D N 1
ATOM 6215 C CA . ASN D 1 129 ? 18.837 22.254 32.623 1.00 22.71 129 ASN D CA 1
ATOM 6216 C C . ASN D 1 129 ? 19.655 21.156 33.288 1.00 21.63 129 ASN D C 1
ATOM 6217 O O . ASN D 1 129 ? 20.799 21.368 33.707 1.00 18.03 129 ASN D O 1
ATOM 6222 N N . GLU D 1 130 ? 19.054 19.974 33.382 1.00 17.73 130 GLU D N 1
ATOM 6223 C CA A GLU D 1 130 ? 19.698 18.822 34.010 0.49 14.70 130 GLU D CA 1
ATOM 6224 C CA B GLU D 1 130 ? 19.713 18.852 34.024 0.51 13.93 130 GLU D CA 1
ATOM 6225 C C . GLU D 1 130 ? 21.015 18.453 33.328 1.00 20.43 130 GLU D C 1
ATOM 6226 O O . GLU D 1 130 ? 21.973 18.031 33.979 1.00 18.47 130 GLU D O 1
ATOM 6237 N N . LYS D 1 131 ? 21.063 18.601 32.012 1.00 20.66 131 LYS D N 1
ATOM 6238 C CA . LYS D 1 131 ? 22.298 18.331 31.294 1.00 17.48 131 LYS D CA 1
ATOM 6239 C C . LYS D 1 131 ? 23.418 19.265 31.771 1.00 19.34 131 LYS D C 1
ATOM 6240 O O . LYS D 1 131 ? 24.572 18.860 31.882 1.00 17.12 131 LYS D O 1
ATOM 6246 N N . VAL D 1 132 ? 23.081 20.519 32.034 1.00 20.56 132 VAL D N 1
ATOM 6247 C CA . VAL D 1 132 ? 24.075 21.463 32.544 1.00 18.10 132 VAL D CA 1
ATOM 6248 C C . VAL D 1 132 ? 24.525 21.031 33.942 1.00 13.20 132 VAL D C 1
ATOM 6249 O O . VAL D 1 132 ? 25.713 21.074 34.252 1.00 14.67 132 VAL D O 1
ATOM 6253 N N . GLN D 1 133 ? 23.579 20.591 34.777 1.00 15.90 133 GLN D N 1
ATOM 6254 C CA . GLN D 1 133 ? 23.923 20.111 36.124 1.00 17.16 133 GLN D CA 1
ATOM 6255 C C . GLN D 1 133 ? 24.931 18.955 36.047 1.00 13.55 133 GLN D C 1
ATOM 6256 O O . GLN D 1 133 ? 25.898 18.908 36.794 1.00 21.28 133 GLN D O 1
ATOM 6262 N N . GLU D 1 134 ? 24.671 18.013 35.151 1.00 17.14 134 GLU D N 1
ATOM 6263 C CA . GLU D 1 134 ? 25.547 16.870 34.964 1.00 19.37 134 GLU D CA 1
ATOM 6264 C C . GLU D 1 134 ? 26.954 17.308 34.549 1.00 17.95 134 GLU D C 1
ATOM 6265 O O . GLU D 1 134 ? 27.936 16.738 35.005 1.00 17.99 134 GLU D O 1
ATOM 6271 N N . ALA D 1 135 ? 27.052 18.332 33.707 1.00 11.08 135 ALA D N 1
ATOM 6272 C CA . ALA D 1 135 ? 28.356 18.874 33.348 1.00 17.36 135 ALA D CA 1
ATOM 6273 C C . ALA D 1 135 ? 29.048 19.518 34.558 1.00 17.39 135 ALA D C 1
ATOM 6274 O O . ALA D 1 135 ? 30.245 19.320 34.769 1.00 16.25 135 ALA D O 1
ATOM 6276 N N . LEU D 1 136 ? 28.285 20.263 35.358 1.00 10.83 136 LEU D N 1
ATOM 6277 C CA . LEU D 1 136 ? 28.822 20.911 36.550 1.00 14.71 136 LEU D CA 1
ATOM 6278 C C . LEU D 1 136 ? 29.269 19.881 37.557 1.00 15.85 136 LEU D C 1
ATOM 6279 O O . LEU D 1 136 ? 30.329 20.019 38.141 1.00 18.16 136 LEU D O 1
ATOM 6284 N N . GLN D 1 137 ? 28.469 18.829 37.734 1.00 16.07 137 GLN D N 1
ATOM 6285 C CA . GLN D 1 137 ? 28.842 17.744 38.637 1.00 18.57 137 GLN D CA 1
ATOM 6286 C C . GLN D 1 137 ? 30.127 17.054 38.190 1.00 16.75 137 GLN D C 1
ATOM 6287 O O . GLN D 1 137 ? 30.935 16.636 39.019 1.00 12.56 137 GLN D O 1
ATOM 6293 N N . LEU D 1 138 ? 30.317 16.929 36.880 1.00 11.42 138 LEU D N 1
ATOM 6294 C CA . LEU D 1 138 ? 31.553 16.348 36.361 1.00 14.86 138 LEU D CA 1
ATOM 6295 C C . LEU D 1 138 ? 32.735 17.269 36.703 1.00 15.00 138 LEU D C 1
ATOM 6296 O O . LEU D 1 138 ? 33.771 16.818 37.208 1.00 15.53 138 LEU D O 1
ATOM 6301 N N . LEU D 1 139 ? 32.557 18.564 36.441 1.00 16.28 139 LEU D N 1
ATOM 6302 C CA . LEU D 1 139 ? 33.563 19.573 36.785 1.00 15.83 139 LEU D CA 1
ATOM 6303 C C . LEU D 1 139 ? 33.927 19.523 38.271 1.00 10.58 139 LEU D C 1
ATOM 6304 O O . LEU D 1 139 ? 35.098 19.603 38.642 1.00 11.38 139 LEU D O 1
ATOM 6309 N N . ASP D 1 140 ? 32.912 19.397 39.119 1.00 13.86 140 ASP D N 1
ATOM 6310 C CA . ASP D 1 140 ? 33.129 19.293 40.559 1.00 12.85 140 ASP D CA 1
ATOM 6311 C C . ASP D 1 140 ? 33.977 18.048 40.904 1.00 20.22 140 ASP D C 1
ATOM 6312 O O . ASP D 1 140 ? 34.821 18.079 41.811 1.00 21.60 140 ASP D O 1
ATOM 6317 N N . LYS D 1 141 ? 33.735 16.956 40.183 1.00 14.11 141 LYS D N 1
ATOM 6318 C CA . LYS D 1 141 ? 34.550 15.742 40.299 1.00 15.26 141 LYS D CA 1
ATOM 6319 C C . LYS D 1 141 ? 35.988 15.968 39.848 1.00 11.28 141 LYS D C 1
ATOM 6320 O O . LYS D 1 141 ? 36.929 15.564 40.538 1.00 17.75 141 LYS D O 1
ATOM 6326 N N . PHE D 1 142 ? 36.163 16.606 38.693 1.00 20.50 142 PHE D N 1
ATOM 6327 C CA . PHE D 1 142 ? 37.503 16.902 38.202 1.00 20.84 142 PHE D CA 1
ATOM 6328 C C . PHE D 1 142 ? 38.263 17.682 39.275 1.00 21.84 142 PHE D C 1
ATOM 6329 O O . PHE D 1 142 ? 39.469 17.530 39.435 1.00 21.75 142 PHE D O 1
ATOM 6337 N N . LEU D 1 143 ? 37.534 18.515 40.008 1.00 18.31 143 LEU D N 1
ATOM 6338 C CA . LEU D 1 143 ? 38.134 19.442 40.950 1.00 12.85 143 LEU D CA 1
ATOM 6339 C C . LEU D 1 143 ? 38.244 18.879 42.371 1.00 17.44 143 LEU D C 1
ATOM 6340 O O . LEU D 1 143 ? 38.702 19.567 43.269 1.00 15.73 143 LEU D O 1
ATOM 6345 N N . GLU D 1 144 ? 37.842 17.630 42.565 1.00 17.86 144 GLU D N 1
ATOM 6346 C CA . GLU D 1 144 ? 37.953 17.012 43.879 1.00 19.25 144 GLU D CA 1
ATOM 6347 C C . GLU D 1 144 ? 39.438 16.891 44.257 1.00 25.68 144 GLU D C 1
ATOM 6348 O O . GLU D 1 144 ? 40.219 16.228 43.554 1.00 18.77 144 GLU D O 1
ATOM 6354 N N . GLY D 1 145 ? 39.823 17.559 45.347 1.00 19.09 145 GLY D N 1
ATOM 6355 C CA . GLY D 1 145 ? 41.211 17.582 45.791 1.00 18.34 145 GLY D CA 1
ATOM 6356 C C . GLY D 1 145 ? 42.171 18.234 44.805 1.00 20.32 145 GLY D C 1
ATOM 6357 O O . GLY D 1 145 ? 43.345 17.885 44.742 1.00 21.27 145 GLY D O 1
ATOM 6358 N N . GLN D 1 146 ? 41.677 19.189 44.028 1.00 20.60 146 GLN D N 1
ATOM 6359 C CA . GLN D 1 146 ? 42.488 19.805 42.985 1.00 17.72 146 GLN D CA 1
ATOM 6360 C C . GLN D 1 146 ? 42.211 21.289 42.969 1.00 20.79 146 GLN D C 1
ATOM 6361 O O . GLN D 1 146 ? 41.056 21.706 42.892 1.00 19.86 146 GLN D O 1
ATOM 6367 N N . LYS D 1 147 ? 43.266 22.089 43.044 1.00 17.85 147 LYS D N 1
ATOM 6368 C CA . LYS D 1 147 ? 43.124 23.536 43.000 1.00 13.52 147 LYS D CA 1
ATOM 6369 C C . LYS D 1 147 ? 42.660 24.011 41.631 1.00 19.22 147 LYS D C 1
ATOM 6370 O O . LYS D 1 147 ? 41.854 24.938 41.528 1.00 16.98 147 LYS D O 1
ATOM 6376 N N . TYR D 1 148 ? 43.195 23.392 40.582 1.00 18.68 148 TYR D N 1
ATOM 6377 C CA . TYR D 1 148 ? 42.862 23.777 39.215 1.00 16.24 148 TYR D CA 1
ATOM 6378 C C . TYR D 1 148 ? 42.314 22.573 38.456 1.00 13.34 148 TYR D C 1
ATOM 6379 O O . TYR D 1 148 ? 42.401 21.448 38.950 1.00 16.67 148 TYR D O 1
ATOM 6388 N N . VAL D 1 149 ? 41.766 22.800 37.261 1.00 16.88 149 VAL D N 1
ATOM 6389 C CA A VAL D 1 149 ? 41.062 21.754 36.531 0.26 16.16 149 VAL D CA 1
ATOM 6390 C CA B VAL D 1 149 ? 41.066 21.739 36.536 0.74 17.44 149 VAL D CA 1
ATOM 6391 C C . VAL D 1 149 ? 42.016 20.761 35.867 1.00 14.99 149 VAL D C 1
ATOM 6392 O O . VAL D 1 149 ? 41.625 19.639 35.544 1.00 19.19 149 VAL D O 1
ATOM 6399 N N . ALA D 1 150 ? 43.263 21.183 35.666 1.00 11.54 150 ALA D N 1
ATOM 6400 C CA . ALA D 1 150 ? 44.219 20.393 34.890 1.00 17.77 150 ALA D CA 1
ATOM 6401 C C . ALA D 1 150 ? 45.655 20.493 35.408 1.00 21.13 150 ALA D C 1
ATOM 6402 O O . ALA D 1 150 ? 46.531 21.064 34.746 1.00 18.17 150 ALA D O 1
ATOM 6404 N N . GLY D 1 151 ? 45.903 19.924 36.582 1.00 20.20 151 GLY D N 1
ATOM 6405 C CA . GLY D 1 151 ? 47.237 19.963 37.160 1.00 22.18 151 GLY D CA 1
ATOM 6406 C C . GLY D 1 151 ? 47.332 21.028 38.233 1.00 20.06 151 GLY D C 1
ATOM 6407 O O . GLY D 1 151 ? 46.369 21.742 38.470 1.00 18.36 151 GLY D O 1
ATOM 6408 N N . PRO D 1 152 ? 48.498 21.132 38.890 1.00 19.19 152 PRO D N 1
ATOM 6409 C CA . PRO D 1 152 ? 48.692 21.976 40.074 1.00 17.09 152 PRO D CA 1
ATOM 6410 C C . PRO D 1 152 ? 48.838 23.465 39.747 1.00 24.32 152 PRO D C 1
ATOM 6411 O O . PRO D 1 152 ? 48.869 24.296 40.668 1.00 30.11 152 PRO D O 1
ATOM 6415 N N . ASN D 1 153 ? 48.939 23.791 38.461 1.00 18.10 153 ASN D N 1
ATOM 6416 C CA . ASN D 1 153 ? 49.109 25.179 38.021 1.00 23.33 153 ASN D CA 1
ATOM 6417 C C . ASN D 1 153 ? 47.915 25.673 37.236 1.00 22.15 153 ASN D C 1
ATOM 6418 O O . ASN D 1 153 ? 47.240 24.886 36.579 1.00 20.43 153 ASN D O 1
ATOM 6423 N N . LEU D 1 154 ? 47.677 26.979 37.290 1.00 14.28 154 LEU D N 1
ATOM 6424 C CA . LEU D 1 154 ? 46.690 27.607 36.430 1.00 17.60 154 LEU D CA 1
ATOM 6425 C C . LEU D 1 154 ? 47.065 27.324 34.985 1.00 17.52 154 LEU D C 1
ATOM 6426 O O . LEU D 1 154 ? 48.225 27.487 34.604 1.00 20.87 154 LEU D O 1
ATOM 6431 N N . THR D 1 155 ? 46.103 26.898 34.175 1.00 11.89 155 THR D N 1
ATOM 6432 C CA . THR D 1 155 ? 46.371 26.677 32.756 1.00 13.07 155 THR D CA 1
ATOM 6433 C C . THR D 1 155 ? 45.298 27.304 31.892 1.00 12.28 155 THR D C 1
ATOM 6434 O O . THR D 1 155 ? 44.271 27.760 32.406 1.00 12.01 155 THR D O 1
ATOM 6438 N N . VAL D 1 156 ? 45.536 27.315 30.581 1.00 8.50 156 VAL D N 1
ATOM 6439 C CA . VAL D 1 156 ? 44.552 27.826 29.619 1.00 10.46 156 VAL D CA 1
ATOM 6440 C C . VAL D 1 156 ? 43.214 27.107 29.755 1.00 9.36 156 VAL D C 1
ATOM 6441 O O . VAL D 1 156 ? 42.184 27.651 29.357 1.00 12.16 156 VAL D O 1
ATOM 6445 N N . ALA D 1 157 ? 43.239 25.873 30.280 1.00 9.69 157 ALA D N 1
ATOM 6446 C CA . ALA D 1 157 ? 41.998 25.138 30.534 1.00 11.10 157 ALA D CA 1
ATOM 6447 C C . ALA D 1 157 ? 41.164 25.835 31.608 1.00 15.69 157 ALA D C 1
ATOM 6448 O O . ALA D 1 157 ? 39.955 25.946 31.466 1.00 19.80 157 ALA D O 1
ATOM 6450 N N . ASP D 1 158 ? 41.806 26.291 32.682 1.00 13.28 158 ASP D N 1
ATOM 6451 C CA . ASP D 1 158 ? 41.099 27.076 33.687 1.00 12.98 158 ASP D CA 1
ATOM 6452 C C . ASP D 1 158 ? 40.523 28.358 33.109 1.00 14.47 158 ASP D C 1
ATOM 6453 O O . ASP D 1 158 ? 39.435 28.799 33.511 1.00 15.62 158 ASP D O 1
ATOM 6458 N N . LEU D 1 159 ? 41.272 28.977 32.198 1.00 14.99 159 LEU D N 1
ATOM 6459 C CA . LEU D 1 159 ? 40.890 30.279 31.653 1.00 14.86 159 LEU D CA 1
ATOM 6460 C C . LEU D 1 159 ? 39.711 30.132 30.701 1.00 16.43 159 LEU D C 1
ATOM 6461 O O . LEU D 1 159 ? 38.809 30.967 30.672 1.00 17.20 159 LEU D O 1
ATOM 6466 N N . SER D 1 160 ? 39.730 29.063 29.916 1.00 10.10 160 SER D N 1
ATOM 6467 C CA . SER D 1 160 ? 38.653 28.808 28.984 1.00 11.30 160 SER D CA 1
ATOM 6468 C C . SER D 1 160 ? 37.402 28.457 29.793 1.00 18.65 160 SER D C 1
ATOM 6469 O O . SER D 1 160 ? 36.317 28.957 29.509 1.00 17.29 160 SER D O 1
ATOM 6472 N N . LEU D 1 161 ? 37.572 27.610 30.813 1.00 13.92 161 LEU D N 1
ATOM 6473 C CA . LEU D 1 161 ? 36.439 27.118 31.606 1.00 17.23 161 LEU D CA 1
ATOM 6474 C C . LEU D 1 161 ? 35.829 28.182 32.517 1.00 14.13 161 LEU D C 1
ATOM 6475 O O . LEU D 1 161 ? 34.623 28.194 32.716 1.00 16.72 161 LEU D O 1
ATOM 6480 N N . ILE D 1 162 ? 36.653 29.080 33.056 1.00 11.03 162 ILE D N 1
ATOM 6481 C CA . ILE D 1 162 ? 36.111 30.165 33.871 1.00 13.50 162 ILE D CA 1
ATOM 6482 C C . ILE D 1 162 ? 35.341 31.155 32.987 1.00 15.63 162 ILE D C 1
ATOM 6483 O O . ILE D 1 162 ? 34.335 31.713 33.414 1.00 13.16 162 ILE D O 1
ATOM 6488 N N . ALA D 1 163 ? 35.790 31.357 31.747 1.00 16.83 163 ALA D N 1
ATOM 6489 C CA . ALA D 1 163 ? 35.027 32.203 30.841 1.00 14.85 163 ALA D CA 1
ATOM 6490 C C . ALA D 1 163 ? 33.644 31.573 30.598 1.00 16.57 163 ALA D C 1
ATOM 6491 O O . ALA D 1 163 ? 32.624 32.259 30.622 1.00 16.59 163 ALA D O 1
ATOM 6493 N N . SER D 1 164 ? 33.617 30.262 30.388 1.00 8.34 164 SER D N 1
ATOM 6494 C CA . SER D 1 164 ? 32.352 29.546 30.190 1.00 10.42 164 SER D CA 1
ATOM 6495 C C . SER D 1 164 ? 31.497 29.567 31.469 1.00 12.08 164 SER D C 1
ATOM 6496 O O . SER D 1 164 ? 30.339 29.968 31.448 1.00 10.72 164 SER D O 1
ATOM 6499 N N . VAL D 1 165 ? 32.086 29.148 32.585 1.00 13.23 165 VAL D N 1
ATOM 6500 C CA . VAL D 1 165 ? 31.333 28.991 33.834 1.00 12.00 165 VAL D CA 1
ATOM 6501 C C . VAL D 1 165 ? 30.770 30.298 34.368 1.00 17.87 165 VAL D C 1
ATOM 6502 O O . VAL D 1 165 ? 29.609 30.348 34.777 1.00 16.40 165 VAL D O 1
ATOM 6506 N N . SER D 1 166 ? 31.565 31.366 34.317 1.00 17.34 166 SER D N 1
ATOM 6507 C CA . SER D 1 166 ? 31.112 32.665 34.801 1.00 11.13 166 SER D CA 1
ATOM 6508 C C . SER D 1 166 ? 29.909 33.199 34.020 1.00 14.78 166 SER D C 1
ATOM 6509 O O . SER D 1 166 ? 29.134 33.995 34.545 1.00 14.82 166 SER D O 1
ATOM 6512 N N . SER D 1 167 ? 29.772 32.777 32.765 1.00 11.67 167 SER D N 1
ATOM 6513 C CA . SER D 1 167 ? 28.626 33.158 31.937 1.00 11.78 167 SER D CA 1
ATOM 6514 C C . SER D 1 167 ? 27.298 32.656 32.526 1.00 14.25 167 SER D C 1
ATOM 6515 O O . SER D 1 167 ? 26.240 33.250 32.297 1.00 16.46 167 SER D O 1
ATOM 6518 N N . LEU D 1 168 ? 27.363 31.564 33.286 1.00 11.57 168 LEU D N 1
ATOM 6519 C CA . LEU D 1 168 ? 26.199 31.044 34.009 1.00 19.85 168 LEU D CA 1
ATOM 6520 C C . LEU D 1 168 ? 25.628 32.046 35.007 1.00 19.88 168 LEU D C 1
ATOM 6521 O O . LEU D 1 168 ? 24.481 31.933 35.399 1.00 14.19 168 LEU D O 1
ATOM 6526 N N . GLU D 1 169 ? 26.423 33.034 35.409 1.00 23.47 169 GLU D N 1
ATOM 6527 C CA . GLU D 1 169 ? 25.941 34.045 36.347 1.00 16.76 169 GLU D CA 1
ATOM 6528 C C . GLU D 1 169 ? 24.788 34.853 35.768 1.00 17.29 169 GLU D C 1
ATOM 6529 O O . GLU D 1 169 ? 24.036 35.492 36.502 1.00 20.91 169 GLU D O 1
ATOM 6535 N N . ALA D 1 170 ? 24.654 34.825 34.448 1.00 19.87 170 ALA D N 1
ATOM 6536 C CA . ALA D 1 170 ? 23.571 35.540 33.781 1.00 24.91 170 ALA D CA 1
ATOM 6537 C C . ALA D 1 170 ? 22.325 34.669 33.693 1.00 27.40 170 ALA D C 1
ATOM 6538 O O . ALA D 1 170 ? 21.288 35.121 33.211 1.00 23.82 170 ALA D O 1
ATOM 6540 N N . SER D 1 171 ? 22.443 33.414 34.131 1.00 12.93 171 SER D N 1
ATOM 6541 C CA . SER D 1 171 ? 21.353 32.456 33.998 1.00 25.90 171 SER D CA 1
ATOM 6542 C C . SER D 1 171 ? 20.813 32.111 35.369 1.00 23.66 171 SER D C 1
ATOM 6543 O O . SER D 1 171 ? 21.279 32.650 36.374 1.00 20.04 171 SER D O 1
ATOM 6546 N N . ASP D 1 172 ? 19.855 31.187 35.403 1.00 17.31 172 ASP D N 1
ATOM 6547 C CA . ASP D 1 172 ? 19.329 30.688 36.659 1.00 17.77 172 ASP D CA 1
ATOM 6548 C C . ASP D 1 172 ? 20.012 29.390 37.075 1.00 20.30 172 ASP D C 1
ATOM 6549 O O . ASP D 1 172 ? 19.494 28.667 37.928 1.00 22.27 172 ASP D O 1
ATOM 6554 N N . ILE D 1 173 ? 21.161 29.077 36.466 1.00 20.15 173 ILE D N 1
ATOM 6555 C CA . ILE D 1 173 ? 21.930 27.895 36.882 1.00 16.65 173 ILE D CA 1
ATOM 6556 C C . ILE D 1 173 ? 22.795 28.250 38.095 1.00 20.80 173 ILE D C 1
ATOM 6557 O O . ILE D 1 173 ? 23.710 29.063 37.999 1.00 16.63 173 ILE D O 1
ATOM 6562 N N . ASP D 1 174 ? 22.508 27.641 39.233 1.00 21.00 174 ASP D N 1
ATOM 6563 C CA . ASP D 1 174 ? 23.257 27.945 40.443 1.00 21.28 174 ASP D CA 1
ATOM 6564 C C . ASP D 1 174 ? 24.508 27.064 40.562 1.00 21.05 174 ASP D C 1
ATOM 6565 O O . ASP D 1 174 ? 24.508 26.066 41.280 1.00 27.74 174 ASP D O 1
ATOM 6570 N N . PHE D 1 175 ? 25.578 27.447 39.878 1.00 18.49 175 PHE D N 1
ATOM 6571 C CA . PHE D 1 175 ? 26.763 26.595 39.835 1.00 17.50 175 PHE D CA 1
ATOM 6572 C C . PHE D 1 175 ? 27.551 26.614 41.146 1.00 18.98 175 PHE D C 1
ATOM 6573 O O . PHE D 1 175 ? 28.317 25.698 41.423 1.00 20.70 175 PHE D O 1
ATOM 6581 N N . LYS D 1 176 ? 27.353 27.639 41.963 1.00 17.73 176 LYS D N 1
ATOM 6582 C CA . LYS D 1 176 ? 28.089 27.722 43.213 1.00 19.71 176 LYS D CA 1
ATOM 6583 C C . LYS D 1 176 ? 27.595 26.736 44.275 1.00 21.81 176 LYS D C 1
ATOM 6584 O O . LYS D 1 176 ? 28.219 26.604 45.320 1.00 21.31 176 LYS D O 1
ATOM 6590 N N . LYS D 1 177 ? 26.497 26.034 44.006 1.00 18.60 177 LYS D N 1
ATOM 6591 C CA . LYS D 1 177 ? 26.057 24.955 44.905 1.00 16.85 177 LYS D CA 1
ATOM 6592 C C . LYS D 1 177 ? 26.978 23.738 44.843 1.00 17.67 177 LYS D C 1
ATOM 6593 O O . LYS D 1 177 ? 26.903 22.840 45.689 1.00 20.98 177 LYS D O 1
ATOM 6599 N N . TYR D 1 178 ? 27.824 23.689 43.821 1.00 15.60 178 TYR D N 1
ATOM 6600 C CA . TYR D 1 178 ? 28.825 22.636 43.728 1.00 17.01 178 TYR D CA 1
ATOM 6601 C C . TYR D 1 178 ? 30.076 23.153 44.435 1.00 17.22 178 TYR D C 1
ATOM 6602 O O . TYR D 1 178 ? 30.683 24.126 43.995 1.00 19.62 178 TYR D O 1
ATOM 6611 N N . ALA D 1 179 ? 30.423 22.527 45.558 1.00 21.28 179 ALA D N 1
ATOM 6612 C CA . ALA D 1 179 ? 31.400 23.106 46.491 1.00 14.42 179 ALA D CA 1
ATOM 6613 C C . ALA D 1 179 ? 32.780 23.263 45.855 1.00 18.01 179 ALA D C 1
ATOM 6614 O O . ALA D 1 179 ? 33.442 24.274 46.061 1.00 17.19 179 ALA D O 1
ATOM 6616 N N . ASN D 1 180 ? 33.209 22.279 45.066 1.00 15.83 180 ASN D N 1
ATOM 6617 C CA . ASN D 1 180 ? 34.520 22.378 44.422 1.00 20.38 180 ASN D CA 1
ATOM 6618 C C . ASN D 1 180 ? 34.489 23.399 43.287 1.00 17.82 180 ASN D C 1
ATOM 6619 O O . ASN D 1 180 ? 35.452 24.144 43.079 1.00 11.91 180 ASN D O 1
ATOM 6624 N N . VAL D 1 181 ? 33.379 23.436 42.557 1.00 14.45 181 VAL D N 1
ATOM 6625 C CA . VAL D 1 181 ? 33.223 24.435 41.491 1.00 20.33 181 VAL D CA 1
ATOM 6626 C C . VAL D 1 181 ? 33.257 25.852 42.095 1.00 20.89 181 VAL D C 1
ATOM 6627 O O . VAL D 1 181 ? 33.958 26.740 41.592 1.00 19.38 181 VAL D O 1
ATOM 6631 N N . LYS D 1 182 ? 32.537 26.053 43.198 1.00 13.48 182 LYS D N 1
ATOM 6632 C CA . LYS D 1 182 ? 32.556 27.349 43.894 1.00 14.76 182 LYS D CA 1
ATOM 6633 C C . LYS D 1 182 ? 33.980 27.777 44.327 1.00 14.80 182 LYS D C 1
ATOM 6634 O O . LYS D 1 182 ? 34.442 28.883 44.001 1.00 15.33 182 LYS D O 1
ATOM 6640 N N . ARG D 1 183 ? 34.679 26.897 45.038 1.00 19.59 183 ARG D N 1
ATOM 6641 C CA . ARG D 1 183 ? 36.058 27.180 45.448 1.00 22.17 183 ARG D CA 1
ATOM 6642 C C . ARG D 1 183 ? 36.957 27.542 44.269 1.00 24.06 183 ARG D C 1
ATOM 6643 O O . ARG D 1 183 ? 37.622 28.579 44.273 1.00 25.05 183 ARG D O 1
ATOM 6651 N N . TRP D 1 184 ? 36.991 26.666 43.273 1.00 19.88 184 TRP D N 1
ATOM 6652 C CA . TRP D 1 184 ? 37.813 26.881 42.093 1.00 14.61 184 TRP D CA 1
ATOM 6653 C C . TRP D 1 184 ? 37.482 28.216 41.441 1.00 13.76 184 TRP D C 1
ATOM 6654 O O . TRP D 1 184 ? 38.367 28.982 41.059 1.00 16.76 184 TRP D O 1
ATOM 6665 N N . TYR D 1 185 ? 36.190 28.482 41.315 1.00 14.01 185 TYR D N 1
ATOM 6666 C CA . TYR D 1 185 ? 35.718 29.721 40.730 1.00 17.12 185 TYR D CA 1
ATOM 6667 C C . TYR D 1 185 ? 36.328 30.940 41.409 1.00 18.60 185 TYR D C 1
ATOM 6668 O O . TYR D 1 185 ? 36.831 31.854 40.740 1.00 16.64 185 TYR D O 1
ATOM 6677 N N . GLU D 1 186 ? 36.269 30.965 42.737 1.00 18.80 186 GLU D N 1
ATOM 6678 C CA . GLU D 1 186 ? 36.805 32.094 43.479 1.00 22.20 186 GLU D CA 1
ATOM 6679 C C . GLU D 1 186 ? 38.331 32.129 43.416 1.00 19.16 186 GLU D C 1
ATOM 6680 O O . GLU D 1 186 ? 38.931 33.195 43.355 1.00 17.63 186 GLU D O 1
ATOM 6686 N N . THR D 1 187 ? 38.954 30.960 43.422 1.00 15.67 187 THR D N 1
ATOM 6687 C CA . THR D 1 187 ? 40.401 30.891 43.277 1.00 20.67 187 THR D CA 1
ATOM 6688 C C . THR D 1 187 ? 40.871 31.523 41.956 1.00 21.05 187 THR D C 1
ATOM 6689 O O . THR D 1 187 ? 41.724 32.416 41.944 1.00 22.86 187 THR D O 1
ATOM 6693 N N . VAL D 1 188 ? 40.297 31.074 40.848 1.00 17.51 188 VAL D N 1
ATOM 6694 C CA . VAL D 1 188 ? 40.682 31.592 39.544 1.00 17.98 188 VAL D CA 1
ATOM 6695 C C . VAL D 1 188 ? 40.369 33.086 39.417 1.00 25.36 188 VAL D C 1
ATOM 6696 O O . VAL D 1 188 ? 41.201 33.879 38.967 1.00 22.83 188 VAL D O 1
ATOM 6700 N N . LYS D 1 189 ? 39.169 33.461 39.842 1.00 28.74 189 LYS D N 1
ATOM 6701 C CA . LYS D 1 189 ? 38.749 34.856 39.868 1.00 26.06 189 LYS D CA 1
ATOM 6702 C C . LYS D 1 189 ? 39.781 35.766 40.536 1.00 28.64 189 LYS D C 1
ATOM 6703 O O . LYS D 1 189 ? 39.966 36.915 40.122 1.00 25.08 189 LYS D O 1
ATOM 6709 N N . SER D 1 190 ? 40.461 35.250 41.560 1.00 26.76 190 SER D N 1
ATOM 6710 C CA . SER D 1 190 ? 41.391 36.060 42.339 1.00 29.19 190 SER D CA 1
ATOM 6711 C C . SER D 1 190 ? 42.864 35.815 42.026 1.00 29.37 190 SER D C 1
ATOM 6712 O O . SER D 1 190 ? 43.719 36.528 42.531 1.00 38.58 190 SER D O 1
ATOM 6715 N N . THR D 1 191 ? 43.166 34.828 41.189 1.00 30.16 191 THR D N 1
ATOM 6716 C CA . THR D 1 191 ? 44.563 34.562 40.843 1.00 34.79 191 THR D CA 1
ATOM 6717 C C . THR D 1 191 ? 44.905 34.775 39.362 1.00 31.83 191 THR D C 1
ATOM 6718 O O . THR D 1 191 ? 46.042 35.101 39.036 1.00 34.27 191 THR D O 1
ATOM 6722 N N . ALA D 1 192 ? 43.942 34.581 38.462 1.00 27.41 192 ALA D N 1
ATOM 6723 C CA . ALA D 1 192 ? 44.218 34.832 37.046 1.00 16.16 192 ALA D CA 1
ATOM 6724 C C . ALA D 1 192 ? 44.531 36.307 36.862 1.00 15.27 192 ALA D C 1
ATOM 6725 O O . ALA D 1 192 ? 43.793 37.164 37.332 1.00 19.48 192 ALA D O 1
ATOM 6727 N N . PRO D 1 193 ? 45.643 36.604 36.191 1.00 17.62 193 PRO D N 1
ATOM 6728 C CA . PRO D 1 193 ? 46.046 37.997 35.971 1.00 22.65 193 PRO D CA 1
ATOM 6729 C C . PRO D 1 193 ? 45.022 38.742 35.111 1.00 21.71 193 PRO D C 1
ATOM 6730 O O . PRO D 1 193 ? 44.547 38.199 34.104 1.00 23.83 193 PRO D O 1
ATOM 6734 N N . GLY D 1 194 ? 44.684 39.964 35.513 1.00 23.57 194 GLY D N 1
ATOM 6735 C CA . GLY D 1 194 ? 43.792 40.817 34.751 1.00 17.76 194 GLY D CA 1
ATOM 6736 C C . GLY D 1 194 ? 42.374 40.294 34.646 1.00 19.90 194 GLY D C 1
ATOM 6737 O O . GLY D 1 194 ? 41.645 40.667 33.727 1.00 24.11 194 GLY D O 1
ATOM 6738 N N . TYR D 1 195 ? 41.977 39.426 35.577 1.00 18.28 195 TYR D N 1
ATOM 6739 C CA . TYR D 1 195 ? 40.626 38.864 35.552 1.00 17.03 195 TYR D CA 1
ATOM 6740 C C . TYR D 1 195 ? 39.533 39.923 35.460 1.00 17.81 195 TYR D C 1
ATOM 6741 O O . TYR D 1 195 ? 38.605 39.792 34.664 1.00 23.52 195 TYR D O 1
ATOM 6750 N N . GLN D 1 196 ? 39.624 40.955 36.291 1.00 25.16 196 GLN D N 1
ATOM 6751 C CA . GLN D 1 196 ? 38.616 42.015 36.282 1.00 23.39 196 GLN D CA 1
ATOM 6752 C C . GLN D 1 196 ? 38.473 42.626 34.897 1.00 25.14 196 GLN D C 1
ATOM 6753 O O . GLN D 1 196 ? 37.366 42.762 34.377 1.00 23.07 196 GLN D O 1
ATOM 6759 N N . GLU D 1 197 ? 39.597 42.996 34.300 1.00 16.52 197 GLU D N 1
ATOM 6760 C CA . GLU D 1 197 ? 39.551 43.670 33.016 1.00 27.41 197 GLU D CA 1
ATOM 6761 C C . GLU D 1 197 ? 39.182 42.697 31.905 1.00 20.30 197 GLU D C 1
ATOM 6762 O O . GLU D 1 197 ? 38.359 43.022 31.054 1.00 21.74 197 GLU D O 1
ATOM 6768 N N . ALA D 1 198 ? 39.773 41.504 31.936 1.00 17.19 198 ALA D N 1
ATOM 6769 C CA . ALA D 1 198 ? 39.709 40.583 30.799 1.00 20.78 198 ALA D CA 1
ATOM 6770 C C . ALA D 1 198 ? 38.425 39.768 30.794 1.00 21.80 198 ALA D C 1
ATOM 6771 O O . ALA D 1 198 ? 37.909 39.417 29.725 1.00 17.35 198 ALA D O 1
ATOM 6773 N N . ASN D 1 199 ? 37.917 39.462 31.985 1.00 13.44 199 ASN D N 1
ATOM 6774 C CA . ASN D 1 199 ? 36.696 38.677 32.096 1.00 16.88 199 ASN D CA 1
ATOM 6775 C C . ASN D 1 199 ? 35.517 39.396 32.745 1.00 20.83 199 ASN D C 1
ATOM 6776 O O . ASN D 1 199 ? 34.449 39.442 32.155 1.00 17.48 199 ASN D O 1
ATOM 6781 N N . GLU D 1 200 ? 35.704 39.944 33.947 1.00 16.45 200 GLU D N 1
ATOM 6782 C CA . GLU D 1 200 ? 34.580 40.515 34.690 1.00 21.46 200 GLU D CA 1
ATOM 6783 C C . GLU D 1 200 ? 33.881 41.650 33.934 1.00 20.78 200 GLU D C 1
ATOM 6784 O O . GLU D 1 200 ? 32.652 41.707 33.884 1.00 21.05 200 GLU D O 1
ATOM 6790 N N . LYS D 1 201 ? 34.674 42.539 33.349 1.00 16.93 201 LYS D N 1
ATOM 6791 C CA . LYS D 1 201 ? 34.166 43.664 32.562 1.00 16.41 201 LYS D CA 1
ATOM 6792 C C . LYS D 1 201 ? 33.214 43.166 31.475 1.00 20.73 201 LYS D C 1
ATOM 6793 O O . LYS D 1 201 ? 32.066 43.601 31.388 1.00 17.60 201 LYS D O 1
ATOM 6799 N N . GLY D 1 202 ? 33.693 42.239 30.653 1.00 15.69 202 GLY D N 1
ATOM 6800 C CA . GLY D 1 202 ? 32.889 41.696 29.581 1.00 15.69 202 GLY D CA 1
ATOM 6801 C C . GLY D 1 202 ? 31.700 40.916 30.104 1.00 22.18 202 GLY D C 1
ATOM 6802 O O . GLY D 1 202 ? 30.639 40.891 29.480 1.00 28.11 202 GLY D O 1
ATOM 6803 N N . LEU D 1 203 ? 31.874 40.273 31.251 1.00 17.99 203 LEU D N 1
ATOM 6804 C CA . LEU D 1 203 ? 30.797 39.495 31.849 1.00 16.68 203 LEU D CA 1
ATOM 6805 C C . LEU D 1 203 ? 29.631 40.425 32.195 1.00 15.56 203 LEU D C 1
ATOM 6806 O O . LEU D 1 203 ? 28.469 40.061 32.065 1.00 20.42 203 LEU D O 1
ATOM 6811 N N . GLU D 1 204 ? 29.958 41.632 32.629 1.00 19.53 204 GLU D N 1
ATOM 6812 C CA . GLU D 1 204 ? 28.945 42.623 32.977 1.00 24.29 204 GLU D CA 1
ATOM 6813 C C . GLU D 1 204 ? 28.202 43.043 31.715 1.00 19.76 204 GLU D C 1
ATOM 6814 O O . GLU D 1 204 ? 26.984 43.252 31.725 1.00 20.16 204 GLU D O 1
ATOM 6820 N N . ALA D 1 205 ? 28.946 43.180 30.627 1.00 19.87 205 ALA D N 1
ATOM 6821 C CA . ALA D 1 205 ? 28.346 43.523 29.349 1.00 25.69 205 ALA D CA 1
ATOM 6822 C C . ALA D 1 205 ? 27.369 42.421 28.943 1.00 21.47 205 ALA D C 1
ATOM 6823 O O . ALA D 1 205 ? 26.286 42.695 28.418 1.00 22.14 205 ALA D O 1
ATOM 6825 N N . PHE D 1 206 ? 27.761 41.177 29.203 1.00 19.56 206 PHE D N 1
ATOM 6826 C CA . PHE D 1 206 ? 26.957 40.006 28.852 1.00 19.11 206 PHE D CA 1
ATOM 6827 C C . PHE D 1 206 ? 25.661 39.966 29.664 1.00 18.30 206 PHE D C 1
ATOM 6828 O O . PHE D 1 206 ? 24.578 39.775 29.119 1.00 17.88 206 PHE D O 1
ATOM 6836 N N . LYS D 1 207 ? 25.785 40.150 30.973 1.00 12.44 207 LYS D N 1
ATOM 6837 C CA . LYS D 1 207 ? 24.624 40.205 31.848 1.00 22.98 207 LYS D CA 1
ATOM 6838 C C . LYS D 1 207 ? 23.657 41.314 31.420 1.00 20.65 207 LYS D C 1
ATOM 6839 O O . LYS D 1 207 ? 22.449 41.096 31.342 1.00 26.50 207 LYS D O 1
ATOM 6845 N N . GLY D 1 208 ? 24.196 42.496 31.133 1.00 20.57 208 GLY D N 1
ATOM 6846 C CA . GLY D 1 208 ? 23.391 43.603 30.650 1.00 20.01 208 GLY D CA 1
ATOM 6847 C C . GLY D 1 208 ? 22.648 43.263 29.364 1.00 20.83 208 GLY D C 1
ATOM 6848 O O . GLY D 1 208 ? 21.514 43.698 29.168 1.00 18.72 208 GLY D O 1
ATOM 6849 N N . LEU D 1 209 ? 23.282 42.479 28.496 1.00 20.58 209 LEU D N 1
ATOM 6850 C CA . LEU D 1 209 ? 22.658 42.069 27.240 1.00 22.55 209 LEU D CA 1
ATOM 6851 C C . LEU D 1 209 ? 21.501 41.101 27.515 1.00 16.08 209 LEU D C 1
ATOM 6852 O O . LEU D 1 209 ? 20.391 41.274 27.007 1.00 18.36 209 LEU D O 1
ATOM 6857 N N . VAL D 1 210 ? 21.771 40.092 28.335 1.00 16.17 210 VAL D N 1
ATOM 6858 C CA . VAL D 1 210 ? 20.733 39.162 28.780 1.00 20.92 210 VAL D CA 1
ATOM 6859 C C . VAL D 1 210 ? 19.560 39.893 29.443 1.00 23.41 210 VAL D C 1
ATOM 6860 O O . VAL D 1 210 ? 18.406 39.689 29.064 1.00 19.94 210 VAL D O 1
ATOM 6864 N N . ASN D 1 211 ? 19.858 40.737 30.432 1.00 18.00 211 ASN D N 1
ATOM 6865 C CA . ASN D 1 211 ? 18.825 41.521 31.104 1.00 20.28 211 ASN D CA 1
ATOM 6866 C C . ASN D 1 211 ? 18.046 42.421 30.143 1.00 21.25 211 ASN D C 1
ATOM 6867 O O . ASN D 1 211 ? 16.837 42.565 30.259 1.00 23.17 211 ASN D O 1
ATOM 6872 N N . SER D 1 212 ? 18.751 43.030 29.200 1.00 20.22 212 SER D N 1
ATOM 6873 C CA . SER D 1 212 ? 18.114 43.887 28.211 1.00 26.61 212 SER D CA 1
ATOM 6874 C C . SER D 1 212 ? 17.120 43.051 27.416 1.00 25.00 212 SER D C 1
ATOM 6875 O O . SER D 1 212 ? 15.969 43.432 27.236 1.00 26.83 212 SER D O 1
ATOM 6878 N N . MET D 1 213 ? 17.583 41.886 26.974 1.00 22.28 213 MET D N 1
ATOM 6879 C CA . MET D 1 213 ? 16.810 41.000 26.132 1.00 31.11 213 MET D CA 1
ATOM 6880 C C . MET D 1 213 ? 15.635 40.403 26.913 1.00 43.56 213 MET D C 1
ATOM 6881 O O . MET D 1 213 ? 14.575 40.142 26.346 1.00 52.80 213 MET D O 1
ATOM 6886 N N . LEU D 1 214 ? 15.817 40.209 28.216 1.00 41.00 214 LEU D N 1
ATOM 6887 C CA . LEU D 1 214 ? 14.748 39.677 29.061 1.00 48.35 214 LEU D CA 1
ATOM 6888 C C . LEU D 1 214 ? 13.632 40.680 29.386 1.00 57.78 214 LEU D C 1
ATOM 6889 O O . LEU D 1 214 ? 12.633 40.314 30.000 1.00 63.79 214 LEU D O 1
ATOM 6894 N N . LYS D 1 215 ? 13.791 41.936 28.981 1.00 57.60 215 LYS D N 1
ATOM 6895 C CA . LYS D 1 215 ? 12.759 42.936 29.250 1.00 61.74 215 LYS D CA 1
ATOM 6896 C C . LYS D 1 215 ? 12.806 44.126 28.288 1.00 65.26 215 LYS D C 1
ATOM 6897 O O . LYS D 1 215 ? 13.256 45.217 28.643 1.00 69.16 215 LYS D O 1
#

Foldseek 3Di:
DAKEKEAALQDLLQLLQLLLCLLLVHDHHYDYDPVVVPSLVDPVNCVLPVVSDDTWMGDPVDIDHRSLVNSVVVCVPRPACDPQQHPPVLLNVLLVVLSCLLPVQQLVLVCVQPVCCQPVVDDGDPVSLVSNVVSLVVQLVCQVVALENRDPDNYSSLSSNLSRVLLCVLDDNPSVVSPSVVNNNVSCCVPRRPCCPSRVVNNVVNSVSRVVSD/DKEWEAAQQDLLQLLLLLLCQQLVHDHHYDYDPVVVPSLVDPVNCVLPVPSDDTWIDDPVDIDHRSVVNSVVVCVPRPACDLQQHPPVVLNVQLVVLVCLLVVAQLVLVCVQQVCCLPVVDDGDVVSVVSNVVSLVVQLVCQVVALENRDNDNYSSLSSNLSRVLLCVLDPDDSCVSPSSVNNNVSCCPPRGPCCPSRVVSSVVNSVSRVVSD/DAKEWEAALQDLLQLLLLLLCLLLVHDHHYDYAPVVVPSLVDPVNCVLPVVSDDTWIDDDNDTDHRSVVNSVVCCVVPPPCDPQQHPPVVLNVQLVVLVCLLVPQQLVLVCVQPVCCQPVVDDGDVVSLVSNVVSLVVQLVCQVVALENRDPDNYSSLSSNLSRVLLCVLDPNPSVVSPSSVNSNVSCCVPRRPCCPSRVVSNVVNSVSSVVRND/DAWEKEAAQQDLLQLLLLLLCLLLVHDHHYDYAPVVVPSLVDPVNCVLPVVSDDIWIDDPVDIDHRSVVNSVVCCVPPPPCDPQQHPPVVLNVQLVVLVCLQVVQQLVLVCVQPVCVLPVVDDGDPVSLVSNVVSLVVQLVCQVVALANGDNDNYSSRSSNLSRVLLCVLDPNPSVVSPSSVNSNVSCCPPRGCNCPSRVVSSVVNSVSSVVSVD

Radius of gyration: 35.01 Å; Cα contacts (8 Å, |Δi|>4): 1487; chains: 4; bounding box: 66×116×51 Å

B-factor: mean 23.38, std 12.42, range [5.8, 110.64]